Protein AF-0000000084558882 (afdb_homodimer)

Nearest PDB structures (foldseek):
  7nn4-assembly2_C  TM=9.736E-01  e=1.083E-47  Mycobacterium tuberculosis H37Rv
  1wkh-assembly1_B  TM=9.662E-01  e=3.043E-47  Thermus thermophilus
  7lom-assembly1_A  TM=9.447E-01  e=1.842E-41  Homo sapiens
  4jey-assembly1_A  TM=9.337E-01  e=1.164E-41  Salmonella enterica subsp. enterica serovar Typhimurium str. LT2
  2pb2-assembly1_A  TM=9.332E-01  e=2.733E-40  Salmonella enterica subsp. enterica serovar Typhimurium str. LT2

Structure (mmCIF, N/CA/C/O backbone):
data_AF-0000000084558882-model_v1
#
loop_
_entity.id
_entity.type
_entity.pdbx_description
1 polymer 'HemL1 protein'
#
loop_
_atom_site.group_PDB
_atom_site.id
_atom_site.type_symbol
_atom_site.label_atom_id
_atom_site.label_alt_id
_atom_site.label_comp_id
_atom_site.label_asym_id
_atom_site.label_entity_id
_atom_site.label_seq_id
_atom_site.pdbx_PDB_ins_code
_atom_site.Cartn_x
_atom_site.Cartn_y
_atom_site.Cartn_z
_atom_site.occupancy
_atom_site.B_iso_or_equiv
_atom_site.auth_seq_id
_atom_site.auth_comp_id
_atom_site.auth_asym_id
_atom_site.auth_atom_id
_atom_site.pdbx_PDB_model_num
ATOM 1 N N . MET A 1 1 ? -25.672 8.258 -7.938 1 93.38 1 MET A N 1
ATOM 2 C CA . MET A 1 1 ? -26.219 7.906 -6.629 1 93.38 1 MET A CA 1
ATOM 3 C C . MET A 1 1 ? -26.234 9.117 -5.703 1 93.38 1 MET A C 1
ATOM 5 O O . MET A 1 1 ? -25.328 9.953 -5.75 1 93.38 1 MET A O 1
ATOM 9 N N . ASP A 1 2 ? -27.188 9.195 -4.926 1 97.12 2 ASP A N 1
ATOM 10 C CA . ASP A 1 2 ? -27.203 10.25 -3.918 1 97.12 2 ASP A CA 1
ATOM 11 C C . ASP A 1 2 ? -26.547 9.781 -2.621 1 97.12 2 ASP A C 1
ATOM 13 O O . ASP A 1 2 ? -26.125 8.625 -2.518 1 97.12 2 ASP A O 1
ATOM 17 N N . LEU A 1 3 ? -26.391 10.672 -1.711 1 98.19 3 LEU A N 1
ATOM 18 C CA . LEU A 1 3 ? -25.688 10.391 -0.457 1 98.19 3 LEU A CA 1
ATOM 19 C C . LEU A 1 3 ? -26.328 9.219 0.269 1 98.19 3 LEU A C 1
ATOM 21 O O . LEU A 1 3 ? -25.625 8.328 0.76 1 98.19 3 LEU A O 1
ATOM 25 N N . ASN A 1 4 ? -27.625 9.141 0.336 1 98.31 4 ASN A N 1
ATOM 26 C CA . ASN A 1 4 ? -28.312 8.086 1.07 1 98.31 4 ASN A CA 1
ATOM 27 C C . ASN A 1 4 ? -28.078 6.719 0.444 1 98.31 4 ASN A C 1
ATOM 29 O O . ASN A 1 4 ? -27.891 5.73 1.156 1 98.31 4 ASN A O 1
ATOM 33 N N . GLU A 1 5 ? -28.141 6.668 -0.861 1 98.56 5 GLU A N 1
ATOM 34 C CA . GLU A 1 5 ? -27.859 5.422 -1.573 1 98.56 5 GLU A CA 1
ATOM 35 C C . GLU A 1 5 ? -26.438 4.934 -1.309 1 98.56 5 GLU A C 1
ATOM 37 O O . GLU A 1 5 ? -26.219 3.74 -1.086 1 98.56 5 GLU A O 1
ATOM 42 N N . ILE A 1 6 ? -25.531 5.84 -1.331 1 98.81 6 ILE A N 1
ATOM 43 C CA . ILE A 1 6 ? -24.125 5.504 -1.112 1 98.81 6 ILE A CA 1
ATOM 44 C C . ILE A 1 6 ? -23.922 4.992 0.313 1 98.81 6 ILE A C 1
ATOM 46 O O . ILE A 1 6 ? -23.219 4.008 0.535 1 98.81 6 ILE A O 1
ATOM 50 N N . LYS A 1 7 ? -24.562 5.645 1.277 1 98.38 7 LYS A N 1
ATOM 51 C CA . LYS A 1 7 ? -24.484 5.23 2.674 1 98.38 7 LYS A CA 1
ATOM 52 C C . LYS A 1 7 ? -25.078 3.84 2.871 1 98.38 7 LYS A C 1
ATOM 54 O O . LYS A 1 7 ? -24.562 3.047 3.666 1 98.38 7 LYS A O 1
ATOM 59 N N . GLU A 1 8 ? -26.141 3.57 2.158 1 98.44 8 GLU A N 1
ATOM 60 C CA . GLU A 1 8 ? -26.781 2.262 2.252 1 98.44 8 GLU A CA 1
ATOM 61 C C . GLU A 1 8 ? -25.859 1.157 1.745 1 98.44 8 GLU A C 1
ATOM 63 O O . GLU A 1 8 ? -25.688 0.126 2.4 1 98.44 8 GLU A O 1
ATOM 68 N N . LEU A 1 9 ? -25.281 1.385 0.592 1 98.62 9 LEU A N 1
ATOM 69 C CA . LEU A 1 9 ? -24.344 0.41 0.059 1 98.62 9 LEU A CA 1
ATOM 70 C C . LEU A 1 9 ? -23.141 0.258 0.983 1 98.62 9 LEU A C 1
ATOM 72 O O . LEU A 1 9 ? -22.656 -0.856 1.203 1 98.62 9 LEU A O 1
ATOM 76 N N . ASN A 1 10 ? -22.672 1.396 1.453 1 98.38 10 ASN A N 1
ATOM 77 C CA . ASN A 1 10 ? -21.547 1.382 2.381 1 98.38 10 ASN A CA 1
ATOM 78 C C . ASN A 1 10 ? -21.844 0.535 3.613 1 98.38 10 ASN A C 1
ATOM 80 O O . ASN A 1 10 ? -21.031 -0.301 4.012 1 98.38 10 ASN A O 1
ATOM 84 N N . SER A 1 11 ? -22.984 0.728 4.219 1 97.94 11 SER A N 1
ATOM 85 C CA . SER A 1 11 ? -23.375 0.017 5.43 1 97.94 11 SER A CA 1
ATOM 86 C C . SER A 1 11 ? -23.531 -1.478 5.172 1 97.94 11 SER A C 1
ATOM 88 O O . SER A 1 11 ? -23.281 -2.297 6.055 1 97.94 11 SER A O 1
ATOM 90 N N . LYS A 1 12 ? -23.875 -1.834 3.951 1 98.19 12 LYS A N 1
ATOM 91 C CA . LYS A 1 12 ? -24.172 -3.223 3.617 1 98.19 12 LYS A CA 1
ATOM 92 C C . LYS A 1 12 ? -22.906 -3.982 3.223 1 98.19 12 LYS A C 1
ATOM 94 O O . LYS A 1 12 ? -22.781 -5.176 3.51 1 98.19 12 LYS A O 1
ATOM 99 N N . TYR A 1 13 ? -21.922 -3.27 2.645 1 98.81 13 TYR A N 1
ATOM 100 C CA . TYR A 1 13 ? -20.891 -4.051 1.952 1 98.81 13 TYR A CA 1
ATOM 101 C C . TYR A 1 13 ? -19.5 -3.695 2.455 1 98.81 13 TYR A C 1
ATOM 103 O O . TYR A 1 13 ? -18.516 -4.344 2.086 1 98.81 13 TYR A O 1
ATOM 111 N N . LEU A 1 14 ? -19.391 -2.684 3.279 1 98.81 14 LEU A N 1
ATOM 112 C CA . LEU A 1 14 ? -18.062 -2.262 3.717 1 98.81 14 LEU A CA 1
ATOM 113 C C . LEU A 1 14 ? -17.938 -2.373 5.23 1 98.81 14 LEU A C 1
ATOM 115 O O . LEU A 1 14 ? -18.938 -2.322 5.953 1 98.81 14 LEU A O 1
ATOM 119 N N . PHE A 1 15 ? -16.656 -2.576 5.727 1 98.75 15 PHE A N 1
ATOM 120 C CA . PHE A 1 15 ? -16.359 -2.393 7.141 1 98.75 15 PHE A CA 1
ATOM 121 C C . PHE A 1 15 ? -16.734 -0.991 7.602 1 98.75 15 PHE A C 1
ATOM 123 O O . PHE A 1 15 ? -16.594 -0.027 6.844 1 98.75 15 PHE A O 1
ATOM 130 N N . GLN A 1 16 ? -17.156 -0.835 8.852 1 98.06 16 GLN A N 1
ATOM 131 C CA . GLN A 1 16 ? -17.484 0.469 9.422 1 98.06 16 GLN A CA 1
ATOM 132 C C . GLN A 1 16 ? -16.359 0.975 10.312 1 98.06 16 GLN A C 1
ATOM 134 O O . GLN A 1 16 ? -16.609 1.4 11.445 1 98.06 16 GLN A O 1
ATOM 139 N N . ASN A 1 17 ? -15.156 0.92 9.781 1 97.31 17 ASN A N 1
ATOM 140 C CA . ASN A 1 17 ? -13.953 1.25 10.531 1 97.31 17 ASN A CA 1
ATOM 141 C C . ASN A 1 17 ? -13.586 2.725 10.383 1 97.31 17 ASN A C 1
ATOM 143 O O . ASN A 1 17 ? -12.625 3.193 10.992 1 97.31 17 ASN A O 1
ATOM 147 N N . TYR A 1 18 ? -14.312 3.504 9.586 1 96.44 18 TYR A N 1
ATOM 148 C CA . TYR A 1 18 ? -14.062 4.93 9.406 1 96.44 18 TYR A CA 1
ATOM 149 C C . TYR A 1 18 ? -15.227 5.758 9.938 1 96.44 18 TYR A C 1
ATOM 151 O O . TYR A 1 18 ? -16.391 5.414 9.719 1 96.44 18 TYR A O 1
ATOM 159 N N . GLY A 1 19 ? -14.914 6.82 10.703 1 94.69 19 GLY A N 1
ATOM 160 C CA . GLY A 1 19 ? -15.898 7.836 11.031 1 94.69 19 GLY A CA 1
ATOM 161 C C . GLY A 1 19 ? -16.047 8.898 9.961 1 94.69 19 GLY A C 1
ATOM 162 O O . GLY A 1 19 ? -15.312 9.891 9.961 1 94.69 19 GLY A O 1
ATOM 163 N N . ARG A 1 20 ? -17.062 8.75 9.133 1 96.12 20 ARG A N 1
ATOM 164 C CA . ARG A 1 20 ? -17.172 9.609 7.957 1 96.12 20 ARG A CA 1
ATOM 165 C C . ARG A 1 20 ? -18.109 10.781 8.227 1 96.12 20 ARG A C 1
ATOM 167 O O . ARG A 1 20 ? -19.109 10.625 8.93 1 96.12 20 ARG A O 1
ATOM 174 N N . MET A 1 21 ? -17.734 11.898 7.645 1 95.19 21 MET A N 1
ATOM 175 C CA . MET A 1 21 ? -18.688 13 7.57 1 95.19 21 MET A CA 1
ATOM 176 C C . MET A 1 21 ? -19.859 12.648 6.648 1 95.19 21 MET A C 1
ATOM 178 O O . MET A 1 21 ? -19.719 11.828 5.742 1 95.19 21 MET A O 1
ATOM 182 N N . ASP A 1 22 ? -20.969 13.312 6.914 1 95.38 22 ASP A N 1
ATOM 183 C CA . ASP A 1 22 ? -22.172 13.008 6.141 1 95.38 22 ASP A CA 1
ATOM 184 C C . ASP A 1 22 ? -22.188 13.766 4.816 1 95.38 22 ASP A C 1
ATOM 186 O O . ASP A 1 22 ? -23.078 14.562 4.555 1 95.38 22 ASP A O 1
ATOM 190 N N . ILE A 1 23 ? -21.234 13.477 4.008 1 97.81 23 ILE A N 1
ATOM 191 C CA . ILE A 1 23 ? -21.109 14.086 2.689 1 97.81 23 ILE A CA 1
ATOM 192 C C . ILE A 1 23 ? -20.531 13.078 1.705 1 97.81 23 ILE A C 1
ATOM 194 O O . ILE A 1 23 ? -19.656 12.281 2.066 1 97.81 23 ILE A O 1
ATOM 198 N N . ALA A 1 24 ? -21 13.039 0.521 1 98.69 24 ALA A N 1
ATOM 199 C CA . ALA A 1 24 ? -20.453 12.242 -0.576 1 98.69 24 ALA A CA 1
ATOM 200 C C . ALA A 1 24 ? -19.906 13.125 -1.684 1 98.69 24 ALA A C 1
ATOM 202 O O . ALA A 1 24 ? -20.609 14 -2.203 1 98.69 24 ALA A O 1
ATOM 203 N N . LEU A 1 25 ? -18.656 12.938 -1.975 1 98.81 25 LEU A N 1
ATOM 204 C CA . LEU A 1 25 ? -17.984 13.766 -2.961 1 98.81 25 LEU A CA 1
ATOM 205 C C . LEU A 1 25 ? -17.953 13.086 -4.324 1 98.81 25 LEU A C 1
ATOM 207 O O . LEU A 1 25 ? -17.766 11.867 -4.41 1 98.81 25 LEU A O 1
ATOM 211 N N . THR A 1 26 ? -18.078 13.883 -5.43 1 98.5 26 THR A N 1
ATOM 212 C CA . THR A 1 26 ? -18.25 13.289 -6.75 1 98.5 26 THR A CA 1
ATOM 213 C C . THR A 1 26 ? -17.109 13.68 -7.672 1 98.5 26 THR A C 1
ATOM 215 O O . THR A 1 26 ? -16.688 12.883 -8.516 1 98.5 26 THR A O 1
ATOM 218 N N . HIS A 1 27 ? -16.672 14.891 -7.586 1 98.62 27 HIS A N 1
ATOM 219 C CA . HIS A 1 27 ? -15.57 15.367 -8.414 1 98.62 27 HIS A CA 1
ATOM 220 C C . HIS A 1 27 ? -14.898 16.578 -7.793 1 98.62 27 HIS A C 1
ATOM 222 O O . HIS A 1 27 ? -15.375 17.125 -6.789 1 98.62 27 HIS A O 1
ATOM 228 N N . GLY A 1 28 ? -13.695 16.906 -8.273 1 98.62 28 GLY A N 1
ATOM 229 C CA . GLY A 1 28 ? -12.953 18.078 -7.832 1 98.62 28 GLY A CA 1
ATOM 230 C C . GLY A 1 28 ? -12.297 18.828 -8.969 1 98.62 28 GLY A C 1
ATOM 231 O O . GLY A 1 28 ? -12.125 18.297 -10.07 1 98.62 28 GLY A O 1
ATOM 232 N N . LYS A 1 29 ? -11.969 20.062 -8.742 1 98.5 29 LYS A N 1
ATOM 233 C CA . LYS A 1 29 ? -11.25 20.953 -9.656 1 98.5 29 LYS A CA 1
ATOM 234 C C . LYS A 1 29 ? -10.414 21.969 -8.891 1 98.5 29 LYS A C 1
ATOM 236 O O . LYS A 1 29 ? -10.938 22.734 -8.078 1 98.5 29 LYS A O 1
ATOM 241 N N . GLY A 1 30 ? -9.148 21.984 -9.266 1 98.5 30 GLY A N 1
ATOM 242 C CA . GLY A 1 30 ? -8.297 22.859 -8.477 1 98.5 30 GLY A CA 1
ATOM 243 C C . GLY A 1 30 ? -8.312 22.531 -6.992 1 98.5 30 GLY A C 1
ATOM 244 O O . GLY A 1 30 ? -8.078 21.375 -6.605 1 98.5 30 GLY A O 1
ATOM 245 N N . ALA A 1 31 ? -8.656 23.516 -6.156 1 98.88 31 ALA A N 1
ATOM 246 C CA . ALA A 1 31 ? -8.688 23.312 -4.711 1 98.88 31 ALA A CA 1
ATOM 247 C C . ALA A 1 31 ? -10.117 23.062 -4.227 1 98.88 31 ALA A C 1
ATOM 249 O O . ALA A 1 31 ? -10.383 23.094 -3.023 1 98.88 31 ALA A O 1
ATOM 250 N N . TYR A 1 32 ? -11.023 22.75 -5.172 1 98.88 32 TYR A N 1
ATOM 251 C CA . TYR A 1 32 ? -12.438 22.625 -4.816 1 98.88 32 TYR A CA 1
ATOM 252 C C . TYR A 1 32 ? -12.93 21.203 -5.012 1 98.88 32 TYR A C 1
ATOM 254 O O . TYR A 1 32 ? -12.445 20.484 -5.891 1 98.88 32 TYR A O 1
ATOM 262 N N . LEU A 1 33 ? -13.883 20.812 -4.211 1 98.88 33 LEU A N 1
ATOM 263 C CA . LEU A 1 33 ? -14.617 19.562 -4.289 1 98.88 33 LEU A CA 1
ATOM 264 C C . LEU A 1 33 ? -16.109 19.812 -4.422 1 98.88 33 LEU A C 1
ATOM 266 O O . LEU A 1 33 ? -16.609 20.875 -4.012 1 98.88 33 LEU A O 1
ATOM 270 N N . TYR A 1 34 ? -16.797 18.844 -4.914 1 98.88 34 TYR A N 1
ATOM 271 C CA . TYR A 1 34 ? -18.234 18.938 -5.117 1 98.88 34 TYR A CA 1
ATOM 272 C C . TYR A 1 34 ? -18.938 17.688 -4.613 1 98.88 34 TYR A C 1
ATOM 274 O O . TYR A 1 34 ? -18.453 16.578 -4.797 1 98.88 34 TYR A O 1
ATOM 282 N N . ASP A 1 35 ? -20.125 17.891 -3.977 1 98.5 35 ASP A N 1
ATOM 283 C CA . ASP A 1 35 ? -20.859 16.734 -3.443 1 98.5 35 ASP A CA 1
ATOM 284 C C . ASP A 1 35 ? -21.969 16.312 -4.391 1 98.5 35 ASP A C 1
ATOM 286 O O . ASP A 1 35 ? -22.078 16.812 -5.512 1 98.5 35 ASP A O 1
ATOM 290 N N . THR A 1 36 ? -22.766 15.344 -4.012 1 98.25 36 THR A N 1
ATOM 291 C CA . THR A 1 36 ? -23.781 14.727 -4.852 1 98.25 36 THR A CA 1
ATOM 292 C C . THR A 1 36 ? -24.922 15.711 -5.129 1 98.25 36 THR A C 1
ATOM 294 O O . THR A 1 36 ? -25.719 15.492 -6.039 1 98.25 36 THR A O 1
ATOM 297 N N . GLU A 1 37 ? -24.984 16.812 -4.414 1 97.69 37 GLU A N 1
ATOM 298 C CA . GLU A 1 37 ? -26.031 17.812 -4.625 1 97.69 37 GLU A CA 1
ATOM 299 C C . GLU A 1 37 ? -25.484 19 -5.422 1 97.69 37 GLU A C 1
ATOM 301 O O . GLU A 1 37 ? -26.203 19.969 -5.664 1 97.69 37 GLU A O 1
ATOM 306 N N . GLY A 1 38 ? -24.234 18.984 -5.703 1 98.06 38 GLY A N 1
ATOM 307 C CA . GLY A 1 38 ? -23.625 20.031 -6.516 1 98.06 38 GLY A CA 1
ATOM 308 C C . GLY A 1 38 ? -23.031 21.156 -5.695 1 98.06 38 GLY A C 1
ATOM 309 O O . GLY A 1 38 ? -22.562 22.156 -6.246 1 98.06 38 GLY A O 1
ATOM 310 N N . LYS A 1 39 ? -23.047 21.062 -4.406 1 98.44 39 LYS A N 1
ATOM 311 C CA . LYS A 1 39 ? -22.438 22.094 -3.559 1 98.44 39 LYS A CA 1
ATOM 312 C C . LYS A 1 39 ? -20.922 22.047 -3.662 1 98.44 39 LYS A C 1
ATOM 314 O O . LYS A 1 39 ? -20.312 20.984 -3.697 1 98.44 39 LYS A O 1
ATOM 319 N N . GLU A 1 40 ? -20.391 23.25 -3.729 1 98.69 40 GLU A N 1
ATOM 320 C CA . GLU A 1 40 ? -18.938 23.422 -3.855 1 98.69 40 GLU A CA 1
ATOM 321 C C . GLU A 1 40 ? -18.297 23.656 -2.494 1 98.69 40 GLU A C 1
ATOM 323 O O . GLU A 1 40 ? -18.828 24.391 -1.665 1 98.69 40 GLU A O 1
ATOM 328 N N . TYR A 1 41 ? -17.109 23.047 -2.279 1 98.88 41 TYR A N 1
ATOM 329 C CA . TYR A 1 41 ? -16.344 23.219 -1.05 1 98.88 41 TYR A CA 1
ATOM 330 C C . TYR A 1 41 ? -14.898 23.562 -1.357 1 98.88 41 TYR A C 1
ATOM 332 O O . TYR A 1 41 ? -14.25 22.906 -2.168 1 98.88 41 TYR A O 1
ATOM 340 N N . LEU A 1 42 ? -14.398 24.625 -0.757 1 98.94 42 LEU A N 1
ATOM 341 C CA . LEU A 1 42 ? -12.945 24.781 -0.716 1 98.94 42 LEU A CA 1
ATOM 342 C C . LEU A 1 42 ? -12.32 23.734 0.202 1 98.94 42 LEU A C 1
ATOM 344 O O . LEU A 1 42 ? -12.648 23.672 1.389 1 98.94 42 LEU A O 1
ATOM 348 N N . ASP A 1 43 ? -11.484 22.922 -0.353 1 98.88 43 ASP A N 1
ATOM 349 C CA . ASP A 1 43 ? -10.898 21.812 0.388 1 98.88 43 ASP A CA 1
ATOM 350 C C . ASP A 1 43 ? -9.633 22.25 1.126 1 98.88 43 ASP A C 1
ATOM 352 O O . ASP A 1 43 ? -8.625 22.594 0.498 1 98.88 43 ASP A O 1
ATOM 356 N N . LEU A 1 44 ? -9.625 22.156 2.422 1 98.88 44 LEU A N 1
ATOM 357 C CA . LEU A 1 44 ? -8.461 22.516 3.221 1 98.88 44 LEU A CA 1
ATOM 358 C C . LEU A 1 44 ? -7.93 21.312 3.986 1 98.88 44 LEU A C 1
ATOM 360 O O . LEU A 1 44 ? -7.309 21.453 5.043 1 98.88 44 LEU A O 1
ATOM 364 N N . VAL A 1 45 ? -8.242 20.109 3.467 1 98.62 45 VAL A N 1
ATOM 365 C CA . VAL A 1 45 ? -7.793 18.844 4.047 1 98.62 45 VAL A CA 1
ATOM 366 C C . VAL A 1 45 ? -6.918 18.094 3.047 1 98.62 45 VAL A C 1
ATOM 368 O O . VAL A 1 45 ? -6.004 17.375 3.436 1 98.62 45 VAL A O 1
ATOM 371 N N . SER A 1 46 ? -7.246 18.219 1.722 1 98.5 46 SER A N 1
ATOM 372 C CA . SER A 1 46 ? -6.508 17.672 0.591 1 98.5 46 SER A CA 1
ATOM 373 C C . SER A 1 46 ? -6.34 16.156 0.723 1 98.5 46 SER A C 1
ATOM 375 O O . SER A 1 46 ? -5.246 15.625 0.527 1 98.5 46 SER A O 1
ATOM 377 N N . GLY A 1 47 ? -7.395 15.453 1.173 1 98.31 47 GLY A N 1
ATOM 378 C CA . GLY A 1 47 ? -7.305 14.016 1.348 1 98.31 47 GLY A CA 1
ATOM 379 C C . GLY A 1 47 ? -6.344 13.609 2.447 1 98.31 47 GLY A C 1
ATOM 380 O O . GLY A 1 47 ? -5.738 12.539 2.383 1 98.31 47 GLY A O 1
ATOM 381 N N . ILE A 1 48 ? -6.098 14.461 3.408 1 97.88 48 ILE A N 1
ATOM 382 C CA . ILE A 1 48 ? -5.109 14.375 4.477 1 97.88 48 ILE A CA 1
ATOM 383 C C . ILE A 1 48 ? -3.703 14.453 3.883 1 97.88 48 ILE A C 1
ATOM 385 O O . ILE A 1 48 ? -2.918 13.508 4.008 1 97.88 48 ILE A O 1
ATOM 389 N N . ALA A 1 49 ? -3.42 15.477 3.234 1 98.38 49 ALA A N 1
ATOM 390 C CA . ALA A 1 49 ? -2.117 15.898 2.721 1 98.38 49 ALA A CA 1
ATOM 391 C C . ALA A 1 49 ? -1.751 15.117 1.461 1 98.38 49 ALA A C 1
ATOM 393 O O . ALA A 1 49 ? -0.57 14.977 1.134 1 98.38 49 ALA A O 1
ATOM 394 N N . VAL A 1 50 ? -2.701 14.594 0.714 1 98.75 50 VAL A N 1
ATOM 395 C CA . VAL A 1 50 ? -2.422 13.711 -0.412 1 98.75 50 VAL A CA 1
ATOM 396 C C . VAL A 1 50 ? -2.447 14.508 -1.714 1 98.75 50 VAL A C 1
ATOM 398 O O . VAL A 1 50 ? -1.573 14.344 -2.568 1 98.75 50 VAL A O 1
ATOM 401 N N . ASN A 1 51 ? -3.418 15.398 -1.866 1 98.69 51 ASN A N 1
ATOM 402 C CA . ASN A 1 51 ? -3.666 16.062 -3.139 1 98.69 51 ASN A CA 1
ATOM 403 C C . ASN A 1 51 ? -2.873 17.359 -3.252 1 98.69 51 ASN A C 1
ATOM 405 O O . ASN A 1 51 ? -3.455 18.453 -3.354 1 98.69 51 ASN A O 1
ATOM 409 N N . SER A 1 52 ? -1.593 17.219 -3.379 1 98.69 52 SER A N 1
ATOM 410 C CA . SER A 1 52 ? -0.67 18.359 -3.373 1 98.69 52 SER A CA 1
ATOM 411 C C . SER A 1 52 ? -0.938 19.297 -4.547 1 98.69 52 SER A C 1
ATOM 413 O O . SER A 1 52 ? -0.815 20.516 -4.414 1 98.69 52 SER A O 1
ATOM 415 N N . ILE A 1 53 ? -1.39 18.766 -5.699 1 98.81 53 ILE A N 1
ATOM 416 C CA . ILE A 1 53 ? -1.54 19.609 -6.879 1 98.81 53 ILE A CA 1
ATOM 417 C C . ILE A 1 53 ? -3.02 19.875 -7.133 1 98.81 53 ILE A C 1
ATOM 419 O O . ILE A 1 53 ? -3.398 20.328 -8.219 1 98.81 53 ILE A O 1
ATOM 423 N N . GLY A 1 54 ? -3.855 19.562 -6.16 1 98.62 54 GLY A N 1
ATOM 424 C CA . GLY A 1 54 ? -5.293 19.75 -6.301 1 98.62 54 GLY A CA 1
ATOM 425 C C . GLY A 1 54 ? -5.961 18.641 -7.09 1 98.62 54 GLY A C 1
ATOM 426 O O . GLY A 1 54 ? -5.496 17.484 -7.082 1 98.62 54 GLY A O 1
ATOM 427 N N . TYR A 1 55 ? -7.105 18.984 -7.629 1 98.62 55 TYR A N 1
ATOM 428 C CA . TYR A 1 55 ? -7.953 17.984 -8.273 1 98.62 55 TYR A CA 1
ATOM 429 C C . TYR A 1 55 ? -8.031 18.234 -9.773 1 98.62 55 TYR A C 1
ATOM 431 O O . TYR A 1 55 ? -8.172 19.375 -10.219 1 98.62 55 TYR A O 1
ATOM 439 N N . ALA A 1 56 ? -7.871 17.125 -10.484 1 98.19 56 ALA A N 1
ATOM 440 C CA . ALA A 1 56 ? -8.047 17.125 -11.938 1 98.19 56 ALA A CA 1
ATOM 441 C C . ALA A 1 56 ? -7.129 18.141 -12.602 1 98.19 56 ALA A C 1
ATOM 443 O O . ALA A 1 56 ? -7.562 18.891 -13.484 1 98.19 56 ALA A O 1
ATOM 444 N N . HIS A 1 57 ? -5.934 18.281 -12.102 1 98.5 57 HIS A N 1
ATOM 445 C CA . HIS A 1 57 ? -4.977 19.172 -12.75 1 98.5 57 HIS A CA 1
ATOM 446 C C . HIS A 1 57 ? -4.758 18.781 -14.203 1 98.5 57 HIS A C 1
ATOM 448 O O . HIS A 1 57 ? -4.418 17.625 -14.5 1 98.5 57 HIS A O 1
ATOM 454 N N . PRO A 1 58 ? -4.875 19.672 -15.141 1 98.25 58 PRO A N 1
ATOM 455 C CA . PRO A 1 58 ? -4.895 19.297 -16.562 1 98.25 58 PRO A CA 1
ATOM 456 C C . PRO A 1 58 ? -3.609 18.609 -17.016 1 98.25 58 PRO A C 1
ATOM 458 O O . PRO A 1 58 ? -3.654 17.672 -17.797 1 98.25 58 PRO A O 1
ATOM 461 N N . GLU A 1 59 ? -2.484 19.078 -16.594 1 98.44 59 GLU A N 1
ATOM 462 C CA . GLU A 1 59 ? -1.216 18.484 -16.984 1 98.44 59 GLU A CA 1
ATOM 463 C C . GLU A 1 59 ? -1.077 17.062 -16.422 1 98.44 59 GLU A C 1
ATOM 465 O O . GLU A 1 59 ? -0.536 16.172 -17.094 1 98.44 59 GLU A O 1
ATOM 470 N N . TRP A 1 60 ? -1.49 16.859 -15.219 1 98.69 60 TRP A N 1
ATOM 471 C CA . TRP A 1 60 ? -1.465 15.523 -14.625 1 98.69 60 TRP A CA 1
ATOM 472 C C . TRP A 1 60 ? -2.416 14.578 -15.359 1 98.69 60 TRP A C 1
ATOM 474 O O . TRP A 1 60 ? -2.059 13.438 -15.664 1 98.69 60 TRP A O 1
ATOM 484 N N . VAL A 1 61 ? -3.658 15.039 -15.648 1 98.56 61 VAL A N 1
ATOM 485 C CA . VAL A 1 61 ? -4.652 14.234 -16.344 1 98.56 61 VAL A CA 1
ATOM 486 C C . VAL A 1 61 ? -4.09 13.773 -17.688 1 98.56 61 VAL A C 1
ATOM 488 O O . VAL A 1 61 ? -4.223 12.602 -18.062 1 98.56 61 VAL 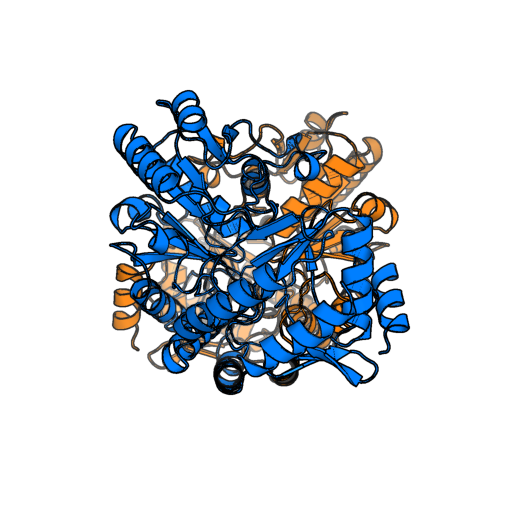A O 1
ATOM 491 N N . LYS A 1 62 ? -3.441 14.648 -18.359 1 98.56 62 LYS A N 1
ATOM 492 C CA . LYS A 1 62 ? -2.852 14.305 -19.656 1 98.56 62 LYS A CA 1
ATOM 493 C C . LYS A 1 62 ? -1.777 13.234 -19.5 1 98.56 62 LYS A C 1
ATOM 495 O O . LYS A 1 62 ? -1.715 12.289 -20.297 1 98.56 62 LYS A O 1
ATOM 500 N N . ALA A 1 63 ? -0.917 13.375 -18.516 1 98.5 63 ALA A N 1
ATOM 501 C CA . ALA A 1 63 ? 0.129 12.391 -18.25 1 98.5 63 ALA A CA 1
ATOM 502 C C . ALA A 1 63 ? -0.471 11.016 -17.953 1 98.5 63 ALA A C 1
ATOM 504 O O . ALA A 1 63 ? 0.045 9.992 -18.422 1 98.5 63 ALA A O 1
ATOM 505 N N . MET A 1 64 ? -1.54 11 -17.188 1 98.5 64 MET A N 1
ATOM 506 C CA . MET A 1 64 ? -2.172 9.742 -16.812 1 98.5 64 MET A CA 1
ATOM 507 C C . MET A 1 64 ? -2.898 9.117 -18 1 98.5 64 MET A C 1
ATOM 509 O O . MET A 1 64 ? -2.912 7.895 -18.156 1 98.5 64 MET A O 1
ATOM 513 N N . GLU A 1 65 ? -3.547 9.945 -18.812 1 98.06 65 GLU A N 1
ATOM 514 C CA . GLU A 1 65 ? -4.199 9.43 -20.016 1 98.06 65 GLU A CA 1
ATOM 515 C C . GLU A 1 65 ? -3.209 8.68 -20.906 1 98.06 65 GLU A C 1
ATOM 517 O O . GLU A 1 65 ? -3.52 7.602 -21.406 1 98.06 65 GLU A O 1
ATOM 522 N N . ASP A 1 66 ? -2.076 9.258 -21.016 1 97.75 66 ASP A N 1
ATOM 523 C CA . ASP A 1 66 ? -1.027 8.633 -21.812 1 97.75 66 ASP A CA 1
ATOM 524 C C . ASP A 1 66 ? -0.601 7.297 -21.203 1 97.75 66 ASP A C 1
ATOM 526 O O . ASP A 1 66 ? -0.494 6.293 -21.922 1 97.75 66 ASP A O 1
ATOM 530 N N . GLN A 1 67 ? -0.427 7.246 -19.969 1 98.5 67 GLN A N 1
ATOM 531 C CA . GLN A 1 67 ? 0.15 6.086 -19.297 1 98.5 67 GLN A CA 1
ATOM 532 C C . GLN A 1 67 ? -0.845 4.93 -19.25 1 98.5 67 GLN A C 1
ATOM 534 O O . GLN A 1 67 ? -0.467 3.768 -19.422 1 98.5 67 GLN A O 1
ATOM 539 N N . ILE A 1 68 ? -2.146 5.18 -18.984 1 98.12 68 ILE A N 1
ATOM 540 C CA . ILE A 1 68 ? -3.135 4.129 -18.766 1 98.12 68 ILE A CA 1
ATOM 541 C C . ILE A 1 68 ? -3.348 3.355 -20.062 1 98.12 68 ILE A C 1
ATOM 543 O O . ILE A 1 68 ? -3.779 2.201 -20.047 1 98.12 68 ILE A O 1
ATOM 547 N N . SER A 1 69 ? -3.051 3.955 -21.172 1 97.06 69 SER A N 1
ATOM 548 C CA . SER A 1 69 ? -3.238 3.314 -22.469 1 97.06 69 SER A CA 1
ATOM 549 C C . SER A 1 69 ? -1.993 2.541 -22.891 1 97.06 69 SER A C 1
ATOM 551 O O . SER A 1 69 ? -2.016 1.81 -23.891 1 97.06 69 SER A O 1
ATOM 553 N N . LYS A 1 70 ? -0.915 2.666 -22.125 1 97.31 70 LYS A N 1
ATOM 554 C CA . LYS A 1 70 ? 0.365 2.07 -22.5 1 97.31 70 LYS A CA 1
ATOM 555 C C . LYS A 1 70 ? 0.71 0.892 -21.594 1 97.31 70 LYS A C 1
ATOM 557 O O . LYS A 1 70 ? 0.847 -0.24 -22.062 1 97.31 70 LYS A O 1
ATOM 562 N N . LEU A 1 71 ? 0.877 1.155 -20.328 1 97.88 71 LEU A N 1
ATOM 563 C CA . LEU A 1 71 ? 1.388 0.159 -19.391 1 97.88 71 LEU A CA 1
ATOM 564 C C . LEU A 1 71 ? 1.139 0.589 -17.953 1 97.88 71 LEU A C 1
ATOM 566 O O . LEU A 1 71 ? 1.576 1.664 -17.531 1 97.88 71 LEU A O 1
ATOM 570 N N . ILE A 1 72 ? 0.515 -0.315 -17.234 1 98.25 72 ILE A N 1
ATOM 571 C CA . ILE A 1 72 ? 0.171 0.017 -15.859 1 98.25 72 ILE A CA 1
ATOM 572 C C . ILE A 1 72 ? 1.098 -0.729 -14.898 1 98.25 72 ILE A C 1
ATOM 574 O O . ILE A 1 72 ? 1.6 -0.149 -13.93 1 98.25 72 ILE A O 1
ATOM 578 N N . HIS A 1 73 ? 1.343 -2.01 -15.172 1 98.69 73 HIS A N 1
ATOM 579 C CA . HIS A 1 73 ? 2.111 -2.871 -14.281 1 98.69 73 HIS A CA 1
ATOM 580 C C . HIS A 1 73 ? 2.744 -4.027 -15.047 1 98.69 73 HIS A C 1
ATOM 582 O O . HIS A 1 73 ? 2.115 -4.613 -15.93 1 98.69 73 HIS A O 1
ATOM 588 N N . VAL A 1 74 ? 4.027 -4.359 -14.703 1 98.31 74 VAL A N 1
ATOM 589 C CA . VAL A 1 74 ? 4.684 -5.527 -15.273 1 98.31 74 VAL A CA 1
ATOM 590 C C . VAL A 1 74 ? 5.473 -6.258 -14.188 1 98.31 74 VAL A C 1
ATOM 592 O O . VAL A 1 74 ? 6.102 -7.285 -14.453 1 98.31 74 VAL A O 1
ATOM 595 N N . SER A 1 75 ? 5.551 -5.82 -12.969 1 96.44 75 SER A N 1
ATOM 596 C CA . SER A 1 75 ? 6.316 -6.289 -11.812 1 96.44 75 SER A CA 1
ATOM 597 C C . SER A 1 75 ? 7.734 -5.73 -11.828 1 96.44 75 SER A C 1
ATOM 599 O O . SER A 1 75 ? 8.141 -5.07 -12.789 1 96.44 75 SER A O 1
ATOM 601 N N . ASN A 1 76 ? 8.43 -5.938 -10.805 1 97.56 76 ASN A N 1
ATOM 602 C CA . ASN A 1 76 ? 9.812 -5.48 -10.664 1 97.56 76 ASN A CA 1
ATOM 603 C C . ASN A 1 76 ? 10.797 -6.527 -11.172 1 97.56 76 ASN A C 1
ATOM 605 O O . ASN A 1 76 ? 12.008 -6.418 -10.93 1 97.56 76 ASN A O 1
ATOM 609 N N . LEU A 1 77 ? 10.273 -7.535 -11.93 1 97.19 77 LEU A N 1
ATOM 610 C CA . LEU A 1 77 ? 11.133 -8.492 -12.617 1 97.19 77 LEU A CA 1
ATOM 611 C C . LEU A 1 77 ? 11.773 -7.859 -13.852 1 97.19 77 LEU A C 1
ATOM 613 O O . LEU A 1 77 ? 12.734 -8.398 -14.398 1 97.19 77 LEU A O 1
ATOM 617 N N . TYR A 1 78 ? 11.227 -6.703 -14.289 1 98.31 78 TYR A N 1
ATOM 618 C CA . TYR A 1 78 ? 11.664 -6.039 -15.508 1 98.31 78 TYR A CA 1
ATOM 619 C C . TYR A 1 78 ? 11.945 -4.562 -15.258 1 98.31 78 TYR A C 1
ATOM 621 O O . TYR A 1 78 ? 11.539 -4.016 -14.227 1 98.31 78 TYR A O 1
ATOM 629 N N . TYR A 1 79 ? 12.711 -3.975 -16.188 1 98.62 79 TYR A N 1
ATOM 630 C CA . TYR A 1 79 ? 12.961 -2.539 -16.125 1 98.62 79 TYR A CA 1
ATOM 631 C C . TYR A 1 79 ? 11.844 -1.759 -16.812 1 98.62 79 TYR A C 1
ATOM 633 O O . TYR A 1 79 ? 11.273 -2.219 -17.797 1 98.62 79 TYR A O 1
ATOM 641 N N . THR A 1 80 ? 11.516 -0.642 -16.344 1 98.75 80 THR A N 1
ATOM 642 C CA . THR A 1 80 ? 10.648 0.339 -16.984 1 98.75 80 THR A CA 1
ATOM 643 C C . THR A 1 80 ? 11.25 1.738 -16.891 1 98.75 80 THR A C 1
ATOM 645 O O . THR A 1 80 ? 11.867 2.084 -15.875 1 98.75 80 THR A O 1
ATOM 648 N N . ALA A 1 81 ? 11.078 2.531 -17.875 1 98.81 81 ALA A N 1
ATOM 649 C CA . ALA A 1 81 ? 11.633 3.885 -17.906 1 98.81 81 ALA A CA 1
ATOM 650 C C . ALA A 1 81 ? 10.984 4.758 -16.828 1 98.81 81 ALA A C 1
ATOM 652 O O . ALA A 1 81 ? 11.648 5.605 -16.234 1 98.81 81 ALA A O 1
ATOM 653 N N . GLU A 1 82 ? 9.695 4.562 -16.625 1 98.81 82 GLU A N 1
ATOM 654 C CA . GLU A 1 82 ? 8.93 5.395 -15.711 1 98.81 82 GLU A CA 1
ATOM 655 C C . GLU A 1 82 ? 9.5 5.34 -14.297 1 98.81 82 GLU A C 1
ATOM 657 O O . GLU A 1 82 ? 9.641 6.371 -13.641 1 98.81 82 GLU A O 1
ATOM 662 N N . GLN A 1 83 ? 9.859 4.148 -13.82 1 98.88 83 GLN A N 1
ATOM 663 C CA . GLN A 1 83 ? 10.391 3.986 -12.469 1 98.88 83 GLN A CA 1
ATOM 664 C C . GLN A 1 83 ? 11.758 4.645 -12.336 1 98.88 83 GLN A C 1
ATOM 666 O O . GLN A 1 83 ? 12.039 5.305 -11.336 1 98.88 83 GLN A O 1
ATOM 671 N N . ALA A 1 84 ? 12.602 4.422 -13.312 1 98.88 84 ALA A N 1
ATOM 672 C CA . ALA A 1 84 ? 13.938 5 -13.305 1 98.88 84 ALA A CA 1
ATOM 673 C C . ALA A 1 84 ? 13.875 6.527 -13.312 1 98.88 84 ALA A C 1
ATOM 675 O O . ALA A 1 84 ? 14.625 7.188 -12.586 1 98.88 84 ALA A O 1
ATOM 676 N N . GLU A 1 85 ? 12.992 7.055 -14.133 1 98.88 85 GLU A N 1
ATOM 677 C CA . GLU A 1 85 ? 12.812 8.5 -14.219 1 98.88 85 GLU A CA 1
ATOM 678 C C . GLU A 1 85 ? 12.352 9.078 -12.883 1 98.88 85 GLU A C 1
ATOM 680 O O . GLU A 1 85 ? 12.789 10.156 -12.477 1 98.88 85 GLU A O 1
ATOM 685 N N . LEU A 1 86 ? 11.477 8.391 -12.234 1 98.94 86 LEU A N 1
ATOM 686 C CA . LEU A 1 86 ? 11.016 8.852 -10.93 1 98.94 86 LEU A CA 1
ATOM 687 C C . LEU A 1 86 ? 12.164 8.891 -9.93 1 98.94 86 LEU A C 1
ATOM 689 O O . LEU A 1 86 ? 12.281 9.828 -9.141 1 98.94 86 LEU A O 1
ATOM 693 N N . GLY A 1 87 ? 12.992 7.805 -9.93 1 98.88 87 GLY A N 1
ATOM 694 C CA . GLY A 1 87 ? 14.172 7.824 -9.078 1 98.88 87 GLY A CA 1
ATOM 695 C C . GLY A 1 87 ? 15.031 9.055 -9.281 1 98.88 87 GLY A C 1
ATOM 696 O O . GLY A 1 87 ? 15.438 9.703 -8.312 1 98.88 87 GLY A O 1
ATOM 697 N N . GLU A 1 88 ? 15.281 9.391 -10.5 1 98.81 88 GLU A N 1
ATOM 698 C CA . GLU A 1 88 ? 16.109 10.539 -10.852 1 98.81 88 GLU A CA 1
ATOM 699 C C . GLU A 1 88 ? 15.461 11.844 -10.406 1 98.81 88 GLU A C 1
ATOM 701 O O . GLU A 1 88 ? 16.125 12.703 -9.812 1 98.81 88 GLU A O 1
ATOM 706 N N . LYS A 1 89 ? 14.234 12.023 -10.695 1 98.69 89 LYS A N 1
ATOM 707 C CA . LYS A 1 89 ? 13.531 13.25 -10.344 1 98.69 89 LYS A CA 1
ATOM 708 C C . LYS A 1 89 ? 13.477 13.438 -8.828 1 98.69 89 LYS A C 1
ATOM 710 O O . LYS A 1 89 ? 13.625 14.562 -8.336 1 98.69 89 LYS A O 1
ATOM 715 N N . LEU A 1 90 ? 13.211 12.367 -8.133 1 98.75 90 LEU A N 1
ATOM 716 C CA . LEU A 1 90 ? 13.156 12.461 -6.68 1 98.75 90 LEU A CA 1
ATOM 717 C C . LEU A 1 90 ? 14.516 12.844 -6.113 1 98.75 90 LEU A C 1
ATOM 719 O O . LEU A 1 90 ? 14.609 13.664 -5.195 1 98.75 90 LEU A O 1
ATOM 723 N N . ALA A 1 91 ? 15.539 12.273 -6.637 1 98.75 91 ALA A N 1
ATOM 724 C CA . ALA A 1 91 ? 16.891 12.586 -6.195 1 98.75 91 ALA A CA 1
ATOM 725 C C . ALA A 1 91 ? 17.188 14.078 -6.348 1 98.75 91 ALA A C 1
ATOM 727 O O . ALA A 1 91 ? 17.906 14.664 -5.527 1 98.75 91 ALA A O 1
ATOM 728 N N . SER A 1 92 ? 16.641 14.711 -7.297 1 98.31 92 SER A N 1
ATOM 729 C CA . SER A 1 92 ? 16.953 16.094 -7.621 1 98.31 92 SER A CA 1
ATOM 730 C C . SER A 1 92 ? 16.391 17.047 -6.57 1 98.31 92 SER A C 1
ATOM 732 O O . SER A 1 92 ? 16.812 18.203 -6.492 1 98.31 92 SER A O 1
ATOM 734 N N . VAL A 1 93 ? 15.508 16.578 -5.734 1 98.56 93 VAL A N 1
ATOM 735 C CA . VAL A 1 93 ? 14.906 17.469 -4.758 1 98.56 93 VAL A CA 1
ATOM 736 C C . VAL A 1 93 ? 15.297 17.047 -3.346 1 98.56 93 VAL A C 1
ATOM 738 O O . VAL A 1 93 ? 14.875 17.656 -2.361 1 98.56 93 VAL A O 1
ATOM 741 N N . MET A 1 94 ? 16.094 16.031 -3.227 1 98.69 94 MET A N 1
ATOM 742 C CA . MET A 1 94 ? 16.484 15.508 -1.925 1 98.69 94 MET A CA 1
ATOM 743 C C . MET A 1 94 ? 17.625 16.328 -1.329 1 98.69 94 MET A C 1
ATOM 745 O O . MET A 1 94 ? 18.469 16.859 -2.061 1 98.69 94 MET A O 1
ATOM 749 N N . PRO A 1 95 ? 17.641 16.453 -0.027 1 98.31 95 PRO A N 1
ATOM 750 C CA . PRO A 1 95 ? 18.781 17.125 0.607 1 98.31 95 PRO A CA 1
ATOM 751 C C . PRO A 1 95 ? 20.016 16.234 0.679 1 98.31 95 PRO A C 1
ATOM 753 O O . PRO A 1 95 ? 19.906 15.016 0.736 1 98.31 95 PRO A O 1
ATOM 756 N N . GLY A 1 96 ? 21.156 16.859 0.652 1 97.25 96 GLY A N 1
ATOM 757 C CA . GLY A 1 96 ? 22.406 16.141 0.828 1 97.25 96 GLY A CA 1
ATOM 758 C C . GLY A 1 96 ? 22.672 15.117 -0.259 1 97.25 96 GLY A C 1
ATOM 759 O O . GLY A 1 96 ? 22.484 15.406 -1.445 1 97.25 96 GLY A O 1
ATOM 760 N N . ASP A 1 97 ? 23.109 13.938 0.227 1 96.88 97 ASP A N 1
ATOM 761 C CA . ASP A 1 97 ? 23.5 12.906 -0.724 1 96.88 97 ASP A CA 1
ATOM 762 C C . ASP A 1 97 ? 22.453 11.805 -0.801 1 96.88 97 ASP A C 1
ATOM 764 O O . ASP A 1 97 ? 22.75 10.688 -1.247 1 96.88 97 ASP A O 1
ATOM 768 N N . LEU A 1 98 ? 21.266 12.094 -0.307 1 98.62 98 LEU A N 1
ATOM 769 C CA . LEU A 1 98 ? 20.172 11.148 -0.459 1 98.62 98 LEU A CA 1
ATOM 770 C C . LEU A 1 98 ? 19.75 11.031 -1.921 1 98.62 98 LEU A C 1
ATOM 772 O O . LEU A 1 98 ? 19.281 12 -2.521 1 98.62 98 LEU A O 1
ATOM 776 N N . GLN A 1 99 ? 19.891 9.781 -2.494 1 98 99 GLN A N 1
ATOM 777 C CA . GLN A 1 99 ? 19.641 9.711 -3.93 1 98 99 GLN A CA 1
ATOM 778 C C . GLN A 1 99 ? 19.062 8.352 -4.32 1 98 99 GLN A C 1
ATOM 780 O O . GLN A 1 99 ? 18.547 8.195 -5.43 1 98 99 GLN A O 1
ATOM 785 N N . ARG A 1 100 ? 19.203 7.316 -3.477 1 98.81 100 ARG A N 1
ATOM 786 C CA . ARG A 1 100 ? 18.703 5.984 -3.789 1 98.81 100 ARG A CA 1
ATOM 787 C C . ARG A 1 100 ? 17.312 5.77 -3.197 1 98.81 100 ARG A C 1
ATOM 789 O O . ARG A 1 100 ? 17.125 5.883 -1.984 1 98.81 100 ARG A O 1
ATOM 796 N N . SER A 1 101 ? 16.406 5.391 -4.07 1 98.94 101 SER A N 1
ATOM 797 C CA . SER A 1 101 ? 15.039 5.277 -3.576 1 98.94 101 SER A CA 1
ATOM 798 C C . SER A 1 101 ? 14.5 3.863 -3.768 1 98.94 101 SER A C 1
ATOM 800 O O . SER A 1 101 ? 14.875 3.172 -4.715 1 98.94 101 SER A O 1
ATOM 802 N N . LEU A 1 102 ? 13.688 3.408 -2.879 1 98.88 102 LEU A N 1
ATOM 803 C CA . LEU A 1 102 ? 12.805 2.248 -2.975 1 98.88 102 LEU A CA 1
ATOM 804 C C . LEU A 1 102 ? 11.344 2.666 -2.895 1 98.88 102 LEU A C 1
ATOM 806 O O . LEU A 1 102 ? 10.938 3.361 -1.96 1 98.88 102 LEU A O 1
ATOM 810 N N . PHE A 1 103 ? 10.562 2.229 -3.898 1 98.81 103 PHE A N 1
ATOM 811 C CA . PHE A 1 103 ? 9.164 2.633 -3.961 1 98.81 103 PHE A CA 1
ATOM 812 C C . PHE A 1 103 ? 8.258 1.538 -3.408 1 98.81 103 PHE A C 1
ATOM 814 O O . PHE A 1 103 ? 8.484 0.353 -3.662 1 98.81 103 PHE A O 1
ATOM 821 N N . VAL A 1 104 ? 7.285 1.964 -2.617 1 98.69 104 VAL A N 1
ATOM 822 C CA . VAL A 1 104 ? 6.305 1.083 -1.987 1 98.69 104 VAL A CA 1
ATOM 823 C C . VAL A 1 104 ? 4.906 1.677 -2.131 1 98.69 104 VAL A C 1
ATOM 825 O O . VAL A 1 104 ? 4.688 2.574 -2.949 1 98.69 104 VAL A O 1
ATOM 828 N N . ASN A 1 105 ? 3.908 1.195 -1.34 1 98.5 105 ASN A N 1
ATOM 829 C CA . ASN A 1 105 ? 2.527 1.513 -1.685 1 98.5 105 ASN A CA 1
ATOM 830 C C . ASN A 1 105 ? 1.939 2.557 -0.739 1 98.5 105 ASN A C 1
ATOM 832 O O . ASN A 1 105 ? 0.865 3.102 -0.999 1 98.5 105 ASN A O 1
ATOM 836 N N . SER A 1 106 ? 2.611 2.855 0.381 1 98.5 106 SER A N 1
ATOM 837 C CA . SER A 1 106 ? 2.051 3.744 1.395 1 98.5 106 SER A CA 1
ATOM 838 C C . SER A 1 106 ? 3.137 4.281 2.32 1 98.5 106 SER A C 1
ATOM 840 O O . SER A 1 106 ? 4.289 3.842 2.258 1 98.5 106 SER A O 1
ATOM 842 N N . GLY A 1 107 ? 2.742 5.246 3.123 1 98.75 107 GLY A N 1
ATOM 843 C CA . GLY A 1 107 ? 3.65 5.727 4.156 1 98.75 107 GLY A CA 1
ATOM 844 C C . GLY A 1 107 ? 4 4.664 5.18 1 98.75 107 GLY A C 1
ATOM 845 O O . GLY A 1 107 ? 5.133 4.609 5.66 1 98.75 107 GLY A O 1
ATOM 846 N N . ALA A 1 108 ? 3.01 3.846 5.543 1 98.75 108 ALA A N 1
ATOM 847 C CA . ALA A 1 108 ? 3.252 2.748 6.477 1 98.75 108 ALA A CA 1
ATOM 848 C C . ALA A 1 108 ? 4.324 1.801 5.945 1 98.75 108 ALA A C 1
ATOM 850 O O . ALA A 1 108 ? 5.25 1.43 6.668 1 98.75 108 ALA A O 1
ATOM 851 N N . GLU A 1 109 ? 4.23 1.451 4.715 1 98.62 109 GLU A N 1
ATOM 852 C CA . GLU A 1 109 ? 5.219 0.558 4.117 1 98.62 109 GLU A CA 1
ATOM 853 C C . GLU A 1 109 ? 6.574 1.243 3.984 1 98.62 109 GLU A C 1
ATOM 855 O O . GLU A 1 109 ? 7.617 0.597 4.109 1 98.62 109 GLU A O 1
ATOM 860 N N . ALA A 1 110 ? 6.551 2.527 3.707 1 98.88 110 ALA A N 1
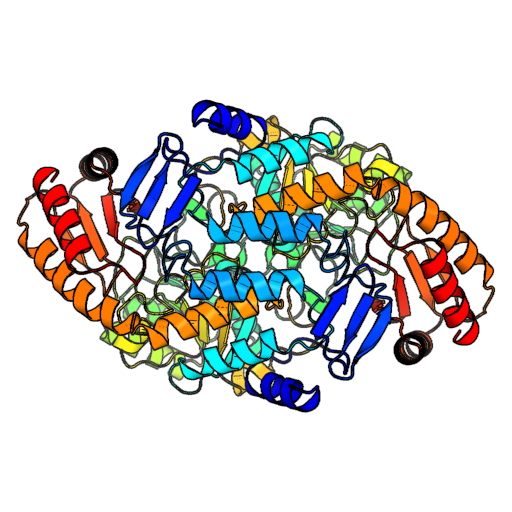ATOM 861 C CA . ALA A 1 110 ? 7.805 3.268 3.633 1 98.88 110 ALA A CA 1
ATOM 862 C C . ALA A 1 110 ? 8.523 3.268 4.98 1 98.88 110 ALA A C 1
ATOM 864 O O . ALA A 1 110 ? 9.727 2.992 5.051 1 98.88 110 ALA A O 1
ATOM 865 N N . ASN A 1 111 ? 7.777 3.557 6.027 1 98.94 111 ASN A N 1
ATOM 866 C CA . ASN A 1 111 ? 8.367 3.561 7.359 1 98.94 111 ASN A CA 1
ATOM 867 C C . ASN A 1 111 ? 8.828 2.164 7.773 1 98.94 111 ASN A C 1
ATOM 869 O O . ASN A 1 111 ? 9.891 2.008 8.375 1 98.94 111 ASN A O 1
ATOM 873 N N . GLU A 1 112 ? 8.086 1.173 7.461 1 98.31 112 GLU A N 1
ATOM 874 C CA . GLU A 1 112 ? 8.523 -0.193 7.738 1 98.31 112 GLU A CA 1
ATOM 875 C C . GLU A 1 112 ? 9.797 -0.531 6.973 1 98.31 112 GLU A C 1
ATOM 877 O O . GLU A 1 112 ? 10.703 -1.176 7.516 1 98.31 112 GLU A O 1
ATOM 882 N N . GLY A 1 113 ? 9.758 -0.173 5.695 1 98.31 113 GLY A N 1
ATOM 883 C CA . GLY A 1 113 ? 10.961 -0.404 4.902 1 98.31 113 GLY A CA 1
ATOM 884 C C . GLY A 1 113 ? 12.188 0.274 5.473 1 98.31 113 GLY A C 1
ATOM 885 O O . GLY A 1 113 ? 13.281 -0.297 5.461 1 98.31 113 GLY A O 1
ATOM 886 N N . ALA A 1 114 ? 12.023 1.479 5.969 1 98.88 114 ALA A N 1
ATOM 887 C CA . ALA A 1 114 ? 13.125 2.213 6.574 1 98.88 114 ALA A CA 1
ATOM 888 C C . ALA A 1 114 ? 13.625 1.515 7.836 1 98.88 114 ALA A C 1
ATOM 890 O O . ALA A 1 114 ? 14.828 1.459 8.094 1 98.88 114 ALA A O 1
ATOM 891 N N . MET A 1 115 ? 12.711 1.046 8.664 1 98.88 115 MET A N 1
ATOM 892 C CA . MET A 1 115 ? 13.102 0.328 9.875 1 98.88 115 MET A CA 1
ATOM 893 C C . MET A 1 115 ? 13.82 -0.972 9.531 1 98.88 115 MET A C 1
ATOM 895 O O . MET A 1 115 ? 14.812 -1.327 10.172 1 98.88 115 MET A O 1
ATOM 899 N N . LYS A 1 116 ? 13.32 -1.703 8.57 1 98.75 116 LYS A N 1
ATOM 900 C CA . LYS A 1 116 ? 13.977 -2.922 8.109 1 98.75 116 LYS A CA 1
ATOM 901 C C . LYS A 1 116 ? 15.383 -2.629 7.594 1 98.75 116 LYS A C 1
ATOM 903 O O . LYS A 1 116 ? 16.328 -3.375 7.879 1 98.75 116 LYS A O 1
ATOM 908 N N . LEU A 1 117 ? 15.469 -1.546 6.781 1 98.81 117 LEU A N 1
ATOM 909 C CA . LEU A 1 117 ? 16.766 -1.08 6.301 1 98.81 117 LEU A CA 1
ATOM 910 C C . LEU A 1 117 ? 17.719 -0.838 7.465 1 98.81 117 LEU A C 1
ATOM 912 O O . LEU A 1 117 ? 18.875 -1.265 7.422 1 98.81 117 LEU A O 1
ATOM 916 N N . ALA A 1 118 ? 17.234 -0.205 8.5 1 98.88 118 ALA A N 1
ATOM 917 C CA . ALA A 1 118 ? 18.062 0.167 9.648 1 98.88 118 ALA A CA 1
ATOM 918 C C . ALA A 1 118 ? 18.531 -1.068 10.406 1 98.88 118 ALA A C 1
ATOM 920 O O . ALA A 1 118 ? 19.703 -1.172 10.766 1 98.88 118 ALA A O 1
ATOM 921 N N . VAL A 1 119 ? 17.594 -1.984 10.68 1 98.75 119 VAL A N 1
ATOM 922 C CA . VAL A 1 119 ? 17.938 -3.199 11.414 1 98.75 119 VAL A CA 1
ATOM 923 C C . VAL A 1 119 ? 18.984 -3.998 10.633 1 98.75 119 VAL A C 1
ATOM 925 O O . VAL A 1 119 ? 19.938 -4.527 11.219 1 98.75 119 VAL A O 1
ATOM 928 N N . ARG A 1 120 ? 18.797 -4.102 9.383 1 98.12 120 ARG A N 1
ATOM 929 C CA . ARG A 1 120 ? 19.734 -4.855 8.547 1 98.12 120 ARG A CA 1
ATOM 930 C C . ARG A 1 120 ? 21.078 -4.156 8.469 1 98.12 120 ARG A C 1
ATOM 932 O O . ARG A 1 120 ? 22.125 -4.809 8.5 1 98.12 120 ARG A O 1
ATOM 939 N N . TYR A 1 121 ? 21.109 -2.809 8.312 1 98.62 121 TYR A N 1
ATOM 940 C CA . TYR A 1 121 ? 22.312 -2.018 8.148 1 98.62 121 TYR A CA 1
ATOM 941 C C . TYR A 1 121 ? 23.141 -2.016 9.438 1 98.62 121 TYR A C 1
ATOM 943 O O . TYR A 1 121 ? 24.359 -2.205 9.398 1 98.62 121 TYR A O 1
ATOM 951 N N . THR A 1 122 ? 22.469 -1.833 10.586 1 98.75 122 THR A N 1
ATOM 952 C CA . THR A 1 122 ? 23.156 -1.651 11.859 1 98.75 122 THR A CA 1
ATOM 953 C C . THR A 1 122 ? 23.344 -2.99 12.57 1 98.75 122 THR A C 1
ATOM 955 O O . THR A 1 122 ? 24.172 -3.105 13.477 1 98.75 122 THR A O 1
ATOM 958 N N . LYS A 1 123 ? 22.547 -4.008 12.172 1 98.44 123 LYS A N 1
ATOM 959 C CA . LYS A 1 123 ? 22.5 -5.305 12.844 1 98.44 123 LYS A CA 1
ATOM 960 C C . LYS A 1 123 ? 22.031 -5.16 14.289 1 98.44 123 LYS A C 1
ATOM 962 O O . LYS A 1 123 ? 22.438 -5.934 15.156 1 98.44 123 LYS A O 1
ATOM 967 N N . ARG A 1 124 ? 21.25 -4.102 14.562 1 98.69 124 ARG A N 1
ATOM 968 C CA . ARG A 1 124 ? 20.703 -3.818 15.883 1 98.69 124 ARG A CA 1
ATOM 969 C C . ARG A 1 124 ? 19.188 -3.998 15.883 1 98.69 124 ARG A C 1
ATOM 971 O O . ARG A 1 124 ? 18.578 -4.203 14.836 1 98.69 124 ARG A O 1
ATOM 978 N N . SER A 1 125 ? 18.516 -3.938 17.094 1 98.38 125 SER A N 1
ATOM 979 C CA . SER A 1 125 ? 17.156 -4.48 17.156 1 98.38 125 SER A CA 1
ATOM 980 C C . SER A 1 125 ? 16.172 -3.445 17.688 1 98.38 125 SER A C 1
ATOM 982 O O . SER A 1 125 ? 14.961 -3.631 17.594 1 98.38 125 SER A O 1
ATOM 984 N N . LYS A 1 126 ? 16.641 -2.381 18.234 1 98.69 126 LYS A N 1
ATOM 985 C CA . LYS A 1 126 ? 15.781 -1.425 18.922 1 98.69 126 LYS A CA 1
ATOM 986 C C . LYS A 1 126 ? 15.438 -0.247 18.031 1 98.69 126 LYS A C 1
ATOM 988 O O . LYS A 1 126 ? 16.297 0.28 17.328 1 98.69 126 LYS A O 1
ATOM 993 N N . ILE A 1 127 ? 14.188 0.126 18 1 98.94 127 ILE A N 1
ATOM 994 C CA . ILE A 1 127 ? 13.688 1.295 17.281 1 98.94 127 ILE A CA 1
ATOM 995 C C . ILE A 1 127 ? 13.125 2.307 18.281 1 98.94 127 ILE A C 1
ATOM 997 O O . ILE A 1 127 ? 12.297 1.961 19.125 1 98.94 127 ILE A O 1
ATOM 1001 N N . ILE A 1 128 ? 13.5 3.531 18.234 1 98.88 128 ILE A N 1
ATOM 1002 C CA . ILE A 1 128 ? 12.93 4.555 19.094 1 98.88 128 ILE A CA 1
ATOM 1003 C C . ILE A 1 128 ? 12.133 5.555 18.266 1 98.88 128 ILE A C 1
ATOM 1005 O O . ILE A 1 128 ? 12.57 5.941 17.172 1 98.88 128 ILE A O 1
ATOM 1009 N N . SER A 1 129 ? 10.969 5.926 18.672 1 98.88 129 SER A N 1
ATOM 1010 C CA . SER A 1 129 ? 10.117 6.934 18.047 1 98.88 129 SER A CA 1
ATOM 1011 C C . SER A 1 129 ? 9.461 7.824 19.094 1 98.88 129 SER A C 1
ATOM 1013 O O . SER A 1 129 ? 9.625 7.609 20.297 1 98.88 129 SER A O 1
ATOM 1015 N N . ALA A 1 130 ? 8.789 8.836 18.688 1 98.88 130 ALA A N 1
ATOM 1016 C CA . ALA A 1 130 ? 8.305 9.867 19.594 1 98.88 130 ALA A CA 1
ATOM 1017 C C . ALA A 1 130 ? 6.906 9.531 20.109 1 98.88 130 ALA A C 1
ATOM 1019 O O . ALA A 1 130 ? 6.066 9.031 19.359 1 98.88 130 ALA A O 1
ATOM 1020 N N . LEU A 1 131 ? 6.699 9.859 21.391 1 98.5 131 LEU A N 1
ATOM 1021 C CA . LEU A 1 131 ? 5.336 9.891 21.906 1 98.5 131 LEU A CA 1
ATOM 1022 C C . LEU A 1 131 ? 4.457 10.82 21.078 1 98.5 131 LEU A C 1
ATOM 1024 O O . LEU A 1 131 ? 4.906 11.883 20.656 1 98.5 131 LEU A O 1
ATOM 1028 N N . ASN A 1 132 ? 3.23 10.391 20.734 1 97.62 132 ASN A N 1
ATOM 1029 C CA . ASN A 1 132 ? 2.229 11.102 19.953 1 97.62 132 ASN A CA 1
ATOM 1030 C C . ASN A 1 132 ? 2.578 11.109 18.469 1 97.62 132 ASN A C 1
ATOM 1032 O O . ASN A 1 132 ? 1.912 11.773 17.672 1 97.62 132 ASN A O 1
ATOM 1036 N N . GLY A 1 133 ? 3.584 10.414 18.109 1 98.19 133 GLY A N 1
ATOM 1037 C CA . GLY A 1 133 ? 3.916 10.266 16.703 1 98.19 133 GLY A CA 1
ATOM 1038 C C . GLY A 1 133 ? 2.973 9.336 15.969 1 98.19 133 GLY A C 1
ATOM 1039 O O . GLY A 1 133 ? 2.242 8.562 16.578 1 98.19 133 GLY A O 1
ATOM 1040 N N . PHE A 1 134 ? 2.928 9.414 14.695 1 98.25 134 PHE A N 1
ATOM 1041 C CA . PHE A 1 134 ? 2.164 8.547 13.812 1 98.25 134 PHE A CA 1
ATOM 1042 C C . PHE A 1 134 ? 3.01 8.117 12.617 1 98.25 134 PHE A C 1
ATOM 1044 O O . PHE A 1 134 ? 3.445 8.953 11.82 1 98.25 134 PHE A O 1
ATOM 1051 N N . HIS A 1 135 ? 3.174 6.812 12.445 1 98.81 135 HIS A N 1
ATOM 1052 C CA . HIS A 1 135 ? 4.078 6.309 11.414 1 98.81 135 HIS A CA 1
ATOM 1053 C C . HIS A 1 135 ? 3.4 5.238 10.562 1 98.81 135 HIS A C 1
ATOM 1055 O O . HIS A 1 135 ? 4.047 4.609 9.719 1 98.81 135 HIS A O 1
ATOM 1061 N N . GLY A 1 136 ? 2.135 5.004 10.781 1 98.06 136 GLY A N 1
ATOM 1062 C CA . GLY A 1 136 ? 1.387 4.047 9.977 1 98.06 136 GLY A CA 1
ATOM 1063 C C . GLY A 1 136 ? 0.66 3.008 10.812 1 98.06 136 GLY A C 1
ATOM 1064 O O . GLY A 1 136 ? 0.7 3.057 12.047 1 98.06 136 GLY A O 1
ATOM 1065 N N . ARG A 1 137 ? 0.014 2.074 10.133 1 97.31 137 ARG A N 1
ATOM 1066 C CA . ARG A 1 137 ? -0.856 1.138 10.836 1 97.31 137 ARG A CA 1
ATOM 1067 C C . ARG A 1 137 ? -0.502 -0.305 10.492 1 97.31 137 ARG A C 1
ATOM 1069 O O . ARG A 1 137 ? -1.199 -1.236 10.898 1 97.31 137 ARG A O 1
ATOM 1076 N N . THR A 1 138 ? 0.513 -0.601 9.656 1 98.06 138 THR A N 1
ATOM 1077 C CA . THR A 1 138 ? 1.063 -1.951 9.617 1 98.06 138 THR A CA 1
ATOM 1078 C C . THR A 1 138 ? 1.79 -2.279 10.914 1 98.06 138 THR A C 1
ATOM 1080 O O . THR A 1 138 ? 2.154 -1.379 11.672 1 98.06 138 THR A O 1
ATOM 1083 N N . SER A 1 139 ? 2.041 -3.461 11.18 1 98.38 139 SER A N 1
ATOM 1084 C CA . SER A 1 139 ? 2.414 -3.887 12.523 1 98.38 139 SER A CA 1
ATOM 1085 C C . SER A 1 139 ? 3.684 -3.182 12.992 1 98.38 139 SER A C 1
ATOM 1087 O O . SER A 1 139 ? 3.734 -2.66 14.109 1 98.38 139 SER A O 1
ATOM 1089 N N . ALA A 1 140 ? 4.703 -3.188 12.188 1 98.62 140 ALA A N 1
ATOM 1090 C CA . ALA A 1 140 ? 5.926 -2.508 12.609 1 98.62 140 ALA A CA 1
ATOM 1091 C C . ALA A 1 140 ? 5.715 -0.998 12.68 1 98.62 140 ALA A C 1
ATOM 1093 O O . ALA A 1 140 ? 6.176 -0.344 13.617 1 98.62 140 ALA A O 1
ATOM 1094 N N . SER A 1 141 ? 5.062 -0.419 11.656 1 98.75 141 SER A N 1
ATOM 1095 C CA . SER A 1 141 ? 4.793 1.015 11.688 1 98.75 141 SER A CA 1
ATOM 1096 C C . SER A 1 141 ? 3.898 1.381 12.867 1 98.75 141 SER A C 1
ATOM 1098 O O . SER A 1 141 ? 4.043 2.455 13.453 1 98.75 141 SER A O 1
ATOM 1100 N N . LEU A 1 142 ? 2.965 0.508 13.141 1 98.62 142 LEU A N 1
ATOM 1101 C CA . LEU A 1 142 ? 2.096 0.704 14.297 1 98.62 142 LEU A CA 1
ATOM 1102 C C . LEU A 1 142 ? 2.9 0.695 15.594 1 98.62 142 LEU A C 1
ATOM 1104 O O . LEU A 1 142 ? 2.611 1.461 16.516 1 98.62 142 LEU A O 1
ATOM 1108 N N . GLY A 1 143 ? 3.85 -0.191 15.688 1 98.69 143 GLY A N 1
ATOM 1109 C CA . GLY A 1 143 ? 4.766 -0.181 16.812 1 98.69 143 GLY A CA 1
ATOM 1110 C C . GLY A 1 143 ? 5.484 1.145 17 1 98.69 143 GLY A C 1
ATOM 1111 O O . GLY A 1 143 ? 5.703 1.593 18.125 1 98.69 143 GLY A O 1
ATOM 1112 N N . ALA A 1 144 ? 5.789 1.784 15.906 1 98.81 144 ALA A N 1
ATOM 1113 C CA . ALA A 1 144 ? 6.496 3.061 15.938 1 98.81 144 ALA A CA 1
ATOM 1114 C C . ALA A 1 144 ? 5.535 4.219 16.188 1 98.81 144 ALA A C 1
ATOM 1116 O O . ALA A 1 144 ? 5.957 5.324 16.516 1 98.81 144 ALA A O 1
ATOM 1117 N N . THR A 1 145 ? 4.242 3.992 15.906 1 98.56 145 THR A N 1
ATOM 1118 C CA . THR A 1 145 ? 3.217 4.992 16.188 1 98.56 145 THR A CA 1
ATOM 1119 C C . THR A 1 145 ? 2.99 5.121 17.703 1 98.56 145 THR A C 1
ATOM 1121 O O . THR A 1 145 ? 2.229 4.352 18.281 1 98.56 145 THR A O 1
ATOM 1124 N N . GLY A 1 146 ? 3.633 6.102 18.297 1 97.38 146 GLY A N 1
ATOM 1125 C CA . GLY A 1 146 ? 3.67 6.242 19.75 1 97.38 146 GLY A CA 1
ATOM 1126 C C . GLY A 1 146 ? 2.357 6.727 20.328 1 97.38 146 GLY A C 1
ATOM 1127 O O . GLY A 1 146 ? 2.328 7.699 21.094 1 97.38 146 GLY A O 1
ATOM 1128 N N . GLN A 1 147 ? 1.247 6.125 19.969 1 96.12 147 GLN A N 1
ATOM 1129 C CA . GLN A 1 147 ? -0.104 6.387 20.453 1 96.12 147 GLN A CA 1
ATOM 1130 C C . GLN A 1 147 ? -0.804 5.094 20.859 1 96.12 147 GLN A C 1
ATOM 1132 O O . GLN A 1 147 ? -1.308 4.359 20 1 96.12 147 GLN A O 1
ATOM 1137 N N . THR A 1 148 ? -1.002 4.836 22.094 1 95.69 148 THR A N 1
ATOM 1138 C CA . THR A 1 148 ? -1.507 3.586 22.641 1 95.69 148 THR A CA 1
ATOM 1139 C C . THR A 1 148 ? -2.891 3.266 22.078 1 95.69 148 THR A C 1
ATOM 1141 O O . THR A 1 148 ? -3.232 2.098 21.891 1 95.69 148 THR A O 1
ATOM 1144 N N . LYS A 1 149 ? -3.684 4.262 21.766 1 94.12 149 LYS A N 1
ATOM 1145 C CA . LYS A 1 149 ? -5.055 4.055 21.312 1 94.12 149 LYS A CA 1
ATOM 1146 C C . LYS A 1 149 ? -5.082 3.291 19.984 1 94.12 149 LYS A C 1
ATOM 1148 O O . LYS A 1 149 ? -6.035 2.568 19.703 1 94.12 149 LYS A O 1
ATOM 1153 N N . TYR A 1 150 ? -4.074 3.383 19.203 1 95.75 150 TYR A N 1
ATOM 1154 C CA . TYR A 1 150 ? -4.016 2.68 17.922 1 95.75 150 TYR A CA 1
ATOM 1155 C C . TYR A 1 150 ? -3.422 1.287 18.094 1 95.75 150 TYR A C 1
ATOM 1157 O O . TYR A 1 150 ? -3.645 0.404 17.266 1 95.75 150 TYR A O 1
ATOM 1165 N N . GLN A 1 151 ? -2.631 1.109 19.109 1 97.25 151 GLN A N 1
ATOM 1166 C CA . GLN A 1 151 ? -1.902 -0.137 19.328 1 97.25 151 GLN A CA 1
ATOM 1167 C C . GLN A 1 151 ? -2.764 -1.156 20.062 1 97.25 151 GLN A C 1
ATOM 1169 O O . GLN A 1 151 ? -2.543 -2.363 19.953 1 97.25 151 GLN A O 1
ATOM 1174 N N . GLU A 1 152 ? -3.74 -0.583 20.766 1 93.62 152 GLU A N 1
ATOM 1175 C CA . GLU A 1 152 ? -4.562 -1.425 21.625 1 93.62 152 GLU A CA 1
ATOM 1176 C C . GLU A 1 152 ? -5.246 -2.535 20.828 1 93.62 152 GLU A C 1
ATOM 1178 O O . GLU A 1 152 ? -5.789 -2.287 19.75 1 93.62 152 GLU A O 1
ATOM 1183 N N . SER A 1 153 ? -5.223 -3.752 21.266 1 93.94 153 SER A N 1
ATOM 1184 C CA . SER A 1 153 ? -5.832 -4.969 20.734 1 93.94 153 SER A CA 1
ATOM 1185 C C . SER A 1 153 ? -4.93 -5.625 19.703 1 93.94 153 SER A C 1
ATOM 1187 O O . SER A 1 153 ? -5.152 -6.777 19.312 1 93.94 153 SER A O 1
ATOM 1189 N N . PHE A 1 154 ? -3.959 -4.902 19.203 1 98.06 154 PHE A N 1
ATOM 1190 C CA . PHE A 1 154 ? -3.121 -5.465 18.156 1 98.06 154 PHE A CA 1
ATOM 1191 C C . PHE A 1 154 ? -1.731 -5.793 18.688 1 98.06 154 PHE A C 1
ATOM 1193 O O . PHE A 1 154 ? -0.836 -6.148 17.922 1 98.06 154 PHE A O 1
ATOM 1200 N N . GLU A 1 155 ? -1.553 -5.707 20 1 97.75 155 GLU A N 1
ATOM 1201 C CA . GLU A 1 155 ? -0.272 -5.895 20.672 1 97.75 155 GLU A CA 1
ATOM 1202 C C . GLU A 1 155 ? 0.366 -7.227 20.281 1 97.75 155 GLU A C 1
ATOM 1204 O O . GLU A 1 155 ? 1.586 -7.312 20.125 1 97.75 155 GLU A O 1
ATOM 1209 N N . PRO A 1 156 ? -0.427 -8.305 20.094 1 98.19 156 PRO A N 1
ATOM 1210 C CA . PRO A 1 156 ? 0.167 -9.602 19.766 1 98.19 156 PRO A CA 1
ATOM 1211 C C . PRO A 1 156 ? 0.943 -9.57 18.453 1 98.19 156 PRO A C 1
ATOM 1213 O O . PRO A 1 156 ? 1.838 -10.391 18.234 1 98.19 156 PRO A O 1
ATOM 1216 N N . LEU A 1 157 ? 0.616 -8.617 17.594 1 98.75 157 LEU A N 1
ATOM 1217 C CA . LEU A 1 157 ? 1.224 -8.57 16.266 1 98.75 157 LEU A CA 1
ATOM 1218 C C . LEU A 1 157 ? 2.334 -7.523 16.219 1 98.75 157 LEU A C 1
ATOM 1220 O O . LEU A 1 157 ? 2.969 -7.336 15.18 1 98.75 157 LEU A O 1
ATOM 1224 N N . ILE A 1 158 ? 2.59 -6.812 17.266 1 98.69 158 ILE A N 1
ATOM 1225 C CA . ILE A 1 158 ? 3.623 -5.785 17.359 1 98.69 158 ILE A CA 1
ATOM 1226 C C . ILE A 1 158 ? 4.828 -6.336 18.109 1 98.69 158 ILE A C 1
ATOM 1228 O O . ILE A 1 158 ? 4.688 -6.859 19.219 1 98.69 158 ILE A O 1
ATOM 1232 N N . SER A 1 159 ? 6.012 -6.242 17.562 1 98.5 159 SER A N 1
ATOM 1233 C CA . SER A 1 159 ? 7.219 -6.746 18.203 1 98.5 159 SER A CA 1
ATOM 1234 C C . SER A 1 159 ? 7.586 -5.91 19.422 1 98.5 159 SER A C 1
ATOM 1236 O O . SER A 1 159 ? 7.02 -4.836 19.641 1 98.5 159 SER A O 1
ATOM 1238 N N . ASN A 1 160 ? 8.539 -6.379 20.203 1 97.81 160 ASN A N 1
ATOM 1239 C CA . ASN A 1 160 ? 9 -5.668 21.391 1 97.81 160 ASN A CA 1
ATOM 1240 C C . ASN A 1 160 ? 10.18 -4.75 21.062 1 97.81 160 ASN A C 1
ATOM 1242 O O . ASN A 1 160 ? 10.906 -4.328 21.969 1 97.81 160 ASN A O 1
ATOM 1246 N N . ALA A 1 161 ? 10.352 -4.379 19.844 1 98.62 161 ALA A N 1
ATOM 1247 C CA . ALA A 1 161 ? 11.516 -3.623 19.391 1 98.62 161 ALA A CA 1
ATOM 1248 C C . ALA A 1 161 ? 11.367 -2.139 19.703 1 98.62 161 ALA A C 1
ATOM 1250 O O . ALA A 1 161 ? 12.344 -1.386 19.656 1 98.62 161 ALA A O 1
ATOM 1251 N N . PHE A 1 162 ? 10.266 -1.645 20.188 1 98.75 162 PHE A N 1
ATOM 1252 C CA . PHE A 1 162 ? 9.938 -0.225 20.109 1 98.75 162 PHE A CA 1
ATOM 1253 C C . PHE A 1 162 ? 10.023 0.421 21.5 1 98.75 162 PHE A C 1
ATOM 1255 O O . PHE A 1 162 ? 9.625 -0.18 22.5 1 98.75 162 PHE A O 1
ATOM 1262 N N . ARG A 1 163 ? 10.625 1.577 21.562 1 98.69 163 ARG A N 1
ATOM 1263 C CA . ARG A 1 163 ? 10.68 2.469 22.719 1 98.69 163 ARG A CA 1
ATOM 1264 C C . ARG A 1 163 ? 10.273 3.887 22.328 1 98.69 163 ARG A C 1
ATOM 1266 O O . ARG A 1 163 ? 10.414 4.285 21.172 1 98.69 163 ARG A O 1
ATOM 1273 N N . TYR A 1 164 ? 9.812 4.68 23.328 1 98.75 164 TYR A N 1
ATOM 1274 C CA . TYR A 1 164 ? 9.234 5.973 22.984 1 98.75 164 TYR A CA 1
ATOM 1275 C C . TYR A 1 164 ? 9.883 7.09 23.797 1 98.75 164 TYR A C 1
ATOM 1277 O O . TYR A 1 164 ? 9.914 7.047 25.031 1 98.75 164 TYR A O 1
ATOM 1285 N N . TYR A 1 165 ? 10.359 8.062 23.078 1 98.81 165 TYR A N 1
ATOM 1286 C CA . TYR A 1 165 ? 10.898 9.25 23.734 1 98.81 165 TYR A CA 1
ATOM 1287 C C . TYR A 1 165 ? 9.891 10.391 23.703 1 98.81 165 TYR A C 1
ATOM 1289 O O . TYR A 1 165 ? 8.914 10.344 22.938 1 98.81 165 TYR A O 1
ATOM 1297 N N . GLU A 1 166 ? 10.117 11.453 24.5 1 98.75 166 GLU A N 1
AT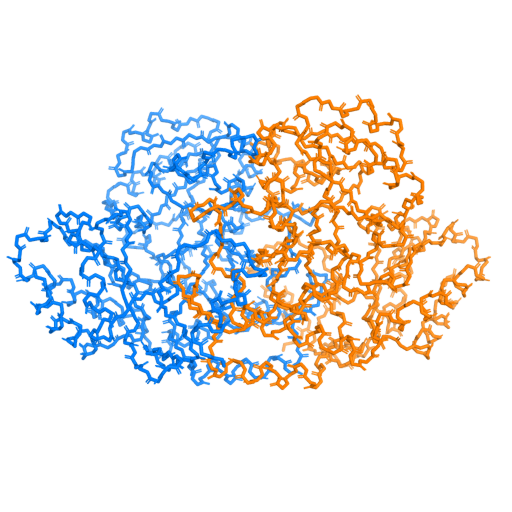OM 1298 C CA . GLU A 1 166 ? 9.281 12.656 24.484 1 98.75 166 GLU A CA 1
ATOM 1299 C C . GLU A 1 166 ? 9.68 13.594 23.344 1 98.75 166 GLU A C 1
ATOM 1301 O O . GLU A 1 166 ? 10.844 14 23.25 1 98.75 166 GLU A O 1
ATOM 1306 N N . TYR A 1 167 ? 8.75 13.922 22.578 1 98.62 167 TYR A N 1
ATOM 1307 C CA . TYR A 1 167 ? 8.977 14.789 21.422 1 98.62 167 TYR A CA 1
ATOM 1308 C C . TYR A 1 167 ? 9.539 16.141 21.859 1 98.62 167 TYR A C 1
ATOM 1310 O O . TYR A 1 167 ? 9.086 16.703 22.859 1 98.62 167 TYR A O 1
ATOM 1318 N N . ASP A 1 168 ? 10.562 16.594 21.109 1 98.56 168 ASP A N 1
ATOM 1319 C CA . ASP A 1 168 ? 11.195 17.891 21.312 1 98.56 168 ASP A CA 1
ATOM 1320 C C . ASP A 1 168 ? 11.906 17.938 22.672 1 98.56 168 ASP A C 1
ATOM 1322 O O . ASP A 1 168 ? 12.023 19 23.281 1 98.56 168 ASP A O 1
ATOM 1326 N N . ASN A 1 169 ? 12.289 16.844 23.25 1 98.81 169 ASN A N 1
ATOM 1327 C CA . ASN A 1 169 ? 13.047 16.703 24.484 1 98.81 169 ASN A CA 1
ATOM 1328 C C . ASN A 1 169 ? 14.312 15.875 24.281 1 98.81 169 ASN A C 1
ATOM 1330 O O . ASN A 1 169 ? 14.297 14.656 24.406 1 98.81 169 ASN A O 1
ATOM 1334 N N . ILE A 1 170 ? 15.391 16.578 24.109 1 98.69 170 ILE A N 1
ATOM 1335 C CA . ILE A 1 170 ? 16.641 15.93 23.734 1 98.69 170 ILE A CA 1
ATOM 1336 C C . ILE A 1 170 ? 17.125 15.031 24.875 1 98.69 170 ILE A C 1
ATOM 1338 O O . ILE A 1 170 ? 17.719 13.984 24.625 1 98.69 170 ILE A O 1
ATOM 1342 N N . GLU A 1 171 ? 16.859 15.375 26.109 1 98.69 171 GLU A N 1
ATOM 1343 C CA . GLU A 1 171 ? 17.281 14.562 27.25 1 98.69 171 GLU A CA 1
ATOM 1344 C C . GLU A 1 171 ? 16.562 13.219 27.266 1 98.69 171 GLU A C 1
ATOM 1346 O O . GLU A 1 171 ? 17.125 12.203 27.672 1 98.69 171 GLU A O 1
ATOM 1351 N N . SER A 1 172 ? 15.352 13.234 26.875 1 98.75 172 SER A N 1
ATOM 1352 C CA . SER A 1 172 ? 14.586 12 26.766 1 98.75 172 SER A CA 1
ATOM 1353 C C . SER A 1 172 ? 15.211 11.055 25.734 1 98.75 172 SER A C 1
ATOM 1355 O O . SER A 1 172 ? 15.281 9.844 25.953 1 98.75 172 SER A O 1
ATOM 1357 N N . VAL A 1 173 ? 15.68 11.586 24.641 1 98.75 173 VAL A N 1
ATOM 1358 C CA . VAL A 1 173 ? 16.359 10.797 23.609 1 98.75 173 VAL A CA 1
ATOM 1359 C C . VAL A 1 173 ? 17.656 10.234 24.172 1 98.75 173 VAL A C 1
ATOM 1361 O O . VAL A 1 173 ? 17.953 9.047 24.016 1 98.75 173 VAL A O 1
ATOM 1364 N N . LYS A 1 174 ? 18.406 11.078 24.828 1 98.5 174 LYS A N 1
ATOM 1365 C CA . LYS A 1 174 ? 19.688 10.68 25.422 1 98.5 174 LYS A CA 1
ATOM 1366 C C . LYS A 1 174 ? 19.516 9.5 26.359 1 98.5 174 LYS A C 1
ATOM 1368 O O . LYS A 1 174 ? 20.375 8.609 26.406 1 98.5 174 LYS A O 1
ATOM 1373 N N . SER A 1 175 ? 18.484 9.492 27.031 1 98.25 175 SER A N 1
ATOM 1374 C CA . SER A 1 175 ? 18.25 8.469 28.047 1 98.25 175 SER A CA 1
ATOM 1375 C C . SER A 1 175 ? 17.859 7.137 27.406 1 98.25 175 SER A C 1
ATOM 1377 O O . SER A 1 175 ? 17.953 6.086 28.031 1 98.25 175 SER A O 1
ATOM 1379 N N . MET A 1 176 ? 17.453 7.141 26.172 1 97.69 176 MET A N 1
ATOM 1380 C CA . MET A 1 176 ? 16.891 5.949 25.547 1 97.69 176 MET A CA 1
ATOM 1381 C C . MET A 1 176 ? 17.875 5.344 24.547 1 97.69 176 MET A C 1
ATOM 1383 O O . MET A 1 176 ? 17.922 4.125 24.391 1 97.69 176 MET A O 1
ATOM 1387 N N . ILE A 1 177 ? 18.625 6.18 23.891 1 98.31 177 ILE A N 1
ATOM 1388 C CA . ILE A 1 177 ? 19.516 5.746 22.812 1 98.31 177 ILE A CA 1
ATOM 1389 C C . ILE A 1 177 ? 20.672 4.949 23.391 1 98.31 177 ILE A C 1
ATOM 1391 O O . ILE A 1 177 ? 21.25 5.328 24.422 1 98.31 177 ILE A O 1
ATOM 1395 N N . ASP A 1 178 ? 20.969 3.783 22.859 1 97.81 178 ASP A N 1
ATOM 1396 C CA . ASP A 1 178 ? 22.047 2.93 23.359 1 97.81 178 ASP A CA 1
ATOM 1397 C C . ASP A 1 178 ? 22.641 2.082 22.234 1 97.81 178 ASP A C 1
ATOM 1399 O O . ASP A 1 178 ? 22.422 2.367 21.062 1 97.81 178 ASP A O 1
ATOM 1403 N N . LYS A 1 179 ? 23.422 1.058 22.562 1 97.81 179 LYS A N 1
ATOM 1404 C CA . LYS A 1 179 ? 24.203 0.281 21.609 1 97.81 179 LYS A CA 1
ATOM 1405 C C . LYS A 1 179 ? 23.312 -0.648 20.797 1 97.81 179 LYS A C 1
ATOM 1407 O O . LYS A 1 179 ? 23.719 -1.177 19.766 1 97.81 179 LYS A O 1
ATOM 1412 N N . ASP A 1 180 ? 22.047 -0.832 21.25 1 98.5 180 ASP A N 1
ATOM 1413 C CA . ASP A 1 180 ? 21.141 -1.738 20.562 1 98.5 180 ASP A CA 1
ATOM 1414 C C . ASP A 1 180 ? 20.188 -0.97 19.656 1 98.5 180 ASP A C 1
ATOM 1416 O O . ASP A 1 180 ? 19.391 -1.572 18.922 1 98.5 180 ASP A O 1
ATOM 1420 N N . THR A 1 181 ? 20.281 0.347 19.656 1 98.94 181 THR A N 1
ATOM 1421 C CA . THR A 1 181 ? 19.359 1.174 18.875 1 98.94 181 THR A CA 1
ATOM 1422 C C . THR A 1 181 ? 19.75 1.172 17.406 1 98.94 181 THR A C 1
ATOM 1424 O O . THR A 1 181 ? 20.859 1.562 17.047 1 98.94 181 THR A O 1
ATOM 1427 N N . ALA A 1 182 ? 18.797 0.718 16.594 1 98.94 182 ALA A N 1
ATOM 1428 C CA . ALA A 1 182 ? 19.031 0.671 15.148 1 98.94 182 ALA A CA 1
ATOM 1429 C C . ALA A 1 182 ? 18.656 1.996 14.484 1 98.94 182 ALA A C 1
ATOM 1431 O O . ALA A 1 182 ? 19.375 2.486 13.609 1 98.94 182 ALA A O 1
ATOM 1432 N N . ALA A 1 183 ? 17.547 2.541 14.93 1 98.94 183 ALA A N 1
ATOM 1433 C CA . ALA A 1 183 ? 17.016 3.73 14.258 1 98.94 183 ALA A CA 1
ATOM 1434 C C . ALA A 1 183 ? 16.234 4.605 15.234 1 98.94 183 ALA A C 1
ATOM 1436 O O . ALA A 1 183 ? 15.672 4.105 16.203 1 98.94 183 ALA A O 1
ATOM 1437 N N . LEU A 1 184 ? 16.281 5.852 15.016 1 98.94 184 LEU A N 1
ATOM 1438 C CA . LEU A 1 184 ? 15.398 6.844 15.625 1 98.94 184 LEU A CA 1
ATOM 1439 C C . LEU A 1 184 ? 14.5 7.484 14.57 1 98.94 184 LEU A C 1
ATOM 1441 O O . LEU A 1 184 ? 14.984 8.055 13.594 1 98.94 184 LEU A O 1
ATOM 1445 N N . LEU A 1 185 ? 13.188 7.359 14.734 1 98.94 185 LEU A N 1
ATOM 1446 C CA . LEU A 1 185 ? 12.211 7.988 13.844 1 98.94 185 LEU A CA 1
ATOM 1447 C C . LEU A 1 185 ? 11.727 9.312 14.422 1 98.94 185 LEU A C 1
ATOM 1449 O O . LEU A 1 185 ? 11.445 9.406 15.625 1 98.94 185 LEU A O 1
ATOM 1453 N N . VAL A 1 186 ? 11.602 10.289 13.523 1 98.81 186 VAL A N 1
ATOM 1454 C CA . VAL A 1 186 ? 11.109 11.586 13.984 1 98.81 186 VAL A CA 1
ATOM 1455 C C . VAL A 1 186 ? 10.367 12.289 12.844 1 98.81 186 VAL A C 1
ATOM 1457 O O . VAL A 1 186 ? 10.727 12.141 11.672 1 98.81 186 VAL A O 1
ATOM 1460 N N . GLU A 1 187 ? 9.289 12.93 13.156 1 98.88 187 GLU A N 1
ATOM 1461 C CA . GLU A 1 187 ? 8.57 13.82 12.25 1 98.88 187 GLU A CA 1
ATOM 1462 C C . GLU A 1 187 ? 9.031 15.266 12.422 1 98.88 187 GLU A C 1
ATOM 1464 O O . GLU A 1 187 ? 9.18 15.75 13.547 1 98.88 187 GLU A O 1
ATOM 1469 N N . PRO A 1 188 ? 9.195 15.969 11.281 1 98.75 188 PRO A N 1
ATOM 1470 C CA . PRO A 1 188 ? 9.461 17.391 11.461 1 98.75 188 PRO A CA 1
ATOM 1471 C C . PRO A 1 188 ? 8.336 18.125 12.195 1 98.75 188 PRO A C 1
ATOM 1473 O O . PRO A 1 188 ? 8.602 19.016 13.008 1 98.75 188 PRO A O 1
ATOM 1476 N N . ILE A 1 189 ? 7.141 17.828 11.828 1 98.75 189 ILE A N 1
ATOM 1477 C CA . ILE A 1 189 ? 5.906 18.25 12.477 1 98.75 189 ILE A CA 1
ATOM 1478 C C . ILE A 1 189 ? 5.016 17.031 12.742 1 98.75 189 ILE A C 1
ATOM 1480 O O . ILE A 1 189 ? 4.762 16.234 11.836 1 98.75 189 ILE A O 1
ATOM 1484 N N . GLN A 1 190 ? 4.664 16.844 14 1 98.44 190 GLN A N 1
ATOM 1485 C CA . GLN A 1 190 ? 3.707 15.773 14.273 1 98.44 190 GLN A CA 1
ATOM 1486 C C . GLN A 1 190 ? 2.305 16.156 13.812 1 98.44 190 GLN A C 1
ATOM 1488 O O . GLN A 1 190 ? 1.535 16.75 14.57 1 98.44 190 GLN A O 1
ATOM 1493 N N . GLY A 1 191 ? 1.979 15.766 12.594 1 96.81 191 GLY A N 1
ATOM 1494 C CA . GLY A 1 191 ? 0.694 16.125 12.023 1 96.81 191 GLY A CA 1
ATOM 1495 C C . GLY A 1 191 ? -0.485 15.57 12.805 1 96.81 191 GLY A C 1
ATOM 1496 O O . GLY A 1 191 ? -1.347 16.328 13.25 1 96.81 191 GLY A O 1
ATOM 1497 N N . GLU A 1 192 ? -0.474 14.25 12.992 1 94 192 GLU A N 1
ATOM 1498 C CA . GLU A 1 192 ? -1.555 13.578 13.703 1 94 192 GLU A CA 1
ATOM 1499 C C . GLU A 1 192 ? -1.513 13.891 15.195 1 94 192 GLU A C 1
ATOM 1501 O O . GLU A 1 192 ? -2.527 13.781 15.891 1 94 192 GLU A O 1
ATOM 1506 N N . GLY A 1 193 ? -0.307 14.289 15.641 1 95.31 193 GLY A N 1
ATOM 1507 C CA . GLY A 1 193 ? -0.123 14.586 17.047 1 95.31 193 GLY A CA 1
ATOM 1508 C C . GLY A 1 193 ? -0.565 15.992 17.422 1 95.31 193 GLY A C 1
ATOM 1509 O O . GLY A 1 193 ? -0.322 16.438 18.547 1 95.31 193 GLY A O 1
ATOM 1510 N N . GLY A 1 194 ? -1.225 16.719 16.484 1 97 194 GLY A N 1
ATOM 1511 C CA . GLY A 1 194 ? -1.733 18.047 16.797 1 97 194 GLY A CA 1
ATOM 1512 C C . GLY A 1 194 ? -0.933 19.156 16.141 1 97 194 GLY A C 1
ATOM 1513 O O . GLY A 1 194 ? -0.904 20.281 16.656 1 97 194 GLY A O 1
ATOM 1514 N N . VAL A 1 195 ? -0.251 18.797 15.141 1 98.44 195 VAL A N 1
ATOM 1515 C CA . VAL A 1 195 ? 0.545 19.75 14.383 1 98.44 195 VAL A CA 1
ATOM 1516 C C . VAL A 1 195 ? 1.565 20.422 15.305 1 98.44 195 VAL A C 1
ATOM 1518 O O . VAL A 1 195 ? 1.654 21.656 15.359 1 98.44 195 VAL A O 1
ATOM 1521 N N . VAL A 1 196 ? 2.314 19.625 16.016 1 98.31 196 VAL A N 1
ATOM 1522 C CA . VAL A 1 196 ? 3.34 20.125 16.922 1 98.31 196 VAL A CA 1
ATOM 1523 C C . VAL A 1 196 ? 4.699 20.109 16.234 1 98.31 196 VAL A C 1
ATOM 1525 O O . VAL A 1 196 ? 5.172 19.062 15.781 1 98.31 196 VAL A O 1
ATOM 1528 N N . LYS A 1 197 ? 5.293 21.234 16.141 1 97 197 LYS A N 1
ATOM 1529 C CA . LYS A 1 197 ? 6.598 21.406 15.508 1 97 197 LYS A CA 1
ATOM 1530 C C . LYS A 1 197 ? 7.715 21.453 16.547 1 97 197 LYS A C 1
ATOM 1532 O O . LYS A 1 197 ? 7.609 22.172 17.547 1 97 197 LYS A O 1
ATOM 1537 N N . ALA A 1 198 ? 8.734 20.688 16.297 1 97.38 198 ALA A N 1
ATOM 1538 C CA . ALA A 1 198 ? 9.867 20.703 17.219 1 97.38 198 ALA A CA 1
ATOM 1539 C C . ALA A 1 198 ? 10.812 21.859 16.875 1 97.38 198 ALA A C 1
ATOM 1541 O O . ALA A 1 198 ? 10.773 22.406 15.766 1 97.38 198 ALA A O 1
ATOM 1542 N N . LYS A 1 199 ? 11.625 22.266 17.891 1 97.25 199 LYS A N 1
ATOM 1543 C CA . LYS A 1 199 ? 12.633 23.297 17.703 1 97.25 199 LYS A CA 1
ATOM 1544 C C . LYS A 1 199 ? 13.797 22.797 16.859 1 97.25 199 LYS A C 1
ATOM 1546 O O . LYS A 1 199 ? 14.102 21.609 16.859 1 97.25 199 LYS A O 1
ATOM 1551 N N . LYS A 1 200 ? 14.367 23.75 16.156 1 97.5 200 LYS A N 1
ATOM 1552 C CA . LYS A 1 200 ? 15.516 23.422 15.32 1 97.5 200 LYS A CA 1
ATOM 1553 C C . LYS A 1 200 ? 16.625 22.766 16.141 1 97.5 200 LYS A C 1
ATOM 1555 O O . LYS A 1 200 ? 17.297 21.844 15.664 1 97.5 200 LYS A O 1
ATOM 1560 N N . GLU A 1 201 ? 16.812 23.219 17.375 1 98 201 GLU A N 1
ATOM 1561 C CA . GLU A 1 201 ? 17.859 22.703 18.25 1 98 201 GLU A CA 1
ATOM 1562 C C . GLU A 1 201 ? 17.625 21.234 18.594 1 98 201 GLU A C 1
ATOM 1564 O O . GLU A 1 201 ? 18.578 20.469 18.766 1 98 201 GLU A O 1
ATOM 1569 N N . PHE A 1 202 ? 16.438 20.875 18.75 1 98.69 202 PHE A N 1
ATOM 1570 C CA . PHE A 1 202 ? 16.094 19.484 19 1 98.69 202 PHE A CA 1
ATOM 1571 C C . PHE A 1 202 ? 16.594 18.578 17.875 1 98.69 202 PHE A C 1
ATOM 1573 O O . PHE A 1 202 ? 17.25 17.562 18.125 1 98.69 202 PHE A O 1
ATOM 1580 N N . PHE A 1 203 ? 16.344 18.953 16.578 1 98.81 203 PHE A N 1
ATOM 1581 C CA . PHE A 1 203 ? 16.734 18.156 15.422 1 98.81 203 PHE A CA 1
ATOM 1582 C C . PHE A 1 203 ? 18.25 18.078 15.305 1 98.81 203 PHE A C 1
ATOM 1584 O O . PHE A 1 203 ? 18.797 17.031 14.93 1 98.81 203 PHE A O 1
ATOM 1591 N N . LYS A 1 204 ? 18.906 19.203 15.562 1 98.56 204 LYS A N 1
ATOM 1592 C CA . LYS A 1 204 ? 20.359 19.188 15.562 1 98.56 204 LYS A CA 1
ATOM 1593 C C . LYS A 1 204 ? 20.906 18.234 16.625 1 98.56 204 LYS A C 1
ATOM 1595 O O . LYS A 1 204 ? 21.859 17.5 16.375 1 98.56 204 LYS A O 1
ATOM 1600 N N . GLY A 1 205 ? 20.281 18.312 17.812 1 98.75 205 GLY A N 1
ATOM 1601 C CA . GLY A 1 205 ? 20.656 17.391 18.875 1 98.75 205 GLY A CA 1
ATOM 1602 C C . GLY A 1 205 ? 20.453 15.938 18.5 1 98.75 205 GLY A C 1
ATOM 1603 O O . GLY A 1 205 ? 21.297 15.086 18.781 1 98.75 205 GLY A O 1
ATOM 1604 N N . VAL A 1 206 ? 19.312 15.609 17.922 1 98.81 206 VAL A N 1
ATOM 1605 C CA . VAL A 1 206 ? 19.016 14.258 17.484 1 98.81 206 VAL A CA 1
ATOM 1606 C C . VAL A 1 206 ? 20.062 13.797 16.469 1 98.81 206 VAL A C 1
ATOM 1608 O O . VAL A 1 206 ? 20.562 12.672 16.547 1 98.81 206 VAL A O 1
ATOM 1611 N N . ARG A 1 207 ? 20.359 14.656 15.461 1 98.69 207 ARG A N 1
ATOM 1612 C CA . ARG A 1 207 ? 21.359 14.336 14.453 1 98.69 207 ARG A CA 1
ATOM 1613 C C . ARG A 1 207 ? 22.688 13.984 15.094 1 98.69 207 ARG A C 1
ATOM 1615 O O . ARG A 1 207 ? 23.312 12.984 14.727 1 98.69 207 ARG A O 1
ATOM 1622 N N . ASP A 1 208 ? 23.094 14.828 16.047 1 98.62 208 ASP A N 1
ATOM 1623 C CA . ASP A 1 208 ? 24.375 14.609 16.719 1 98.62 208 ASP A CA 1
ATOM 1624 C C . ASP A 1 208 ? 24.359 13.289 17.484 1 98.62 208 ASP A C 1
ATOM 1626 O O . ASP A 1 208 ? 25.328 12.516 17.406 1 98.62 208 ASP A O 1
ATOM 1630 N N . LEU A 1 209 ? 23.328 13.008 18.234 1 98.75 209 LEU A N 1
ATOM 1631 C CA . LEU A 1 209 ? 23.234 11.789 19.016 1 98.75 209 LEU A CA 1
ATOM 1632 C C . LEU A 1 209 ? 23.25 10.555 18.125 1 98.75 209 LEU A C 1
ATOM 1634 O O . LEU A 1 209 ? 23.906 9.562 18.438 1 98.75 209 LEU A O 1
ATOM 1638 N N . CYS A 1 210 ? 22.5 10.625 17.031 1 98.81 210 CYS A N 1
ATOM 1639 C CA . CYS A 1 210 ? 22.469 9.508 16.094 1 98.81 210 CYS A CA 1
ATOM 1640 C C . CYS A 1 210 ? 23.844 9.242 15.508 1 98.81 210 CYS A C 1
ATOM 1642 O O . CYS A 1 210 ? 24.266 8.086 15.391 1 98.81 210 CYS A O 1
ATOM 1644 N N . THR A 1 211 ? 24.547 10.312 15.109 1 98.44 211 THR A N 1
ATOM 1645 C CA . THR A 1 211 ? 25.891 10.18 14.57 1 98.44 211 THR A CA 1
ATOM 1646 C C . THR A 1 211 ? 26.828 9.555 15.609 1 98.44 211 THR A C 1
ATOM 1648 O O . THR A 1 211 ? 27.562 8.609 15.297 1 98.44 211 THR A O 1
ATOM 1651 N N . ASP A 1 212 ? 26.75 10.039 16.781 1 98.38 212 ASP A N 1
ATOM 1652 C CA . ASP A 1 212 ? 27.656 9.602 17.844 1 98.38 212 ASP A CA 1
ATOM 1653 C C . ASP A 1 212 ? 27.438 8.125 18.188 1 98.38 212 ASP A C 1
ATOM 1655 O O . ASP A 1 212 ? 28.375 7.418 18.547 1 98.38 212 ASP A O 1
ATOM 1659 N N . HIS A 1 213 ? 26.234 7.641 18.094 1 98.56 213 HIS A N 1
ATOM 1660 C CA . HIS A 1 213 ? 25.906 6.297 18.562 1 98.56 213 HIS A CA 1
ATOM 1661 C C . HIS A 1 213 ? 25.781 5.332 17.391 1 98.56 213 HIS A C 1
ATOM 1663 O O . HIS A 1 213 ? 25.484 4.148 17.578 1 98.56 213 HIS A O 1
ATOM 1669 N N . GLY A 1 214 ? 25.938 5.789 16.141 1 98.56 214 GLY A N 1
ATOM 1670 C CA . GLY A 1 214 ? 25.797 4.934 14.977 1 98.56 214 GLY A CA 1
ATOM 1671 C C . GLY A 1 214 ? 24.359 4.508 14.727 1 98.56 214 GLY A C 1
ATOM 1672 O O . GLY A 1 214 ? 24.109 3.373 14.312 1 98.56 214 GLY A O 1
ATOM 1673 N N . VAL A 1 215 ? 23.406 5.309 15.109 1 98.88 215 VAL A N 1
ATOM 1674 C CA . VAL A 1 215 ? 21.984 5.09 14.93 1 98.88 215 VAL A CA 1
ATOM 1675 C C . VAL A 1 215 ? 21.516 5.801 13.656 1 98.88 215 VAL A C 1
ATOM 1677 O O . VAL A 1 215 ? 21.938 6.926 13.375 1 98.88 215 VAL A O 1
ATOM 1680 N N . LEU A 1 216 ? 20.688 5.152 12.805 1 98.94 216 LEU A N 1
ATOM 1681 C CA . LEU A 1 216 ? 20.156 5.836 11.633 1 98.94 216 LEU A CA 1
ATOM 1682 C C . LEU A 1 216 ? 19.047 6.809 12.016 1 98.94 216 LEU A C 1
ATOM 1684 O O . LEU A 1 216 ? 18.078 6.422 12.656 1 98.94 216 LEU A O 1
ATOM 1688 N N . MET A 1 217 ? 19.234 8.047 11.68 1 98.94 217 MET A N 1
ATOM 1689 C CA . MET A 1 217 ? 18.156 9.039 11.797 1 98.94 217 MET A CA 1
ATOM 1690 C C . MET A 1 217 ? 17.188 8.938 10.625 1 98.94 217 MET A C 1
ATOM 1692 O O . MET A 1 217 ? 17.547 9.266 9.492 1 98.94 217 MET A O 1
ATOM 1696 N N . VAL A 1 218 ? 16 8.492 10.891 1 99 218 VAL A N 1
ATOM 1697 C CA . VAL A 1 218 ? 14.938 8.383 9.898 1 99 218 VAL A CA 1
ATOM 1698 C C . VAL A 1 218 ? 13.93 9.508 10.086 1 99 218 VAL A C 1
ATOM 1700 O O . VAL A 1 218 ? 13.281 9.602 11.133 1 99 218 VAL A O 1
ATOM 1703 N N . VAL A 1 219 ? 13.789 10.312 9.102 1 98.94 219 VAL A N 1
ATOM 1704 C CA . VAL A 1 219 ? 12.812 11.398 9.18 1 98.94 219 VAL A CA 1
ATOM 1705 C C . VAL A 1 219 ? 11.57 11.031 8.367 1 98.94 219 VAL A C 1
ATOM 1707 O O . VAL A 1 219 ? 11.664 10.781 7.16 1 98.94 219 VAL A O 1
ATOM 1710 N N . ASP A 1 220 ? 10.477 10.961 9.07 1 98.94 220 ASP A N 1
ATOM 1711 C CA . ASP A 1 220 ? 9.18 10.672 8.461 1 98.94 220 ASP A CA 1
ATOM 1712 C C . ASP A 1 220 ? 8.57 11.93 7.848 1 98.94 220 ASP A C 1
ATOM 1714 O O . ASP A 1 220 ? 8.023 12.773 8.562 1 98.94 220 ASP A O 1
ATOM 1718 N N . GLU A 1 221 ? 8.672 12.031 6.547 1 98.88 221 GLU A N 1
ATOM 1719 C CA . GLU A 1 221 ? 8.18 13.172 5.785 1 98.88 221 GLU A CA 1
ATOM 1720 C C . GLU A 1 221 ? 6.883 12.828 5.051 1 98.88 221 GLU A C 1
ATOM 1722 O O . GLU A 1 221 ? 6.523 13.5 4.078 1 98.88 221 GLU A O 1
ATOM 1727 N N . VAL A 1 222 ? 6.172 11.805 5.5 1 98.88 222 VAL A N 1
ATOM 1728 C CA . VAL A 1 222 ? 4.965 11.328 4.828 1 98.88 222 VAL A CA 1
ATOM 1729 C C . VAL A 1 222 ? 3.951 12.469 4.727 1 98.88 222 VAL A C 1
ATOM 1731 O O . VAL A 1 222 ? 3.363 12.688 3.664 1 98.88 222 VAL A O 1
ATOM 1734 N N . GLN A 1 223 ? 3.76 13.211 5.781 1 98.56 223 GLN A N 1
ATOM 1735 C CA . GLN A 1 223 ? 2.771 14.281 5.75 1 98.56 223 GLN A CA 1
ATOM 1736 C C . GLN A 1 223 ? 3.428 15.625 5.426 1 98.56 223 GLN A C 1
ATOM 1738 O O . GLN A 1 223 ? 2.842 16.453 4.727 1 98.56 223 GLN A O 1
ATOM 1743 N N . THR A 1 224 ? 4.688 15.844 5.832 1 98.69 224 THR A N 1
ATOM 1744 C CA . THR A 1 224 ? 5.312 17.156 5.77 1 98.69 224 THR A CA 1
ATOM 1745 C C . THR A 1 224 ? 6.105 17.328 4.477 1 98.69 224 THR A C 1
ATOM 1747 O O . THR A 1 224 ? 6.449 18.453 4.09 1 98.69 224 THR A O 1
ATOM 1750 N N . GLY A 1 225 ? 6.445 16.25 3.799 1 98.69 225 GLY A N 1
ATOM 1751 C CA . GLY A 1 225 ? 7.297 16.312 2.621 1 98.69 225 GLY A CA 1
ATOM 1752 C C . GLY A 1 225 ? 6.57 16.812 1.386 1 98.69 225 GLY A C 1
ATOM 1753 O O . GLY A 1 225 ? 5.422 17.25 1.471 1 98.69 225 GLY A O 1
ATOM 1754 N N . ILE A 1 226 ? 7.293 16.875 0.336 1 98.81 226 ILE A N 1
ATOM 1755 C CA . ILE A 1 226 ? 6.816 17.203 -1.003 1 98.81 226 ILE A CA 1
ATOM 1756 C C . ILE A 1 226 ? 6.215 18.609 -1.008 1 98.81 226 ILE A C 1
ATOM 1758 O O . ILE A 1 226 ? 5.102 18.812 -1.498 1 98.81 226 ILE A O 1
ATOM 1762 N N . GLY A 1 227 ? 6.797 19.516 -0.32 1 98.81 227 GLY A N 1
ATOM 1763 C CA . GLY A 1 227 ? 6.504 20.938 -0.481 1 98.81 227 GLY A CA 1
ATOM 1764 C C . GLY A 1 227 ? 5.59 21.484 0.599 1 98.81 227 GLY A C 1
ATOM 1765 O O . GLY A 1 227 ? 5.305 22.688 0.629 1 98.81 227 GLY A O 1
ATOM 1766 N N . ARG A 1 228 ? 5.125 20.688 1.521 1 98.69 228 ARG A N 1
ATOM 1767 C CA . ARG A 1 228 ? 4.055 21 2.469 1 98.69 228 ARG A CA 1
ATOM 1768 C C . ARG A 1 228 ? 4.441 22.156 3.373 1 98.69 228 ARG A C 1
ATOM 1770 O O . ARG A 1 228 ? 3.617 23.031 3.66 1 98.69 228 ARG A O 1
ATOM 1777 N N . THR A 1 229 ? 5.738 22.297 3.777 1 98.5 229 THR A N 1
ATOM 1778 C CA . THR A 1 229 ? 6.168 23.234 4.801 1 98.5 229 THR A CA 1
ATOM 1779 C C . THR A 1 229 ? 6.77 24.484 4.168 1 98.5 229 THR A C 1
ATOM 1781 O O . THR A 1 229 ? 7.27 25.359 4.871 1 98.5 229 THR A O 1
ATOM 1784 N N . GLY A 1 230 ? 6.766 24.5 2.875 1 98.44 230 GLY A N 1
ATOM 1785 C CA . GLY A 1 230 ? 7.465 25.562 2.176 1 98.44 230 GLY A CA 1
ATOM 1786 C C . GLY A 1 230 ? 8.875 25.188 1.764 1 98.44 230 GLY A C 1
ATOM 1787 O O . GLY A 1 230 ? 9.594 26 1.181 1 98.44 230 GLY A O 1
ATOM 1788 N N . LYS A 1 231 ? 9.281 24.047 2.127 1 98.56 231 LYS A N 1
ATOM 1789 C CA . LYS A 1 231 ? 10.453 23.328 1.645 1 98.56 231 LYS A CA 1
ATOM 1790 C C . LYS A 1 231 ? 10.062 21.984 1.046 1 98.56 231 LYS A C 1
ATOM 1792 O O . LYS A 1 231 ? 8.977 21.469 1.328 1 98.56 231 LYS A O 1
ATOM 1797 N N . TRP A 1 232 ? 10.883 21.438 0.163 1 98.81 232 TRP A N 1
ATOM 1798 C CA . TRP A 1 232 ? 10.555 20.109 -0.354 1 98.81 232 TRP A CA 1
ATOM 1799 C C . TRP A 1 232 ? 10.352 19.109 0.785 1 98.81 232 TRP A C 1
ATOM 1801 O O . TRP A 1 232 ? 9.438 18.281 0.736 1 98.81 232 TRP A O 1
ATOM 1811 N N . PHE A 1 233 ? 11.227 19.266 1.781 1 98.88 233 PHE A N 1
ATOM 1812 C CA . PHE A 1 233 ? 11.125 18.438 2.98 1 98.88 233 PHE A CA 1
ATOM 1813 C C . PHE A 1 233 ? 11.258 19.297 4.234 1 98.88 233 PHE A C 1
ATOM 1815 O O . PHE A 1 233 ? 12.102 20.188 4.293 1 98.88 233 PHE A O 1
ATOM 1822 N N . GLY A 1 234 ? 10.375 18.953 5.254 1 98.69 234 GLY A N 1
ATOM 1823 C CA . GLY A 1 234 ? 10.281 19.781 6.453 1 98.69 234 GLY A CA 1
ATOM 1824 C C . GLY A 1 234 ? 11.586 19.844 7.227 1 98.69 234 GLY A C 1
ATOM 1825 O O . GLY A 1 234 ? 11.914 20.875 7.82 1 98.69 234 GLY A O 1
ATOM 1826 N N . ILE A 1 235 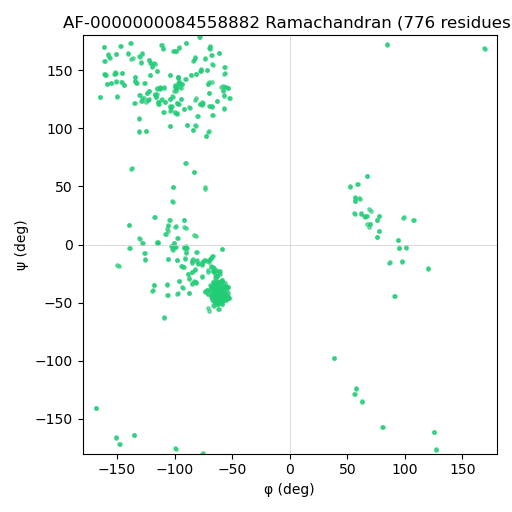? 12.383 18.812 7.23 1 98.75 235 ILE A N 1
ATOM 1827 C CA . ILE A 1 235 ? 13.609 18.703 8.016 1 98.75 235 ILE A CA 1
ATOM 1828 C C . ILE A 1 235 ? 14.617 19.766 7.551 1 98.75 235 ILE A C 1
ATOM 1830 O O . ILE A 1 235 ? 15.5 20.156 8.312 1 98.75 235 ILE A O 1
ATOM 1834 N N . GLU A 1 236 ? 14.445 20.25 6.332 1 98.25 236 GLU A N 1
ATOM 1835 C CA . GLU A 1 236 ? 15.391 21.203 5.762 1 98.25 236 GLU A CA 1
ATOM 1836 C C . GLU A 1 236 ? 15.375 22.516 6.535 1 98.25 236 GLU A C 1
ATOM 1838 O O . GLU A 1 236 ? 16.359 23.266 6.527 1 98.25 236 GLU A O 1
ATOM 1843 N N . GLU A 1 237 ? 14.281 22.797 7.141 1 96.31 237 GLU A N 1
ATOM 1844 C CA . GLU A 1 237 ? 14.172 24.016 7.934 1 96.31 237 GLU A CA 1
ATOM 1845 C C . GLU A 1 237 ? 15.188 24.031 9.07 1 96.31 237 GLU A C 1
ATOM 1847 O O . GLU A 1 237 ? 15.586 25.094 9.539 1 96.31 237 GLU A O 1
ATOM 1852 N N . SER A 1 238 ? 15.625 22.859 9.523 1 97.06 238 SER A N 1
ATOM 1853 C CA . SER A 1 238 ? 16.531 22.75 10.656 1 97.06 238 SER A CA 1
ATOM 1854 C C . SER A 1 238 ? 18 22.75 10.203 1 97.06 238 SER A C 1
ATOM 1856 O O . SER A 1 238 ? 18.906 22.828 11.031 1 97.06 238 SER A O 1
ATOM 1858 N N . GLY A 1 239 ? 18.219 22.609 8.875 1 96.81 239 GLY A N 1
ATOM 1859 C CA . GLY A 1 239 ? 19.562 22.516 8.352 1 96.81 239 GLY A CA 1
ATOM 1860 C C . GLY A 1 239 ? 20.188 21.156 8.555 1 96.81 239 GLY A C 1
ATOM 1861 O O . GLY A 1 239 ? 21.406 20.984 8.359 1 96.81 239 GLY A O 1
ATOM 1862 N N . VAL A 1 240 ? 19.422 20.203 8.93 1 97.75 240 VAL A N 1
ATOM 1863 C CA . VAL A 1 240 ? 19.875 18.844 9.211 1 97.75 240 VAL A CA 1
ATOM 1864 C C . VAL A 1 240 ? 19.594 17.953 8.016 1 97.75 240 VAL A C 1
ATOM 1866 O O . VAL A 1 240 ? 18.547 18.062 7.375 1 97.75 240 VAL A O 1
ATOM 1869 N N . VAL A 1 241 ? 20.547 17.094 7.594 1 98.69 241 VAL A N 1
ATOM 1870 C CA . VAL A 1 241 ? 20.344 16.031 6.621 1 98.69 241 VAL A CA 1
ATOM 1871 C C . VAL A 1 241 ? 20.266 14.688 7.336 1 98.69 241 VAL A C 1
ATOM 1873 O O . VAL A 1 241 ? 21.234 14.266 7.977 1 98.69 241 VAL A O 1
ATOM 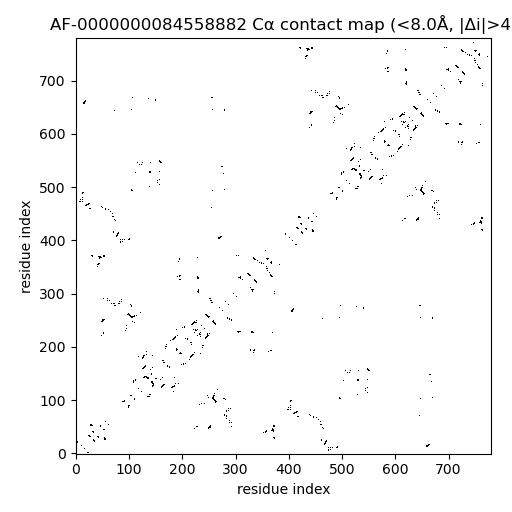1876 N N . PRO A 1 242 ? 19.156 14.023 7.312 1 98.88 242 PRO A N 1
ATOM 1877 C CA . PRO A 1 242 ? 19.047 12.719 7.961 1 98.88 242 PRO A CA 1
ATOM 1878 C C . PRO A 1 242 ? 19.688 11.594 7.141 1 98.88 242 PRO A C 1
ATOM 1880 O O . PRO A 1 242 ? 20.219 11.844 6.059 1 98.88 242 PRO A O 1
ATOM 1883 N N . ASP A 1 243 ? 19.656 10.344 7.68 1 98.94 243 ASP A N 1
ATOM 1884 C CA . ASP A 1 243 ? 20.172 9.188 6.957 1 98.94 243 ASP A CA 1
ATOM 1885 C C . ASP A 1 243 ? 19.125 8.648 5.98 1 98.94 243 ASP A C 1
ATOM 1887 O O . ASP A 1 243 ? 19.484 8.078 4.945 1 98.94 243 ASP A O 1
ATOM 1891 N N . VAL A 1 244 ? 17.891 8.781 6.328 1 98.94 244 VAL A N 1
ATOM 1892 C CA . VAL A 1 244 ? 16.797 8.234 5.547 1 98.94 244 VAL A CA 1
ATOM 1893 C C . VAL A 1 244 ? 15.602 9.188 5.602 1 98.94 244 VAL A C 1
ATOM 1895 O O . VAL A 1 244 ? 15.289 9.742 6.66 1 98.94 244 VAL A O 1
ATOM 1898 N N . ILE A 1 245 ? 14.961 9.398 4.508 1 98.94 245 ILE A N 1
ATOM 1899 C CA . ILE A 1 245 ? 13.688 10.094 4.445 1 98.94 245 ILE A CA 1
ATOM 1900 C C . ILE A 1 245 ? 12.609 9.148 3.918 1 98.94 245 ILE A C 1
ATOM 1902 O O . ILE A 1 245 ? 12.82 8.445 2.926 1 98.94 245 ILE A O 1
ATOM 1906 N N . THR A 1 246 ? 11.516 9.062 4.613 1 98.94 246 THR A N 1
ATOM 1907 C CA . THR A 1 246 ? 10.328 8.383 4.105 1 98.94 246 THR A CA 1
ATOM 1908 C C . THR A 1 246 ? 9.281 9.391 3.652 1 98.94 246 THR A C 1
ATOM 1910 O O . THR A 1 246 ? 9.172 10.477 4.219 1 98.94 246 THR A O 1
ATOM 1913 N N . MET A 1 247 ? 8.539 9.07 2.629 1 98.94 247 MET A N 1
ATOM 1914 C CA . MET A 1 247 ? 7.523 9.953 2.072 1 98.94 247 MET A CA 1
ATOM 1915 C C . MET A 1 247 ? 6.391 9.156 1.435 1 98.94 247 MET A C 1
ATOM 1917 O O . MET A 1 247 ? 6.527 7.957 1.205 1 98.94 247 MET A O 1
ATOM 1921 N N . ALA A 1 248 ? 5.336 9.75 1.205 1 98.88 248 ALA A N 1
ATOM 1922 C CA . ALA A 1 248 ? 4.129 9.219 0.574 1 98.88 248 ALA A CA 1
ATOM 1923 C C . ALA A 1 248 ? 3.158 10.344 0.213 1 98.88 248 ALA A C 1
ATOM 1925 O O . ALA A 1 248 ? 3.561 11.352 -0.364 1 98.88 248 ALA A O 1
ATOM 1926 N N . LYS A 1 249 ? 1.931 10.125 0.388 1 98.56 249 LYS A N 1
ATOM 1927 C CA . LYS A 1 249 ? 0.833 11.086 0.284 1 98.56 249 LYS A CA 1
ATOM 1928 C C . LYS A 1 249 ? 1.059 12.055 -0.871 1 98.56 249 LYS A C 1
ATOM 1930 O O . LYS A 1 249 ? 0.878 11.695 -2.035 1 98.56 249 LYS A O 1
ATOM 1935 N N . GLY A 1 250 ? 1.56 13.203 -0.613 1 98.69 250 GLY A N 1
ATOM 1936 C CA . GLY A 1 250 ? 1.678 14.297 -1.571 1 98.69 250 GLY A CA 1
ATOM 1937 C C . GLY A 1 250 ? 2.51 13.93 -2.787 1 98.69 250 GLY A C 1
ATOM 1938 O O . GLY A 1 250 ? 2.514 14.656 -3.783 1 98.69 250 GLY A O 1
ATOM 1939 N N . LEU A 1 251 ? 3.064 12.789 -2.834 1 98.69 251 LEU A N 1
ATOM 1940 C CA . LEU A 1 251 ? 4.039 12.391 -3.846 1 98.69 251 LEU A CA 1
ATOM 1941 C C . LEU A 1 251 ? 3.342 11.961 -5.133 1 98.69 251 LEU A C 1
ATOM 1943 O O . LEU A 1 251 ? 3.863 12.188 -6.227 1 98.69 251 LEU A O 1
ATOM 1947 N N . GLY A 1 252 ? 2.143 11.375 -5.027 1 97.75 252 GLY A N 1
ATOM 1948 C CA . GLY A 1 252 ? 1.663 10.594 -6.156 1 97.75 252 GLY A CA 1
ATOM 1949 C C . GLY A 1 252 ? 0.425 11.188 -6.805 1 97.75 252 GLY A C 1
ATOM 1950 O O . GLY A 1 252 ? -0.167 10.57 -7.695 1 97.75 252 GLY A O 1
ATOM 1951 N N . GLY A 1 253 ? -0.061 12.359 -6.312 1 95.88 253 GLY A N 1
ATOM 1952 C CA . GLY A 1 253 ? -1.245 12.969 -6.898 1 95.88 253 GLY A CA 1
ATOM 1953 C C . GLY A 1 253 ? -2.516 12.188 -6.621 1 95.88 253 GLY A C 1
ATOM 1954 O O . GLY A 1 253 ? -3.498 12.305 -7.355 1 95.88 253 GLY A O 1
ATOM 1955 N N . GLY A 1 254 ? -2.484 11.367 -5.707 1 97.5 254 GLY A N 1
ATOM 1956 C CA . GLY A 1 254 ? -3.672 10.625 -5.312 1 97.5 254 GLY A CA 1
ATOM 1957 C C . GLY A 1 254 ? -3.51 9.125 -5.457 1 97.5 254 GLY A C 1
ATOM 1958 O O . GLY A 1 254 ? -4.258 8.352 -4.852 1 97.5 254 GLY A O 1
ATOM 1959 N N . VAL A 1 255 ? -2.578 8.656 -6.246 1 98.19 255 VAL A N 1
ATOM 1960 C CA . VAL A 1 255 ? -2.35 7.227 -6.41 1 98.19 255 VAL A CA 1
ATOM 1961 C C . VAL A 1 255 ? -1.583 6.684 -5.207 1 98.19 255 VAL A C 1
ATOM 1963 O O . VAL A 1 255 ? -0.812 7.41 -4.574 1 98.19 255 VAL A O 1
ATOM 1966 N N . PRO A 1 256 ? -1.801 5.414 -4.836 1 98.5 256 PRO A N 1
ATOM 1967 C CA . PRO A 1 256 ? -1.057 4.84 -3.713 1 98.5 256 PRO A CA 1
ATOM 1968 C C . PRO A 1 256 ? 0.447 4.777 -3.973 1 98.5 256 PRO A C 1
ATOM 1970 O O . PRO A 1 256 ? 0.88 4.199 -4.977 1 98.5 256 PRO A O 1
ATOM 1973 N N . ILE A 1 257 ? 1.229 5.41 -3.051 1 98.69 257 ILE A N 1
ATOM 1974 C CA . ILE A 1 257 ? 2.678 5.398 -3.221 1 98.69 257 ILE A CA 1
ATOM 1975 C C . ILE A 1 257 ? 3.355 5.703 -1.887 1 98.69 257 ILE A C 1
ATOM 1977 O O . ILE A 1 257 ? 2.805 6.43 -1.055 1 98.69 257 ILE A O 1
ATOM 1981 N N . GLY A 1 258 ? 4.449 5.145 -1.646 1 98.75 258 GLY A N 1
ATOM 1982 C CA . GLY A 1 258 ? 5.449 5.504 -0.654 1 98.75 258 GLY A CA 1
ATOM 1983 C C . GLY A 1 258 ? 6.871 5.355 -1.158 1 98.75 258 GLY A C 1
ATOM 1984 O O . GLY A 1 258 ? 7.105 4.746 -2.205 1 98.75 258 GLY A O 1
ATOM 1985 N N . ALA A 1 259 ? 7.777 5.941 -0.461 1 98.94 259 ALA A N 1
ATOM 1986 C CA . ALA A 1 259 ? 9.18 5.82 -0.859 1 98.94 259 ALA A CA 1
ATOM 1987 C C . ALA A 1 259 ? 10.102 5.945 0.348 1 98.94 259 ALA A C 1
ATOM 1989 O O . ALA A 1 259 ? 9.773 6.625 1.323 1 98.94 259 ALA A O 1
ATOM 1990 N N . ILE A 1 260 ? 11.148 5.258 0.287 1 98.88 260 ILE A N 1
ATOM 1991 C CA . ILE A 1 260 ? 12.312 5.395 1.149 1 98.88 260 ILE A CA 1
ATOM 1992 C C . ILE A 1 260 ? 13.492 5.93 0.34 1 98.88 260 ILE A C 1
ATOM 1994 O O . ILE A 1 260 ? 13.836 5.379 -0.71 1 98.88 260 ILE A O 1
ATOM 1998 N N . THR A 1 261 ? 14.086 6.98 0.717 1 98.94 261 THR A N 1
ATOM 1999 C CA . THR A 1 261 ? 15.281 7.473 0.039 1 98.94 261 THR A CA 1
ATOM 2000 C C . THR A 1 261 ? 16.453 7.582 1.013 1 98.94 261 THR A C 1
ATOM 2002 O O . THR A 1 261 ? 16.297 8.078 2.129 1 98.94 261 THR A O 1
ATOM 2005 N N . THR A 1 262 ? 17.547 7.102 0.646 1 98.94 262 THR A N 1
ATOM 2006 C CA . THR A 1 262 ? 18.75 7.098 1.466 1 98.94 262 THR A CA 1
ATOM 2007 C C . THR A 1 262 ? 20 7.211 0.594 1 98.94 262 THR A C 1
ATOM 2009 O O . THR A 1 262 ? 19.906 7.625 -0.564 1 98.94 262 THR A O 1
ATOM 2012 N N . THR A 1 263 ? 21.188 7.047 1.192 1 98.81 263 THR A N 1
ATOM 2013 C CA . THR A 1 263 ? 22.469 7.133 0.483 1 98.81 263 THR A CA 1
ATOM 2014 C C . THR A 1 263 ? 22.797 5.809 -0.203 1 98.81 263 THR A C 1
ATOM 2016 O O . THR A 1 263 ? 22.203 4.777 0.115 1 98.81 263 THR A O 1
ATOM 2019 N N . LEU A 1 264 ? 23.688 5.902 -1.164 1 98.25 264 LEU A N 1
ATOM 2020 C CA . LEU A 1 264 ? 24.188 4.707 -1.829 1 98.25 264 LEU A CA 1
ATOM 2021 C C . LEU A 1 264 ? 24.719 3.695 -0.812 1 98.25 264 LEU A C 1
ATOM 2023 O O . LEU A 1 264 ? 24.391 2.51 -0.883 1 98.25 264 LEU A O 1
ATOM 2027 N N . GLU A 1 265 ? 25.453 4.125 0.139 1 98.44 265 GLU A N 1
ATOM 2028 C CA . GLU A 1 265 ? 26.094 3.238 1.107 1 98.44 265 GLU A CA 1
ATOM 2029 C C . GLU A 1 265 ? 25.047 2.471 1.922 1 98.44 265 GLU A C 1
ATOM 2031 O O . GLU A 1 265 ? 25.141 1.25 2.061 1 98.44 265 GLU A O 1
ATOM 2036 N N . ILE A 1 266 ? 24.094 3.166 2.479 1 98.81 266 ILE A N 1
ATOM 2037 C CA . ILE A 1 266 ? 23.094 2.543 3.33 1 98.81 266 ILE A CA 1
ATOM 2038 C C . ILE A 1 266 ? 22.219 1.604 2.5 1 98.81 266 ILE A C 1
ATOM 2040 O O . ILE A 1 266 ? 21.828 0.531 2.967 1 98.81 266 ILE A O 1
ATOM 2044 N N . SER A 1 267 ? 21.922 1.973 1.235 1 98.75 267 SER A N 1
ATOM 2045 C CA . SER A 1 267 ? 21.016 1.208 0.382 1 98.75 267 SER A CA 1
ATOM 2046 C C . SER A 1 267 ? 21.625 -0.137 -0.001 1 98.75 267 SER A C 1
ATOM 2048 O O . SER A 1 267 ? 20.906 -1.065 -0.375 1 98.75 267 SER A O 1
ATOM 2050 N N . LYS A 1 268 ? 22.922 -0.365 0.09 1 98.31 268 LYS A N 1
ATOM 2051 C CA . LYS A 1 268 ? 23.656 -1.533 -0.396 1 98.31 268 LYS A CA 1
ATOM 2052 C C . LYS A 1 268 ? 23.25 -2.789 0.372 1 98.31 268 LYS A C 1
ATOM 2054 O O . LYS A 1 268 ? 23.422 -3.906 -0.12 1 98.31 268 LYS A O 1
ATOM 2059 N N . VAL A 1 269 ? 22.688 -2.594 1.533 1 98.25 269 VAL A N 1
ATOM 2060 C CA . VAL A 1 269 ? 22.391 -3.764 2.352 1 98.25 269 VAL A CA 1
ATOM 2061 C C . VAL A 1 269 ? 21.109 -4.426 1.854 1 98.25 269 VAL A C 1
ATOM 2063 O O . VAL A 1 269 ? 20.812 -5.566 2.213 1 98.25 269 VAL A O 1
ATOM 2066 N N . MET A 1 270 ? 20.359 -3.713 1.064 1 98.06 270 MET A N 1
ATOM 2067 C CA . MET A 1 270 ? 19.172 -4.297 0.448 1 98.06 270 MET A CA 1
ATOM 2068 C C . MET A 1 270 ? 19.516 -4.938 -0.893 1 98.06 270 MET A C 1
ATOM 2070 O O . MET A 1 270 ? 19.578 -4.25 -1.914 1 98.06 270 MET A O 1
ATOM 2074 N N . THR A 1 271 ? 19.609 -6.227 -0.937 1 97.38 271 THR A N 1
ATOM 2075 C CA . THR A 1 271 ? 20 -7 -2.107 1 97.38 271 THR A CA 1
ATOM 2076 C C . THR A 1 271 ? 18.828 -7.777 -2.672 1 97.38 271 THR A C 1
ATOM 2078 O O . THR A 1 271 ? 17.75 -7.805 -2.068 1 97.38 271 THR A O 1
ATOM 2081 N N . PRO A 1 272 ? 18.953 -8.336 -3.846 1 95.62 272 PRO A N 1
ATOM 2082 C CA . PRO A 1 272 ? 17.828 -9.07 -4.422 1 95.62 272 PRO A CA 1
ATOM 2083 C C . PRO A 1 272 ? 17.25 -10.125 -3.471 1 95.62 272 PRO A C 1
ATOM 2085 O O . PRO A 1 272 ? 18 -10.922 -2.906 1 95.62 272 PRO A O 1
ATOM 2088 N N . GLY A 1 273 ? 15.969 -10.016 -3.273 1 92.56 273 GLY A N 1
ATOM 2089 C CA . GLY A 1 273 ? 15.281 -10.977 -2.416 1 92.56 273 GLY A CA 1
ATOM 2090 C C . GLY A 1 273 ? 15.086 -10.469 -1 1 92.56 273 GLY A C 1
ATOM 2091 O O . GLY A 1 273 ? 14.266 -11.008 -0.253 1 92.56 273 GLY A O 1
ATOM 2092 N N . THR A 1 274 ? 15.719 -9.453 -0.549 1 94.81 274 THR A N 1
ATOM 2093 C CA . THR A 1 274 ? 15.664 -8.961 0.823 1 94.81 274 THR A CA 1
ATOM 2094 C C . THR A 1 274 ? 14.312 -8.32 1.117 1 94.81 274 THR A C 1
ATOM 2096 O O . THR A 1 274 ? 13.766 -8.484 2.213 1 94.81 274 THR A O 1
ATOM 2099 N N . HIS A 1 275 ? 13.875 -7.586 0.186 1 95.75 275 HIS A N 1
ATOM 2100 C CA . HIS A 1 275 ? 12.617 -6.867 0.34 1 95.75 275 HIS A CA 1
ATOM 2101 C C . HIS A 1 275 ? 12 -6.535 -1.016 1 95.75 275 HIS A C 1
ATOM 2103 O O . HIS A 1 275 ? 12.656 -6.664 -2.049 1 95.75 275 HIS A O 1
ATOM 2109 N N . GLY A 1 276 ? 10.734 -6.262 -0.984 1 94.44 276 GLY A N 1
ATOM 2110 C CA . GLY A 1 276 ? 10.023 -5.867 -2.191 1 94.44 276 GLY A CA 1
ATOM 2111 C C . GLY A 1 276 ? 8.516 -5.836 -2.014 1 94.44 276 GLY A C 1
ATOM 2112 O O . GLY A 1 276 ? 8 -6.238 -0.969 1 94.44 276 GLY A O 1
ATOM 2113 N N . THR A 1 277 ? 7.895 -5.305 -2.914 1 96.94 277 THR A N 1
ATOM 2114 C CA . THR A 1 277 ? 6.438 -5.273 -2.996 1 96.94 277 THR A CA 1
ATOM 2115 C C . THR A 1 277 ? 5.977 -5.344 -4.449 1 96.94 277 THR A C 1
ATOM 2117 O O . THR A 1 277 ? 6.652 -4.836 -5.344 1 96.94 277 THR A O 1
ATOM 2120 N N . THR A 1 278 ? 4.855 -5.945 -4.672 1 97.12 278 THR A N 1
ATOM 2121 C CA . THR A 1 278 ? 4.352 -6.238 -6.012 1 97.12 278 THR A CA 1
ATOM 2122 C C . THR A 1 278 ? 4.141 -4.953 -6.805 1 97.12 278 THR A C 1
ATOM 2124 O O . THR A 1 278 ? 4.617 -4.828 -7.934 1 97.12 278 THR A O 1
ATOM 2127 N N . PHE A 1 279 ? 3.586 -3.953 -6.238 1 98.06 279 PHE A N 1
ATOM 2128 C CA . PHE A 1 279 ? 3.105 -2.787 -6.969 1 98.06 279 PHE A CA 1
ATOM 2129 C C . PHE A 1 279 ? 4.129 -1.66 -6.926 1 98.06 279 PHE A C 1
ATOM 2131 O O . PHE A 1 279 ? 3.984 -0.654 -7.625 1 98.06 279 PHE A O 1
ATOM 2138 N N . GLY A 1 280 ? 5.133 -1.771 -6.051 1 98 280 GLY A N 1
ATOM 2139 C CA . GLY A 1 280 ? 6.027 -0.658 -5.777 1 98 280 GLY A CA 1
ATOM 2140 C C . GLY A 1 280 ? 6.723 -0.132 -7.02 1 98 280 GLY A C 1
ATOM 2141 O O . GLY A 1 280 ? 7.457 -0.865 -7.684 1 98 280 GLY A O 1
ATOM 2142 N N . GLY A 1 281 ? 6.469 1.11 -7.363 1 98.38 281 GLY A N 1
ATOM 2143 C CA . GLY A 1 281 ? 7.148 1.757 -8.469 1 98.38 281 GLY A CA 1
ATOM 2144 C C . GLY A 1 281 ? 6.648 1.301 -9.828 1 98.38 281 GLY A C 1
ATOM 2145 O O . GLY A 1 281 ? 7.383 1.349 -10.82 1 98.38 281 GLY A O 1
ATOM 2146 N N . ASN A 1 282 ? 5.469 0.764 -9.914 1 98.62 282 ASN A N 1
ATOM 2147 C CA . ASN A 1 282 ? 4.957 0.372 -11.219 1 98.62 282 ASN A CA 1
ATOM 2148 C C . ASN A 1 282 ? 4.832 1.57 -12.156 1 98.62 282 ASN A C 1
ATOM 2150 O O . ASN A 1 282 ? 4.914 2.719 -11.719 1 98.62 282 ASN A O 1
ATOM 2154 N N . PRO A 1 283 ? 4.676 1.376 -13.438 1 98.75 283 PRO A N 1
ATOM 2155 C CA . PRO A 1 283 ? 4.723 2.461 -14.422 1 98.75 283 PRO A CA 1
ATOM 2156 C C . PRO A 1 283 ? 3.668 3.535 -14.172 1 98.75 283 PRO A C 1
ATOM 2158 O O . PRO A 1 283 ? 3.953 4.727 -14.297 1 98.75 283 PRO A O 1
ATOM 2161 N N . LEU A 1 284 ? 2.506 3.174 -13.773 1 98.62 284 LEU A N 1
ATOM 2162 C CA . LEU A 1 284 ? 1.443 4.148 -13.555 1 98.62 284 LEU A CA 1
ATOM 2163 C C . LEU A 1 284 ? 1.784 5.078 -12.398 1 98.62 284 LEU A C 1
ATOM 2165 O O . LEU A 1 284 ? 1.683 6.301 -12.523 1 98.62 284 LEU A O 1
ATOM 2169 N N . VAL A 1 285 ? 2.107 4.508 -11.281 1 98.62 285 VAL A N 1
ATOM 2170 C CA . VAL A 1 285 ? 2.391 5.27 -10.07 1 98.62 285 VAL A CA 1
ATOM 2171 C C . VAL A 1 285 ? 3.625 6.145 -10.281 1 98.62 285 VAL A C 1
ATOM 2173 O O . VAL A 1 285 ? 3.66 7.297 -9.852 1 98.62 285 VAL A O 1
ATOM 2176 N N . SER A 1 286 ? 4.617 5.582 -10.945 1 98.88 286 SER A N 1
ATOM 2177 C CA . SER A 1 286 ? 5.84 6.324 -11.227 1 98.88 286 SER A CA 1
ATOM 2178 C C . SER A 1 286 ? 5.562 7.523 -12.125 1 98.88 286 SER A C 1
ATOM 2180 O O . SER A 1 286 ? 6.07 8.617 -11.883 1 98.88 286 SER A O 1
ATOM 2182 N N . ARG A 1 287 ? 4.781 7.305 -13.164 1 98.88 287 ARG A N 1
ATOM 2183 C CA . ARG A 1 287 ? 4.418 8.391 -14.07 1 98.88 287 ARG A CA 1
ATOM 2184 C C . ARG A 1 287 ? 3.645 9.477 -13.328 1 98.88 287 ARG A C 1
ATOM 2186 O O . ARG A 1 287 ? 3.857 10.672 -13.562 1 98.88 287 ARG A O 1
ATOM 2193 N N . SER A 1 288 ? 2.764 9.062 -12.5 1 98.88 288 SER A N 1
ATOM 2194 C CA . SER A 1 288 ? 1.979 10 -11.703 1 98.88 288 SER A CA 1
ATOM 2195 C C . SER A 1 288 ? 2.879 10.875 -10.836 1 98.88 288 SER A C 1
ATOM 2197 O O . SER A 1 288 ? 2.756 12.102 -10.844 1 98.88 288 SER A O 1
ATOM 2199 N N . ALA A 1 289 ? 3.754 10.242 -10.109 1 98.94 289 ALA A N 1
ATOM 2200 C CA . ALA A 1 289 ? 4.645 10.961 -9.203 1 98.94 289 ALA A CA 1
ATOM 2201 C C . ALA A 1 289 ? 5.582 11.883 -9.977 1 98.94 289 ALA A C 1
ATOM 2203 O O . ALA A 1 289 ? 5.871 13 -9.531 1 98.94 289 ALA A O 1
ATOM 2204 N N . CYS A 1 290 ? 6.078 11.414 -11.125 1 98.94 290 CYS A N 1
ATOM 2205 C CA . CYS A 1 290 ? 6.898 12.273 -11.969 1 98.94 290 CYS A CA 1
ATOM 2206 C C . CYS A 1 290 ? 6.145 13.539 -12.352 1 98.94 290 CYS A C 1
ATOM 2208 O O . CYS A 1 290 ? 6.691 14.641 -12.273 1 98.94 290 CYS A O 1
ATOM 2210 N N . ALA A 1 291 ? 4.914 13.359 -12.766 1 98.88 291 ALA A N 1
ATOM 2211 C CA . ALA A 1 291 ? 4.098 14.5 -13.18 1 98.88 291 ALA A CA 1
ATOM 2212 C C . ALA A 1 291 ? 3.881 15.469 -12.016 1 98.88 291 ALA A C 1
ATOM 2214 O O . ALA A 1 291 ? 3.908 16.688 -12.203 1 98.88 291 ALA A O 1
ATOM 2215 N N . VAL A 1 292 ? 3.691 14.953 -10.852 1 98.94 292 VAL A N 1
ATOM 2216 C CA . VAL A 1 292 ? 3.488 15.789 -9.664 1 98.94 292 VAL A CA 1
ATOM 2217 C C . VAL A 1 292 ? 4.73 16.641 -9.406 1 98.94 292 VAL A C 1
ATOM 2219 O O . VAL A 1 292 ? 4.633 17.844 -9.219 1 98.94 292 VAL A O 1
ATOM 2222 N N . ILE A 1 293 ? 5.879 16 -9.375 1 98.94 293 ILE A N 1
ATOM 2223 C CA . ILE A 1 293 ? 7.129 16.703 -9.109 1 98.94 293 ILE A CA 1
ATOM 2224 C C . ILE A 1 293 ? 7.332 17.797 -10.164 1 98.94 293 ILE A C 1
ATOM 2226 O O . ILE A 1 293 ? 7.691 18.938 -9.828 1 98.94 293 ILE A O 1
ATOM 2230 N N . ASP A 1 294 ? 7.066 17.469 -11.414 1 98.88 294 ASP A N 1
ATOM 2231 C CA . ASP A 1 294 ? 7.223 18.438 -12.5 1 98.88 294 ASP A CA 1
ATOM 2232 C C . ASP A 1 294 ? 6.285 19.641 -12.312 1 98.88 294 ASP A C 1
ATOM 2234 O O . ASP A 1 294 ? 6.691 20.781 -12.492 1 98.88 294 ASP A O 1
ATOM 2238 N N . ILE A 1 295 ? 5.074 19.391 -11.969 1 98.94 295 ILE A N 1
ATOM 2239 C CA . ILE A 1 295 ? 4.07 20.438 -11.789 1 98.94 295 ILE A CA 1
ATOM 2240 C C . ILE A 1 295 ? 4.461 21.328 -10.609 1 98.94 295 ILE A C 1
ATOM 2242 O O . ILE A 1 295 ? 4.379 22.547 -10.703 1 98.94 295 ILE A O 1
ATOM 2246 N N . ILE A 1 296 ? 4.887 20.734 -9.5 1 98.94 296 ILE A N 1
ATOM 2247 C CA . ILE A 1 296 ? 5.285 21.484 -8.32 1 98.94 296 ILE A CA 1
ATOM 2248 C C . ILE A 1 296 ? 6.43 22.438 -8.672 1 98.94 296 ILE A C 1
ATOM 2250 O O . ILE A 1 296 ? 6.418 23.609 -8.281 1 98.94 296 ILE A O 1
ATOM 2254 N N . LYS A 1 297 ? 7.41 21.922 -9.414 1 98.81 297 LYS A N 1
ATOM 2255 C CA . LYS A 1 297 ? 8.547 22.734 -9.836 1 98.81 297 LYS A CA 1
ATOM 2256 C C . LYS A 1 297 ? 8.094 23.844 -10.781 1 98.81 297 LYS A C 1
ATOM 2258 O O . LYS A 1 297 ? 8.43 25.016 -10.57 1 98.81 297 LYS A O 1
ATOM 2263 N N . LYS A 1 298 ? 7.348 23.484 -11.773 1 98.75 298 LYS A N 1
ATOM 2264 C CA . LYS A 1 298 ? 6.938 24.406 -12.836 1 98.75 298 LYS A CA 1
ATOM 2265 C C . LYS A 1 298 ? 6.098 25.547 -12.273 1 98.75 298 LYS A C 1
ATOM 2267 O O . LYS A 1 298 ? 6.273 26.703 -12.656 1 98.75 298 LYS A O 1
ATOM 2272 N N . GLU A 1 299 ? 5.207 25.188 -11.328 1 98.81 299 GLU A N 1
ATOM 2273 C CA . GLU A 1 299 ? 4.254 26.172 -10.812 1 98.81 299 GLU A CA 1
ATOM 2274 C C . GLU A 1 299 ? 4.742 26.781 -9.5 1 98.81 299 GLU A C 1
ATOM 2276 O O . GLU A 1 299 ? 4.02 27.547 -8.867 1 98.81 299 GLU A O 1
ATOM 2281 N N . LYS A 1 300 ? 5.922 26.469 -9.07 1 98.81 300 LYS A N 1
ATOM 2282 C CA . LYS A 1 300 ? 6.562 27 -7.875 1 98.81 300 LYS A CA 1
ATOM 2283 C C . LYS A 1 300 ? 5.66 26.859 -6.656 1 98.81 300 LYS A C 1
ATOM 2285 O O . LYS A 1 300 ? 5.43 27.828 -5.926 1 98.81 300 LYS A O 1
ATOM 2290 N N . LEU A 1 301 ? 5.172 25.656 -6.516 1 98.94 301 LEU A N 1
ATOM 2291 C CA . LEU A 1 301 ? 4.16 25.422 -5.496 1 98.94 301 LEU A CA 1
ATOM 2292 C C . LEU A 1 301 ? 4.793 25.359 -4.109 1 98.94 301 LEU A C 1
ATOM 2294 O O . LEU A 1 301 ? 4.141 25.656 -3.107 1 98.94 301 LEU A O 1
ATOM 2298 N N . VAL A 1 302 ? 6.066 24.953 -4.004 1 98.88 302 VAL A N 1
ATOM 2299 C CA . VAL A 1 302 ? 6.773 24.984 -2.727 1 98.88 302 VAL A CA 1
ATOM 2300 C C . VAL A 1 302 ? 6.863 26.406 -2.207 1 98.88 302 VAL A C 1
ATOM 2302 O O . VAL A 1 302 ? 6.562 26.672 -1.04 1 98.88 302 VAL A O 1
ATOM 2305 N N . GLU A 1 303 ? 7.246 27.297 -3.064 1 98.81 303 GLU A N 1
ATOM 2306 C CA . GLU A 1 303 ? 7.316 28.719 -2.719 1 98.81 303 GLU A CA 1
ATOM 2307 C C . GLU A 1 303 ? 5.941 29.266 -2.34 1 98.81 303 GLU A C 1
ATOM 2309 O O . GLU A 1 303 ? 5.816 30.047 -1.398 1 98.81 303 GLU A O 1
ATOM 2314 N N . ASN A 1 304 ? 4.965 28.844 -3.088 1 98.88 304 ASN A N 1
ATOM 2315 C CA . ASN A 1 304 ? 3.602 29.266 -2.781 1 98.88 304 ASN A CA 1
ATOM 2316 C C . ASN A 1 304 ? 3.191 28.859 -1.37 1 98.88 304 ASN A C 1
ATOM 2318 O O . ASN A 1 304 ? 2.643 29.672 -0.62 1 98.88 304 ASN A O 1
ATOM 2322 N N . ALA A 1 305 ? 3.432 27.625 -1.005 1 98.88 305 ALA A N 1
ATOM 2323 C CA . ALA A 1 305 ? 3.098 27.125 0.33 1 98.88 305 ALA A CA 1
ATOM 2324 C C . ALA A 1 305 ? 3.793 27.953 1.407 1 98.88 305 ALA A C 1
ATOM 2326 O O . ALA A 1 305 ? 3.197 28.266 2.441 1 98.88 305 ALA A O 1
ATOM 2327 N N . GLY A 1 306 ? 5.059 28.266 1.156 1 98.75 306 GLY A N 1
ATOM 2328 C CA . GLY A 1 306 ? 5.797 29.094 2.104 1 98.75 306 GLY A CA 1
ATOM 2329 C C . GLY A 1 306 ? 5.223 30.484 2.254 1 98.75 306 GLY A C 1
ATOM 2330 O O . GLY A 1 306 ? 5.027 30.969 3.373 1 98.75 306 GLY A O 1
ATOM 2331 N N . LYS A 1 307 ? 4.961 31.141 1.167 1 98.69 307 LYS A N 1
ATOM 2332 C CA . LYS A 1 307 ? 4.52 32.531 1.15 1 98.69 307 LYS A CA 1
ATOM 2333 C C . LYS A 1 307 ? 3.098 32.656 1.687 1 98.69 307 LYS A C 1
ATOM 2335 O O . LYS A 1 307 ? 2.854 33.406 2.633 1 98.69 307 LYS A O 1
ATOM 2340 N N . VAL A 1 308 ? 2.172 31.953 1.089 1 98.88 308 VAL A N 1
ATOM 2341 C CA . VAL A 1 308 ? 0.77 32.031 1.479 1 98.88 308 VAL A CA 1
ATOM 2342 C C . VAL A 1 308 ? 0.59 31.484 2.891 1 98.88 308 VAL A C 1
ATOM 2344 O O . VAL A 1 308 ? -0.205 32 3.674 1 98.88 308 VAL A O 1
ATOM 2347 N N . GLY A 1 309 ? 1.343 30.391 3.201 1 98.81 309 GLY A N 1
ATOM 2348 C CA . GLY A 1 309 ? 1.283 29.828 4.535 1 98.81 309 GLY A CA 1
ATOM 2349 C C . GLY A 1 309 ? 1.721 30.797 5.621 1 98.81 309 GLY A C 1
ATOM 2350 O O . GLY A 1 309 ? 1.104 30.859 6.684 1 98.81 309 GLY A O 1
ATOM 2351 N N . LYS A 1 310 ? 2.789 31.516 5.352 1 98.5 310 LYS A N 1
ATOM 2352 C CA . LYS A 1 310 ? 3.271 32.5 6.309 1 98.5 310 LYS A CA 1
ATOM 2353 C C . LYS A 1 310 ? 2.229 33.594 6.543 1 98.5 310 LYS A C 1
ATOM 2355 O O . LYS A 1 310 ? 1.984 34 7.684 1 98.5 310 LYS A O 1
ATOM 2360 N N . ALA A 1 311 ? 1.675 34.094 5.484 1 98.81 311 ALA A N 1
ATOM 2361 C CA . ALA A 1 311 ? 0.622 35.094 5.602 1 98.81 311 ALA A CA 1
ATOM 2362 C C . ALA A 1 311 ? -0.582 34.531 6.359 1 98.81 311 ALA A C 1
ATOM 2364 O O . ALA A 1 311 ? -1.199 35.25 7.156 1 98.81 311 ALA A O 1
ATOM 2365 N N . TRP A 1 312 ? -0.959 33.281 6.07 1 98.81 312 TRP A N 1
ATOM 2366 C CA . TRP A 1 312 ? -2.098 32.656 6.719 1 98.81 312 TRP A CA 1
ATOM 2367 C C . TRP A 1 312 ? -1.877 32.531 8.227 1 98.81 312 TRP A C 1
ATOM 2369 O O . TRP A 1 312 ? -2.775 32.844 9.016 1 98.81 312 TRP A O 1
ATOM 2379 N N . MET A 1 313 ? -0.677 32.125 8.578 1 98.25 313 MET A N 1
ATOM 2380 C CA . MET A 1 313 ? -0.306 32 9.984 1 98.25 313 MET A CA 1
ATOM 2381 C C . MET A 1 313 ? -0.45 33.344 10.695 1 98.25 313 MET A C 1
ATOM 2383 O O . MET A 1 313 ? -0.978 33.406 11.805 1 98.25 313 MET A O 1
ATOM 2387 N N . LYS A 1 314 ? 0.035 34.375 10.07 1 98.31 314 LYS A N 1
ATOM 2388 C CA . LYS A 1 314 ? -0.07 35.719 10.625 1 98.31 314 LYS A CA 1
ATOM 2389 C C . LYS A 1 314 ? -1.529 36.094 10.828 1 98.31 314 LYS A C 1
ATOM 2391 O O . LYS A 1 314 ? -1.894 36.625 11.891 1 98.31 314 LYS A O 1
ATOM 2396 N N . ASP A 1 315 ? -2.334 35.875 9.844 1 98.75 315 ASP A N 1
ATOM 2397 C CA . ASP A 1 315 ? -3.748 36.219 9.922 1 98.75 315 ASP A CA 1
ATOM 2398 C C . ASP A 1 315 ? -4.445 35.469 11.039 1 98.75 315 ASP A C 1
ATOM 2400 O O . ASP A 1 315 ? -5.25 36.031 11.781 1 98.75 315 ASP A O 1
ATOM 2404 N N . LEU A 1 316 ? -4.16 34.156 11.125 1 98.75 316 LEU A N 1
ATOM 2405 C CA . LEU A 1 316 ? -4.781 33.312 12.141 1 98.75 316 LEU A CA 1
ATOM 2406 C C . LEU A 1 316 ? -4.375 33.75 13.547 1 98.75 316 LEU A C 1
ATOM 2408 O O . LEU A 1 316 ? -5.199 33.75 14.461 1 98.75 316 LEU A O 1
ATOM 2412 N N . LYS A 1 317 ? -3.115 34.094 13.75 1 98 317 LYS A N 1
ATOM 2413 C CA . LYS A 1 317 ? -2.629 34.562 15.039 1 98 317 LYS A CA 1
ATOM 2414 C C . LYS A 1 317 ? -3.27 35.906 15.398 1 98 317 LYS A C 1
ATOM 2416 O O . LYS A 1 317 ? -3.43 36.219 16.578 1 98 317 LYS A O 1
ATOM 2421 N N . GLY A 1 318 ? -3.729 36.625 14.422 1 98 318 GLY A N 1
ATOM 2422 C CA . GLY A 1 318 ? -4.301 37.938 14.609 1 98 318 GLY A CA 1
ATOM 2423 C C . GLY A 1 318 ? -5.777 37.906 14.969 1 98 318 GLY A C 1
ATOM 2424 O O . GLY A 1 318 ? -6.344 38.906 15.383 1 98 318 GLY A O 1
ATOM 2425 N N . VAL A 1 319 ? -6.496 36.844 14.812 1 97 319 VAL A N 1
ATOM 2426 C CA . VAL A 1 319 ? -7.93 36.75 15.062 1 97 319 VAL A CA 1
ATOM 2427 C C . VAL A 1 319 ? -8.227 37.125 16.516 1 97 319 VAL A C 1
ATOM 2429 O O . VAL A 1 319 ? -9.258 37.719 16.812 1 97 319 VAL A O 1
ATOM 2432 N N . GLY A 1 320 ? -7.438 36.812 17.562 1 91.62 320 GLY A N 1
ATOM 2433 C CA . GLY A 1 320 ? -7.527 37.219 18.953 1 91.62 320 GLY A CA 1
ATOM 2434 C C . GLY A 1 320 ? -8.742 36.656 19.672 1 91.62 320 GLY A C 1
ATOM 2435 O O . GLY A 1 320 ? -9.211 37.219 20.656 1 91.62 320 GLY A O 1
ATOM 2436 N N . SER A 1 321 ? -9.398 35.656 19.219 1 96.62 321 SER A N 1
ATOM 2437 C CA . SER A 1 321 ? -10.508 35 19.891 1 96.62 321 SER A CA 1
ATOM 2438 C C . SER A 1 321 ? -10.023 34.219 21.109 1 96.62 321 SER A C 1
ATOM 2440 O O . SER A 1 321 ? -9.008 33.531 21.047 1 96.62 321 SER A O 1
ATOM 2442 N N . PRO A 1 322 ? -10.781 34.25 22.234 1 97.25 322 PRO A N 1
ATOM 2443 C CA . PRO A 1 322 ? -10.422 33.469 23.406 1 97.25 322 PRO A CA 1
ATOM 2444 C C . PRO A 1 322 ? -10.578 31.969 23.172 1 97.25 322 PRO A C 1
ATOM 2446 O O . PRO A 1 322 ? -10.117 31.156 23.984 1 97.25 322 PRO A O 1
ATOM 2449 N N . LYS A 1 323 ? -11.211 31.578 22.078 1 98.31 323 LYS A N 1
ATOM 2450 C CA . LYS A 1 323 ? -11.414 30.172 21.781 1 98.31 323 LYS A CA 1
ATOM 2451 C C . LYS A 1 323 ? -10.164 29.562 21.156 1 98.31 323 LYS A C 1
ATOM 2453 O O . LYS A 1 323 ? -10.047 28.328 21.047 1 98.31 323 LYS A O 1
ATOM 2458 N N . ILE A 1 324 ? -9.273 30.391 20.734 1 98.56 324 ILE A N 1
ATOM 2459 C CA . ILE A 1 324 ? -8.031 29.922 20.125 1 98.56 324 ILE A CA 1
ATOM 2460 C C . ILE A 1 324 ? -6.914 29.922 21.172 1 98.56 324 ILE A C 1
ATOM 2462 O O . ILE A 1 324 ? -6.582 30.969 21.734 1 98.56 324 ILE A O 1
ATOM 2466 N N . LYS A 1 325 ? -6.328 28.812 21.391 1 98.31 325 LYS A N 1
ATOM 2467 C CA . LYS A 1 325 ? -5.273 28.672 22.391 1 98.31 325 LYS A CA 1
ATOM 2468 C C . LYS A 1 325 ? -3.895 28.859 21.766 1 98.31 325 LYS A C 1
ATOM 2470 O O . LYS A 1 325 ? -2.977 29.359 22.422 1 98.31 325 LYS A O 1
ATOM 2475 N N . ASP A 1 326 ? -3.771 28.391 20.578 1 98 326 ASP A N 1
ATOM 2476 C CA . ASP A 1 326 ? -2.463 28.422 19.938 1 98 326 ASP A CA 1
ATOM 2477 C C . ASP A 1 326 ? -2.594 28.266 18.422 1 98 326 ASP A C 1
ATOM 2479 O O . ASP A 1 326 ? -3.586 27.719 17.938 1 98 326 ASP A O 1
ATOM 2483 N N . VAL A 1 327 ? -1.768 28.859 17.703 1 98.44 327 VAL A N 1
ATOM 2484 C CA . VAL A 1 327 ? -1.603 28.688 16.266 1 98.44 327 VAL A CA 1
ATOM 2485 C C . VAL A 1 327 ? -0.155 28.312 15.953 1 98.44 327 VAL A C 1
ATOM 2487 O O . VAL A 1 327 ? 0.774 29.016 16.344 1 98.44 327 VAL A O 1
ATOM 2490 N N . ARG A 1 328 ? 0.059 27.141 15.266 1 98.25 328 ARG A N 1
ATOM 2491 C CA . ARG A 1 328 ? 1.405 26.625 15.023 1 98.25 328 ARG A CA 1
ATOM 2492 C C . ARG A 1 328 ? 1.482 25.906 13.688 1 98.25 328 ARG A C 1
ATOM 2494 O O . ARG A 1 328 ? 0.455 25.625 13.062 1 98.25 328 ARG A O 1
ATOM 2501 N N . GLY A 1 329 ? 2.723 25.547 13.266 1 97.81 329 GLY A N 1
ATOM 2502 C CA . GLY A 1 329 ? 2.945 24.844 12.023 1 97.81 329 GLY A CA 1
ATOM 2503 C C . GLY A 1 329 ? 3.926 25.531 11.102 1 97.81 329 GLY A C 1
ATOM 2504 O O . GLY A 1 329 ? 4.781 26.297 11.555 1 97.81 329 GLY A O 1
ATOM 2505 N N . SER A 1 330 ? 3.883 25.172 9.859 1 98.12 330 SER A N 1
ATOM 2506 C CA . SER A 1 330 ? 4.734 25.719 8.805 1 98.12 330 SER A CA 1
ATOM 2507 C C . SER A 1 330 ? 4.121 25.5 7.426 1 98.12 330 SER A C 1
ATOM 2509 O O . SER A 1 330 ? 3.555 24.438 7.156 1 98.12 330 SER A O 1
ATOM 2511 N N . GLY A 1 331 ? 4.207 26.547 6.551 1 98.56 331 GLY A N 1
ATOM 2512 C CA . GLY A 1 331 ? 3.623 26.422 5.227 1 98.56 331 GLY A CA 1
ATOM 2513 C C . GLY A 1 331 ? 2.148 26.062 5.254 1 98.56 331 GLY A C 1
ATOM 2514 O O . GLY A 1 331 ? 1.355 26.734 5.918 1 98.56 331 GLY A O 1
ATOM 2515 N N . PHE A 1 332 ? 1.793 25.016 4.5 1 98.88 332 PHE A N 1
ATOM 2516 C CA . PHE A 1 332 ? 0.398 24.609 4.383 1 98.88 332 PHE A CA 1
ATOM 2517 C C . PHE A 1 332 ? 0.108 23.406 5.27 1 98.88 332 PHE A C 1
ATOM 2519 O O . PHE A 1 332 ? -0.586 22.469 4.859 1 98.88 332 PHE A O 1
ATOM 2526 N N . ILE A 1 333 ? 0.712 23.359 6.438 1 98.81 333 ILE A N 1
ATOM 2527 C CA . ILE A 1 333 ? 0.322 22.531 7.562 1 98.81 333 ILE A CA 1
ATOM 2528 C C . ILE A 1 333 ? 0.247 23.375 8.836 1 98.81 333 ILE A C 1
ATOM 2530 O O . ILE A 1 333 ? 1.273 23.672 9.445 1 98.81 333 ILE A O 1
ATOM 2534 N N . ILE A 1 334 ? -0.949 23.781 9.141 1 98.81 334 ILE A N 1
ATOM 2535 C CA . ILE A 1 334 ? -1.195 24.734 10.211 1 98.81 334 ILE A CA 1
ATOM 2536 C C . ILE A 1 334 ? -2.184 24.141 11.211 1 98.81 334 ILE A C 1
ATOM 2538 O O . ILE A 1 334 ? -3.186 23.547 10.82 1 98.81 334 ILE A O 1
ATOM 2542 N N . GLY A 1 335 ? -1.839 24.203 12.461 1 98.75 335 GLY A N 1
ATOM 2543 C CA . GLY A 1 335 ? -2.727 23.797 13.539 1 98.75 335 GLY A CA 1
ATOM 2544 C C . GLY A 1 335 ? -3.262 24.969 14.344 1 98.75 335 GLY A C 1
ATOM 2545 O O . GLY A 1 335 ? -2.492 25.812 14.797 1 98.75 335 GLY A O 1
ATOM 2546 N N . VAL A 1 336 ? -4.559 25.125 14.43 1 98.81 336 VAL A N 1
ATOM 2547 C CA . VAL A 1 336 ? -5.219 26.062 15.328 1 98.81 336 VAL A CA 1
ATOM 2548 C C . VAL A 1 336 ? -5.82 25.297 16.516 1 98.81 336 VAL A C 1
ATOM 2550 O O . VAL A 1 336 ? -6.848 24.641 16.375 1 98.81 336 VAL A O 1
ATOM 2553 N N . GLU A 1 337 ? -5.168 25.359 17.594 1 98.69 337 GLU A N 1
ATOM 2554 C CA . GLU A 1 337 ? -5.652 24.672 18.797 1 98.69 337 GLU A CA 1
ATOM 2555 C C . GLU A 1 337 ? -6.809 25.438 19.422 1 98.69 337 GLU A C 1
ATOM 2557 O O . GLU A 1 337 ? -6.66 26.609 19.812 1 98.69 337 GLU A O 1
ATOM 2562 N N . LEU A 1 338 ? -7.891 24.797 19.516 1 98.75 338 LEU A N 1
ATOM 2563 C CA . LEU 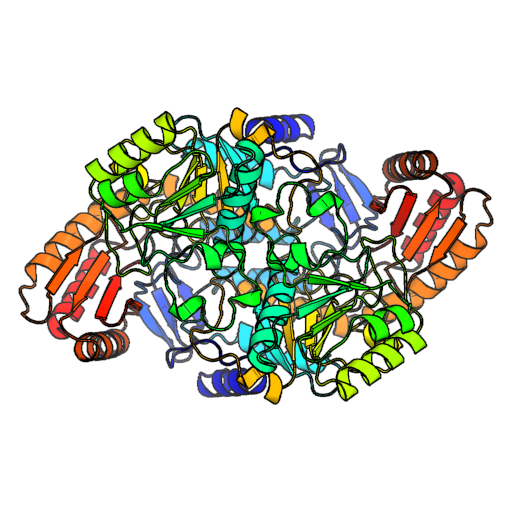A 1 338 ? -9.094 25.391 20.094 1 98.75 338 LEU A CA 1
ATOM 2564 C C . LEU A 1 338 ? -9.242 25.016 21.562 1 98.75 338 LEU A C 1
ATOM 2566 O O . LEU A 1 338 ? -8.539 24.125 22.047 1 98.75 338 LEU A O 1
ATOM 2570 N N . ASN A 1 339 ? -10.148 25.656 22.266 1 98.25 339 ASN A N 1
ATOM 2571 C CA . ASN A 1 339 ? -10.195 25.562 23.719 1 98.25 339 ASN A CA 1
ATOM 2572 C C . ASN A 1 339 ? -10.961 24.328 24.188 1 98.25 339 ASN A C 1
ATOM 2574 O O . ASN A 1 339 ? -10.906 23.969 25.359 1 98.25 339 ASN A O 1
ATOM 2578 N N . SER A 1 340 ? -11.672 23.688 23.25 1 98.19 340 SER A N 1
ATOM 2579 C CA . SER A 1 340 ? -12.406 22.484 23.641 1 98.19 340 SER A CA 1
ATOM 2580 C C . SER A 1 340 ? -12.766 21.641 22.422 1 98.19 340 SER A C 1
ATOM 2582 O O . SER A 1 340 ? -12.773 22.141 21.297 1 98.19 340 SER A O 1
ATOM 2584 N N . ASN A 1 341 ? -12.992 20.391 22.688 1 97.94 341 ASN A N 1
ATOM 2585 C CA . ASN A 1 341 ? -13.484 19.516 21.641 1 97.94 341 ASN A CA 1
ATOM 2586 C C . ASN A 1 341 ? -14.812 19.984 21.062 1 97.94 341 ASN A C 1
ATOM 2588 O O . ASN A 1 341 ? -15.07 19.844 19.875 1 97.94 341 ASN A O 1
ATOM 2592 N N . GLU A 1 342 ? -15.609 20.531 21.891 1 98 342 GLU A N 1
ATOM 2593 C CA . GLU A 1 342 ? -16.906 21.047 21.469 1 98 342 GLU A CA 1
ATOM 2594 C C . GLU A 1 342 ? -16.766 22.203 20.5 1 98 342 GLU A C 1
ATOM 2596 O O . GLU A 1 342 ? -17.438 22.25 19.469 1 98 342 GLU A O 1
ATOM 2601 N N . THR A 1 343 ? -15.852 23.094 20.875 1 98.31 343 THR A N 1
ATOM 2602 C CA . THR A 1 343 ? -15.578 24.234 19.984 1 98.31 343 THR A CA 1
ATOM 2603 C C . THR A 1 343 ? -15.094 23.75 18.625 1 98.31 343 THR A C 1
ATOM 2605 O O . THR A 1 343 ? -15.531 24.266 17.594 1 98.31 343 THR A O 1
ATOM 2608 N N . ALA A 1 344 ? -14.266 22.797 18.656 1 98.44 344 ALA A N 1
ATOM 2609 C CA . ALA A 1 344 ? -13.68 22.281 17.422 1 98.44 344 ALA A CA 1
ATOM 2610 C C . ALA A 1 344 ? -14.75 21.625 16.547 1 98.44 344 ALA A C 1
ATOM 2612 O O . ALA A 1 344 ? -14.797 21.859 15.344 1 98.44 344 ALA A O 1
ATOM 2613 N N . SER A 1 345 ? -15.57 20.781 17.156 1 97.56 345 SER A N 1
ATOM 2614 C CA . SER A 1 345 ? -16.625 20.094 16.422 1 97.56 345 SER A CA 1
ATOM 2615 C C . SER A 1 345 ? -17.625 21.094 15.82 1 97.56 345 SER A C 1
ATOM 2617 O O . SER A 1 345 ? -18.062 20.922 14.688 1 97.56 345 SER A O 1
ATOM 2619 N N . GLN A 1 346 ? -17.984 22.078 16.578 1 98 346 GLN A N 1
ATOM 2620 C CA . GLN A 1 346 ? -18.922 23.094 16.094 1 98 346 GLN A CA 1
ATOM 2621 C C . GLN A 1 346 ? -18.312 23.891 14.945 1 98 346 GLN A C 1
ATOM 2623 O O . GLN A 1 346 ? -19 24.203 13.969 1 98 346 GLN A O 1
ATOM 2628 N N . LEU A 1 347 ? -17.062 24.203 15.133 1 98.56 347 LEU A N 1
ATOM 2629 C CA . LEU A 1 347 ? -16.375 24.953 14.078 1 98.56 347 LEU A CA 1
ATOM 2630 C C . LEU A 1 347 ? -16.359 24.156 12.773 1 98.56 347 LEU A C 1
ATOM 2632 O O . LEU A 1 347 ? -16.656 24.719 11.711 1 98.56 347 LEU A O 1
ATOM 2636 N N . GLN A 1 348 ? -16 22.906 12.828 1 98.19 348 GLN A N 1
ATOM 2637 C CA . GLN A 1 348 ? -15.938 22.062 11.648 1 98.19 348 GLN A CA 1
ATOM 2638 C C . GLN A 1 348 ? -17.297 22.016 10.93 1 98.19 348 GLN A C 1
ATOM 2640 O O . GLN A 1 348 ? -17.359 22.141 9.711 1 98.19 348 GLN A O 1
ATOM 2645 N N . ARG A 1 349 ? -18.359 21.844 11.688 1 97.69 349 ARG A N 1
ATOM 2646 C CA . ARG A 1 349 ? -19.703 21.781 11.125 1 97.69 349 ARG A CA 1
ATOM 2647 C C . ARG A 1 349 ? -20.094 23.094 10.469 1 97.69 349 ARG A C 1
ATOM 2649 O O . ARG A 1 349 ? -20.672 23.109 9.375 1 97.69 349 ARG A O 1
ATOM 2656 N N . SER A 1 350 ? -19.797 24.156 11.195 1 98.56 350 SER A N 1
ATOM 2657 C CA . SER A 1 350 ? -20.156 25.484 10.688 1 98.56 350 SER A CA 1
ATOM 2658 C C . SER A 1 350 ? -19.391 25.812 9.406 1 98.56 350 SER A C 1
ATOM 2660 O O . SER A 1 350 ? -19.969 26.375 8.469 1 98.56 350 SER A O 1
ATOM 2662 N N . MET A 1 351 ? -18.125 25.469 9.398 1 98.69 351 MET A N 1
ATOM 2663 C CA . MET A 1 351 ? -17.312 25.719 8.219 1 98.69 351 MET A CA 1
ATOM 2664 C C . MET A 1 351 ? -17.812 24.906 7.027 1 98.69 351 MET A C 1
ATOM 2666 O O . MET A 1 351 ? -17.844 25.406 5.898 1 98.69 351 MET A O 1
ATOM 2670 N N . LEU A 1 352 ? -18.188 23.656 7.301 1 98.38 352 LEU A N 1
ATOM 2671 C CA . LEU A 1 352 ? -18.719 22.812 6.242 1 98.38 352 LEU A CA 1
ATOM 2672 C C . LEU A 1 352 ? -19.984 23.422 5.645 1 98.38 352 LEU A C 1
ATOM 2674 O O . LEU A 1 352 ? -20.172 23.422 4.426 1 98.38 352 LEU A O 1
ATOM 2678 N N . LYS A 1 353 ? -20.859 23.906 6.496 1 97.88 353 LYS A N 1
ATOM 2679 C CA . LYS A 1 353 ? -22.094 24.547 6.043 1 97.88 353 LYS A CA 1
ATOM 2680 C C . LYS A 1 353 ? -21.781 25.734 5.148 1 97.88 353 LYS A C 1
ATOM 2682 O O . LYS A 1 353 ? -22.547 26.031 4.219 1 97.88 353 LYS A O 1
ATOM 2687 N N . LYS A 1 354 ? -20.672 26.344 5.41 1 98.56 354 LYS A N 1
ATOM 2688 C CA . LYS A 1 354 ? -20.297 27.547 4.672 1 98.56 354 LYS A CA 1
ATOM 2689 C C . LYS A 1 354 ? -19.5 27.203 3.422 1 98.56 354 LYS A C 1
ATOM 2691 O O . LYS A 1 354 ? -19.109 28.094 2.66 1 98.56 354 LYS A O 1
ATOM 2696 N N . GLY A 1 355 ? -19.203 25.953 3.203 1 98.62 355 GLY A N 1
ATOM 2697 C CA . GLY A 1 355 ? -18.547 25.531 1.972 1 98.62 355 GLY A CA 1
ATOM 2698 C C . GLY A 1 355 ? -17.047 25.344 2.129 1 98.62 355 GLY A C 1
ATOM 2699 O O . GLY A 1 355 ? -16.297 25.453 1.158 1 98.62 355 GLY A O 1
ATOM 2700 N N . PHE A 1 356 ? -16.594 25.094 3.332 1 98.88 356 PHE A N 1
ATOM 2701 C CA . PHE A 1 356 ? -15.18 24.828 3.594 1 98.88 356 PHE A CA 1
ATOM 2702 C C . PHE A 1 356 ? -15 23.484 4.27 1 98.88 356 PHE A C 1
ATOM 2704 O O . PHE A 1 356 ? -15.617 23.203 5.305 1 98.88 356 PHE A O 1
ATOM 2711 N N . ILE A 1 357 ? -14.188 22.609 3.689 1 98.75 357 ILE A N 1
ATOM 2712 C CA . ILE A 1 357 ? -13.867 21.328 4.301 1 98.75 357 ILE A CA 1
ATOM 2713 C C . ILE A 1 357 ? -12.609 21.469 5.152 1 98.75 357 ILE A C 1
ATOM 2715 O O . ILE A 1 357 ? -11.539 21.797 4.641 1 98.75 357 ILE A O 1
ATOM 2719 N N . VAL A 1 358 ? -12.742 21.266 6.426 1 98.44 358 VAL A N 1
ATOM 2720 C CA . VAL A 1 358 ? -11.617 21.312 7.348 1 98.44 358 VAL A CA 1
ATOM 2721 C C . VAL A 1 358 ? -11.586 20.047 8.203 1 98.44 358 VAL A C 1
ATOM 2723 O O . VAL A 1 358 ? -12.547 19.281 8.211 1 98.44 358 VAL A O 1
ATOM 2726 N N . ASN A 1 359 ? -10.5 19.797 8.82 1 96.56 359 ASN A N 1
ATOM 2727 C CA . ASN A 1 359 ? -10.305 18.594 9.625 1 96.56 359 ASN A CA 1
ATOM 2728 C C . ASN A 1 359 ? -9.867 18.922 11.047 1 96.56 359 ASN A C 1
ATOM 2730 O O . ASN A 1 359 ? -9.117 19.875 11.258 1 96.56 359 ASN A O 1
ATOM 2734 N N . ILE A 1 360 ? -10.414 18.203 12.016 1 97 360 ILE A N 1
ATOM 2735 C CA . ILE A 1 360 ? -9.984 18.297 13.406 1 97 360 ILE A CA 1
ATOM 2736 C C . ILE A 1 360 ? -9.133 17.094 13.773 1 97 360 ILE A C 1
ATOM 2738 O O . ILE A 1 360 ? -9.539 15.953 13.562 1 97 360 ILE A O 1
ATOM 2742 N N . CYS A 1 361 ? -7.996 17.344 14.242 1 93.56 361 CYS A N 1
ATOM 2743 C CA . CYS A 1 361 ? -7.141 16.266 14.734 1 93.56 361 CYS A CA 1
ATOM 2744 C C . CYS A 1 361 ? -6.867 16.438 16.219 1 93.56 361 CYS A C 1
ATOM 2746 O O . CYS A 1 361 ? -7.055 17.516 16.781 1 93.56 361 CYS A O 1
ATOM 2748 N N . HIS A 1 362 ? -6.555 15.375 16.859 1 91.5 362 HIS A N 1
ATOM 2749 C CA . HIS A 1 362 ? -6.219 15.367 18.281 1 91.5 362 HIS A CA 1
ATOM 2750 C C . HIS A 1 362 ? -7.336 15.984 19.109 1 91.5 362 HIS A C 1
ATOM 2752 O O . HIS A 1 362 ? -7.074 16.703 20.078 1 91.5 362 HIS A O 1
ATOM 2758 N N . GLY A 1 363 ? -8.539 15.938 18.672 1 92.62 363 GLY A N 1
ATOM 2759 C CA . GLY A 1 363 ? -9.734 16.297 19.422 1 92.62 363 GLY A CA 1
ATOM 2760 C C . GLY A 1 363 ? -10.117 17.75 19.25 1 92.62 363 GLY A C 1
ATOM 2761 O O . GLY A 1 363 ? -11.289 18.078 19.062 1 92.62 363 GLY A O 1
ATOM 2762 N N . HIS A 1 364 ? -9.086 18.672 19.328 1 97.56 364 HIS A N 1
ATOM 2763 C CA . HIS A 1 364 ? -9.461 20.078 19.391 1 97.56 364 HIS A CA 1
ATOM 2764 C C . HIS A 1 364 ? -8.523 20.938 18.547 1 97.56 364 HIS A C 1
ATOM 2766 O O . HIS A 1 364 ? -8.445 22.141 18.734 1 97.56 364 HIS A O 1
ATOM 2772 N N . VAL A 1 365 ? -7.789 20.297 17.656 1 98.56 365 VAL A N 1
ATOM 2773 C CA . VAL A 1 365 ? -6.883 21.078 16.812 1 98.56 365 VAL A CA 1
ATOM 2774 C C . VAL A 1 365 ? -7.402 21.094 15.383 1 98.56 365 VAL A C 1
ATOM 2776 O O . VAL A 1 365 ? -7.492 20.047 14.734 1 98.56 365 VAL A O 1
ATOM 2779 N N . LEU A 1 366 ? -7.797 22.312 14.945 1 98.69 366 LEU A N 1
ATOM 2780 C CA . LEU A 1 366 ? -8.062 22.5 13.523 1 98.69 366 LEU A CA 1
ATOM 2781 C C . LEU A 1 366 ? -6.777 22.359 12.703 1 98.69 366 LEU A C 1
ATOM 2783 O O . LEU A 1 366 ? -5.848 23.156 12.883 1 98.69 366 LEU A O 1
ATOM 2787 N N . ARG A 1 367 ? -6.664 21.344 11.938 1 98.56 367 ARG A N 1
ATOM 2788 C CA . ARG A 1 367 ? -5.504 21.141 11.078 1 98.56 367 ARG A CA 1
ATOM 2789 C C . ARG A 1 367 ? -5.797 21.562 9.648 1 98.56 367 ARG A C 1
ATOM 2791 O O . ARG A 1 367 ? -6.668 21 8.984 1 98.56 367 ARG A O 1
ATOM 2798 N N . LEU A 1 368 ? -5.152 22.594 9.188 1 98.81 368 LEU A N 1
ATOM 2799 C CA . LEU A 1 368 ? -5.277 23.109 7.832 1 98.81 368 LEU A CA 1
ATOM 2800 C C . LEU A 1 368 ? -4.145 22.594 6.945 1 98.81 368 LEU A C 1
ATOM 2802 O O . LEU A 1 368 ? -2.98 22.938 7.16 1 98.81 368 LEU A O 1
ATOM 2806 N N . ILE A 1 369 ? -4.473 21.75 5.977 1 98.75 369 ILE A N 1
ATOM 2807 C CA . ILE A 1 369 ? -3.504 21.141 5.074 1 98.75 369 ILE A CA 1
ATOM 2808 C C . ILE A 1 369 ? -4.039 21.156 3.646 1 98.75 369 ILE A C 1
ATOM 2810 O O . ILE A 1 369 ? -4.23 20.109 3.029 1 98.75 369 ILE A O 1
ATOM 2814 N N . PRO A 1 370 ? -4.219 22.328 3.041 1 98.88 370 PRO A N 1
ATOM 2815 C CA . PRO A 1 370 ? -4.797 22.469 1.701 1 98.88 370 PRO A CA 1
ATOM 2816 C C . PRO A 1 370 ? -3.867 21.953 0.603 1 98.88 370 PRO A C 1
ATOM 2818 O O . PRO A 1 370 ? -2.699 21.656 0.865 1 98.88 370 PRO A O 1
ATOM 2821 N N . PRO A 1 371 ? -4.402 21.828 -0.633 1 98.88 371 PRO A N 1
ATOM 2822 C CA . PRO A 1 371 ? -3.477 21.641 -1.753 1 98.88 371 PRO A CA 1
ATOM 2823 C C . PRO A 1 371 ? -2.451 22.766 -1.858 1 98.88 371 PRO A C 1
ATOM 2825 O O . PRO A 1 371 ? -2.742 23.906 -1.495 1 98.88 371 PRO A O 1
ATOM 2828 N N . LEU A 1 372 ? -1.313 22.438 -2.406 1 98.94 372 LEU A N 1
ATOM 2829 C CA . LEU A 1 372 ? -0.241 23.422 -2.502 1 98.94 372 LEU A CA 1
ATOM 2830 C C . LEU A 1 372 ? -0.62 24.547 -3.457 1 98.94 372 LEU A C 1
ATOM 2832 O O . LEU A 1 372 ? 0.013 25.609 -3.457 1 98.94 372 LEU A O 1
ATOM 2836 N N . ILE A 1 373 ? -1.686 24.422 -4.188 1 98.88 373 ILE A N 1
ATOM 2837 C CA . ILE A 1 373 ? -2.076 25.391 -5.203 1 98.88 373 ILE A CA 1
ATOM 2838 C C . ILE A 1 373 ? -2.988 26.453 -4.578 1 98.88 373 ILE A C 1
ATOM 2840 O O . ILE A 1 373 ? -3.445 27.375 -5.262 1 98.88 373 ILE A O 1
ATOM 2844 N N . LEU A 1 374 ? -3.332 26.312 -3.279 1 98.88 374 LEU A N 1
ATOM 2845 C CA . LEU A 1 374 ? -4.211 27.281 -2.631 1 98.88 374 LEU A CA 1
ATOM 2846 C C . LEU A 1 374 ? -3.682 28.703 -2.811 1 98.88 374 LEU A C 1
ATOM 2848 O O . LEU A 1 374 ? -2.504 28.969 -2.555 1 98.88 374 LEU A O 1
ATOM 2852 N N . THR A 1 375 ? -4.555 29.609 -3.15 1 98.81 375 THR A N 1
ATOM 2853 C CA . THR A 1 375 ? -4.148 30.984 -3.43 1 98.81 375 THR A CA 1
ATOM 2854 C C . THR A 1 375 ? -4.395 31.875 -2.219 1 98.81 375 THR A C 1
ATOM 2856 O O . THR A 1 375 ? -5.121 31.5 -1.298 1 98.81 375 THR A O 1
ATOM 2859 N N . SER A 1 376 ? -3.793 33.062 -2.303 1 98.81 376 SER A N 1
ATOM 2860 C CA . SER A 1 376 ? -4.016 34.094 -1.269 1 98.81 376 SER A CA 1
ATOM 2861 C C . SER A 1 376 ? -5.488 34.469 -1.182 1 98.81 376 SER A C 1
ATOM 2863 O O . SER A 1 376 ? -6.012 34.688 -0.09 1 98.81 376 SER A O 1
ATOM 2865 N N . ARG A 1 377 ? -6.117 34.562 -2.316 1 98.81 377 ARG A N 1
ATOM 2866 C CA . ARG A 1 377 ? -7.531 34.906 -2.338 1 98.81 377 ARG A CA 1
ATOM 2867 C C . ARG A 1 377 ? -8.375 33.844 -1.647 1 98.81 377 ARG A C 1
ATOM 2869 O O . ARG A 1 377 ? -9.266 34.156 -0.862 1 98.81 377 ARG A O 1
ATOM 2876 N N . GLN A 1 378 ? -8.125 32.594 -1.944 1 98.88 378 GLN A N 1
ATOM 2877 C CA . GLN A 1 378 ? -8.836 31.484 -1.309 1 98.88 378 GLN A CA 1
ATOM 2878 C C . GLN A 1 378 ? -8.586 31.453 0.195 1 98.88 378 GLN A C 1
ATOM 2880 O O . GLN A 1 378 ? -9.492 31.188 0.98 1 98.88 378 GLN A O 1
ATOM 2885 N N . LYS A 1 379 ? -7.32 31.688 0.529 1 98.88 379 LYS A N 1
ATOM 2886 C CA . LYS A 1 379 ? -6.98 31.844 1.939 1 98.88 379 LYS A CA 1
ATOM 2887 C C . LYS A 1 379 ? -7.82 32.938 2.59 1 98.88 379 LYS A C 1
ATOM 2889 O O . LYS A 1 379 ? -8.336 32.75 3.693 1 98.88 379 LYS A O 1
ATOM 2894 N N . ASP A 1 380 ? -7.984 34.094 1.938 1 98.81 380 ASP A N 1
ATOM 2895 C CA . ASP A 1 380 ? -8.766 35.188 2.467 1 98.81 380 ASP A CA 1
ATOM 2896 C C . ASP A 1 380 ? -10.242 34.812 2.592 1 98.81 380 ASP A C 1
ATOM 2898 O O . ASP A 1 380 ? -10.922 35.25 3.535 1 98.81 380 ASP A O 1
ATOM 2902 N N . ASP A 1 381 ? -10.758 34.094 1.619 1 98.81 381 ASP A N 1
ATOM 2903 C CA . ASP A 1 381 ? -12.125 33.594 1.705 1 98.81 381 ASP A CA 1
ATOM 2904 C C . ASP A 1 381 ? -12.32 32.719 2.959 1 98.81 381 ASP A C 1
ATOM 2906 O O . ASP A 1 381 ? -13.328 32.875 3.658 1 98.81 381 ASP A O 1
ATOM 2910 N N . PHE A 1 382 ? -11.422 31.875 3.227 1 98.88 382 PHE A N 1
ATOM 2911 C CA . PHE A 1 382 ? -11.469 31.062 4.441 1 98.88 382 PHE A CA 1
ATOM 2912 C C . PHE A 1 382 ? -11.477 31.953 5.68 1 98.88 382 PHE A C 1
ATOM 2914 O O . PHE A 1 382 ? -12.266 31.734 6.598 1 98.88 382 PHE A O 1
ATOM 2921 N N . MET A 1 383 ? -10.523 32.938 5.707 1 98.81 383 MET A N 1
ATOM 2922 C CA . MET A 1 383 ? -10.391 33.781 6.883 1 98.81 383 MET A CA 1
ATOM 2923 C C . MET A 1 383 ? -11.695 34.531 7.168 1 98.81 383 MET A C 1
ATOM 2925 O O . MET A 1 383 ? -12.07 34.688 8.328 1 98.81 383 MET A O 1
ATOM 2929 N N . SER A 1 384 ? -12.328 34.969 6.137 1 98.69 384 SER A N 1
ATOM 2930 C CA . SER A 1 384 ? -13.609 35.656 6.309 1 98.69 384 SER A CA 1
ATOM 2931 C C . SER A 1 384 ? -14.633 34.719 6.977 1 98.69 384 SER A C 1
ATOM 2933 O O . SER A 1 384 ? -15.273 35.125 7.949 1 98.69 384 SER A O 1
ATOM 2935 N N . ALA A 1 385 ? -14.758 33.531 6.469 1 98.75 385 ALA A N 1
ATOM 2936 C CA . ALA A 1 385 ? -15.695 32.562 7.039 1 98.75 385 ALA A CA 1
ATOM 2937 C C . ALA A 1 385 ? -15.281 32.188 8.453 1 98.75 385 ALA A C 1
ATOM 2939 O O . ALA A 1 385 ? -16.125 32.031 9.344 1 98.75 385 ALA A O 1
ATOM 2940 N N . PHE A 1 386 ? -14.031 31.953 8.648 1 98.75 386 PHE A N 1
ATOM 2941 C CA . PHE A 1 386 ? -13.484 31.547 9.938 1 98.75 386 PHE A CA 1
ATOM 2942 C C . PHE A 1 386 ? -13.781 32.594 11 1 98.75 386 PHE A C 1
ATOM 2944 O O . PHE A 1 386 ? -14.203 32.25 12.109 1 98.75 386 PHE A O 1
ATOM 2951 N N . ASN A 1 387 ? -13.617 33.875 10.656 1 98.31 387 ASN A N 1
ATOM 2952 C CA . ASN A 1 387 ? -13.867 34.969 11.586 1 98.31 387 ASN A CA 1
ATOM 2953 C C . ASN A 1 387 ? -15.344 35.031 11.969 1 98.31 387 ASN A C 1
ATOM 2955 O O . ASN A 1 387 ? -15.68 35.375 13.109 1 98.31 387 ASN A O 1
ATOM 2959 N N . GLU A 1 388 ? -16.125 34.719 11.078 1 97.69 388 GLU A N 1
ATOM 2960 C CA . GLU A 1 388 ? -17.562 34.719 11.352 1 97.69 388 GLU A CA 1
ATOM 2961 C C . GLU A 1 388 ? -17.938 33.594 12.312 1 97.69 388 GLU A C 1
ATOM 2963 O O . GLU A 1 388 ? -18.828 33.75 13.156 1 97.69 388 GLU A O 1
ATOM 2968 N N . VAL A 1 389 ? -17.312 32.469 12.133 1 97.56 389 VAL A N 1
ATOM 2969 C CA . VAL A 1 389 ? -17.734 31.234 12.805 1 97.56 389 VAL A CA 1
ATOM 2970 C C . VAL A 1 389 ? -17.109 31.172 14.195 1 97.56 389 VAL A C 1
ATOM 2972 O O . VAL A 1 389 ? -17.719 30.688 15.148 1 97.56 389 VAL A O 1
ATOM 2975 N N . ILE A 1 390 ? -15.93 31.656 14.414 1 96.88 390 ILE A N 1
ATOM 2976 C CA . ILE A 1 390 ? -15.156 31.422 15.625 1 96.88 390 ILE A CA 1
ATOM 2977 C C . ILE A 1 390 ? -15.648 32.344 16.734 1 96.88 390 ILE A C 1
ATOM 2979 O O . ILE A 1 390 ? -15.469 32.031 17.922 1 96.88 390 ILE A O 1
ATOM 2983 N N . MET B 1 1 ? 13.977 6.055 -23.984 1 93.5 1 MET B N 1
ATOM 2984 C CA . MET B 1 1 ? 15.227 5.527 -23.422 1 93.5 1 MET B CA 1
ATOM 2985 C C . MET B 1 1 ? 15.43 4.078 -23.844 1 93.5 1 MET B C 1
ATOM 2987 O O . MET B 1 1 ? 14.469 3.311 -23.953 1 93.5 1 MET B O 1
ATOM 2991 N N . ASP B 1 2 ? 16.594 3.734 -24.078 1 97.19 2 ASP B N 1
ATOM 2992 C CA . ASP B 1 2 ? 16.875 2.328 -24.359 1 97.19 2 ASP B CA 1
ATOM 2993 C C . ASP B 1 2 ? 17.203 1.577 -23.062 1 97.19 2 ASP B C 1
ATOM 2995 O O . ASP B 1 2 ? 17.234 2.168 -21.984 1 97.19 2 ASP B O 1
ATOM 2999 N N . LEU B 1 3 ? 17.344 0.307 -23.172 1 98.19 3 LEU B N 1
ATOM 3000 C CA . LEU B 1 3 ? 17.562 -0.559 -22.016 1 98.19 3 LEU B CA 1
ATOM 3001 C C . LEU B 1 3 ? 18.781 -0.103 -21.219 1 98.19 3 LEU B C 1
ATOM 3003 O O . LEU B 1 3 ? 18.734 -0.031 -19.984 1 98.19 3 LEU B O 1
ATOM 3007 N N . ASN B 1 4 ? 19.859 0.242 -21.859 1 98.31 4 ASN B N 1
ATOM 3008 C CA . ASN B 1 4 ? 21.094 0.622 -21.172 1 98.31 4 ASN B CA 1
ATOM 3009 C C . ASN B 1 4 ? 20.922 1.915 -20.375 1 98.31 4 ASN B C 1
ATOM 3011 O O . ASN B 1 4 ? 21.422 2.039 -19.266 1 98.31 4 ASN B O 1
ATOM 3015 N N . GLU B 1 5 ? 20.25 2.861 -20.984 1 98.56 5 GLU B N 1
ATOM 3016 C CA . GLU B 1 5 ? 19.969 4.121 -20.297 1 98.56 5 GLU B CA 1
ATOM 3017 C C . GLU B 1 5 ? 19.125 3.895 -19.047 1 98.56 5 GLU B C 1
ATOM 3019 O O . GLU B 1 5 ? 19.391 4.484 -18 1 98.56 5 GLU B O 1
ATOM 3024 N N . ILE B 1 6 ? 18.141 3.059 -19.172 1 98.81 6 ILE B N 1
ATOM 3025 C CA . ILE B 1 6 ? 17.25 2.768 -18.062 1 98.81 6 ILE B CA 1
ATOM 3026 C C . ILE B 1 6 ? 18.016 2.074 -16.938 1 98.81 6 ILE B C 1
ATOM 3028 O O . ILE B 1 6 ? 17.844 2.396 -15.766 1 98.81 6 ILE B O 1
ATOM 3032 N N . LYS B 1 7 ? 18.875 1.136 -17.297 1 98.38 7 LYS B N 1
ATOM 3033 C CA . LYS B 1 7 ? 19.688 0.425 -16.328 1 98.38 7 LYS B CA 1
ATOM 3034 C C . LYS B 1 7 ? 20.641 1.378 -15.602 1 98.38 7 LYS B C 1
ATOM 3036 O O . LYS B 1 7 ? 20.891 1.228 -14.406 1 98.38 7 LYS B O 1
ATOM 3041 N N . GLU B 1 8 ? 21.156 2.33 -16.328 1 98.44 8 GLU B N 1
ATOM 3042 C CA . GLU B 1 8 ? 22.062 3.312 -15.734 1 98.44 8 GLU B CA 1
ATOM 3043 C C . GLU B 1 8 ? 21.344 4.164 -14.695 1 98.44 8 GLU B C 1
ATOM 3045 O O . GLU B 1 8 ? 21.844 4.359 -13.586 1 98.44 8 GLU B O 1
ATOM 3050 N N . LEU B 1 9 ? 20.188 4.66 -15.062 1 98.62 9 LEU B N 1
ATOM 3051 C CA . LEU B 1 9 ? 19.406 5.438 -14.109 1 98.62 9 LEU B CA 1
ATOM 3052 C C . LEU B 1 9 ? 19 4.586 -12.914 1 98.62 9 LEU B C 1
ATOM 3054 O O . LEU B 1 9 ? 19.047 5.055 -11.773 1 98.62 9 LEU B O 1
ATOM 3058 N N . ASN B 1 10 ? 18.594 3.375 -13.234 1 98.44 10 ASN B N 1
ATOM 3059 C CA . ASN B 1 10 ? 18.219 2.447 -12.172 1 98.44 10 ASN B CA 1
ATOM 3060 C C . ASN B 1 10 ? 19.359 2.238 -11.18 1 98.44 10 ASN B C 1
ATOM 3062 O O . ASN B 1 10 ? 19.156 2.312 -9.969 1 98.44 10 ASN B O 1
ATOM 3066 N N . SER B 1 11 ? 20.547 1.985 -11.656 1 97.94 11 SER B N 1
ATOM 3067 C CA . SER B 1 11 ? 21.719 1.725 -10.82 1 97.94 11 SER B CA 1
ATOM 3068 C C . SER B 1 11 ? 22.078 2.951 -9.992 1 97.94 11 SER B C 1
ATOM 3070 O O . SER B 1 11 ? 22.578 2.824 -8.875 1 97.94 11 SER B O 1
ATOM 3072 N N . LYS B 1 12 ? 21.781 4.121 -10.508 1 98.25 12 LYS B N 1
ATOM 3073 C CA . LYS B 1 12 ? 22.203 5.363 -9.867 1 98.25 12 LYS B CA 1
ATOM 3074 C C . LYS B 1 12 ? 21.172 5.82 -8.82 1 98.25 12 LYS B C 1
ATOM 3076 O O . LYS B 1 12 ? 21.547 6.398 -7.801 1 98.25 12 LYS B O 1
ATOM 3081 N N . TYR B 1 13 ? 19.891 5.477 -9.031 1 98.81 13 TYR B N 1
ATOM 3082 C CA . TYR B 1 13 ? 18.906 6.219 -8.242 1 98.81 13 TYR B CA 1
ATOM 3083 C C . TYR B 1 13 ? 17.984 5.27 -7.484 1 98.81 13 TYR B C 1
ATOM 3085 O O . TYR B 1 13 ? 17.172 5.703 -6.66 1 98.81 13 TYR B O 1
ATOM 3093 N N . LEU B 1 14 ? 18.078 3.99 -7.738 1 98.81 14 LEU B N 1
ATOM 3094 C CA . LEU B 1 14 ? 17.172 3.057 -7.094 1 98.81 14 LEU B CA 1
ATOM 3095 C C . LEU B 1 14 ? 17.938 2.047 -6.242 1 98.81 14 LEU B C 1
ATOM 3097 O O . LEU B 1 14 ? 19.109 1.778 -6.496 1 98.81 14 LEU B O 1
ATOM 3101 N N . PHE B 1 15 ? 17.25 1.508 -5.176 1 98.75 15 PHE B N 1
ATOM 3102 C CA . PHE B 1 15 ? 17.75 0.327 -4.477 1 98.75 15 PHE B CA 1
ATOM 3103 C C . PHE B 1 15 ? 17.922 -0.837 -5.445 1 98.75 15 PHE B C 1
ATOM 3105 O O . PHE B 1 15 ? 17.156 -0.996 -6.387 1 98.75 15 PHE B O 1
ATOM 3112 N N . GLN B 1 16 ? 18.922 -1.697 -5.215 1 98.06 16 GLN B N 1
ATOM 3113 C CA . GLN B 1 16 ? 19.156 -2.883 -6.035 1 98.06 16 GLN B CA 1
ATOM 3114 C C . GLN B 1 16 ? 18.625 -4.137 -5.344 1 98.06 16 GLN B C 1
ATOM 3116 O O . GLN B 1 16 ? 19.328 -5.145 -5.254 1 98.06 16 GLN B O 1
ATOM 3121 N N . ASN B 1 17 ? 17.391 -4.047 -4.887 1 97.31 17 ASN B N 1
ATOM 3122 C CA . ASN B 1 17 ? 16.781 -5.105 -4.098 1 97.31 17 ASN B CA 1
ATOM 3123 C C . ASN B 1 17 ? 16.016 -6.094 -4.984 1 97.31 17 ASN B C 1
ATOM 3125 O O . ASN B 1 17 ? 15.469 -7.082 -4.488 1 97.31 17 ASN B O 1
ATOM 3129 N N . TYR B 1 18 ? 15.953 -5.883 -6.289 1 96.44 18 TYR B N 1
ATOM 3130 C CA . TYR B 1 18 ? 15.281 -6.781 -7.219 1 96.44 18 TYR B CA 1
ATOM 3131 C C . TYR B 1 18 ? 16.281 -7.398 -8.195 1 96.44 18 TYR B C 1
ATOM 3133 O O . TYR B 1 18 ? 17.172 -6.715 -8.695 1 96.44 18 TYR B O 1
ATOM 3141 N N . GLY B 1 19 ? 16.172 -8.719 -8.406 1 94.69 19 GLY B N 1
ATOM 3142 C CA . GLY B 1 19 ? 16.859 -9.375 -9.508 1 94.69 19 GLY B CA 1
ATOM 3143 C C . GLY B 1 19 ? 16.109 -9.305 -10.82 1 94.69 19 GLY B C 1
ATOM 3144 O O . GLY B 1 19 ? 15.266 -10.164 -11.102 1 94.69 19 GLY B O 1
ATOM 3145 N N . ARG B 1 20 ? 16.484 -8.367 -11.656 1 96.12 20 ARG B N 1
ATOM 3146 C CA . ARG B 1 20 ? 15.695 -8.102 -12.859 1 96.12 20 ARG B CA 1
ATOM 3147 C C . ARG B 1 20 ? 16.281 -8.82 -14.07 1 96.12 20 ARG B C 1
ATOM 3149 O O . ARG B 1 20 ? 17.5 -8.953 -14.188 1 96.12 20 ARG B O 1
ATOM 3156 N N . MET B 1 21 ? 15.367 -9.273 -14.906 1 95.31 21 MET B N 1
ATOM 3157 C CA . MET B 1 21 ? 15.789 -9.711 -16.234 1 95.31 21 MET B CA 1
ATOM 3158 C C . MET B 1 21 ? 16.297 -8.539 -17.062 1 95.31 21 MET B C 1
ATOM 3160 O O . MET B 1 21 ? 15.891 -7.395 -16.844 1 95.31 21 MET B O 1
ATOM 3164 N N . ASP B 1 22 ? 17.156 -8.875 -18.016 1 95.44 22 ASP B N 1
ATOM 3165 C CA . ASP B 1 22 ? 17.766 -7.824 -18.828 1 95.44 22 ASP B CA 1
ATOM 3166 C C . ASP B 1 22 ? 16.828 -7.41 -19.969 1 95.44 22 ASP B C 1
ATOM 3168 O O . ASP B 1 22 ? 17.188 -7.539 -21.141 1 95.44 22 ASP B O 1
ATOM 3172 N N . ILE B 1 23 ? 15.703 -6.898 -19.609 1 97.81 23 ILE B N 1
ATOM 3173 C CA . ILE B 1 23 ? 14.719 -6.426 -20.578 1 97.81 23 ILE B CA 1
ATOM 3174 C C . ILE B 1 23 ? 13.977 -5.219 -20.016 1 97.81 23 ILE B C 1
ATOM 3176 O O . ILE B 1 23 ? 13.695 -5.16 -18.812 1 97.81 23 ILE B O 1
ATOM 3180 N N . ALA B 1 24 ? 13.711 -4.254 -20.797 1 98.69 24 ALA B N 1
ATOM 3181 C CA . ALA B 1 24 ? 12.891 -3.096 -20.453 1 98.69 24 ALA B CA 1
ATOM 3182 C C . ALA B 1 24 ? 11.602 -3.072 -21.281 1 98.69 24 ALA B C 1
ATOM 3184 O O . ALA B 1 24 ? 11.648 -3.113 -22.5 1 98.69 24 ALA B O 1
ATOM 3185 N N . LEU B 1 25 ? 10.516 -3.061 -20.578 1 98.81 25 LEU B N 1
ATOM 3186 C CA . LEU B 1 25 ? 9.211 -3.117 -21.234 1 98.81 25 LEU B CA 1
ATOM 3187 C C . LEU B 1 25 ? 8.617 -1.722 -21.391 1 98.81 25 LEU B C 1
ATOM 3189 O O . LEU B 1 25 ? 8.734 -0.894 -20.484 1 98.81 25 LEU B O 1
ATOM 3193 N N . THR B 1 26 ? 7.891 -1.458 -22.516 1 98.5 26 THR B N 1
ATOM 3194 C CA . THR B 1 26 ? 7.453 -0.098 -22.812 1 98.5 26 THR B CA 1
ATOM 3195 C C . THR B 1 26 ? 5.93 -0.021 -22.875 1 98.5 26 THR B C 1
ATOM 3197 O O . THR B 1 26 ? 5.336 0.984 -22.469 1 98.5 26 THR B O 1
ATOM 3200 N N . HIS B 1 27 ? 5.316 -1.001 -23.438 1 98.62 27 HIS B N 1
ATOM 3201 C CA . HIS B 1 27 ? 3.863 -1.033 -23.547 1 98.62 27 HIS B CA 1
ATOM 3202 C C . HIS B 1 27 ? 3.355 -2.459 -23.734 1 98.62 27 HIS B C 1
ATOM 3204 O O . HIS B 1 27 ? 4.148 -3.387 -23.906 1 98.62 27 HIS B O 1
ATOM 3210 N N . GLY B 1 28 ? 2.049 -2.662 -23.5 1 98.62 28 GLY B N 1
ATOM 3211 C CA . GLY B 1 28 ? 1.399 -3.947 -23.703 1 98.62 28 GLY B CA 1
ATOM 3212 C C . GLY B 1 28 ? 0.051 -3.834 -24.391 1 98.62 28 GLY B C 1
ATOM 3213 O O . GLY B 1 28 ? -0.547 -2.758 -24.422 1 98.62 28 GLY B O 1
ATOM 3214 N N . LYS B 1 29 ? -0.407 -4.914 -24.953 1 98.5 29 LYS B N 1
ATOM 3215 C CA . LYS B 1 29 ? -1.714 -5.059 -25.578 1 98.5 29 LYS B CA 1
ATOM 3216 C C . LYS B 1 29 ? -2.223 -6.492 -25.469 1 98.5 29 LYS B C 1
ATOM 3218 O O . LYS B 1 29 ? -1.555 -7.43 -25.922 1 98.5 29 LYS B O 1
ATOM 3223 N N . GLY B 1 30 ? -3.436 -6.574 -24.953 1 98.5 30 GLY B N 1
ATOM 3224 C CA . GLY B 1 30 ? -3.9 -7.934 -24.734 1 98.5 30 GLY B CA 1
ATOM 3225 C C . GLY B 1 30 ? -2.98 -8.734 -23.828 1 98.5 30 GLY B C 1
ATOM 3226 O O . GLY B 1 30 ? -2.646 -8.289 -22.719 1 98.5 30 GLY B O 1
ATOM 3227 N N . ALA B 1 31 ? -2.51 -9.898 -24.312 1 98.88 31 ALA B N 1
ATOM 3228 C CA . ALA B 1 31 ? -1.628 -10.742 -23.516 1 98.88 31 ALA B CA 1
ATOM 3229 C C . ALA B 1 31 ? -0.168 -10.539 -23.906 1 98.88 31 ALA B C 1
ATOM 3231 O O . ALA B 1 31 ? 0.701 -11.328 -23.531 1 98.88 31 ALA B O 1
ATOM 3232 N N . TYR B 1 32 ? 0.117 -9.43 -24.641 1 98.88 32 TYR B N 1
ATOM 3233 C CA . TYR B 1 32 ? 1.459 -9.234 -25.172 1 98.88 32 TYR B CA 1
ATOM 3234 C C . TYR B 1 32 ? 2.121 -8.008 -24.547 1 98.88 32 TYR B C 1
ATOM 3236 O O . TYR B 1 32 ? 1.441 -7.043 -24.188 1 98.88 32 TYR B O 1
ATOM 3244 N N . LEU B 1 33 ? 3.406 -8.055 -24.438 1 98.88 33 LEU B N 1
ATOM 3245 C CA . LEU B 1 33 ? 4.281 -6.969 -24.016 1 98.88 33 LEU B CA 1
ATOM 3246 C C . LEU B 1 33 ? 5.32 -6.656 -25.078 1 98.88 33 LEU B C 1
ATOM 3248 O O . LEU B 1 33 ? 5.656 -7.52 -25.891 1 98.88 33 LEU B O 1
ATOM 3252 N N . TYR B 1 34 ? 5.848 -5.484 -25 1 98.88 34 TYR B N 1
ATOM 3253 C CA . TYR B 1 34 ? 6.848 -5.031 -25.969 1 98.88 34 TYR B CA 1
ATOM 3254 C C . TYR B 1 34 ? 8.016 -4.355 -25.25 1 98.88 34 TYR B C 1
ATOM 3256 O O . TYR B 1 34 ? 7.816 -3.609 -24.297 1 98.88 34 TYR B O 1
ATOM 3264 N N . ASP B 1 35 ? 9.25 -4.621 -25.75 1 98.5 35 ASP B N 1
ATOM 3265 C CA . ASP B 1 35 ? 10.422 -4.031 -25.109 1 98.5 35 ASP B CA 1
ATOM 3266 C C . ASP B 1 35 ? 10.891 -2.793 -25.875 1 98.5 35 ASP B C 1
ATOM 3268 O O . ASP B 1 35 ? 10.219 -2.328 -26.797 1 98.5 35 ASP B O 1
ATOM 3272 N N . THR B 1 36 ? 11.984 -2.201 -25.484 1 98.25 36 THR B N 1
ATOM 3273 C CA . THR B 1 36 ? 12.484 -0.937 -26 1 98.25 36 THR B CA 1
ATOM 3274 C C . THR B 1 36 ? 12.977 -1.102 -27.438 1 98.25 36 THR B C 1
ATOM 3276 O O . THR B 1 36 ? 13.164 -0.114 -28.156 1 98.25 36 THR B O 1
ATOM 3279 N N . GLU B 1 37 ? 13.141 -2.318 -27.906 1 97.69 37 GLU B N 1
ATOM 3280 C CA . GLU B 1 37 ? 13.578 -2.574 -29.266 1 97.69 37 GLU B CA 1
ATOM 3281 C C . GLU B 1 37 ? 12.398 -2.957 -30.156 1 97.69 37 GLU B C 1
ATOM 3283 O O . GLU B 1 37 ? 12.578 -3.252 -31.344 1 97.69 37 GLU B O 1
ATOM 3288 N N . GLY B 1 38 ? 11.258 -3.086 -29.594 1 98.06 38 GLY B N 1
ATOM 3289 C CA . GLY B 1 38 ? 10.055 -3.381 -30.359 1 98.06 38 GLY B CA 1
ATOM 3290 C C . GLY B 1 38 ? 9.742 -4.863 -30.438 1 98.06 38 GLY B C 1
ATOM 3291 O O . GLY B 1 38 ? 8.797 -5.27 -31.109 1 98.06 38 GLY B O 1
ATOM 3292 N N . LYS B 1 39 ? 10.492 -5.695 -29.781 1 98.44 39 LYS B N 1
ATOM 3293 C CA . LYS B 1 39 ? 10.211 -7.129 -29.766 1 98.44 39 LYS B CA 1
ATOM 3294 C C . LYS B 1 39 ? 8.953 -7.43 -28.938 1 98.44 39 LYS B C 1
ATOM 3296 O O . LYS B 1 39 ? 8.742 -6.84 -27.891 1 98.44 39 LYS B O 1
ATOM 3301 N N . GLU B 1 40 ? 8.18 -8.328 -29.5 1 98.69 40 GLU B N 1
ATOM 3302 C CA . GLU B 1 40 ? 6.922 -8.734 -28.891 1 98.69 40 GLU B CA 1
ATOM 3303 C C . GLU B 1 40 ? 7.098 -10.008 -28.062 1 98.69 40 GLU B C 1
ATOM 3305 O O . GLU B 1 40 ? 7.793 -10.93 -28.484 1 98.69 40 GLU B O 1
ATOM 3310 N N . TYR B 1 41 ? 6.457 -10.055 -26.891 1 98.88 41 TYR B N 1
ATOM 3311 C CA . TYR B 1 41 ? 6.484 -11.227 -26.016 1 98.88 41 TYR B CA 1
ATOM 3312 C C . TYR B 1 41 ? 5.074 -11.625 -25.594 1 98.88 41 TYR B C 1
ATOM 3314 O O . TYR B 1 41 ? 4.293 -10.781 -25.141 1 98.88 41 TYR B O 1
ATOM 3322 N N . LEU B 1 42 ? 4.73 -12.883 -25.766 1 98.94 42 LEU B N 1
ATOM 3323 C CA . LEU B 1 42 ? 3.564 -13.391 -25.047 1 98.94 42 LEU B CA 1
ATOM 3324 C C . LEU B 1 42 ? 3.846 -13.492 -23.547 1 98.94 42 LEU B C 1
ATOM 3326 O O . LEU B 1 42 ? 4.781 -14.18 -23.141 1 98.94 42 LEU B O 1
ATOM 3330 N N . ASP B 1 43 ? 3.096 -12.781 -22.797 1 98.88 43 ASP B N 1
ATOM 3331 C CA . ASP B 1 43 ? 3.334 -12.695 -21.359 1 98.88 43 ASP B CA 1
ATOM 3332 C C . ASP B 1 43 ? 2.629 -13.836 -20.609 1 98.88 43 ASP B C 1
ATOM 3334 O O . ASP B 1 43 ? 1.397 -13.891 -20.578 1 98.88 43 ASP B O 1
ATOM 3338 N N . LEU B 1 44 ? 3.365 -14.672 -19.953 1 98.88 44 LEU B N 1
ATOM 3339 C CA . LEU B 1 44 ? 2.789 -15.773 -19.188 1 98.88 44 LEU B CA 1
ATOM 3340 C C . LEU B 1 44 ? 3.111 -15.633 -17.703 1 98.88 44 LEU B C 1
ATOM 3342 O O . LEU B 1 44 ? 3.168 -16.625 -16.969 1 98.88 44 LEU B O 1
ATOM 3346 N N . VAL B 1 45 ? 3.387 -14.391 -17.281 1 98.62 45 VAL B N 1
ATOM 3347 C CA . VAL B 1 45 ? 3.689 -14.062 -15.891 1 98.62 45 VAL B CA 1
ATOM 3348 C C . VAL B 1 45 ? 2.639 -13.094 -15.352 1 98.62 45 VAL B C 1
ATOM 3350 O O . VAL B 1 45 ? 2.328 -13.102 -14.164 1 98.62 45 VAL B O 1
ATOM 3353 N N . SER B 1 46 ? 2.135 -12.164 -16.234 1 98.5 46 SER B N 1
ATOM 3354 C CA . SER B 1 46 ? 1.073 -11.203 -15.961 1 98.5 46 SER B CA 1
ATOM 3355 C C . SER B 1 46 ? 1.416 -10.32 -14.766 1 98.5 46 SER B C 1
ATOM 3357 O O . SER B 1 46 ? 0.581 -10.109 -13.883 1 98.5 46 SER B O 1
ATOM 3359 N N . GLY B 1 47 ? 2.674 -9.891 -14.656 1 98.31 47 GLY B N 1
ATOM 3360 C CA . GLY B 1 47 ? 3.084 -9.062 -13.531 1 98.31 47 GLY B CA 1
ATOM 3361 C C . GLY B 1 47 ? 3.045 -9.805 -12.203 1 98.31 47 GLY B C 1
ATOM 3362 O O . GLY B 1 47 ? 2.824 -9.188 -11.156 1 98.31 47 GLY B O 1
ATOM 3363 N N . ILE B 1 48 ? 3.156 -11.117 -12.211 1 97.94 48 ILE B N 1
ATOM 3364 C CA . ILE B 1 48 ? 2.988 -12.055 -11.109 1 97.94 48 ILE B CA 1
ATOM 3365 C C . ILE B 1 48 ? 1.529 -12.062 -10.656 1 97.94 48 ILE B C 1
ATOM 3367 O O . ILE B 1 48 ? 1.223 -11.727 -9.516 1 97.94 48 ILE B O 1
ATOM 3371 N N . ALA B 1 49 ? 0.673 -12.375 -11.516 1 98.44 49 ALA B N 1
ATOM 3372 C CA . ALA B 1 49 ? -0.75 -12.641 -11.328 1 98.44 49 ALA B CA 1
ATOM 3373 C C . ALA B 1 49 ? -1.536 -11.344 -11.164 1 98.44 49 ALA B C 1
ATOM 3375 O O . ALA B 1 49 ? -2.613 -11.336 -10.562 1 98.44 49 ALA B O 1
ATOM 3376 N N . VAL B 1 50 ? -1.06 -10.219 -11.664 1 98.81 50 VAL B N 1
ATOM 3377 C CA . VAL B 1 50 ? -1.677 -8.922 -11.414 1 98.81 50 VAL B CA 1
ATOM 3378 C C . VAL B 1 50 ? -2.588 -8.547 -12.586 1 98.81 50 VAL B C 1
ATOM 3380 O O . VAL B 1 50 ? -3.707 -8.07 -12.375 1 98.81 50 VAL B O 1
ATOM 3383 N N . ASN B 1 51 ? -2.141 -8.789 -13.812 1 98.69 51 ASN B N 1
ATOM 3384 C CA . ASN B 1 51 ? -2.828 -8.289 -15 1 98.69 51 ASN B CA 1
ATOM 3385 C C . ASN B 1 51 ? -3.855 -9.297 -15.508 1 98.69 51 ASN B C 1
ATOM 3387 O O . ASN B 1 51 ? -3.734 -9.797 -16.625 1 98.69 51 ASN B O 1
ATOM 3391 N N . SER B 1 52 ? -4.902 -9.445 -14.758 1 98.69 52 SER B N 1
ATOM 3392 C CA . SER B 1 52 ? -5.922 -10.453 -15.031 1 98.69 52 SER B CA 1
ATOM 3393 C C . SER B 1 52 ? -6.605 -10.195 -16.375 1 98.69 52 SER B C 1
ATOM 3395 O O . SER B 1 52 ? -6.941 -11.133 -17.094 1 98.69 52 SER B O 1
ATOM 3397 N N . ILE B 1 53 ? -6.75 -8.93 -16.797 1 98.81 53 ILE B N 1
ATOM 3398 C CA . ILE B 1 53 ? -7.504 -8.633 -18 1 98.81 53 ILE B CA 1
ATOM 3399 C C . ILE B 1 53 ? -6.543 -8.258 -19.125 1 98.81 53 ILE B C 1
ATOM 3401 O O . ILE B 1 53 ? -6.961 -7.703 -20.141 1 98.81 53 ILE B O 1
ATOM 3405 N N . GLY B 1 54 ? -5.258 -8.484 -18.922 1 98.69 54 GLY B N 1
ATOM 3406 C CA . GLY B 1 54 ? -4.25 -8.133 -19.906 1 98.69 54 GLY B CA 1
ATOM 3407 C C . GLY B 1 54 ? -3.863 -6.664 -19.875 1 98.69 54 GLY B C 1
ATOM 3408 O O . GLY B 1 54 ? -3.928 -6.027 -18.812 1 98.69 54 GLY B O 1
ATOM 3409 N N . TYR B 1 55 ? -3.354 -6.234 -21 1 98.62 55 TYR B N 1
ATOM 3410 C CA . TYR B 1 55 ? -2.777 -4.895 -21.078 1 98.62 55 TYR B CA 1
ATOM 3411 C C . TYR B 1 55 ? -3.607 -3.992 -21.984 1 98.62 55 TYR B C 1
ATOM 3413 O O . TYR B 1 55 ? -4.043 -4.414 -23.062 1 98.62 55 TYR B O 1
ATOM 3421 N N . ALA B 1 56 ? -3.836 -2.803 -21.453 1 98.19 56 ALA B N 1
ATOM 3422 C CA . ALA B 1 56 ? -4.496 -1.743 -22.219 1 98.19 56 ALA B CA 1
ATOM 3423 C C . ALA B 1 56 ? -5.859 -2.205 -22.734 1 98.19 56 ALA B C 1
ATOM 3425 O O . ALA B 1 56 ? -6.199 -1.983 -23.891 1 98.19 56 ALA B O 1
ATOM 3426 N N . HIS B 1 57 ? -6.555 -2.965 -21.922 1 98.56 57 HIS B N 1
ATOM 3427 C CA . HIS B 1 57 ? -7.902 -3.367 -22.312 1 98.56 57 HIS B CA 1
ATOM 3428 C C . HIS B 1 57 ? -8.781 -2.154 -22.594 1 98.56 57 HIS B C 1
ATOM 3430 O O . HIS B 1 57 ? -8.914 -1.267 -21.75 1 98.56 57 HIS B O 1
ATOM 3436 N N . PRO B 1 58 ? -9.445 -2.074 -23.719 1 98.31 58 PRO B N 1
ATOM 3437 C CA . PRO B 1 58 ? -10.125 -0.842 -24.125 1 98.31 58 PRO B CA 1
ATOM 3438 C C . PRO B 1 58 ? -11.211 -0.406 -23.156 1 98.31 58 PRO B C 1
ATOM 3440 O O . PRO B 1 58 ? -11.359 0.788 -22.875 1 98.31 58 PRO B O 1
ATOM 3443 N N . GLU B 1 59 ? -11.984 -1.306 -22.656 1 98.44 59 GLU B N 1
ATOM 3444 C CA . GLU B 1 59 ? -13.055 -0.96 -21.719 1 98.44 59 GLU B CA 1
ATOM 3445 C C . GLU B 1 59 ? -12.484 -0.438 -20.406 1 98.44 59 GLU B C 1
ATOM 3447 O O . GLU B 1 59 ? -13.047 0.474 -19.797 1 98.44 59 GLU B O 1
ATOM 3452 N N . TRP B 1 60 ? -11.43 -1.031 -19.938 1 98.69 60 TRP B N 1
ATOM 3453 C CA . TRP B 1 60 ? -10.773 -0.555 -18.719 1 98.69 60 TRP B CA 1
ATOM 3454 C C . TRP B 1 60 ? -10.188 0.835 -18.938 1 98.69 60 TRP B C 1
ATOM 3456 O O . TRP B 1 60 ? -10.336 1.718 -18.078 1 98.69 60 TRP B O 1
ATOM 3466 N N . VAL B 1 61 ? -9.484 1.059 -20.062 1 98.56 61 VAL B N 1
ATOM 3467 C CA . VAL B 1 61 ? -8.875 2.346 -20.391 1 98.56 61 VAL B CA 1
ATOM 3468 C C . VAL B 1 61 ? -9.938 3.439 -20.375 1 98.56 61 VAL B C 1
ATOM 3470 O O . VAL B 1 61 ? -9.727 4.512 -19.797 1 98.56 61 VAL B O 1
ATOM 3473 N N . LYS B 1 62 ? -11.055 3.156 -20.922 1 98.56 62 LYS B N 1
ATOM 3474 C CA . LYS B 1 62 ? -12.141 4.129 -20.953 1 98.56 62 LYS B CA 1
ATOM 3475 C C . LYS B 1 62 ? -12.625 4.457 -19.547 1 98.56 62 LYS B C 1
ATOM 3477 O O . LYS B 1 62 ? -12.859 5.625 -19.234 1 98.56 62 LYS B O 1
ATOM 3482 N N . ALA B 1 63 ? -12.789 3.453 -18.719 1 98.5 63 ALA B N 1
ATOM 3483 C CA . ALA B 1 63 ? -13.219 3.658 -17.328 1 98.5 63 ALA B CA 1
ATOM 3484 C C . ALA B 1 63 ? -12.219 4.531 -16.578 1 98.5 63 ALA B C 1
ATOM 3486 O O . ALA B 1 63 ? -12.617 5.402 -15.797 1 98.5 63 ALA B O 1
ATOM 3487 N N . MET B 1 64 ? -10.945 4.285 -16.812 1 98.5 64 MET B N 1
ATOM 3488 C CA . MET B 1 64 ? -9.906 5.035 -16.109 1 98.5 64 MET B CA 1
ATOM 3489 C C . MET B 1 64 ? -9.828 6.469 -16.625 1 98.5 64 MET B C 1
ATOM 3491 O O . MET B 1 64 ? -9.578 7.398 -15.859 1 98.5 64 MET B O 1
ATOM 3495 N N . GLU B 1 65 ? -9.977 6.645 -17.922 1 98.06 65 GLU B N 1
ATOM 3496 C CA . GLU B 1 65 ? -9.992 7.992 -18.484 1 98.06 65 GLU B CA 1
ATOM 3497 C C . GLU B 1 65 ? -11.07 8.852 -17.828 1 98.06 65 GLU B C 1
ATOM 3499 O O . GLU B 1 65 ? -10.82 10.008 -17.484 1 98.06 65 GLU B O 1
ATOM 3504 N N . ASP B 1 66 ? -12.18 8.25 -17.656 1 97.75 66 ASP B N 1
ATOM 3505 C CA . ASP B 1 66 ? -13.289 8.945 -17.016 1 97.75 66 ASP B CA 1
ATOM 3506 C C . ASP B 1 66 ? -12.938 9.312 -15.57 1 97.75 66 ASP B C 1
ATOM 3508 O O . ASP B 1 66 ? -13.156 10.453 -15.141 1 97.75 66 ASP B O 1
ATOM 3512 N N . GLN B 1 67 ? -12.375 8.445 -14.867 1 98.5 67 GLN B N 1
ATOM 3513 C CA . GLN B 1 67 ? -12.156 8.609 -13.43 1 98.5 67 GLN B CA 1
ATOM 3514 C C . GLN B 1 67 ? -11.031 9.609 -13.156 1 98.5 67 GLN B C 1
ATOM 3516 O O . GLN B 1 67 ? -11.125 10.406 -12.227 1 98.5 67 GLN B O 1
ATOM 3521 N N . ILE B 1 68 ? -9.938 9.594 -13.93 1 98.12 68 ILE B N 1
ATOM 3522 C CA . ILE B 1 68 ? -8.766 10.414 -13.656 1 98.12 68 ILE B CA 1
ATOM 3523 C C . ILE B 1 68 ? -9.109 11.891 -13.836 1 98.12 68 ILE B C 1
ATOM 3525 O O . ILE B 1 68 ? -8.461 12.766 -13.25 1 98.12 68 ILE B O 1
ATOM 3529 N N . SER B 1 69 ? -10.109 12.18 -14.594 1 97.06 69 SER B N 1
ATOM 3530 C CA . SER B 1 69 ? -10.508 13.562 -14.859 1 97.06 69 SER B CA 1
ATOM 3531 C C . SER B 1 69 ? -11.523 14.047 -13.828 1 97.06 69 SER B C 1
ATOM 3533 O O . SER B 1 69 ? -11.852 15.234 -13.781 1 97.06 69 SER B O 1
ATOM 3535 N N . LYS B 1 70 ? -11.992 13.133 -12.961 1 97.25 70 LYS B N 1
ATOM 3536 C CA . LYS B 1 70 ? -13.055 13.461 -12.016 1 97.25 70 LYS B CA 1
ATOM 3537 C C . LYS B 1 70 ? -12.516 13.539 -10.594 1 97.25 70 LYS B C 1
ATOM 3539 O O . LYS B 1 70 ? -12.586 14.594 -9.953 1 97.25 70 LYS B O 1
ATOM 3544 N N . LEU B 1 71 ? -12.023 12.445 -10.102 1 97.88 71 LEU B N 1
ATOM 3545 C CA . LEU B 1 71 ? -11.641 12.344 -8.695 1 97.88 71 LEU B CA 1
ATOM 3546 C C . LEU B 1 71 ? -10.758 11.117 -8.461 1 97.88 71 LEU B C 1
ATOM 3548 O O . LEU B 1 71 ? -11.156 9.992 -8.766 1 97.88 71 LEU B O 1
ATOM 3552 N N . ILE B 1 72 ? -9.633 11.398 -7.863 1 98.25 72 ILE B N 1
ATOM 3553 C CA . ILE B 1 72 ? -8.68 10.312 -7.648 1 98.25 72 ILE B CA 1
ATOM 3554 C C . ILE B 1 72 ? -8.688 9.906 -6.176 1 98.25 72 ILE B C 1
ATOM 3556 O O . ILE B 1 72 ? -8.695 8.719 -5.852 1 98.25 72 ILE B O 1
ATOM 3560 N N . HIS B 1 73 ? -8.695 10.898 -5.281 1 98.69 73 HIS B N 1
ATOM 3561 C CA . HIS B 1 73 ? -8.578 10.656 -3.846 1 98.69 73 HIS B CA 1
ATOM 3562 C C . HIS B 1 73 ? -9.203 11.789 -3.043 1 98.69 73 HIS B C 1
ATOM 3564 O O . HIS B 1 73 ? -9.047 12.961 -3.395 1 98.69 73 HIS B O 1
ATOM 3570 N N . VAL B 1 74 ? -9.93 11.43 -1.943 1 98.31 74 VAL B N 1
ATOM 3571 C CA . VAL B 1 74 ? -10.469 12.438 -1.033 1 98.31 74 VAL B CA 1
ATOM 3572 C C . VAL B 1 74 ? -10.305 11.969 0.411 1 98.31 74 VAL B C 1
ATOM 3574 O O . VAL B 1 74 ? -10.68 12.672 1.348 1 98.31 74 VAL B O 1
ATOM 3577 N N . SER B 1 75 ? -9.797 10.797 0.701 1 96.56 75 SER B N 1
ATOM 3578 C CA . SER B 1 75 ? -9.648 10.125 1.984 1 96.56 75 SER B CA 1
ATOM 3579 C C . SER B 1 75 ? -10.914 9.375 2.373 1 96.56 75 SER B C 1
ATOM 3581 O O . SER B 1 75 ? -11.93 9.469 1.68 1 96.56 75 SER B O 1
ATOM 3583 N N . ASN B 1 76 ? -10.844 8.641 3.4 1 97.56 76 ASN B N 1
ATOM 3584 C CA . ASN B 1 76 ? -11.977 7.879 3.91 1 97.56 76 ASN B CA 1
ATOM 3585 C C . ASN B 1 76 ? -12.766 8.672 4.945 1 97.56 76 ASN B C 1
ATOM 3587 O O . ASN B 1 76 ? -13.609 8.117 5.652 1 97.56 76 ASN B O 1
ATOM 3591 N N . LEU B 1 77 ? -12.516 10.016 4.996 1 97.31 77 LEU B N 1
ATOM 3592 C CA . LEU B 1 77 ? -13.32 10.898 5.82 1 97.31 77 LEU B CA 1
ATOM 3593 C C . LEU B 1 77 ? -14.68 11.164 5.168 1 97.31 77 LEU B C 1
ATOM 3595 O O . LEU B 1 77 ? -15.602 11.648 5.82 1 97.31 77 LEU B O 1
ATOM 3599 N N . TYR B 1 78 ? -14.789 10.828 3.871 1 98.31 78 TYR B N 1
ATOM 3600 C CA . TYR B 1 78 ? -15.992 11.109 3.094 1 98.31 78 TYR B CA 1
ATOM 3601 C C . TYR B 1 78 ? -16.453 9.875 2.34 1 98.31 78 TYR B C 1
ATOM 3603 O O . TYR B 1 78 ? -15.719 8.891 2.221 1 98.31 78 TYR B O 1
ATOM 3611 N N . TYR B 1 79 ? -17.734 9.922 1.915 1 98.62 79 TYR B N 1
ATOM 3612 C CA . TYR B 1 79 ? -18.281 8.852 1.088 1 98.62 79 TYR B CA 1
ATOM 3613 C C . TYR B 1 79 ? -17.969 9.094 -0.386 1 98.62 79 TYR B C 1
ATOM 3615 O O . TYR B 1 79 ? -17.953 10.234 -0.842 1 98.62 79 TYR B O 1
ATOM 3623 N N . THR B 1 80 ? -17.75 8.109 -1.122 1 98.75 80 THR B N 1
ATOM 3624 C CA . THR B 1 80 ? -17.672 8.125 -2.578 1 98.75 80 THR B CA 1
ATOM 3625 C C . THR B 1 80 ? -18.469 6.957 -3.168 1 98.75 80 THR B C 1
ATOM 3627 O O . THR B 1 80 ? -18.484 5.863 -2.598 1 98.75 80 THR B O 1
ATOM 3630 N N . ALA B 1 81 ? -19.094 7.156 -4.273 1 98.81 81 ALA B N 1
ATOM 3631 C CA . ALA B 1 81 ? -19.891 6.117 -4.918 1 98.81 81 ALA B CA 1
ATOM 3632 C C . ALA B 1 81 ? -19.016 4.961 -5.387 1 98.81 81 ALA B C 1
ATOM 3634 O O . ALA B 1 81 ? -19.422 3.799 -5.332 1 98.81 81 ALA B O 1
ATOM 3635 N N . GLU B 1 82 ? -17.828 5.289 -5.867 1 98.81 82 GLU B N 1
ATOM 3636 C CA . GLU B 1 82 ? -16.938 4.297 -6.445 1 98.81 82 GLU B CA 1
ATOM 3637 C C . GLU B 1 82 ? -16.594 3.205 -5.438 1 98.81 82 GLU B C 1
ATOM 3639 O O . GLU B 1 82 ? -16.609 2.018 -5.77 1 98.81 82 GLU B O 1
ATOM 3644 N N . GLN B 1 83 ? -16.297 3.578 -4.199 1 98.88 83 GLN B N 1
ATOM 3645 C CA . GLN B 1 83 ? -15.922 2.613 -3.168 1 98.88 83 GLN B CA 1
ATOM 3646 C C . GLN B 1 83 ? -17.094 1.717 -2.807 1 98.88 83 GLN B C 1
ATOM 3648 O O . GLN B 1 83 ? -16.938 0.505 -2.648 1 98.88 83 GLN B O 1
ATOM 3653 N N . ALA B 1 84 ? -18.25 2.322 -2.633 1 98.88 84 ALA B N 1
ATOM 3654 C CA . ALA B 1 84 ? -19.453 1.573 -2.291 1 98.88 84 ALA B CA 1
ATOM 3655 C C . ALA B 1 84 ? -19.812 0.569 -3.385 1 98.88 84 ALA B C 1
ATOM 3657 O O . ALA B 1 84 ? -20.172 -0.573 -3.094 1 98.88 84 ALA B O 1
ATOM 3658 N N . GLU B 1 85 ? -19.703 1.017 -4.617 1 98.88 85 GLU B N 1
ATOM 3659 C CA . GLU B 1 85 ? -19.984 0.15 -5.758 1 98.88 85 GLU B CA 1
ATOM 3660 C C . GLU B 1 85 ? -19.031 -1.042 -5.797 1 98.88 85 GLU B C 1
ATOM 3662 O O . GLU B 1 85 ? -19.438 -2.162 -6.109 1 98.88 85 GLU B O 1
ATOM 3667 N N . LEU B 1 86 ? -17.797 -0.798 -5.508 1 98.94 86 LEU B N 1
ATOM 3668 C CA . LEU B 1 86 ? -16.844 -1.893 -5.477 1 98.94 86 LEU B CA 1
ATOM 3669 C C . LEU B 1 86 ? -17.203 -2.91 -4.402 1 98.94 86 LEU B C 1
ATOM 3671 O O . LEU B 1 86 ? -17.109 -4.117 -4.625 1 98.94 86 LEU B O 1
ATOM 3675 N N . GLY B 1 87 ? -17.562 -2.393 -3.193 1 98.88 87 GLY B N 1
ATOM 3676 C CA . GLY B 1 87 ? -18.031 -3.307 -2.16 1 98.88 87 GLY B CA 1
ATOM 3677 C C . GLY B 1 87 ? -19.156 -4.215 -2.629 1 98.88 87 GLY B C 1
ATOM 3678 O O . GLY B 1 87 ? -19.109 -5.43 -2.406 1 98.88 87 GLY B O 1
ATOM 3679 N N . GLU B 1 88 ? -20.109 -3.658 -3.283 1 98.81 88 GLU B N 1
ATOM 3680 C CA . GLU B 1 88 ? -21.266 -4.406 -3.779 1 98.81 88 GLU B CA 1
ATOM 3681 C C . GLU B 1 88 ? -20.844 -5.422 -4.84 1 98.81 88 GLU B C 1
ATOM 3683 O O . GLU B 1 88 ? -21.266 -6.582 -4.793 1 98.81 88 GLU B O 1
ATOM 3688 N N . LYS B 1 89 ? -20.078 -5.023 -5.777 1 98.69 89 LYS B N 1
ATOM 3689 C CA . LYS B 1 89 ? -19.656 -5.906 -6.855 1 98.69 89 LYS B CA 1
ATOM 3690 C C . LYS B 1 89 ? -18.828 -7.07 -6.316 1 98.69 89 LYS B C 1
ATOM 3692 O O . LYS B 1 89 ? -18.969 -8.203 -6.781 1 98.69 89 LYS B O 1
ATOM 3697 N N . LEU B 1 90 ? -17.953 -6.766 -5.406 1 98.75 90 LEU B N 1
ATOM 3698 C CA . LEU B 1 90 ? -17.141 -7.824 -4.82 1 98.75 90 LEU B CA 1
ATOM 3699 C C . LEU B 1 90 ? -18 -8.828 -4.07 1 98.75 90 LEU B C 1
ATOM 3701 O O . LEU B 1 90 ? -17.781 -10.039 -4.164 1 98.75 90 LEU B O 1
ATOM 3705 N N . ALA B 1 91 ? -18.938 -8.344 -3.352 1 98.75 91 ALA B N 1
ATOM 3706 C CA . ALA B 1 91 ? -19.859 -9.211 -2.617 1 98.75 91 ALA B CA 1
ATOM 3707 C C . ALA B 1 91 ? -20.562 -10.188 -3.557 1 98.75 91 ALA B C 1
ATOM 3709 O O . ALA B 1 91 ? -20.828 -11.336 -3.188 1 98.75 91 ALA B O 1
ATOM 3710 N N . SER B 1 92 ? -20.828 -9.812 -4.727 1 98.31 92 SER B N 1
ATOM 3711 C CA . SER B 1 92 ? -21.609 -10.594 -5.672 1 98.31 92 SER B CA 1
ATOM 3712 C C . SER B 1 92 ? -20.844 -11.82 -6.152 1 98.31 92 SER B C 1
ATOM 3714 O O . SER B 1 92 ? -21.422 -12.758 -6.691 1 98.31 92 SER B O 1
ATOM 3716 N N . VAL B 1 93 ? -19.547 -11.852 -5.93 1 98.56 93 VAL B N 1
ATOM 3717 C CA . VAL B 1 93 ? -18.766 -12.977 -6.43 1 98.56 93 VAL B CA 1
ATOM 3718 C C . VAL B 1 93 ? -18.188 -13.766 -5.262 1 98.56 93 VAL B C 1
ATOM 3720 O O . VAL B 1 93 ? -17.469 -14.742 -5.461 1 98.56 93 VAL B O 1
ATOM 3723 N N . MET B 1 94 ? -18.484 -13.383 -4.074 1 98.69 94 MET B N 1
ATOM 3724 C CA . MET B 1 94 ? -17.938 -14.031 -2.883 1 98.69 94 MET B CA 1
ATOM 3725 C C . MET B 1 94 ? -18.719 -15.305 -2.557 1 98.69 94 MET B C 1
ATOM 3727 O O . MET B 1 94 ? -19.922 -15.375 -2.789 1 98.69 94 MET B O 1
ATOM 3731 N N . PRO B 1 95 ? -18.047 -16.281 -2.027 1 98.25 95 PRO B N 1
ATOM 3732 C CA . PRO B 1 95 ? -18.766 -17.484 -1.569 1 98.25 95 PRO B CA 1
ATOM 3733 C C . PRO B 1 95 ? -19.484 -17.266 -0.237 1 98.25 95 PRO B C 1
ATOM 3735 O O . PRO B 1 95 ? -19.031 -16.453 0.581 1 98.25 95 PRO B O 1
ATOM 3738 N N . GLY B 1 96 ? -20.547 -17.953 -0.055 1 97.31 96 GLY B N 1
ATOM 3739 C CA . GLY B 1 96 ? -21.25 -17.938 1.214 1 97.31 96 GLY B CA 1
ATOM 3740 C C . GLY B 1 96 ? -21.797 -16.562 1.569 1 97.31 96 GLY B C 1
ATOM 3741 O O . GLY B 1 96 ? -22.391 -15.883 0.728 1 97.31 96 GLY B O 1
ATOM 3742 N N . ASP B 1 97 ? -21.562 -16.219 2.855 1 96.88 97 ASP B N 1
ATOM 3743 C CA . ASP B 1 97 ? -22.125 -14.977 3.352 1 96.88 97 ASP B CA 1
ATOM 3744 C C . ASP B 1 97 ? -21.047 -13.906 3.494 1 96.88 97 ASP B C 1
ATOM 3746 O O . ASP B 1 97 ? -21.25 -12.914 4.207 1 96.88 97 ASP B O 1
ATOM 3750 N N . LEU B 1 98 ? -19.922 -14.141 2.865 1 98.62 98 LEU B N 1
ATOM 3751 C CA . LEU B 1 98 ? -18.891 -13.109 2.838 1 98.62 98 LEU B CA 1
ATOM 3752 C C . LEU B 1 98 ? -19.344 -11.906 2.016 1 98.62 98 LEU B C 1
ATOM 3754 O O . LEU B 1 98 ? -19.594 -12.023 0.812 1 98.62 98 LEU B O 1
ATOM 3758 N N . GLN B 1 99 ? -19.422 -10.688 2.691 1 98 99 GLN B N 1
ATOM 3759 C CA . GLN B 1 99 ? -19.984 -9.586 1.929 1 98 99 GLN B CA 1
ATOM 3760 C C . GLN B 1 99 ? -19.406 -8.25 2.367 1 98 99 GLN B C 1
ATOM 3762 O O . GLN B 1 99 ? -19.562 -7.238 1.679 1 98 99 GLN B O 1
ATOM 3767 N N . ARG B 1 100 ? -18.781 -8.164 3.561 1 98.81 100 ARG B N 1
ATOM 3768 C CA . ARG B 1 100 ? -18.203 -6.922 4.062 1 98.81 100 ARG B CA 1
ATOM 3769 C C . ARG B 1 100 ? -16.734 -6.824 3.717 1 98.81 100 ARG B C 1
ATOM 3771 O O . ARG B 1 100 ? -15.938 -7.688 4.098 1 98.81 100 ARG B O 1
ATOM 3778 N N . SER B 1 101 ? -16.406 -5.723 3.074 1 98.94 101 SER B N 1
ATOM 3779 C CA . SER B 1 101 ? -15.016 -5.629 2.625 1 98.94 101 SER B CA 1
ATOM 3780 C C . SER B 1 101 ? -14.328 -4.406 3.217 1 98.94 101 SER B C 1
ATOM 3782 O O . SER B 1 101 ? -14.969 -3.385 3.467 1 98.94 101 SER B O 1
ATOM 3784 N N . LEU B 1 102 ? -13.07 -4.504 3.498 1 98.88 102 LEU B N 1
ATOM 3785 C CA . LEU B 1 102 ? -12.125 -3.428 3.771 1 98.88 102 LEU B CA 1
ATOM 3786 C C . LEU B 1 102 ? -11.039 -3.379 2.705 1 98.88 102 LEU B C 1
ATOM 3788 O O . LEU B 1 102 ? -10.391 -4.391 2.424 1 98.88 102 LEU B O 1
ATOM 3792 N N . PHE B 1 103 ? -10.859 -2.18 2.117 1 98.88 103 PHE B N 1
ATOM 3793 C CA . PHE B 1 103 ? -9.898 -2.041 1.032 1 98.88 103 PHE B CA 1
ATOM 3794 C C . PHE B 1 103 ? -8.586 -1.45 1.544 1 98.88 103 PHE B C 1
ATOM 3796 O O . PHE B 1 103 ? -8.594 -0.539 2.373 1 98.88 103 PHE B O 1
ATOM 3803 N N . VAL B 1 104 ? -7.488 -2.035 1.073 1 98.69 104 VAL B N 1
ATOM 3804 C CA . VAL B 1 104 ? -6.133 -1.623 1.431 1 98.69 104 VAL B CA 1
ATOM 3805 C C . VAL B 1 104 ? -5.266 -1.559 0.177 1 98.69 104 VAL B C 1
ATOM 3807 O O . VAL B 1 104 ? -5.781 -1.524 -0.943 1 98.69 104 VAL B O 1
ATOM 3810 N N . ASN B 1 105 ? -3.906 -1.517 0.32 1 98.5 105 ASN B N 1
ATOM 3811 C CA . ASN B 1 105 ? -3.092 -1.135 -0.83 1 98.5 105 ASN B CA 1
ATOM 3812 C C . ASN B 1 105 ? -2.377 -2.34 -1.435 1 98.5 105 ASN B C 1
ATOM 3814 O O . ASN B 1 105 ? -1.814 -2.248 -2.527 1 98.5 105 ASN B O 1
ATOM 3818 N N . SER B 1 106 ? -2.365 -3.484 -0.745 1 98.5 106 SER B N 1
ATOM 3819 C CA . SER B 1 106 ? -1.587 -4.633 -1.194 1 98.5 106 SER B CA 1
ATOM 3820 C C . SER B 1 106 ? -2.076 -5.922 -0.541 1 98.5 106 SER B C 1
ATOM 3822 O O . SER B 1 106 ? -2.91 -5.887 0.365 1 98.5 106 SER B O 1
ATOM 3824 N N . GLY B 1 107 ? -1.568 -7.023 -1.049 1 98.75 107 GLY B N 1
ATOM 3825 C CA . GLY B 1 107 ? -1.84 -8.297 -0.402 1 98.75 107 GLY B CA 1
ATOM 3826 C C . GLY B 1 107 ? -1.274 -8.383 1.003 1 98.75 107 GLY B C 1
ATOM 3827 O O . GLY B 1 107 ? -1.895 -8.977 1.892 1 98.75 107 GLY B O 1
ATOM 3828 N N . ALA B 1 108 ? -0.073 -7.828 1.197 1 98.75 108 ALA B N 1
ATOM 3829 C CA . ALA B 1 108 ? 0.536 -7.797 2.525 1 98.75 108 ALA B CA 1
ATOM 3830 C C . ALA B 1 108 ? -0.362 -7.07 3.523 1 98.75 108 ALA B C 1
ATOM 3832 O O . ALA B 1 108 ? -0.603 -7.57 4.625 1 98.75 108 ALA B O 1
ATOM 3833 N N . GLU B 1 109 ? -0.874 -5.957 3.143 1 98.62 109 GLU B N 1
ATOM 3834 C CA . GLU B 1 109 ? -1.756 -5.203 4.027 1 98.62 109 GLU B CA 1
ATOM 3835 C C . GLU B 1 109 ? -3.078 -5.934 4.242 1 98.62 109 GLU B C 1
ATOM 3837 O O . GLU B 1 109 ? -3.666 -5.859 5.324 1 98.62 109 GLU B O 1
ATOM 3842 N N . ALA B 1 110 ? -3.549 -6.598 3.211 1 98.88 110 ALA B N 1
ATOM 3843 C CA . ALA B 1 110 ? -4.777 -7.375 3.355 1 98.88 110 ALA B CA 1
ATOM 3844 C C . ALA B 1 110 ? -4.598 -8.5 4.375 1 98.88 110 ALA B C 1
ATOM 3846 O O . ALA B 1 110 ? -5.438 -8.68 5.262 1 98.88 110 ALA B O 1
ATOM 3847 N N . ASN B 1 111 ? -3.506 -9.227 4.246 1 98.94 111 ASN B N 1
ATOM 3848 C CA . ASN B 1 111 ? -3.24 -10.305 5.191 1 98.94 111 ASN B CA 1
ATOM 3849 C C . ASN B 1 111 ? -3.01 -9.773 6.602 1 98.94 111 ASN B C 1
ATOM 3851 O O . ASN B 1 111 ? -3.48 -10.367 7.574 1 98.94 111 ASN B O 1
ATOM 3855 N N . GLU B 1 112 ? -2.342 -8.695 6.73 1 98.31 112 GLU B N 1
ATOM 3856 C CA . GLU B 1 112 ? -2.178 -8.078 8.047 1 98.31 112 GLU B CA 1
ATOM 3857 C C . GLU B 1 112 ? -3.521 -7.66 8.633 1 98.31 112 GLU B C 1
ATOM 3859 O O . GLU B 1 112 ? -3.77 -7.844 9.828 1 98.31 112 GLU B O 1
ATOM 3864 N N . GLY B 1 113 ? -4.285 -7.008 7.766 1 98.31 113 GLY B N 1
ATOM 3865 C CA . GLY B 1 113 ? -5.613 -6.617 8.219 1 98.31 113 GLY B CA 1
ATOM 3866 C C . GLY B 1 113 ? -6.449 -7.789 8.695 1 98.31 113 GLY B C 1
ATOM 3867 O O . GLY B 1 113 ? -7.168 -7.684 9.695 1 98.31 113 GLY B O 1
ATOM 3868 N N . ALA B 1 114 ? -6.359 -8.898 8 1 98.94 114 ALA B N 1
ATOM 3869 C CA . ALA B 1 114 ? -7.094 -10.102 8.383 1 98.94 114 ALA B CA 1
ATOM 3870 C C . ALA B 1 114 ? -6.602 -10.633 9.727 1 98.94 114 ALA B C 1
ATOM 3872 O O . ALA B 1 114 ? -7.402 -11.086 10.555 1 98.94 114 ALA B O 1
ATOM 3873 N N . MET B 1 115 ? -5.305 -10.656 9.938 1 98.88 115 MET B N 1
ATOM 3874 C CA . MET B 1 115 ? -4.758 -11.109 11.211 1 98.88 115 MET B CA 1
ATOM 3875 C C . MET B 1 115 ? -5.176 -10.188 12.352 1 98.88 115 MET B C 1
ATOM 3877 O O . MET B 1 115 ? -5.52 -10.648 13.438 1 98.88 115 MET B O 1
ATOM 3881 N N . LYS B 1 116 ? -5.121 -8.898 12.133 1 98.75 116 LYS B N 1
ATOM 3882 C CA . LYS B 1 116 ? -5.574 -7.93 13.125 1 98.75 116 LYS B CA 1
ATOM 3883 C C . LYS B 1 116 ? -7.051 -8.141 13.461 1 98.75 116 LYS B C 1
ATOM 3885 O O . LYS B 1 116 ? -7.441 -8.078 14.625 1 98.75 116 LYS B O 1
ATOM 3890 N N . LEU B 1 117 ? -7.844 -8.328 12.383 1 98.81 117 LEU B N 1
ATOM 3891 C CA . LEU B 1 117 ? -9.258 -8.648 12.555 1 98.81 117 LEU B CA 1
ATOM 3892 C C . LEU B 1 117 ? -9.43 -9.867 13.453 1 98.81 117 LEU B C 1
ATOM 3894 O O . LEU B 1 117 ? -10.258 -9.852 14.375 1 98.81 117 LEU B O 1
ATOM 3898 N N . ALA B 1 118 ? -8.648 -10.883 13.234 1 98.88 118 ALA B N 1
ATOM 3899 C CA . ALA B 1 118 ? -8.758 -12.141 13.961 1 98.88 118 ALA B CA 1
ATOM 3900 C C . ALA B 1 118 ? -8.391 -11.961 15.43 1 98.88 118 ALA B C 1
ATOM 3902 O O . ALA B 1 118 ? -9.094 -12.445 16.312 1 98.88 118 ALA B O 1
ATOM 3903 N N . VAL B 1 119 ? -7.262 -11.297 15.672 1 98.75 119 VAL B N 1
ATOM 3904 C CA . VAL B 1 119 ? -6.809 -11.078 17.047 1 98.75 119 VAL B CA 1
ATOM 3905 C C . VAL B 1 119 ? -7.855 -10.273 17.812 1 98.75 119 VAL B C 1
ATOM 3907 O O . VAL B 1 119 ? -8.141 -10.57 18.969 1 98.75 119 VAL B O 1
ATOM 3910 N N . ARG B 1 120 ? -8.375 -9.289 17.203 1 98.19 120 ARG B N 1
ATOM 3911 C CA . ARG B 1 120 ? -9.375 -8.453 17.844 1 98.19 120 ARG B CA 1
ATOM 3912 C C . ARG B 1 120 ? -10.672 -9.219 18.078 1 98.19 120 ARG B C 1
ATOM 3914 O O . ARG B 1 120 ? -11.312 -9.078 19.109 1 98.19 120 ARG B O 1
ATOM 3921 N N . TYR B 1 121 ? -11.117 -10.023 17.078 1 98.62 121 TYR B N 1
ATOM 3922 C CA . TYR B 1 121 ? -12.375 -10.758 17.125 1 98.62 121 TYR B CA 1
ATOM 3923 C C . TYR B 1 121 ? -12.32 -11.859 18.188 1 98.62 121 TYR B C 1
ATOM 3925 O O . TYR B 1 121 ? -13.258 -12.023 18.969 1 98.62 121 TYR B O 1
ATOM 3933 N N . THR B 1 122 ? -11.203 -12.594 18.219 1 98.75 122 THR B N 1
ATOM 3934 C CA . THR B 1 122 ? -11.102 -13.781 19.062 1 98.75 122 THR B CA 1
ATOM 3935 C C . THR B 1 122 ? -10.508 -13.422 20.422 1 98.75 122 THR B C 1
ATOM 3937 O O . THR B 1 122 ? -10.625 -14.195 21.391 1 98.75 122 THR B O 1
ATOM 3940 N N . LYS B 1 123 ? -9.82 -12.258 20.516 1 98.44 123 LYS B N 1
ATOM 3941 C CA . LYS B 1 123 ? -9.07 -11.836 21.688 1 98.44 123 LYS B CA 1
ATOM 3942 C C . LYS B 1 123 ? -7.941 -12.82 22 1 98.44 123 LYS B C 1
ATOM 3944 O O . LYS B 1 123 ? -7.586 -13.008 23.172 1 98.44 123 LYS B O 1
ATOM 3949 N N . ARG B 1 124 ? -7.453 -13.516 20.969 1 98.69 124 ARG B N 1
ATOM 3950 C CA . ARG B 1 124 ? -6.355 -14.477 21.062 1 98.69 124 ARG B CA 1
ATOM 3951 C C . ARG B 1 124 ? -5.109 -13.953 20.359 1 98.69 124 ARG B C 1
ATOM 3953 O O . ARG B 1 124 ? -5.156 -12.922 19.672 1 98.69 124 ARG B O 1
ATOM 3960 N N . SER B 1 125 ? -3.924 -14.656 20.5 1 98.38 125 SER B N 1
ATOM 3961 C CA . SER B 1 125 ? -2.678 -13.977 20.156 1 98.38 125 SER B CA 1
ATOM 3962 C C . SER B 1 125 ? -1.871 -14.789 19.141 1 98.38 125 SER B C 1
ATOM 3964 O O . SER B 1 125 ? -0.91 -14.281 18.562 1 98.38 125 SER B O 1
ATOM 3966 N N . LYS B 1 126 ? -2.217 -16.016 18.922 1 98.75 126 LYS B N 1
ATOM 3967 C CA . LYS B 1 126 ? -1.402 -16.906 18.109 1 98.75 126 LYS B CA 1
ATOM 3968 C C . LYS B 1 126 ? -1.935 -16.969 16.672 1 98.75 126 LYS B C 1
ATOM 3970 O O . LYS B 1 126 ? -3.145 -17.062 16.469 1 98.75 126 LYS B O 1
ATOM 3975 N N . ILE B 1 127 ? -1.065 -16.891 15.719 1 98.94 127 ILE B N 1
ATOM 3976 C CA . ILE B 1 127 ? -1.367 -17.047 14.305 1 98.94 127 ILE B CA 1
ATOM 3977 C C . ILE B 1 127 ? -0.639 -18.266 13.758 1 98.94 127 ILE B C 1
ATOM 3979 O O . ILE B 1 127 ? 0.575 -18.406 13.922 1 98.94 127 ILE B O 1
ATOM 3983 N N . ILE B 1 128 ? -1.283 -19.156 13.094 1 98.88 128 ILE B N 1
ATOM 3984 C CA . ILE B 1 128 ? -0.619 -20.297 12.461 1 98.88 128 ILE B CA 1
ATOM 3985 C C . ILE B 1 128 ? -0.717 -20.172 10.945 1 98.88 128 ILE B C 1
ATOM 3987 O O . ILE B 1 128 ? -1.763 -19.797 10.414 1 98.88 128 ILE B O 1
ATOM 3991 N N . SER B 1 129 ? 0.331 -20.406 10.234 1 98.88 129 SER B N 1
ATOM 3992 C CA . SER B 1 129 ? 0.397 -20.422 8.781 1 98.88 129 SER B CA 1
ATOM 3993 C C . SER B 1 129 ? 1.261 -21.578 8.281 1 98.88 129 SER B C 1
ATOM 3995 O O . SER B 1 129 ? 1.845 -22.312 9.078 1 98.88 129 SER B O 1
ATOM 3997 N N . ALA B 1 130 ? 1.303 -21.797 7.012 1 98.88 130 ALA B N 1
ATOM 3998 C CA . ALA B 1 130 ? 1.921 -23 6.457 1 98.88 130 ALA B CA 1
ATOM 3999 C C . ALA B 1 130 ? 3.396 -22.766 6.148 1 98.88 130 ALA B C 1
ATOM 4001 O O . ALA B 1 130 ? 3.775 -21.688 5.68 1 98.88 130 ALA B O 1
ATOM 4002 N N . LEU B 1 131 ? 4.184 -23.828 6.406 1 98.5 131 LEU B N 1
ATOM 4003 C CA . LEU B 1 131 ? 5.543 -23.844 5.867 1 98.5 131 LEU B CA 1
ATOM 4004 C C . LEU B 1 131 ? 5.531 -23.672 4.355 1 98.5 131 LEU B C 1
ATOM 4006 O O . LEU B 1 131 ? 4.66 -24.203 3.668 1 98.5 131 LEU B O 1
ATOM 4010 N N . ASN B 1 132 ? 6.426 -22.812 3.812 1 97.62 132 ASN B N 1
ATOM 4011 C CA . ASN B 1 132 ? 6.602 -22.484 2.4 1 97.62 132 ASN B CA 1
ATOM 4012 C C . ASN B 1 132 ? 5.5 -21.562 1.899 1 97.62 132 ASN B C 1
ATOM 4014 O O . ASN B 1 132 ? 5.41 -21.281 0.702 1 97.62 132 ASN B O 1
ATOM 4018 N N . GLY B 1 133 ? 4.684 -21.109 2.777 1 98.19 133 GLY B N 1
ATOM 4019 C CA . GLY B 1 133 ? 3.684 -20.109 2.41 1 98.19 133 GLY B CA 1
ATOM 4020 C C . GLY B 1 133 ? 4.266 -18.734 2.189 1 98.19 133 GLY B C 1
ATOM 4021 O O . GLY B 1 133 ? 5.387 -18.453 2.613 1 98.19 133 GLY B O 1
ATOM 4022 N N . PHE B 1 134 ? 3.594 -17.906 1.51 1 98.25 134 PHE B N 1
ATOM 4023 C CA . PHE B 1 134 ? 3.938 -16.5 1.277 1 98.25 134 PHE B CA 1
ATOM 4024 C C . PHE B 1 134 ? 2.725 -15.602 1.488 1 98.25 134 PHE B C 1
ATOM 4026 O O . PHE B 1 134 ? 1.726 -15.727 0.777 1 98.25 134 PHE B O 1
ATOM 4033 N N . HIS B 1 135 ? 2.832 -14.648 2.404 1 98.81 135 HIS B N 1
ATOM 4034 C CA . HIS B 1 135 ? 1.683 -13.836 2.777 1 98.81 135 HIS B CA 1
ATOM 4035 C C . HIS B 1 135 ? 2.025 -12.352 2.744 1 98.81 135 HIS B C 1
ATOM 4037 O O . HIS B 1 135 ? 1.212 -11.508 3.137 1 98.81 135 HIS B O 1
ATOM 4043 N N . GLY B 1 136 ? 3.213 -12.016 2.309 1 98.06 136 GLY B N 1
ATOM 4044 C CA . GLY B 1 136 ? 3.615 -10.625 2.186 1 98.06 136 GLY B CA 1
ATOM 4045 C C . GLY B 1 136 ? 4.922 -10.312 2.891 1 98.06 136 GLY B C 1
ATOM 4046 O O . GLY B 1 136 ? 5.559 -11.211 3.449 1 98.06 136 GLY B O 1
ATOM 4047 N N . ARG B 1 137 ? 5.305 -9.039 2.881 1 97.31 137 ARG B N 1
ATOM 4048 C CA . ARG B 1 137 ? 6.629 -8.672 3.377 1 97.31 137 ARG B CA 1
ATOM 4049 C C . ARG B 1 137 ? 6.531 -7.555 4.414 1 97.31 137 ARG B C 1
ATOM 4051 O O . ARG B 1 137 ? 7.555 -7.031 4.863 1 97.31 137 ARG B O 1
ATOM 4058 N N . THR B 1 138 ? 5.336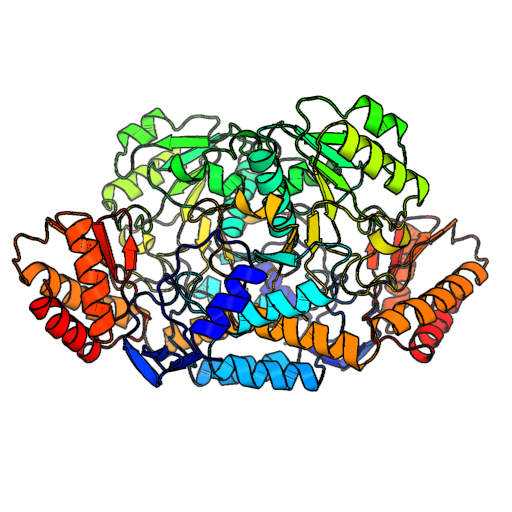 -7.043 4.789 1 98.06 138 THR B N 1
ATOM 4059 C CA . THR B 1 138 ? 5.234 -6.25 6.008 1 98.06 138 THR B CA 1
ATOM 4060 C C . THR B 1 138 ? 5.473 -7.117 7.238 1 98.06 138 THR B C 1
ATOM 4062 O O . THR B 1 138 ? 5.375 -8.344 7.168 1 98.06 138 THR B O 1
ATOM 4065 N N . SER B 1 139 ? 5.734 -6.566 8.32 1 98.38 139 SER B N 1
ATOM 4066 C CA . SER B 1 139 ? 6.293 -7.309 9.445 1 98.38 139 SER B CA 1
ATOM 4067 C C . SER B 1 139 ? 5.363 -8.438 9.875 1 98.38 139 SER B C 1
ATOM 4069 O O . SER B 1 139 ? 5.801 -9.578 10.062 1 98.38 139 SER B O 1
ATOM 4071 N N . ALA B 1 140 ? 4.102 -8.148 10.07 1 98.62 140 ALA B N 1
ATOM 4072 C CA . ALA B 1 140 ? 3.189 -9.211 10.477 1 98.62 140 ALA B CA 1
ATOM 4073 C C . ALA B 1 140 ? 2.996 -10.219 9.344 1 98.62 140 ALA B C 1
ATOM 4075 O O . ALA B 1 140 ? 2.982 -11.43 9.586 1 98.62 140 ALA B O 1
ATOM 4076 N N . SER B 1 141 ? 2.793 -9.734 8.109 1 98.75 141 SER B N 1
ATOM 4077 C CA . SER B 1 141 ? 2.648 -10.656 6.984 1 98.75 141 SER B CA 1
ATOM 4078 C C . SER B 1 141 ? 3.914 -11.484 6.781 1 98.75 141 SER B C 1
ATOM 4080 O O . SER B 1 141 ? 3.842 -12.648 6.391 1 98.75 141 SER B O 1
ATOM 4082 N N . LEU B 1 142 ? 5.043 -10.844 6.992 1 98.62 142 LEU B N 1
ATOM 4083 C CA . LEU B 1 142 ? 6.316 -11.547 6.91 1 98.62 142 LEU B CA 1
ATOM 4084 C C . LEU B 1 142 ? 6.398 -12.648 7.965 1 98.62 142 LEU B C 1
ATOM 4086 O O . LEU B 1 142 ? 6.938 -13.727 7.699 1 98.62 142 LEU B O 1
ATOM 4090 N N . GLY B 1 143 ? 5.934 -12.367 9.148 1 98.69 143 GLY B N 1
ATOM 4091 C CA . GLY B 1 143 ? 5.828 -13.391 10.172 1 98.69 143 GLY B CA 1
ATOM 4092 C C . GLY B 1 143 ? 5.008 -14.594 9.734 1 98.69 143 GLY B C 1
ATOM 4093 O O . GLY B 1 143 ? 5.336 -15.727 10.07 1 98.69 143 GLY B O 1
ATOM 4094 N N . ALA B 1 144 ? 3.99 -14.352 8.961 1 98.81 144 ALA B N 1
ATOM 4095 C CA . ALA B 1 144 ? 3.111 -15.414 8.477 1 98.81 144 ALA B CA 1
ATOM 4096 C C . ALA B 1 144 ? 3.711 -16.109 7.262 1 98.81 144 ALA B C 1
ATOM 4098 O O . ALA B 1 144 ? 3.275 -17.203 6.891 1 98.81 144 ALA B O 1
ATOM 4099 N N . THR B 1 145 ? 4.633 -15.43 6.562 1 98.56 145 THR B N 1
ATOM 4100 C CA . THR B 1 145 ? 5.34 -16.031 5.438 1 98.56 145 THR B CA 1
ATOM 4101 C C . THR B 1 145 ? 6.316 -17.109 5.922 1 98.56 145 THR B C 1
ATOM 4103 O O . THR B 1 145 ? 7.438 -16.797 6.328 1 98.56 145 THR B O 1
ATOM 4106 N N . GLY B 1 146 ? 5.895 -18.344 5.859 1 97.31 146 GLY B N 1
ATOM 4107 C CA . GLY B 1 146 ? 6.625 -19.469 6.449 1 97.31 146 GLY B CA 1
ATOM 4108 C C . GLY B 1 146 ? 7.863 -19.844 5.664 1 97.31 146 GLY B C 1
ATOM 4109 O O . GLY B 1 146 ? 8.055 -21.016 5.324 1 97.31 146 GLY B O 1
ATOM 4110 N N . GLN B 1 147 ? 8.688 -18.906 5.297 1 96 147 GLN B N 1
ATOM 4111 C CA . GLN B 1 147 ? 9.953 -19.062 4.594 1 96 147 GLN B CA 1
ATOM 4112 C C . GLN B 1 147 ? 11.07 -18.281 5.293 1 96 147 GLN B C 1
ATOM 4114 O O . GLN B 1 147 ? 11.18 -17.062 5.133 1 96 147 GLN B O 1
ATOM 4119 N N . THR B 1 148 ? 11.984 -18.906 5.922 1 95.62 148 THR B N 1
ATOM 4120 C CA . THR B 1 148 ? 13.016 -18.328 6.766 1 95.62 148 THR B CA 1
ATOM 4121 C C . THR B 1 148 ? 13.883 -17.359 5.961 1 95.62 148 THR B C 1
ATOM 4123 O O . THR B 1 148 ? 14.352 -16.344 6.492 1 95.62 148 THR B O 1
ATOM 4126 N N . LYS B 1 149 ? 14.078 -17.594 4.691 1 94.06 149 LYS B N 1
ATOM 4127 C CA . LYS B 1 149 ? 14.961 -16.781 3.867 1 94.06 149 LYS B CA 1
ATOM 4128 C C . LYS B 1 149 ? 14.453 -15.344 3.77 1 94.06 149 LYS B C 1
ATOM 4130 O O . LYS B 1 149 ? 15.242 -14.414 3.613 1 94.06 149 LYS B O 1
ATOM 4135 N N . TYR B 1 150 ? 13.203 -15.133 3.9 1 95.62 150 TYR B N 1
ATOM 4136 C CA . TYR B 1 150 ? 12.633 -13.789 3.832 1 95.62 150 TYR B CA 1
ATOM 4137 C C . TYR B 1 150 ? 12.625 -13.133 5.203 1 95.62 150 TYR B C 1
ATOM 4139 O O . TYR B 1 150 ? 12.578 -11.898 5.309 1 95.62 150 TYR B O 1
ATOM 4147 N N . GLN B 1 151 ? 12.609 -13.906 6.234 1 97.19 151 GLN B N 1
ATOM 4148 C CA . GLN B 1 151 ? 12.484 -13.414 7.602 1 97.19 151 GLN B CA 1
ATOM 4149 C C . GLN B 1 151 ? 13.844 -13.016 8.164 1 97.19 151 GLN B C 1
ATOM 4151 O O . GLN B 1 151 ? 13.93 -12.203 9.086 1 97.19 151 GLN B O 1
ATOM 4156 N N . GLU B 1 152 ? 14.859 -13.625 7.555 1 93.56 152 GLU B N 1
ATOM 4157 C CA . GLU B 1 152 ? 16.203 -13.445 8.07 1 93.56 152 GLU B CA 1
ATOM 4158 C C . GLU B 1 152 ? 16.594 -11.969 8.102 1 93.56 152 GLU B C 1
ATOM 4160 O O . GLU B 1 152 ? 16.375 -11.242 7.129 1 93.56 152 GLU B O 1
ATOM 4165 N N . SER B 1 153 ? 17.125 -11.477 9.18 1 93.94 153 SER B N 1
ATOM 4166 C CA . SER B 1 153 ? 17.641 -10.133 9.438 1 93.94 153 SER B CA 1
ATOM 4167 C C . SER B 1 153 ? 16.516 -9.203 9.906 1 93.94 153 SER B C 1
ATOM 4169 O O . SER B 1 153 ? 16.781 -8.102 10.391 1 93.94 153 SER B O 1
ATOM 4171 N N . PHE B 1 154 ? 15.289 -9.602 9.727 1 98.06 154 PHE B N 1
ATOM 4172 C CA . PHE B 1 154 ? 14.188 -8.711 10.086 1 98.06 154 PHE B CA 1
ATOM 4173 C C . PHE B 1 154 ? 13.469 -9.219 11.328 1 98.06 154 PHE B C 1
ATOM 4175 O O . PHE B 1 154 ? 12.43 -8.68 11.711 1 98.06 154 PHE B O 1
ATOM 4182 N N . GLU B 1 155 ? 14.031 -10.234 11.984 1 97.75 155 GLU B N 1
ATOM 4183 C CA . GLU B 1 155 ? 13.438 -10.906 13.133 1 97.75 155 GLU B CA 1
ATOM 4184 C C . GLU B 1 155 ? 13.07 -9.914 14.227 1 97.75 155 GLU B C 1
ATOM 4186 O O . GLU B 1 155 ? 12.031 -10.062 14.875 1 97.75 155 GLU B O 1
ATOM 4191 N N . PRO B 1 156 ? 13.867 -8.859 14.445 1 98.19 156 PRO B N 1
ATOM 4192 C CA . PRO B 1 156 ? 13.555 -7.91 15.516 1 98.19 156 PRO B CA 1
ATOM 4193 C C . PRO B 1 156 ? 12.203 -7.223 15.32 1 98.19 156 PRO B C 1
ATOM 4195 O O . PRO B 1 156 ? 11.594 -6.762 16.281 1 98.19 156 PRO B O 1
ATOM 4198 N N . LEU B 1 157 ? 11.742 -7.184 14.086 1 98.75 157 LEU B N 1
ATOM 4199 C CA . LEU B 1 157 ? 10.516 -6.457 13.773 1 98.75 157 LEU B CA 1
ATOM 4200 C C . LEU B 1 157 ? 9.336 -7.414 13.641 1 98.75 157 LEU B C 1
ATOM 4202 O O . LEU B 1 157 ? 8.211 -6.988 13.375 1 98.75 157 LEU B O 1
ATOM 4206 N N . ILE B 1 158 ? 9.523 -8.68 13.766 1 98.69 158 ILE B N 1
ATOM 4207 C CA . ILE B 1 158 ? 8.492 -9.703 13.672 1 98.69 158 ILE B CA 1
ATOM 4208 C C . ILE B 1 158 ? 8.094 -10.164 15.07 1 98.69 158 ILE B C 1
ATOM 4210 O O . ILE B 1 158 ? 8.953 -10.539 15.875 1 98.69 158 ILE B O 1
ATOM 4214 N N . SER B 1 159 ? 6.824 -10.148 15.406 1 98.5 159 SER B N 1
ATOM 4215 C CA . SER B 1 159 ? 6.363 -10.57 16.719 1 98.5 159 SER B CA 1
ATOM 4216 C C . SER B 1 159 ? 6.523 -12.07 16.922 1 98.5 159 SER B C 1
ATOM 4218 O O . SER B 1 159 ? 6.812 -12.797 15.961 1 98.5 159 SER B O 1
ATOM 4220 N N . ASN B 1 160 ? 6.316 -12.539 18.125 1 97.81 160 ASN B N 1
ATOM 4221 C CA . ASN B 1 160 ? 6.422 -13.961 18.438 1 97.81 160 ASN B CA 1
ATOM 4222 C C . ASN B 1 160 ? 5.078 -14.672 18.297 1 97.81 160 ASN B C 1
ATOM 4224 O O . ASN B 1 160 ? 4.891 -15.766 18.828 1 97.81 160 ASN B O 1
ATOM 4228 N N . ALA B 1 161 ? 4.168 -14.117 17.562 1 98.62 161 ALA B N 1
ATOM 4229 C CA . ALA B 1 161 ? 2.801 -14.617 17.484 1 98.62 161 ALA B CA 1
ATOM 4230 C C . ALA B 1 161 ? 2.709 -15.797 16.516 1 98.62 161 ALA B C 1
ATOM 4232 O O . ALA B 1 161 ? 1.71 -16.516 16.5 1 98.62 161 ALA B O 1
ATOM 4233 N N . PHE B 1 162 ? 3.717 -16.188 15.781 1 98.75 162 PHE B N 1
ATOM 4234 C CA . PHE B 1 162 ? 3.566 -17 14.586 1 98.75 162 PHE B CA 1
ATOM 4235 C C . PHE B 1 162 ? 4.09 -18.406 14.82 1 98.75 162 PHE B C 1
ATOM 4237 O O . PHE B 1 162 ? 5.117 -18.594 15.484 1 98.75 162 PHE B O 1
ATOM 4244 N N . ARG B 1 163 ? 3.348 -19.391 14.391 1 98.69 163 ARG B N 1
ATOM 4245 C CA . ARG B 1 163 ? 3.707 -20.812 14.344 1 98.69 163 ARG B CA 1
ATOM 4246 C C . ARG B 1 163 ? 3.445 -21.391 12.961 1 98.69 163 ARG B C 1
ATOM 4248 O O . ARG B 1 163 ? 2.586 -20.906 12.227 1 98.69 163 ARG B O 1
ATOM 4255 N N . TYR B 1 164 ? 4.156 -22.484 12.617 1 98.75 164 TYR B N 1
ATOM 4256 C CA . TYR B 1 164 ? 4.094 -22.969 11.242 1 98.75 164 TYR B CA 1
ATOM 4257 C C . TYR B 1 164 ? 3.727 -24.438 11.203 1 98.75 164 TYR B C 1
ATOM 4259 O O . TYR B 1 164 ? 4.402 -25.281 11.812 1 98.75 164 TYR B O 1
ATOM 4267 N N . TYR B 1 165 ? 2.707 -24.734 10.461 1 98.81 165 TYR B N 1
ATOM 4268 C CA . TYR B 1 165 ? 2.326 -26.125 10.242 1 98.81 165 TYR B CA 1
ATOM 4269 C C . TYR B 1 165 ? 2.799 -26.609 8.875 1 98.81 165 TYR B C 1
ATOM 4271 O O . TYR B 1 165 ? 3.166 -25.797 8.016 1 98.81 165 TYR B O 1
ATOM 4279 N N . GLU B 1 166 ? 2.783 -27.938 8.625 1 98.75 166 GLU B N 1
ATOM 4280 C CA . GLU B 1 166 ? 3.119 -28.516 7.332 1 98.75 166 GLU B CA 1
ATOM 4281 C C . GLU B 1 166 ? 1.932 -28.469 6.375 1 98.75 166 GLU B C 1
ATOM 4283 O O . GLU B 1 166 ? 0.853 -28.969 6.684 1 98.75 166 GLU B O 1
ATOM 4288 N N . TYR B 1 167 ? 2.162 -27.891 5.273 1 98.62 167 TYR B N 1
ATOM 4289 C CA . TYR B 1 167 ? 1.118 -27.75 4.266 1 98.62 167 TYR B CA 1
ATOM 4290 C C . TYR B 1 167 ? 0.569 -29.109 3.844 1 98.62 167 TYR B C 1
ATOM 4292 O O . TYR B 1 167 ? 1.328 -30.062 3.666 1 98.62 167 TYR B O 1
ATOM 4300 N N . ASP B 1 168 ? -0.783 -29.156 3.742 1 98.56 168 ASP B N 1
ATOM 4301 C CA . ASP B 1 168 ? -1.503 -30.344 3.291 1 98.56 168 ASP B CA 1
ATOM 4302 C C . ASP B 1 168 ? -1.327 -31.5 4.273 1 98.56 168 ASP B C 1
ATOM 4304 O O . ASP B 1 168 ? -1.352 -32.656 3.879 1 98.56 168 ASP B O 1
ATOM 4308 N N . ASN B 1 169 ? -1.038 -31.266 5.512 1 98.81 169 ASN B N 1
ATOM 4309 C CA . ASN B 1 169 ? -0.912 -32.219 6.605 1 98.81 169 ASN B CA 1
ATOM 4310 C C . ASN B 1 169 ? -1.818 -31.859 7.777 1 98.81 169 ASN B C 1
ATOM 4312 O O . ASN B 1 169 ? -1.41 -31.125 8.68 1 98.81 169 ASN B O 1
ATOM 4316 N N . ILE B 1 170 ? -2.945 -32.5 7.809 1 98.69 170 ILE B N 1
ATOM 4317 C CA . ILE B 1 170 ? -3.975 -32.125 8.773 1 98.69 170 ILE B CA 1
ATOM 4318 C C . ILE B 1 170 ? -3.498 -32.438 10.188 1 98.69 170 ILE B C 1
ATOM 4320 O O . ILE B 1 170 ? -3.834 -31.734 11.133 1 98.69 170 ILE B O 1
ATOM 4324 N N . GLU B 1 171 ? -2.697 -33.469 10.383 1 98.69 171 GLU B N 1
ATOM 4325 C CA . GLU B 1 171 ? -2.186 -33.812 11.703 1 98.69 171 GLU B CA 1
ATOM 4326 C C . GLU B 1 171 ? -1.259 -32.75 12.25 1 98.69 171 GLU B C 1
ATOM 4328 O O . GLU B 1 171 ? -1.231 -32.469 13.453 1 98.69 171 GLU B O 1
ATOM 4333 N N . SER B 1 172 ? -0.523 -32.156 11.383 1 98.75 172 SER B N 1
ATOM 4334 C CA . SER B 1 172 ? 0.343 -31.047 11.773 1 98.75 172 SER B CA 1
ATOM 4335 C C . SER B 1 172 ? -0.471 -29.859 12.289 1 98.75 172 SER B C 1
ATOM 4337 O O . SER B 1 172 ? -0.091 -29.234 13.273 1 98.75 172 SER B O 1
ATOM 4339 N N . VAL B 1 173 ? -1.581 -29.594 11.68 1 98.75 173 VAL B N 1
ATOM 4340 C CA . VAL B 1 173 ? -2.477 -28.531 12.125 1 98.75 173 VAL B CA 1
ATOM 4341 C C . VAL B 1 173 ? -3.053 -28.875 13.5 1 98.75 173 VAL B C 1
ATOM 4343 O O . VAL B 1 173 ? -3.062 -28.047 14.406 1 98.75 173 VAL B O 1
ATOM 4346 N N . LYS B 1 174 ? -3.496 -30.094 13.625 1 98.5 174 LYS B N 1
ATOM 4347 C CA . LYS B 1 174 ? -4.086 -30.562 14.875 1 98.5 174 LYS B CA 1
ATOM 4348 C C . LYS B 1 174 ? -3.123 -30.375 16.047 1 98.5 174 LYS B C 1
ATOM 4350 O O . LYS B 1 174 ? -3.543 -30.047 17.156 1 98.5 174 LYS B O 1
ATOM 4355 N N . SER B 1 175 ? -1.94 -30.562 15.789 1 98.25 175 SER B N 1
ATOM 4356 C CA . SER B 1 175 ? -0.929 -30.516 16.844 1 98.25 175 SER B CA 1
ATOM 4357 C C . SER B 1 175 ? -0.622 -29.078 17.25 1 98.25 175 SER B C 1
ATOM 4359 O O . SER B 1 175 ? -0.069 -28.844 18.328 1 98.25 175 SER B O 1
ATOM 4361 N N . MET B 1 176 ? -0.984 -28.125 16.453 1 97.75 176 MET B N 1
ATOM 4362 C CA . MET B 1 176 ? -0.571 -26.75 16.672 1 97.75 176 MET B CA 1
ATOM 4363 C C . MET B 1 176 ? -1.74 -25.906 17.172 1 97.75 176 MET B C 1
ATOM 4365 O O . MET B 1 176 ? -1.556 -24.984 17.969 1 97.75 176 MET B O 1
ATOM 4369 N N . ILE B 1 177 ? -2.924 -26.203 16.703 1 98.38 177 ILE B N 1
ATOM 4370 C CA . ILE B 1 177 ? -4.105 -25.406 16.984 1 98.38 177 ILE B CA 1
ATOM 4371 C C . ILE B 1 177 ? -4.5 -25.578 18.453 1 98.38 177 ILE B C 1
ATOM 4373 O O . ILE B 1 177 ? -4.488 -26.688 18.984 1 98.38 177 ILE B O 1
ATOM 4377 N N . ASP B 1 178 ? -4.719 -24.5 19.172 1 97.88 178 ASP B N 1
ATOM 4378 C CA . ASP B 1 178 ? -5.082 -24.547 20.594 1 97.88 178 ASP B CA 1
ATOM 4379 C C . ASP B 1 178 ? -5.945 -23.344 20.984 1 97.88 178 ASP B C 1
ATOM 4381 O O . ASP B 1 178 ? -6.496 -22.672 20.109 1 97.88 178 ASP B O 1
ATOM 4385 N N . LYS B 1 179 ? -6.109 -23.109 22.281 1 97.88 179 LYS B N 1
ATOM 4386 C CA . LYS B 1 179 ? -7.051 -22.109 22.797 1 97.88 179 LYS B CA 1
ATOM 4387 C C . LYS B 1 179 ? -6.539 -20.688 22.578 1 97.88 179 LYS B C 1
ATOM 4389 O O . LYS B 1 179 ? -7.297 -19.734 22.703 1 97.88 179 LYS B O 1
ATOM 4394 N N . ASP B 1 180 ? -5.25 -20.562 22.234 1 98.5 180 ASP B N 1
ATOM 4395 C CA . ASP B 1 180 ? -4.656 -19.234 22.031 1 98.5 180 ASP B CA 1
ATOM 4396 C C . ASP B 1 180 ? -4.602 -18.875 20.562 1 98.5 180 ASP B C 1
ATOM 4398 O O . ASP B 1 180 ? -4.227 -17.75 20.203 1 98.5 180 ASP B O 1
ATOM 4402 N N . THR B 1 181 ? -5.027 -19.781 19.688 1 98.94 181 THR B N 1
ATOM 4403 C CA . THR B 1 181 ? -4.949 -19.547 18.25 1 98.94 181 THR B CA 1
ATOM 4404 C C . THR B 1 181 ? -6.07 -18.625 17.781 1 98.94 181 THR B C 1
ATOM 4406 O O . THR B 1 181 ? -7.25 -18.938 17.969 1 98.94 181 THR B O 1
ATOM 4409 N N . ALA B 1 182 ? -5.652 -17.516 17.203 1 98.94 182 ALA B N 1
ATOM 4410 C CA . ALA B 1 182 ? -6.617 -16.531 16.703 1 98.94 182 ALA B CA 1
ATOM 4411 C C . ALA B 1 182 ? -7.031 -16.875 15.273 1 98.94 182 ALA B C 1
ATOM 4413 O O . ALA B 1 182 ? -8.211 -16.781 14.922 1 98.94 182 ALA B O 1
ATOM 4414 N N . ALA B 1 183 ? -6.055 -17.266 14.477 1 98.94 183 ALA B N 1
ATOM 4415 C CA . ALA B 1 183 ? -6.32 -17.469 13.055 1 98.94 183 ALA B CA 1
ATOM 4416 C C . ALA B 1 183 ? -5.391 -18.516 12.469 1 98.94 183 ALA B C 1
ATOM 4418 O O . ALA B 1 183 ? -4.273 -18.719 12.953 1 98.94 183 ALA B O 1
ATOM 4419 N N . LEU B 1 184 ? -5.867 -19.203 11.531 1 98.94 184 LEU B N 1
ATOM 4420 C CA . LEU B 1 184 ? -5.094 -20.062 10.633 1 98.94 184 LEU B CA 1
ATOM 4421 C C . LEU B 1 184 ? -5.129 -19.531 9.203 1 98.94 184 LEU B C 1
ATOM 4423 O O . LEU B 1 184 ? -6.207 -19.359 8.633 1 98.94 184 LEU B O 1
ATOM 4427 N N . LEU B 1 185 ? -3.971 -19.234 8.641 1 98.94 185 LEU B N 1
ATOM 4428 C CA . LEU B 1 185 ? -3.852 -18.781 7.258 1 98.94 185 LEU B CA 1
ATOM 4429 C C . LEU B 1 185 ? -3.494 -19.938 6.34 1 98.94 185 LEU B C 1
ATOM 4431 O O . LEU B 1 185 ? -2.637 -20.766 6.672 1 98.94 185 LEU B O 1
ATOM 4435 N N . VAL B 1 186 ? -4.145 -19.938 5.172 1 98.81 186 VAL B N 1
ATOM 4436 C CA . VAL B 1 186 ? -3.84 -21 4.211 1 98.81 186 VAL B CA 1
ATOM 4437 C C . VAL B 1 186 ? -4.074 -20.484 2.791 1 98.81 186 VAL B C 1
ATOM 4439 O O . VAL B 1 186 ? -4.965 -19.672 2.557 1 98.81 186 VAL B O 1
ATOM 4442 N N . GLU B 1 187 ? -3.219 -20.859 1.889 1 98.88 187 GLU B N 1
ATOM 4443 C CA . GLU B 1 187 ? -3.389 -20.641 0.455 1 98.88 187 GLU B CA 1
ATOM 4444 C C . GLU B 1 187 ? -4.035 -21.859 -0.214 1 98.88 187 GLU B C 1
ATOM 4446 O O . GLU B 1 187 ? -3.66 -23 0.057 1 98.88 187 GLU B O 1
ATOM 4451 N N . PRO B 1 188 ? -4.98 -21.578 -1.133 1 98.75 188 PRO B N 1
ATOM 4452 C CA . PRO B 1 188 ? -5.469 -22.734 -1.891 1 98.75 188 PRO B CA 1
ATOM 4453 C C . PRO B 1 188 ? -4.363 -23.438 -2.678 1 98.75 188 PRO B C 1
ATOM 4455 O O . PRO B 1 188 ? -4.352 -24.672 -2.775 1 98.75 188 PRO B O 1
ATOM 4458 N N . ILE B 1 189 ? -3.539 -22.672 -3.303 1 98.75 189 ILE B N 1
ATOM 4459 C CA . ILE B 1 189 ? -2.316 -23.094 -3.982 1 98.75 189 ILE B CA 1
ATOM 4460 C C . ILE B 1 189 ? -1.149 -22.219 -3.514 1 98.75 189 ILE B C 1
ATOM 4462 O O . ILE B 1 189 ? -1.238 -21 -3.518 1 98.75 189 ILE B O 1
ATOM 4466 N N . GLN B 1 190 ? -0.113 -22.875 -2.988 1 98.44 190 GLN B N 1
ATOM 4467 C CA . GLN B 1 190 ? 1.076 -22.094 -2.654 1 98.44 190 GLN B CA 1
ATOM 4468 C C . GLN B 1 190 ? 1.827 -21.672 -3.912 1 98.44 190 GLN B C 1
ATOM 4470 O O . GLN B 1 190 ? 2.699 -22.391 -4.398 1 98.44 190 GLN B O 1
ATOM 4475 N N . GLY B 1 191 ? 1.516 -20.469 -4.395 1 96.81 191 GLY B N 1
ATOM 4476 C CA . GLY B 1 191 ? 2.119 -19.984 -5.625 1 96.81 191 GLY B CA 1
ATOM 4477 C C . GLY B 1 191 ? 3.627 -19.844 -5.535 1 96.81 191 GLY B C 1
ATOM 4478 O O . GLY B 1 191 ? 4.363 -20.453 -6.32 1 96.81 191 GLY B O 1
ATOM 4479 N N . GLU B 1 192 ? 4.07 -19.078 -4.531 1 93.81 192 GLU B N 1
ATOM 4480 C CA . GLU B 1 192 ? 5.496 -18.828 -4.328 1 93.81 192 GLU B CA 1
ATOM 4481 C C . GLU B 1 192 ? 6.207 -20.094 -3.834 1 93.81 192 GLU B C 1
ATOM 4483 O O . GLU B 1 192 ? 7.418 -20.234 -4.004 1 93.81 192 GLU B O 1
ATOM 4488 N N . GLY B 1 193 ? 5.395 -20.969 -3.225 1 95.19 193 GLY B N 1
ATOM 4489 C CA . GLY B 1 193 ? 5.949 -22.203 -2.676 1 95.19 193 GLY B CA 1
ATOM 4490 C C . GLY B 1 193 ? 6.145 -23.281 -3.719 1 95.19 193 GLY B C 1
ATOM 4491 O O . GLY B 1 193 ? 6.465 -24.422 -3.381 1 95.19 193 GLY B O 1
ATOM 4492 N N . GLY B 1 194 ? 5.941 -22.953 -5.031 1 97 194 GLY B N 1
ATOM 4493 C CA . GLY B 1 194 ? 6.168 -23.922 -6.086 1 97 194 GLY B CA 1
ATOM 4494 C C . GLY B 1 194 ? 4.887 -24.438 -6.715 1 97 194 GLY B C 1
ATOM 4495 O O . GLY B 1 194 ? 4.852 -25.547 -7.242 1 97 194 GLY B O 1
ATOM 4496 N N . VAL B 1 195 ? 3.885 -23.688 -6.547 1 98.44 195 VAL B N 1
ATOM 4497 C CA . VAL B 1 195 ? 2.584 -24.016 -7.121 1 98.44 195 VAL B CA 1
ATOM 4498 C C . VAL B 1 195 ? 2.115 -25.375 -6.59 1 98.44 195 VAL B C 1
ATOM 4500 O O . VAL B 1 195 ? 1.76 -26.25 -7.367 1 98.44 195 VAL B O 1
ATOM 4503 N N . VAL B 1 196 ? 2.117 -25.516 -5.301 1 98.31 196 VAL B N 1
ATOM 4504 C CA . VAL B 1 196 ? 1.687 -26.75 -4.648 1 98.31 196 VAL B CA 1
ATOM 4505 C C . VAL B 1 196 ? 0.23 -26.609 -4.211 1 98.31 196 VAL B C 1
ATOM 4507 O O . VAL B 1 196 ? -0.113 -25.719 -3.43 1 98.31 196 VAL B O 1
ATOM 4510 N N . LYS B 1 197 ? -0.587 -27.469 -4.699 1 97 197 LYS B N 1
ATOM 4511 C CA . LYS B 1 197 ? -2.012 -27.469 -4.379 1 97 197 LYS B CA 1
ATOM 4512 C C . LYS B 1 197 ? -2.33 -28.531 -3.318 1 97 197 LYS B C 1
ATOM 4514 O O . LYS B 1 197 ? -1.886 -29.672 -3.416 1 97 197 LYS B O 1
ATOM 4519 N N . ALA B 1 198 ? -3.068 -28.094 -2.326 1 97.31 198 ALA B N 1
ATOM 4520 C CA . ALA B 1 198 ? -3.471 -29.047 -1.294 1 97.31 198 ALA B CA 1
ATOM 4521 C C . ALA B 1 198 ? -4.711 -29.828 -1.724 1 97.31 198 ALA B C 1
ATOM 4523 O O . ALA B 1 198 ? -5.434 -29.406 -2.629 1 97.31 198 ALA B O 1
ATOM 4524 N N . LYS B 1 199 ? -4.898 -31.016 -1.08 1 97.31 199 LYS B N 1
ATOM 4525 C CA . LYS B 1 199 ? -6.07 -31.844 -1.331 1 97.31 199 LYS B CA 1
ATOM 4526 C C . LYS B 1 199 ? -7.328 -31.219 -0.735 1 97.31 199 LYS B C 1
ATOM 4528 O O . LYS B 1 199 ? -7.258 -30.516 0.268 1 97.31 199 LYS B O 1
ATOM 4533 N N . LYS B 1 200 ? -8.414 -31.531 -1.407 1 97.5 200 LYS B N 1
ATOM 4534 C CA . LYS B 1 200 ? -9.703 -31.031 -0.93 1 97.5 200 LYS B CA 1
ATOM 4535 C C . LYS B 1 200 ? -9.953 -31.453 0.517 1 97.5 200 LYS B C 1
ATOM 4537 O O . LYS B 1 200 ? -10.5 -30.688 1.307 1 97.5 200 LYS B O 1
ATOM 4542 N N . GLU B 1 201 ? -9.531 -32.656 0.888 1 98 201 GLU B N 1
ATOM 4543 C CA . GLU B 1 201 ? -9.734 -33.188 2.229 1 98 201 GLU B CA 1
ATOM 4544 C C . GLU B 1 201 ? -8.984 -32.375 3.275 1 98 201 GLU B C 1
ATOM 4546 O O . GLU B 1 201 ? -9.445 -32.25 4.41 1 98 201 GLU B O 1
ATOM 4551 N N . PHE B 1 202 ? -7.867 -31.938 2.934 1 98.69 202 PHE B N 1
ATOM 4552 C CA . PHE B 1 202 ? -7.086 -31.094 3.832 1 98.69 202 PHE B CA 1
ATOM 4553 C C . PHE B 1 202 ? -7.867 -29.844 4.207 1 98.69 202 PHE B C 1
ATOM 4555 O O . PHE B 1 202 ? -7.98 -29.5 5.387 1 98.69 202 PHE B O 1
ATOM 4562 N N . PHE B 1 203 ? -8.492 -29.125 3.203 1 98.81 203 PHE B N 1
ATOM 4563 C CA . PHE B 1 203 ? -9.227 -27.891 3.443 1 98.81 203 PHE B CA 1
ATOM 4564 C C . PHE B 1 203 ? -10.469 -28.156 4.277 1 98.81 203 PHE B C 1
ATOM 4566 O O . PHE B 1 203 ? -10.836 -27.344 5.129 1 98.81 203 PHE B O 1
ATOM 4573 N N . LYS B 1 204 ? -11.133 -29.266 3.98 1 98.56 204 LYS B N 1
ATOM 4574 C CA . LYS B 1 204 ? -12.289 -29.641 4.797 1 98.56 204 LYS B CA 1
ATOM 4575 C C . LYS B 1 204 ? -11.883 -29.875 6.246 1 98.56 204 LYS B C 1
ATOM 4577 O O . LYS B 1 204 ? -12.578 -29.453 7.172 1 98.56 204 LYS B O 1
ATOM 4582 N N . GLY B 1 205 ? -10.758 -30.578 6.402 1 98.75 205 GLY B N 1
ATOM 4583 C CA . GLY B 1 205 ? -10.227 -30.797 7.742 1 98.75 205 GLY B CA 1
ATOM 4584 C C . GLY B 1 205 ? -9.875 -29.516 8.461 1 98.75 205 GLY B C 1
ATOM 4585 O O . GLY B 1 205 ? -10.172 -29.359 9.648 1 98.75 205 GLY B O 1
ATOM 4586 N N . VAL B 1 206 ? -9.219 -28.594 7.793 1 98.81 206 VAL B N 1
ATOM 4587 C CA . VAL B 1 206 ? -8.867 -27.297 8.359 1 98.81 206 VAL B CA 1
ATOM 4588 C C . VAL B 1 206 ? -10.133 -26.547 8.789 1 98.81 206 VAL B C 1
ATOM 4590 O O . VAL B 1 206 ? -10.188 -25.984 9.883 1 98.81 206 VAL B O 1
ATOM 4593 N N . ARG B 1 207 ? -11.148 -26.516 7.887 1 98.69 207 ARG B N 1
ATOM 4594 C CA . ARG B 1 207 ? -12.414 -25.859 8.195 1 98.69 207 ARG B CA 1
ATOM 4595 C C . ARG B 1 207 ? -13.023 -26.422 9.477 1 98.69 207 ARG B C 1
ATOM 4597 O O . ARG B 1 207 ? -13.461 -25.656 10.336 1 98.69 207 ARG B O 1
ATOM 4604 N N . ASP B 1 208 ? -13.047 -27.75 9.547 1 98.62 208 ASP B N 1
ATOM 4605 C CA . ASP B 1 208 ? -13.625 -28.406 10.719 1 98.62 208 ASP B CA 1
ATOM 4606 C C . ASP B 1 208 ? -12.852 -28.031 11.984 1 98.62 208 ASP B C 1
ATOM 4608 O O . ASP B 1 208 ? -13.453 -27.719 13.016 1 98.62 208 ASP B O 1
ATOM 4612 N N . LEU B 1 209 ? -11.547 -28.109 11.961 1 98.75 209 LEU B N 1
ATOM 4613 C CA . LEU B 1 209 ? -10.719 -27.797 13.117 1 98.75 209 LEU B CA 1
ATOM 4614 C C . LEU B 1 209 ? -10.906 -26.359 13.555 1 98.75 209 LEU B C 1
ATOM 4616 O O . LEU B 1 209 ? -10.984 -26.078 14.75 1 98.75 209 LEU B O 1
ATOM 4620 N N . CYS B 1 210 ? -10.93 -25.453 12.586 1 98.81 210 CYS B N 1
ATOM 4621 C CA . CYS B 1 210 ? -11.117 -24.047 12.906 1 98.81 210 CYS B CA 1
ATOM 4622 C C . CYS B 1 210 ? -12.469 -23.828 13.578 1 98.81 210 CYS B C 1
ATOM 4624 O O . CYS B 1 210 ? -12.562 -23.078 14.562 1 98.81 210 CYS B O 1
ATOM 4626 N N . THR B 1 211 ? -13.523 -24.453 13.047 1 98.44 211 THR B N 1
ATOM 4627 C CA . THR B 1 211 ? -14.852 -24.344 13.633 1 98.44 211 THR B CA 1
ATOM 4628 C C . THR B 1 211 ? -14.859 -24.875 15.062 1 98.44 211 THR B C 1
ATOM 4630 O O . THR B 1 211 ? -15.359 -24.219 15.977 1 98.44 211 THR B O 1
ATOM 4633 N N . ASP B 1 212 ? -14.273 -26 15.242 1 98.38 212 ASP B N 1
ATOM 4634 C CA . ASP B 1 212 ? -14.281 -26.672 16.531 1 98.38 212 ASP B CA 1
ATOM 4635 C C . ASP B 1 212 ? -13.539 -25.859 17.578 1 98.38 212 ASP B C 1
ATOM 4637 O O . ASP B 1 212 ? -13.898 -25.875 18.766 1 98.38 212 ASP B O 1
ATOM 4641 N N . HIS B 1 213 ? -12.516 -25.156 17.219 1 98.56 213 HIS B N 1
ATOM 4642 C CA . HIS B 1 213 ? -11.641 -24.484 18.172 1 98.56 213 HIS B CA 1
ATOM 4643 C C . HIS B 1 213 ? -11.938 -23 18.234 1 98.56 213 HIS B C 1
ATOM 4645 O O . HIS B 1 213 ? -11.297 -22.25 18.984 1 98.56 213 HIS B O 1
ATOM 4651 N N . GLY B 1 214 ? -12.883 -22.484 17.438 1 98.56 214 GLY B N 1
ATOM 4652 C CA . GLY B 1 214 ? -13.188 -21.062 17.391 1 98.56 214 GLY B CA 1
ATOM 4653 C C . GLY B 1 214 ? -12.07 -20.234 16.781 1 98.56 214 GLY B C 1
ATOM 4654 O O . GLY B 1 214 ? -11.812 -19.109 17.234 1 98.56 214 GLY B O 1
ATOM 4655 N N . VAL B 1 215 ? -11.32 -20.781 15.883 1 98.88 215 VAL B N 1
ATOM 4656 C CA . VAL B 1 215 ? -10.234 -20.141 15.156 1 98.88 215 VAL B CA 1
ATOM 4657 C C . VAL B 1 215 ? -10.742 -19.609 13.82 1 98.88 215 VAL B C 1
ATOM 4659 O O . VAL B 1 215 ? -11.523 -20.281 13.141 1 98.88 215 VAL B O 1
ATOM 4662 N N . LEU B 1 216 ? -10.391 -18.375 13.422 1 98.94 216 LEU B N 1
ATOM 4663 C CA . LEU B 1 216 ? -10.805 -17.875 12.117 1 98.94 216 LEU B CA 1
ATOM 4664 C C . LEU B 1 216 ? -9.969 -18.5 11.008 1 98.94 216 LEU B C 1
ATOM 4666 O O . LEU B 1 216 ? -8.734 -18.438 11.031 1 98.94 216 LEU B O 1
ATOM 4670 N N . MET B 1 217 ? -10.617 -19.141 10.086 1 98.94 217 MET B N 1
ATOM 4671 C CA . MET B 1 217 ? -9.969 -19.609 8.867 1 98.94 217 MET B CA 1
ATOM 4672 C C . MET B 1 217 ? -9.82 -18.484 7.855 1 98.94 217 MET B C 1
ATOM 4674 O O . MET B 1 217 ? -10.812 -18.016 7.305 1 98.94 217 MET B O 1
ATOM 4678 N N . VAL B 1 218 ? -8.617 -18.062 7.629 1 99 218 VAL B N 1
ATOM 4679 C CA . VAL B 1 218 ? -8.297 -17.016 6.66 1 99 218 VAL B CA 1
ATOM 4680 C C . VAL B 1 218 ? -7.688 -17.641 5.41 1 99 218 VAL B C 1
ATOM 4682 O O . VAL B 1 218 ? -6.617 -18.25 5.469 1 99 218 VAL B O 1
ATOM 4685 N N . VAL B 1 219 ? -8.336 -17.469 4.32 1 98.94 219 VAL B N 1
ATOM 4686 C CA . VAL B 1 219 ? -7.801 -18 3.07 1 98.94 219 VAL B CA 1
ATOM 4687 C C . VAL B 1 219 ? -7.176 -16.859 2.258 1 98.94 219 VAL B C 1
ATOM 4689 O O . VAL B 1 219 ? -7.852 -15.891 1.923 1 98.94 219 VAL B O 1
ATOM 4692 N N . ASP B 1 220 ? -5.902 -17.016 2.016 1 98.94 220 ASP B N 1
ATOM 4693 C CA . ASP B 1 220 ? -5.141 -16.062 1.217 1 98.94 220 ASP B CA 1
ATOM 4694 C C . ASP B 1 220 ? -5.324 -16.328 -0.276 1 98.94 220 ASP B C 1
ATOM 4696 O O . ASP B 1 220 ? -4.719 -17.234 -0.831 1 98.94 220 ASP B O 1
ATOM 4700 N N . GLU B 1 221 ? -6.145 -15.516 -0.89 1 98.94 221 GLU B N 1
ATOM 4701 C CA . GLU B 1 221 ? -6.48 -15.625 -2.307 1 98.94 221 GLU B CA 1
ATOM 4702 C C . GLU B 1 221 ? -5.777 -14.547 -3.127 1 98.94 221 GLU B C 1
ATOM 4704 O O . GLU B 1 221 ? -6.207 -14.219 -4.234 1 98.94 221 GLU B O 1
ATOM 4709 N N . VAL B 1 222 ? -4.691 -13.984 -2.604 1 98.88 222 VAL B N 1
ATOM 4710 C CA . VAL B 1 222 ? -3.984 -12.883 -3.258 1 98.88 222 VAL B CA 1
ATOM 4711 C C . VAL B 1 222 ? -3.543 -13.312 -4.656 1 98.88 222 VAL B C 1
ATOM 4713 O O . VAL B 1 222 ? -3.721 -12.57 -5.625 1 98.88 222 VAL B O 1
ATOM 4716 N N . GLN B 1 223 ? -3.004 -14.492 -4.789 1 98.56 223 GLN B N 1
ATOM 4717 C CA . GLN B 1 223 ? -2.525 -14.93 -6.098 1 98.56 223 GLN B CA 1
ATOM 4718 C C . GLN B 1 223 ? -3.572 -15.781 -6.809 1 98.56 223 GLN B C 1
ATOM 4720 O O . GLN B 1 223 ? -3.703 -15.719 -8.031 1 98.56 223 GLN B O 1
ATOM 4725 N N . THR B 1 224 ? -4.402 -16.547 -6.074 1 98.69 224 THR B N 1
ATOM 4726 C CA . THR B 1 224 ? -5.277 -17.547 -6.664 1 98.69 224 THR B CA 1
ATOM 4727 C C . THR B 1 224 ? -6.664 -16.969 -6.934 1 98.69 224 THR B C 1
ATOM 4729 O O . THR B 1 224 ? -7.449 -17.562 -7.688 1 98.69 224 THR B O 1
ATOM 4732 N N . GLY B 1 225 ? -7.031 -15.875 -6.312 1 98.69 225 GLY B N 1
ATOM 4733 C CA . GLY B 1 225 ? -8.367 -15.32 -6.434 1 98.69 225 GLY B CA 1
ATOM 4734 C C . GLY B 1 225 ? -8.609 -14.617 -7.754 1 98.69 225 GLY B C 1
ATOM 4735 O O . GLY B 1 225 ? -7.773 -14.672 -8.656 1 98.69 225 GLY B O 1
ATOM 4736 N N . ILE B 1 226 ? -9.781 -14.109 -7.883 1 98.81 226 ILE B N 1
ATOM 4737 C CA . ILE B 1 226 ? -10.227 -13.281 -8.992 1 98.81 226 ILE B CA 1
ATOM 4738 C C . ILE B 1 226 ? -10.117 -14.062 -10.297 1 98.81 226 ILE B C 1
ATOM 4740 O O . ILE B 1 226 ? -9.562 -13.57 -11.281 1 98.81 226 ILE B O 1
ATOM 4744 N N . GLY B 1 227 ? -10.445 -15.305 -10.297 1 98.81 227 GLY B N 1
ATOM 4745 C CA . GLY B 1 227 ? -10.672 -16.078 -11.516 1 98.81 227 GLY B CA 1
ATOM 4746 C C . GLY B 1 227 ? -9.492 -16.953 -11.891 1 98.81 227 GLY B C 1
ATOM 4747 O O . GLY B 1 227 ? -9.57 -17.703 -12.859 1 98.81 227 GLY B O 1
ATOM 4748 N N . ARG B 1 228 ? -8.398 -16.922 -11.188 1 98.69 228 ARG B N 1
ATOM 4749 C CA . ARG B 1 228 ? -7.109 -17.516 -11.555 1 98.69 228 ARG B CA 1
ATOM 4750 C C . ARG B 1 228 ? -7.219 -19.016 -11.719 1 98.69 228 ARG B C 1
ATOM 4752 O O . ARG B 1 228 ? -6.633 -19.594 -12.648 1 98.69 228 ARG B O 1
ATOM 4759 N N . THR B 1 229 ? -8.055 -19.719 -10.906 1 98.56 229 THR B N 1
ATOM 4760 C CA . THR B 1 229 ? -8.07 -21.188 -10.852 1 98.56 229 THR B CA 1
ATOM 4761 C C . THR B 1 229 ? -9.227 -21.734 -11.68 1 98.56 229 THR B C 1
ATOM 4763 O O . THR B 1 229 ? -9.461 -22.953 -11.688 1 98.56 229 THR B O 1
ATOM 4766 N N . GLY B 1 230 ? -9.945 -20.859 -12.289 1 98.5 230 GLY B N 1
ATOM 4767 C CA . GLY B 1 230 ? -11.164 -21.266 -12.961 1 98.5 230 GLY B CA 1
ATOM 4768 C C . GLY B 1 230 ? -12.406 -21.109 -12.102 1 98.5 230 GLY B C 1
ATOM 4769 O O . GLY B 1 230 ? -13.516 -21.438 -12.531 1 98.5 230 GLY B O 1
ATOM 4770 N N . LYS B 1 231 ? -12.227 -20.703 -10.922 1 98.56 231 LYS B N 1
ATOM 4771 C CA . LYS B 1 231 ? -13.234 -20.188 -9.992 1 98.56 231 LYS B CA 1
ATOM 4772 C C . LYS B 1 231 ? -12.906 -18.766 -9.562 1 98.56 231 LYS B C 1
ATOM 4774 O O . LYS B 1 231 ? -11.758 -18.328 -9.672 1 98.56 231 LYS B O 1
ATOM 4779 N N . TRP B 1 232 ? -13.898 -18 -9.141 1 98.81 232 TRP B N 1
ATOM 4780 C CA . TRP B 1 232 ? -13.586 -16.672 -8.641 1 98.81 232 TRP B CA 1
ATOM 4781 C C . TRP B 1 232 ? -12.531 -16.734 -7.543 1 98.81 232 TRP B C 1
ATOM 4783 O O . TRP B 1 232 ? -11.617 -15.906 -7.496 1 98.81 232 TRP B O 1
ATOM 4793 N N . PHE B 1 233 ? -12.719 -17.75 -6.688 1 98.88 233 PHE B N 1
ATOM 4794 C CA . PHE B 1 233 ? -11.75 -18 -5.621 1 98.88 233 PHE B CA 1
ATOM 4795 C C . PHE B 1 233 ? -11.391 -19.469 -5.559 1 98.88 233 PHE B C 1
ATOM 4797 O O . PHE B 1 233 ? -12.258 -20.344 -5.691 1 98.88 233 PHE B O 1
ATOM 4804 N N . GLY B 1 234 ? -10.031 -19.719 -5.348 1 98.69 234 GLY B N 1
ATOM 4805 C CA . GLY B 1 234 ? -9.516 -21.078 -5.41 1 98.69 234 GLY B CA 1
ATOM 4806 C C . GLY B 1 234 ? -10.133 -22 -4.379 1 98.69 234 GLY B C 1
ATOM 4807 O O . GLY B 1 234 ? -10.328 -23.188 -4.637 1 98.69 234 GLY B O 1
ATOM 4808 N N . ILE B 1 235 ? -10.492 -21.531 -3.219 1 98.75 235 ILE B N 1
ATOM 4809 C CA . ILE B 1 235 ? -10.992 -22.312 -2.102 1 98.75 235 ILE B CA 1
ATOM 4810 C C . ILE B 1 235 ? -12.32 -22.969 -2.488 1 98.75 235 ILE B C 1
ATOM 4812 O O . ILE B 1 235 ? -12.711 -24 -1.92 1 98.75 235 ILE B O 1
ATOM 4816 N N . GLU B 1 236 ? -13 -22.406 -3.477 1 98.31 236 GLU B N 1
ATOM 4817 C CA . GLU B 1 236 ? -14.305 -22.891 -3.885 1 98.31 236 GLU B CA 1
ATOM 4818 C C . GLU B 1 236 ? -14.211 -24.312 -4.445 1 98.31 236 GLU B C 1
ATOM 4820 O O . GLU B 1 236 ? -15.188 -25.062 -4.426 1 98.31 236 GLU B O 1
ATOM 4825 N N . GLU B 1 237 ? -13.078 -24.641 -4.961 1 96.44 237 GLU B N 1
ATOM 4826 C CA . GLU B 1 237 ? -12.875 -25.969 -5.5 1 96.44 237 GLU B CA 1
ATOM 4827 C C . GLU B 1 237 ? -13.047 -27.031 -4.422 1 96.44 237 GLU B C 1
ATOM 4829 O O . GLU B 1 237 ? -13.391 -28.188 -4.727 1 96.44 237 GLU B O 1
ATOM 4834 N N . SER B 1 238 ? -12.844 -26.672 -3.162 1 97.12 238 SER B N 1
ATOM 4835 C CA . SER B 1 238 ? -12.906 -27.625 -2.057 1 97.12 238 SER B CA 1
ATOM 4836 C C . SER B 1 238 ? -14.305 -27.703 -1.464 1 97.12 238 SER B C 1
ATOM 4838 O O . SER B 1 238 ? -14.594 -28.562 -0.635 1 97.12 238 SER B O 1
ATOM 4840 N N . GLY B 1 239 ? -15.18 -26.734 -1.851 1 96.81 239 GLY B N 1
ATOM 4841 C CA . GLY B 1 239 ? -16.516 -26.656 -1.284 1 96.81 239 GLY B CA 1
ATOM 4842 C C . GLY B 1 239 ? -16.547 -26.047 0.104 1 96.81 239 GLY B C 1
ATOM 4843 O O . GLY B 1 239 ? -17.562 -26.125 0.799 1 96.81 239 GLY B O 1
ATOM 4844 N N . VAL B 1 240 ? -15.477 -25.484 0.505 1 97.75 240 VAL B N 1
ATOM 4845 C CA . VAL B 1 240 ? -15.328 -24.891 1.83 1 97.75 240 VAL B CA 1
ATOM 4846 C C . VAL B 1 240 ? -15.531 -23.375 1.745 1 97.75 240 VAL B C 1
ATOM 4848 O O . VAL B 1 240 ? -15.078 -22.734 0.793 1 97.75 240 VAL B O 1
ATOM 4851 N N . VAL B 1 241 ? -16.312 -22.766 2.666 1 98.69 241 VAL B N 1
ATOM 4852 C CA . VAL B 1 241 ? -16.391 -21.312 2.836 1 98.69 241 VAL B CA 1
ATOM 4853 C C . VAL B 1 241 ? -15.586 -20.891 4.059 1 98.69 241 VAL B C 1
ATOM 4855 O O . VAL B 1 241 ? -15.883 -21.312 5.184 1 98.69 241 VAL B O 1
ATOM 4858 N N . PRO B 1 242 ? -14.547 -20.125 3.895 1 98.88 242 PRO B N 1
ATOM 4859 C CA . PRO B 1 242 ? -13.758 -19.672 5.035 1 98.88 242 PRO B CA 1
ATOM 4860 C C . PRO B 1 242 ? -14.414 -18.516 5.781 1 98.88 242 PRO B C 1
ATOM 4862 O O . PRO B 1 242 ? -15.508 -18.078 5.406 1 98.88 242 PRO B O 1
ATOM 4865 N N . ASP B 1 243 ? -13.773 -18.047 6.879 1 98.94 243 ASP B N 1
ATOM 4866 C CA . ASP B 1 243 ? -14.273 -16.891 7.633 1 98.94 243 ASP B CA 1
ATOM 4867 C C . ASP B 1 243 ? -13.852 -15.586 6.977 1 98.94 243 ASP B C 1
ATOM 4869 O O . ASP B 1 243 ? -14.555 -14.578 7.082 1 98.94 243 ASP B O 1
ATOM 4873 N N . VAL B 1 244 ? -12.711 -15.586 6.363 1 98.94 244 VAL B N 1
ATOM 4874 C CA . VAL B 1 244 ? -12.133 -14.391 5.77 1 98.94 244 VAL B CA 1
ATOM 4875 C C . VAL B 1 244 ? -11.406 -14.758 4.477 1 98.94 244 VAL B C 1
ATOM 4877 O O . VAL B 1 244 ? -10.719 -15.773 4.41 1 98.94 244 VAL B O 1
ATOM 4880 N N . ILE B 1 245 ? -11.562 -13.977 3.475 1 98.94 245 ILE B N 1
ATOM 4881 C CA . ILE B 1 245 ? -10.773 -14.062 2.254 1 98.94 245 ILE B CA 1
ATOM 4882 C C . ILE B 1 245 ? -9.961 -12.781 2.066 1 98.94 245 ILE B C 1
ATOM 4884 O O . ILE B 1 245 ? -10.5 -11.68 2.211 1 98.94 245 ILE B O 1
ATOM 4888 N N . THR B 1 246 ? -8.688 -12.922 1.845 1 98.94 246 THR B N 1
ATOM 4889 C CA . THR B 1 246 ? -7.859 -11.797 1.428 1 98.94 246 THR B CA 1
ATOM 4890 C C . THR B 1 246 ? -7.539 -11.883 -0.062 1 98.94 246 THR B C 1
ATOM 4892 O O . THR B 1 246 ? -7.426 -12.984 -0.616 1 98.94 246 THR B O 1
ATOM 4895 N N . MET B 1 247 ? -7.438 -10.758 -0.724 1 98.94 247 MET B N 1
ATOM 4896 C CA . MET B 1 247 ? -7.176 -10.703 -2.16 1 98.94 247 MET B CA 1
ATOM 4897 C C . MET B 1 247 ? -6.426 -9.43 -2.529 1 98.94 247 MET B C 1
ATOM 4899 O O . MET B 1 247 ? -6.34 -8.5 -1.726 1 98.94 247 MET B O 1
ATOM 4903 N N . ALA B 1 248 ? -5.871 -9.391 -3.633 1 98.81 248 ALA B N 1
ATOM 4904 C CA . ALA B 1 248 ? -5.129 -8.289 -4.227 1 98.81 248 ALA B CA 1
ATOM 4905 C C . ALA B 1 248 ? -4.859 -8.539 -5.707 1 98.81 248 ALA B C 1
ATOM 4907 O O . ALA B 1 248 ? -5.762 -8.922 -6.449 1 98.81 248 ALA B O 1
ATOM 4908 N N . LYS B 1 249 ? -3.729 -8.188 -6.156 1 98.56 249 LYS B N 1
ATOM 4909 C CA . LYS B 1 249 ? -3.17 -8.477 -7.477 1 98.56 249 LYS B CA 1
ATOM 4910 C C . LYS B 1 249 ? -4.242 -8.391 -8.555 1 98.56 249 LYS B C 1
ATOM 4912 O O . LYS B 1 249 ? -4.648 -7.297 -8.953 1 98.56 249 LYS B O 1
ATOM 4917 N N . GLY B 1 250 ? -4.801 -9.484 -8.961 1 98.69 250 GLY B N 1
ATOM 4918 C CA . GLY B 1 250 ? -5.711 -9.594 -10.086 1 98.69 250 GLY B CA 1
ATOM 4919 C C . GLY B 1 250 ? -6.945 -8.719 -9.938 1 98.69 250 GLY B C 1
ATOM 4920 O O . GLY B 1 250 ? -7.688 -8.516 -10.906 1 98.69 250 GLY B O 1
ATOM 4921 N N . LEU B 1 251 ? -7.109 -8.062 -8.867 1 98.69 251 LEU B N 1
ATOM 4922 C CA . LEU B 1 251 ? -8.328 -7.348 -8.516 1 98.69 251 LEU B CA 1
ATOM 4923 C C . LEU B 1 251 ? -8.375 -5.988 -9.203 1 98.69 251 LEU B C 1
ATOM 4925 O O . LEU B 1 251 ? -9.445 -5.512 -9.586 1 98.69 251 LEU B O 1
ATOM 4929 N N . GLY B 1 252 ? -7.219 -5.352 -9.406 1 97.75 252 GLY B N 1
ATOM 4930 C CA . GLY B 1 252 ? -7.254 -3.918 -9.648 1 97.75 252 GLY B CA 1
ATOM 4931 C C . GLY B 1 252 ? -6.797 -3.539 -11.047 1 97.75 252 GLY B C 1
ATOM 4932 O O . GLY B 1 252 ? -6.672 -2.354 -11.359 1 97.75 252 GLY B O 1
ATOM 4933 N N . GLY B 1 253 ? -6.441 -4.543 -11.906 1 96.06 253 GLY B N 1
ATOM 4934 C CA . GLY B 1 253 ? -5.992 -4.23 -13.25 1 96.06 253 GLY B CA 1
ATOM 4935 C C . GLY B 1 253 ? -4.633 -3.557 -13.289 1 96.06 253 GLY B C 1
ATOM 4936 O O . GLY B 1 253 ? -4.305 -2.855 -14.242 1 96.06 253 GLY B O 1
ATOM 4937 N N . GLY B 1 254 ? -3.928 -3.656 -12.281 1 97.5 254 GLY B N 1
ATOM 4938 C CA . GLY B 1 254 ? -2.58 -3.113 -12.25 1 97.5 254 GLY B CA 1
ATOM 4939 C C . GLY B 1 254 ? -2.391 -2.057 -11.18 1 97.5 254 GLY B C 1
ATOM 4940 O O . GLY B 1 254 ? -1.262 -1.766 -10.773 1 97.5 254 GLY B O 1
ATOM 4941 N N . VAL B 1 255 ? -3.447 -1.442 -10.711 1 98.19 255 VAL B N 1
ATOM 4942 C CA . VAL B 1 255 ? -3.342 -0.427 -9.664 1 98.19 255 VAL B CA 1
ATOM 4943 C C . VAL B 1 255 ? -3.135 -1.097 -8.312 1 98.19 255 VAL B C 1
ATOM 4945 O O . VAL B 1 255 ? -3.58 -2.227 -8.094 1 98.19 255 VAL B O 1
ATOM 4948 N N . PRO B 1 256 ? -2.426 -0.439 -7.375 1 98.5 256 PRO B N 1
ATOM 4949 C CA . PRO B 1 256 ? -2.24 -1.024 -6.043 1 98.5 256 PRO B CA 1
ATOM 4950 C C . PRO B 1 256 ? -3.555 -1.193 -5.285 1 98.5 256 PRO B C 1
ATOM 4952 O O . PRO B 1 256 ? -4.297 -0.225 -5.105 1 98.5 256 PRO B O 1
ATOM 4955 N N . ILE B 1 257 ? -3.826 -2.461 -4.863 1 98.69 257 ILE B N 1
ATOM 4956 C CA . ILE B 1 257 ? -5.066 -2.715 -4.137 1 98.69 257 ILE B CA 1
ATOM 4957 C C . ILE B 1 257 ? -4.945 -4.02 -3.352 1 98.69 257 ILE B C 1
ATOM 4959 O O . ILE B 1 257 ? -4.23 -4.938 -3.766 1 98.69 257 ILE B O 1
ATOM 4963 N N . GLY B 1 258 ? -5.527 -4.102 -2.254 1 98.75 258 GLY B N 1
ATOM 4964 C CA . GLY B 1 258 ? -5.863 -5.289 -1.488 1 98.75 258 GLY B CA 1
ATOM 4965 C C . GLY B 1 258 ? -7.23 -5.211 -0.835 1 98.75 258 GLY B C 1
ATOM 4966 O O . GLY B 1 258 ? -7.832 -4.137 -0.764 1 98.75 258 GLY B O 1
ATOM 4967 N N . ALA B 1 259 ? -7.719 -6.324 -0.408 1 98.94 259 ALA B N 1
ATOM 4968 C CA . ALA B 1 259 ? -9.016 -6.336 0.263 1 98.94 259 ALA B CA 1
ATOM 4969 C C . ALA B 1 259 ? -9.117 -7.5 1.244 1 98.94 259 ALA B C 1
ATOM 4971 O O . ALA B 1 259 ? -8.5 -8.547 1.04 1 98.94 259 ALA B O 1
ATOM 4972 N N . ILE B 1 260 ? -9.797 -7.273 2.268 1 98.88 260 ILE B N 1
ATOM 4973 C CA . ILE B 1 260 ? -10.281 -8.266 3.217 1 98.88 260 ILE B CA 1
ATOM 4974 C C . ILE B 1 260 ? -11.797 -8.375 3.121 1 98.88 260 ILE B C 1
ATOM 4976 O O . ILE B 1 260 ? -12.508 -7.367 3.193 1 98.88 260 ILE B O 1
ATOM 4980 N N . THR B 1 261 ? -12.328 -9.5 2.904 1 98.94 261 THR B N 1
ATOM 4981 C CA . THR B 1 261 ? -13.781 -9.68 2.91 1 98.94 261 THR B CA 1
ATOM 4982 C C . THR B 1 261 ? -14.195 -10.734 3.932 1 98.94 261 THR B C 1
ATOM 4984 O O . THR B 1 261 ? -13.578 -11.797 4.016 1 98.94 261 THR B O 1
ATOM 4987 N N . THR B 1 262 ? -15.133 -10.445 4.703 1 98.94 262 THR B N 1
ATOM 4988 C CA . THR B 1 262 ? -15.633 -11.328 5.754 1 98.94 262 THR B CA 1
ATOM 4989 C C . THR B 1 262 ? -17.141 -11.125 5.957 1 98.94 262 THR B C 1
ATOM 4991 O O . THR B 1 262 ? -17.812 -10.578 5.086 1 98.94 262 THR B O 1
ATOM 4994 N N . THR B 1 263 ? -17.703 -11.75 7.008 1 98.81 263 THR B N 1
ATOM 4995 C CA . THR B 1 263 ? -19.125 -11.648 7.32 1 98.81 263 THR B CA 1
ATOM 4996 C C . THR B 1 263 ? -19.422 -10.367 8.102 1 98.81 263 THR B C 1
ATOM 4998 O O . THR B 1 263 ? -18.516 -9.742 8.641 1 98.81 263 THR B O 1
ATOM 5001 N N . LEU B 1 264 ? -20.688 -10.008 8.086 1 98.19 264 LEU B N 1
ATOM 5002 C CA . LEU B 1 264 ? -21.141 -8.867 8.883 1 98.19 264 LEU B CA 1
ATOM 5003 C C . LEU B 1 264 ? -20.719 -9.031 10.344 1 98.19 264 LEU B C 1
ATOM 5005 O O . LEU B 1 264 ? -20.203 -8.102 10.945 1 98.19 264 LEU B O 1
ATOM 5009 N N . GLU B 1 265 ? -20.891 -10.164 10.898 1 98.38 265 GLU B N 1
ATOM 5010 C CA . GLU B 1 265 ? -20.625 -10.406 12.312 1 98.38 265 GLU B CA 1
ATOM 5011 C C . GLU B 1 265 ? -19.156 -10.188 12.648 1 98.38 265 GLU B C 1
ATOM 5013 O O . GLU B 1 265 ? -18.828 -9.484 13.609 1 98.38 265 GLU B O 1
ATOM 5018 N N . ILE B 1 266 ? -18.281 -10.797 11.891 1 98.81 266 ILE B N 1
ATOM 5019 C CA . ILE B 1 266 ? -16.844 -10.703 12.164 1 98.81 266 ILE B CA 1
ATOM 5020 C C . ILE B 1 266 ? -16.375 -9.266 11.953 1 98.81 266 ILE B C 1
ATOM 5022 O O . ILE B 1 266 ? -15.523 -8.773 12.695 1 98.81 266 ILE B O 1
ATOM 5026 N N . SER B 1 267 ? -16.938 -8.562 10.945 1 98.69 267 SER B N 1
ATOM 5027 C CA . SER B 1 267 ? -16.5 -7.223 10.578 1 98.69 267 SER B CA 1
ATOM 5028 C C . SER B 1 267 ? -16.844 -6.211 11.664 1 98.69 267 SER B C 1
ATOM 5030 O O . SER B 1 267 ? -16.234 -5.141 11.742 1 98.69 267 SER B O 1
ATOM 5032 N N . LYS B 1 268 ? -17.75 -6.457 12.586 1 98.31 268 LYS B N 1
ATOM 5033 C CA . LYS B 1 268 ? -18.281 -5.523 13.57 1 98.31 268 LYS B CA 1
ATOM 5034 C C . LYS B 1 268 ? -17.219 -5.102 14.578 1 98.31 268 LYS B C 1
ATOM 5036 O O . LYS B 1 268 ? -17.344 -4.055 15.219 1 98.31 268 LYS B O 1
ATOM 5041 N N . VAL B 1 269 ? -16.188 -5.887 14.672 1 98.25 269 VAL B N 1
ATOM 5042 C CA . VAL B 1 269 ? -15.188 -5.586 15.695 1 98.25 269 VAL B CA 1
ATOM 5043 C C . VAL B 1 269 ? -14.273 -4.465 15.211 1 98.25 269 VAL B C 1
ATOM 5045 O O . VAL B 1 269 ? -13.539 -3.867 16 1 98.25 269 VAL B O 1
ATOM 5048 N N . MET B 1 270 ? -14.289 -4.207 13.938 1 98.06 270 MET B N 1
ATOM 5049 C CA . MET B 1 270 ? -13.539 -3.076 13.398 1 98.06 270 MET B CA 1
ATOM 5050 C C . MET B 1 270 ? -14.383 -1.808 13.406 1 98.06 270 MET B C 1
ATOM 5052 O O . MET B 1 270 ? -15.188 -1.585 12.5 1 98.06 270 MET B O 1
ATOM 5056 N N . THR B 1 271 ? -14.156 -0.92 14.328 1 97.44 271 THR B N 1
ATOM 5057 C CA . THR B 1 271 ? -14.914 0.305 14.539 1 97.44 271 THR B CA 1
ATOM 5058 C C . THR B 1 271 ? -14.094 1.53 14.164 1 97.44 271 THR B C 1
ATOM 5060 O O . THR B 1 271 ? -12.898 1.414 13.867 1 97.44 271 THR B O 1
ATOM 5063 N N . PRO B 1 272 ? -14.695 2.688 14.086 1 95.62 272 PRO B N 1
ATOM 5064 C CA . PRO B 1 272 ? -13.93 3.879 13.703 1 95.62 272 PRO B CA 1
ATOM 5065 C C . PRO B 1 272 ? -12.68 4.074 14.555 1 95.62 272 PRO B C 1
ATOM 5067 O O . PRO B 1 272 ? -12.75 4.031 15.781 1 95.62 272 PRO B O 1
ATOM 5070 N N . GLY B 1 273 ? -11.57 4.203 13.852 1 92.5 273 GLY B N 1
ATOM 5071 C CA . GLY B 1 273 ? -10.305 4.434 14.531 1 92.5 273 GLY B CA 1
ATOM 5072 C C . GLY B 1 273 ? -9.5 3.162 14.734 1 92.5 273 GLY B C 1
ATOM 5073 O O . GLY B 1 273 ? -8.297 3.219 15 1 92.5 273 GLY B O 1
ATOM 5074 N N . THR B 1 274 ? -10.031 1.997 14.578 1 94.88 274 THR B N 1
ATOM 5075 C CA . THR B 1 274 ? -9.367 0.728 14.844 1 94.88 274 THR B CA 1
ATOM 5076 C C . THR B 1 274 ? -8.289 0.452 13.797 1 94.88 274 THR B C 1
ATOM 5078 O O . THR B 1 274 ? -7.219 -0.067 14.117 1 94.88 274 THR B O 1
ATOM 5081 N N . HIS B 1 275 ? -8.648 0.723 12.617 1 95.81 275 HIS B N 1
ATOM 5082 C CA . HIS B 1 275 ? -7.754 0.46 11.5 1 95.81 275 HIS B CA 1
ATOM 5083 C C . HIS B 1 275 ? -8.102 1.335 10.297 1 95.81 275 HIS B C 1
ATOM 5085 O O . HIS B 1 275 ? -9.156 1.975 10.281 1 95.81 275 HIS B O 1
ATOM 5091 N N . GLY B 1 276 ? -7.152 1.447 9.414 1 94.5 276 GLY B N 1
ATOM 5092 C CA . GLY B 1 276 ? -7.363 2.195 8.188 1 94.5 276 GLY B CA 1
ATOM 5093 C C . GLY B 1 276 ? -6.078 2.453 7.418 1 94.5 276 GLY B C 1
ATOM 5094 O O . GLY B 1 276 ? -4.988 2.139 7.898 1 94.5 276 GLY B O 1
ATOM 5095 N N . THR B 1 277 ? -6.223 2.887 6.285 1 97.06 277 THR B N 1
ATOM 5096 C CA . THR B 1 277 ? -5.125 3.305 5.422 1 97.06 277 THR B CA 1
ATOM 5097 C C . THR B 1 277 ? -5.543 4.477 4.539 1 97.06 277 THR B C 1
ATOM 5099 O O . THR B 1 277 ? -6.703 4.574 4.141 1 97.06 277 THR B O 1
ATOM 5102 N N . THR B 1 278 ? -4.621 5.328 4.238 1 97.12 278 THR B N 1
ATOM 5103 C CA . THR B 1 278 ? -4.883 6.582 3.545 1 97.12 278 THR B CA 1
ATOM 5104 C C . THR B 1 278 ? -5.492 6.324 2.17 1 97.12 278 THR B C 1
ATOM 5106 O O . THR B 1 278 ? -6.523 6.902 1.822 1 97.12 278 THR B O 1
ATOM 5109 N N . PHE B 1 279 ? -5.008 5.41 1.438 1 98.06 279 PHE B N 1
ATOM 5110 C CA . PHE B 1 279 ? -5.34 5.258 0.027 1 98.06 279 PHE B CA 1
ATOM 5111 C C . PHE B 1 279 ? -6.422 4.199 -0.163 1 98.06 279 PHE B C 1
ATOM 5113 O O . PHE B 1 279 ? -6.949 4.035 -1.265 1 98.06 279 PHE B O 1
ATOM 5120 N N . GLY B 1 280 ? -6.699 3.41 0.875 1 98 280 GLY B N 1
ATOM 5121 C CA . GLY B 1 280 ? -7.547 2.238 0.729 1 98 280 GLY B CA 1
ATOM 5122 C C . GLY B 1 280 ? -8.922 2.564 0.176 1 98 280 GLY B C 1
ATOM 5123 O O . GLY B 1 280 ? -9.68 3.316 0.79 1 98 280 GLY B O 1
ATOM 5124 N N . GLY B 1 281 ? -9.242 2.043 -0.987 1 98.38 281 GLY B N 1
ATOM 5125 C CA . GLY B 1 281 ? -10.562 2.197 -1.569 1 98.38 281 GLY B CA 1
ATOM 5126 C C . GLY B 1 281 ? -10.797 3.576 -2.156 1 98.38 281 GLY B C 1
ATOM 5127 O O . GLY B 1 281 ? -11.938 4.035 -2.238 1 98.38 281 GLY B O 1
ATOM 5128 N N . ASN B 1 282 ? -9.781 4.301 -2.477 1 98.62 282 ASN B N 1
ATOM 5129 C CA . ASN B 1 282 ? -9.992 5.605 -3.092 1 98.62 282 ASN B CA 1
ATOM 5130 C C . ASN B 1 282 ? -10.727 5.48 -4.426 1 98.62 282 ASN B C 1
ATOM 5132 O O . ASN B 1 282 ? -10.844 4.383 -4.973 1 98.62 282 ASN B O 1
ATOM 5136 N N . PRO B 1 283 ? -11.258 6.543 -4.965 1 98.75 283 PRO B N 1
ATOM 5137 C CA . PRO B 1 283 ? -12.125 6.48 -6.145 1 98.75 283 PRO B CA 1
ATOM 5138 C C . PRO B 1 283 ? -11.43 5.863 -7.355 1 98.75 283 PRO B C 1
ATOM 5140 O O . PRO B 1 283 ? -12.031 5.074 -8.086 1 98.75 283 PRO B O 1
ATOM 5143 N N . LEU B 1 284 ? -10.195 6.129 -7.562 1 98.62 284 LEU B N 1
ATOM 5144 C CA . LEU B 1 284 ? -9.492 5.602 -8.727 1 98.62 284 LEU B CA 1
ATOM 5145 C C . LEU B 1 284 ? -9.359 4.086 -8.648 1 98.62 284 LEU B C 1
ATOM 5147 O O . LEU B 1 284 ? -9.672 3.379 -9.609 1 98.62 284 LEU B O 1
ATOM 5151 N N . VAL B 1 285 ? -8.852 3.607 -7.562 1 98.62 285 VAL B N 1
ATOM 5152 C CA . VAL B 1 285 ? -8.602 2.182 -7.383 1 98.62 285 VAL B CA 1
ATOM 5153 C C . VAL B 1 285 ? -9.93 1.421 -7.398 1 98.62 285 VAL B C 1
ATOM 5155 O O . VAL B 1 285 ? -10.023 0.336 -7.977 1 98.62 285 VAL B O 1
ATOM 5158 N N . SER B 1 286 ? -10.93 2.006 -6.762 1 98.88 286 SER B N 1
ATOM 5159 C CA . SER B 1 286 ? -12.25 1.38 -6.727 1 98.88 286 SER B CA 1
ATOM 5160 C C . SER B 1 286 ? -12.844 1.271 -8.125 1 98.88 286 SER B C 1
ATOM 5162 O O . SER B 1 286 ? -13.398 0.232 -8.492 1 98.88 286 SER B O 1
ATOM 5164 N N . ARG B 1 287 ? -12.742 2.346 -8.891 1 98.88 287 ARG B N 1
ATOM 5165 C CA . ARG B 1 287 ? -13.242 2.332 -10.266 1 98.88 287 ARG B CA 1
ATOM 5166 C C . ARG B 1 287 ? -12.5 1.292 -11.102 1 98.88 287 ARG B C 1
ATOM 5168 O O . ARG B 1 287 ? -13.117 0.6 -11.922 1 98.88 287 ARG B O 1
ATOM 5175 N N . SER B 1 288 ? -11.242 1.226 -10.922 1 98.88 288 SER B N 1
ATOM 5176 C CA . SER B 1 288 ? -10.422 0.247 -11.633 1 98.88 288 SER B CA 1
ATOM 5177 C C . SER B 1 288 ? -10.883 -1.176 -11.344 1 98.88 288 SER B C 1
ATOM 5179 O O . SER B 1 288 ? -11.117 -1.963 -12.258 1 98.88 288 SER B O 1
ATOM 5181 N N . ALA B 1 289 ? -11.008 -1.482 -10.078 1 98.94 289 ALA B N 1
ATOM 5182 C CA . ALA B 1 289 ? -11.406 -2.826 -9.664 1 98.94 289 ALA B CA 1
ATOM 5183 C C . ALA B 1 289 ? -12.812 -3.158 -10.148 1 98.94 289 ALA B C 1
ATOM 5185 O O . ALA B 1 289 ? -13.086 -4.289 -10.547 1 98.94 289 ALA B O 1
ATOM 5186 N N . CYS B 1 290 ? -13.711 -2.174 -10.07 1 98.94 290 CYS B N 1
ATOM 5187 C CA . CYS B 1 290 ? -15.055 -2.379 -10.594 1 98.94 290 CYS B CA 1
ATOM 5188 C C . CYS B 1 290 ? -15.008 -2.768 -12.07 1 98.94 290 CYS B C 1
ATOM 5190 O O . CYS B 1 290 ? -15.688 -3.709 -12.492 1 98.94 290 CYS B O 1
ATOM 5192 N N . ALA B 1 291 ? -14.219 -2.045 -12.828 1 98.88 291 ALA B N 1
ATOM 5193 C CA . ALA B 1 291 ? -14.102 -2.316 -14.258 1 98.88 291 ALA B CA 1
ATOM 5194 C C . ALA B 1 291 ? -13.539 -3.713 -14.508 1 98.88 291 ALA B C 1
ATOM 5196 O O . ALA B 1 291 ? -13.992 -4.414 -15.422 1 98.88 291 ALA B O 1
ATOM 5197 N N . VAL B 1 292 ? -12.609 -4.133 -13.727 1 98.94 292 VAL B N 1
ATOM 5198 C CA . VAL B 1 292 ? -12.016 -5.453 -13.867 1 98.94 292 VAL B CA 1
ATOM 5199 C C . VAL B 1 292 ? -13.078 -6.527 -13.648 1 98.94 292 VAL B C 1
ATOM 5201 O O . VAL B 1 292 ? -13.211 -7.449 -14.453 1 98.94 292 VAL B O 1
ATOM 5204 N N . ILE B 1 293 ? -13.797 -6.422 -12.547 1 98.94 293 ILE B N 1
ATOM 5205 C CA . ILE B 1 293 ? -14.828 -7.406 -12.227 1 98.94 293 ILE B CA 1
ATOM 5206 C C . ILE B 1 293 ? -15.859 -7.465 -13.359 1 98.94 293 ILE B C 1
ATOM 5208 O O . ILE B 1 293 ? -16.25 -8.547 -13.789 1 98.94 293 ILE B O 1
ATOM 5212 N N . ASP B 1 294 ? -16.266 -6.305 -13.859 1 98.88 294 ASP B N 1
ATOM 5213 C CA . ASP B 1 294 ? -17.234 -6.242 -14.945 1 98.88 294 ASP B CA 1
ATOM 5214 C C . ASP B 1 294 ? -16.703 -6.934 -16.203 1 98.88 294 ASP B C 1
ATOM 5216 O O . ASP B 1 294 ? -17.438 -7.68 -16.859 1 98.88 294 ASP B O 1
ATOM 5220 N N . ILE B 1 295 ? -15.492 -6.695 -16.547 1 98.94 295 ILE B N 1
ATOM 5221 C CA . ILE B 1 295 ? -14.875 -7.258 -17.734 1 98.94 295 ILE B CA 1
ATOM 5222 C C . ILE B 1 295 ? -14.766 -8.773 -17.594 1 98.94 295 ILE B C 1
ATOM 5224 O O . ILE B 1 295 ? -15.07 -9.516 -18.531 1 98.94 295 ILE B O 1
ATOM 5228 N N . ILE B 1 296 ? -14.328 -9.258 -16.438 1 98.94 296 ILE B N 1
ATOM 5229 C CA . ILE B 1 296 ? -14.188 -10.688 -16.203 1 98.94 296 ILE B CA 1
ATOM 5230 C C . ILE B 1 296 ? -15.539 -11.375 -16.391 1 98.94 296 ILE B C 1
ATOM 5232 O O . ILE B 1 296 ? -15.617 -12.43 -17.031 1 98.94 296 ILE B O 1
ATOM 5236 N N . LYS B 1 297 ? -16.594 -10.781 -15.828 1 98.81 297 LYS B N 1
ATOM 5237 C CA . LYS B 1 297 ? -17.938 -11.336 -15.961 1 98.81 297 LYS B CA 1
ATOM 5238 C C . LYS B 1 297 ? -18.391 -11.305 -17.422 1 98.81 297 LYS B C 1
ATOM 5240 O O . LYS B 1 297 ? -18.844 -12.32 -17.953 1 98.81 297 LYS B O 1
ATOM 5245 N N . LYS B 1 298 ? -18.25 -10.172 -18.031 1 98.75 298 LYS B N 1
ATOM 5246 C CA . LYS B 1 298 ? -18.766 -9.953 -19.391 1 98.75 298 LYS B CA 1
ATOM 5247 C C . LYS B 1 298 ? -18.078 -10.883 -20.391 1 98.75 298 LYS B C 1
ATOM 5249 O O . LYS B 1 298 ? -18.734 -11.438 -21.266 1 98.75 298 LYS B O 1
ATOM 52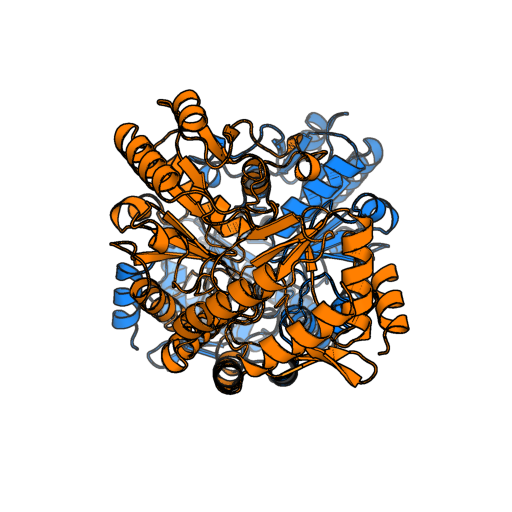54 N N . GLU B 1 299 ? -16.766 -11.07 -20.203 1 98.81 299 GLU B N 1
ATOM 5255 C CA . GLU B 1 299 ? -15.984 -11.836 -21.172 1 98.81 299 GLU B CA 1
ATOM 5256 C C . GLU B 1 299 ? -15.805 -13.281 -20.703 1 98.81 299 GLU B C 1
ATOM 5258 O O . GLU B 1 299 ? -15.086 -14.047 -21.344 1 98.81 299 GLU B O 1
ATOM 5263 N N . LYS B 1 300 ? -16.406 -13.68 -19.641 1 98.81 300 LYS B N 1
ATOM 5264 C CA . LYS B 1 300 ? -16.406 -15.039 -19.094 1 98.81 300 LYS B CA 1
ATOM 5265 C C . LYS B 1 300 ? -14.977 -15.547 -18.938 1 98.81 300 LYS B C 1
ATOM 5267 O O . LYS B 1 300 ? -14.641 -16.641 -19.391 1 98.81 300 LYS B O 1
ATOM 5272 N N . LEU B 1 301 ? -14.195 -14.711 -18.312 1 98.94 301 LEU B N 1
ATOM 5273 C CA . LEU B 1 301 ? -12.766 -15 -18.234 1 98.94 301 LEU B CA 1
ATOM 5274 C C . LEU B 1 301 ? -12.484 -16.078 -17.203 1 98.94 301 LEU B C 1
ATOM 5276 O O . LEU B 1 301 ? -11.492 -16.812 -17.312 1 98.94 301 LEU B O 1
ATOM 5280 N N . VAL B 1 302 ? -13.336 -16.219 -16.172 1 98.88 302 VAL B N 1
ATOM 5281 C CA . VAL B 1 302 ? -13.188 -17.297 -15.203 1 98.88 302 VAL B CA 1
ATOM 5282 C C . VAL B 1 302 ? -13.344 -18.656 -15.906 1 98.88 302 VAL B C 1
ATOM 5284 O O . VAL B 1 302 ? -12.531 -19.562 -15.719 1 98.88 302 VAL B O 1
ATOM 5287 N N . GLU B 1 303 ? -14.359 -18.75 -16.703 1 98.81 303 GLU B N 1
ATOM 5288 C CA . GLU B 1 303 ? -14.594 -19.969 -17.484 1 98.81 303 GLU B CA 1
ATOM 5289 C C . GLU B 1 303 ? -13.445 -20.234 -18.453 1 98.81 303 GLU B C 1
ATOM 5291 O O . GLU B 1 303 ? -13.031 -21.375 -18.625 1 98.81 303 GLU B O 1
ATOM 5296 N N . ASN B 1 304 ? -12.969 -19.188 -19.047 1 98.88 304 ASN B N 1
ATOM 5297 C CA . ASN B 1 304 ? -11.836 -19.328 -19.953 1 98.88 304 ASN B CA 1
ATOM 5298 C C . ASN B 1 304 ? -10.625 -19.922 -19.234 1 98.88 304 ASN B C 1
ATOM 5300 O O . ASN B 1 304 ? -9.984 -20.844 -19.75 1 98.88 304 ASN B O 1
ATOM 5304 N N . ALA B 1 305 ? -10.281 -19.391 -18.078 1 98.88 305 ALA B N 1
ATOM 5305 C CA . ALA B 1 305 ? -9.156 -19.906 -17.312 1 98.88 305 ALA B CA 1
ATOM 5306 C C . ALA B 1 305 ? -9.32 -21.391 -17 1 98.88 305 ALA B C 1
ATOM 5308 O O . ALA B 1 305 ? -8.359 -22.156 -17.062 1 98.88 305 ALA B O 1
ATOM 5309 N N . GLY B 1 306 ? -10.547 -21.766 -16.625 1 98.75 306 GLY B N 1
ATOM 5310 C CA . GLY B 1 306 ? -10.82 -23.156 -16.344 1 98.75 306 GLY B CA 1
ATOM 5311 C C . GLY B 1 306 ? -10.648 -24.047 -17.562 1 98.75 306 GLY B C 1
ATOM 5312 O O . GLY B 1 306 ? -9.992 -25.094 -17.484 1 98.75 306 GLY B O 1
ATOM 5313 N N . LYS B 1 307 ? -11.219 -23.672 -18.672 1 98.75 307 LYS B N 1
ATOM 5314 C CA . LYS B 1 307 ? -11.242 -24.484 -19.875 1 98.75 307 LYS B CA 1
ATOM 5315 C C . LYS B 1 307 ? -9.859 -24.562 -20.516 1 98.75 307 LYS B C 1
ATOM 5317 O O . LYS B 1 307 ? -9.336 -25.672 -20.734 1 98.75 307 LYS B O 1
ATOM 5322 N N . VAL B 1 308 ? -9.266 -23.438 -20.797 1 98.88 308 VAL B N 1
ATOM 5323 C CA . VAL B 1 308 ? -7.969 -23.406 -21.469 1 98.88 308 VAL B CA 1
ATOM 5324 C C . VAL B 1 308 ? -6.898 -23.953 -20.531 1 98.88 308 VAL B C 1
ATOM 5326 O O . VAL B 1 308 ? -5.973 -24.641 -20.969 1 98.88 308 VAL B O 1
ATOM 5329 N N . GLY B 1 309 ? -7.031 -23.641 -19.203 1 98.81 309 GLY B N 1
ATOM 5330 C CA . GLY B 1 309 ? -6.094 -24.172 -18.219 1 98.81 309 GLY B CA 1
ATOM 5331 C C . GLY B 1 309 ? -6.094 -25.688 -18.156 1 98.81 309 GLY B C 1
ATOM 5332 O O . GLY B 1 309 ? -5.035 -26.297 -18.047 1 98.81 309 GLY B O 1
ATOM 5333 N N . LYS B 1 310 ? -7.277 -26.266 -18.188 1 98.5 310 LYS B N 1
ATOM 5334 C CA . LYS B 1 310 ? -7.387 -27.719 -18.172 1 98.5 310 LYS B CA 1
ATOM 5335 C C . LYS B 1 310 ? -6.719 -28.344 -19.391 1 98.5 310 LYS B C 1
ATOM 5337 O O . LYS B 1 310 ? -5.996 -29.328 -19.281 1 98.5 310 LYS B O 1
ATOM 5342 N N . ALA B 1 311 ? -7 -27.781 -20.531 1 98.81 311 ALA B N 1
ATOM 5343 C CA . ALA B 1 311 ? -6.367 -28.266 -21.75 1 98.81 311 ALA B CA 1
ATOM 5344 C C . ALA B 1 311 ? -4.852 -28.094 -21.688 1 98.81 311 ALA B C 1
ATOM 5346 O O . ALA B 1 311 ? -4.109 -28.969 -22.156 1 98.81 311 ALA B O 1
ATOM 5347 N N . TRP B 1 312 ? -4.383 -26.953 -21.188 1 98.81 312 TRP B N 1
ATOM 5348 C CA . TRP B 1 312 ? -2.957 -26.672 -21.062 1 98.81 312 TRP B CA 1
ATOM 5349 C C . TRP B 1 312 ? -2.268 -27.703 -20.172 1 98.81 312 TRP B C 1
ATOM 5351 O O . TRP B 1 312 ? -1.204 -28.219 -20.531 1 98.81 312 TRP B O 1
ATOM 5361 N N . MET B 1 313 ? -2.904 -27.984 -19.047 1 98.19 313 MET B N 1
ATOM 5362 C CA . MET B 1 313 ? -2.385 -28.984 -18.109 1 98.19 313 MET B CA 1
ATOM 5363 C C . MET B 1 313 ? -2.23 -30.328 -18.797 1 98.19 313 MET B C 1
ATOM 5365 O O . MET B 1 313 ? -1.216 -31 -18.609 1 98.19 313 MET B O 1
ATOM 5369 N N . LYS B 1 314 ? -3.232 -30.703 -19.516 1 98.31 314 LYS B N 1
ATOM 5370 C CA . LYS B 1 314 ? -3.193 -31.969 -20.25 1 98.31 314 LYS B CA 1
ATOM 5371 C C . LYS B 1 314 ? -2.031 -32 -21.25 1 98.31 314 LYS B C 1
ATOM 5373 O O . LYS B 1 314 ? -1.29 -32.969 -21.312 1 98.31 314 LYS B O 1
ATOM 5378 N N . ASP B 1 315 ? -1.878 -30.953 -21.984 1 98.75 315 ASP B N 1
ATOM 5379 C CA . ASP B 1 315 ? -0.812 -30.875 -22.984 1 98.75 315 ASP B CA 1
ATOM 5380 C C . ASP B 1 315 ? 0.562 -30.938 -22.312 1 98.75 315 ASP B C 1
ATOM 5382 O O . ASP B 1 315 ? 1.464 -31.609 -22.812 1 98.75 315 ASP B O 1
ATOM 5386 N N . LEU B 1 316 ? 0.729 -30.188 -21.219 1 98.75 316 LEU B N 1
ATOM 5387 C CA . LEU B 1 316 ? 2.004 -30.156 -20.516 1 98.75 316 LEU B CA 1
ATOM 5388 C C . LEU B 1 316 ? 2.344 -31.531 -19.938 1 98.75 316 LEU B C 1
ATOM 5390 O O . LEU B 1 316 ? 3.5 -31.969 -19.984 1 98.75 316 LEU B O 1
ATOM 5394 N N . LYS B 1 317 ? 1.372 -32.25 -19.391 1 97.94 317 LYS B N 1
ATOM 5395 C CA . LYS B 1 317 ? 1.577 -33.594 -18.859 1 97.94 317 LYS B CA 1
ATOM 5396 C C . LYS B 1 317 ? 1.929 -34.562 -19.969 1 97.94 317 LYS B C 1
ATOM 5398 O O . LYS B 1 317 ? 2.629 -35.562 -19.734 1 97.94 317 LYS B O 1
ATOM 5403 N N . GLY B 1 318 ? 1.557 -34.25 -21.156 1 97.94 318 GLY B N 1
ATOM 5404 C CA . GLY B 1 318 ? 1.766 -35.125 -22.312 1 97.94 318 GLY B CA 1
ATOM 5405 C C . GLY B 1 318 ? 3.137 -34.969 -22.938 1 97.94 318 GLY B C 1
ATOM 5406 O O . GLY B 1 318 ? 3.543 -35.781 -23.766 1 97.94 318 GLY B O 1
ATOM 5407 N N . VAL B 1 319 ? 3.895 -33.938 -22.672 1 97 319 VAL B N 1
ATOM 5408 C CA . VAL B 1 319 ? 5.191 -33.688 -23.297 1 97 319 VAL B CA 1
ATOM 5409 C C . VAL B 1 319 ? 6.133 -34.844 -23.047 1 97 319 VAL B C 1
ATOM 5411 O O . VAL B 1 319 ? 6.949 -35.188 -23.891 1 97 319 VAL B O 1
ATOM 5414 N N . GLY B 1 320 ? 6.168 -35.562 -21.891 1 91.75 320 GLY B N 1
ATOM 5415 C CA . GLY B 1 320 ? 6.898 -36.781 -21.594 1 91.75 320 GLY B CA 1
ATOM 5416 C C . GLY B 1 320 ? 8.406 -36.594 -21.531 1 91.75 320 GLY B C 1
ATOM 5417 O O . GLY B 1 320 ? 9.172 -37.531 -21.719 1 91.75 320 GLY B O 1
ATOM 5418 N N . SER B 1 321 ? 8.938 -35.438 -21.438 1 96.62 321 SER B N 1
ATOM 5419 C CA . SER B 1 321 ? 10.367 -35.156 -21.281 1 96.62 321 SER B CA 1
ATOM 5420 C C . SER B 1 321 ? 10.867 -35.625 -19.906 1 96.62 321 SER B C 1
ATOM 5422 O O . SER B 1 321 ? 10.203 -35.375 -18.891 1 96.62 321 SER B O 1
ATOM 5424 N N . PRO B 1 322 ? 12.07 -36.219 -19.828 1 97.25 322 PRO B N 1
ATOM 5425 C CA . PRO B 1 322 ? 12.648 -36.594 -18.531 1 97.25 322 PRO B CA 1
ATOM 5426 C C . PRO B 1 322 ? 13.039 -35.375 -17.688 1 97.25 322 PRO B C 1
ATOM 5428 O O . PRO B 1 322 ? 13.336 -35.5 -16.5 1 97.25 322 PRO B O 1
ATOM 5431 N N . LYS B 1 323 ? 13.039 -34.188 -18.297 1 98.31 323 LYS B N 1
ATOM 5432 C CA . LYS B 1 323 ? 13.398 -32.969 -17.562 1 98.31 323 LYS B CA 1
ATOM 5433 C C . LYS B 1 323 ? 12.219 -32.469 -16.734 1 98.31 323 LYS B C 1
ATOM 5435 O O . LYS B 1 323 ? 12.391 -31.609 -15.867 1 98.31 323 LYS B O 1
ATOM 5440 N N . ILE B 1 324 ? 11.062 -33 -17.016 1 98.56 324 ILE B N 1
ATOM 5441 C CA . ILE B 1 324 ? 9.867 -32.594 -16.281 1 98.56 324 ILE B CA 1
ATOM 5442 C C . ILE B 1 324 ? 9.562 -33.594 -15.18 1 98.56 324 ILE B C 1
ATOM 5444 O O . ILE B 1 324 ? 9.352 -34.781 -15.461 1 98.56 324 ILE B O 1
ATOM 5448 N N . LYS B 1 325 ? 9.508 -33.156 -13.977 1 98.31 325 LYS B N 1
ATOM 5449 C CA . LYS B 1 325 ? 9.266 -34.031 -12.836 1 98.31 325 LYS B CA 1
ATOM 5450 C C . LYS B 1 325 ? 7.781 -34.094 -12.5 1 98.31 325 LYS B C 1
ATOM 5452 O O . LYS B 1 325 ? 7.289 -35.125 -12.031 1 98.31 325 LYS B O 1
ATOM 5457 N N . ASP B 1 326 ? 7.152 -32.969 -12.641 1 98 326 ASP B N 1
ATOM 5458 C CA . ASP B 1 326 ? 5.754 -32.906 -12.234 1 98 326 ASP B CA 1
ATOM 5459 C C . ASP B 1 326 ? 5.059 -31.703 -12.891 1 98 326 ASP B C 1
ATOM 5461 O O . ASP B 1 326 ? 5.715 -30.734 -13.289 1 98 326 ASP B O 1
ATOM 5465 N N . VAL B 1 327 ? 3.854 -31.828 -13.195 1 98.44 327 VAL B N 1
ATOM 5466 C CA . VAL B 1 327 ? 2.979 -30.75 -13.641 1 98.44 327 VAL B CA 1
ATOM 5467 C C . VAL B 1 327 ? 1.759 -30.656 -12.719 1 98.44 327 VAL B C 1
ATOM 5469 O O . VAL B 1 327 ? 1.052 -31.656 -12.523 1 98.44 327 VAL B O 1
ATOM 5472 N N . ARG B 1 328 ? 1.512 -29.453 -12.117 1 98.19 328 ARG B N 1
ATOM 5473 C CA . ARG B 1 328 ? 0.45 -29.297 -11.125 1 98.19 328 ARG B CA 1
ATOM 5474 C C . ARG B 1 328 ? -0.159 -27.891 -11.195 1 98.19 328 ARG B C 1
ATOM 5476 O O . ARG B 1 328 ? 0.378 -27.016 -11.867 1 98.19 328 ARG B O 1
ATOM 5483 N N . GLY B 1 329 ? -1.275 -27.703 -10.453 1 97.88 329 GLY B N 1
ATOM 5484 C CA . GLY B 1 329 ? -1.957 -26.422 -10.406 1 97.88 329 GLY B CA 1
ATOM 5485 C C . GLY B 1 329 ? -3.426 -26.5 -10.773 1 97.88 329 GLY B C 1
ATOM 5486 O O . GLY B 1 329 ? -4.047 -27.562 -10.625 1 97.88 329 GLY B O 1
ATOM 5487 N N . SER B 1 330 ? -3.982 -25.391 -11.117 1 98.19 330 SER B N 1
ATOM 5488 C CA . SER B 1 330 ? -5.383 -25.25 -11.516 1 98.19 330 SER B CA 1
ATOM 5489 C C . SER B 1 330 ? -5.602 -23.984 -12.336 1 98.19 330 SER B C 1
ATOM 5491 O O . SER B 1 330 ? -5.027 -22.938 -12.047 1 98.19 330 SER B O 1
ATOM 5493 N N . GLY B 1 331 ? -6.434 -24.109 -13.422 1 98.62 331 GLY B N 1
ATOM 5494 C CA . GLY B 1 331 ? -6.676 -22.953 -14.266 1 98.62 331 GLY B CA 1
ATOM 5495 C C . GLY B 1 331 ? -5.402 -22.344 -14.828 1 98.62 331 GLY B C 1
ATOM 5496 O O . GLY B 1 331 ? -4.586 -23.047 -15.422 1 98.62 331 GLY B O 1
ATOM 5497 N N . PHE B 1 332 ? -5.254 -21.031 -14.641 1 98.88 332 PHE B N 1
ATOM 5498 C CA . PHE B 1 332 ? -4.113 -20.312 -15.195 1 98.88 332 PHE B CA 1
ATOM 5499 C C . PHE B 1 332 ? -3.072 -20.031 -14.109 1 98.88 332 PHE B C 1
ATOM 5501 O O . PHE B 1 332 ? -2.5 -18.953 -14.047 1 98.88 332 PHE B O 1
ATOM 5508 N N . ILE B 1 333 ? -2.902 -20.984 -13.203 1 98.88 333 ILE B N 1
ATOM 5509 C CA . ILE B 1 333 ? -1.748 -21.094 -12.32 1 98.88 333 ILE B CA 1
ATOM 5510 C C . ILE B 1 333 ? -1.205 -22.516 -12.359 1 98.88 333 ILE B C 1
ATOM 5512 O O . ILE B 1 333 ? -1.761 -23.422 -11.727 1 98.88 333 ILE B O 1
ATOM 5516 N N . ILE B 1 334 ? -0.193 -22.688 -13.172 1 98.81 334 ILE B N 1
ATOM 5517 C CA . ILE B 1 334 ? 0.348 -24.016 -13.469 1 98.81 334 ILE B CA 1
ATOM 5518 C C . ILE B 1 334 ? 1.838 -24.047 -13.141 1 98.81 334 ILE B C 1
ATOM 5520 O O . ILE B 1 334 ? 2.572 -23.109 -13.453 1 98.81 334 ILE B O 1
ATOM 5524 N N . GLY B 1 335 ? 2.232 -25.047 -12.414 1 98.75 335 GLY B N 1
ATOM 5525 C CA . GLY B 1 335 ? 3.637 -25.281 -12.125 1 98.75 335 GLY B CA 1
ATOM 5526 C C . GLY B 1 335 ? 4.199 -26.484 -12.859 1 98.75 335 GLY B C 1
ATOM 5527 O O . GLY B 1 335 ? 3.625 -27.578 -12.805 1 98.75 335 GLY B O 1
ATOM 5528 N N . VAL B 1 336 ? 5.23 -26.312 -13.641 1 98.81 336 VAL B N 1
ATOM 5529 C CA . VAL B 1 336 ? 6.004 -27.391 -14.242 1 98.81 336 VAL B CA 1
ATOM 5530 C C . VAL B 1 336 ? 7.332 -27.547 -13.5 1 98.81 336 VAL B C 1
ATOM 5532 O O . VAL B 1 336 ? 8.242 -26.734 -13.672 1 98.81 336 VAL B O 1
ATOM 5535 N N . GLU B 1 337 ? 7.398 -28.5 -12.688 1 98.69 337 GLU B N 1
ATOM 5536 C CA . GLU B 1 337 ? 8.625 -28.75 -11.93 1 98.69 337 GLU B CA 1
ATOM 5537 C C . GLU B 1 337 ? 9.688 -29.406 -12.805 1 98.69 337 GLU B C 1
ATOM 5539 O O . GLU B 1 337 ? 9.469 -30.484 -13.352 1 98.69 337 GLU B O 1
ATOM 5544 N N . LEU B 1 338 ? 10.766 -28.75 -12.914 1 98.75 338 LEU B N 1
ATOM 5545 C CA . LEU B 1 338 ? 11.875 -29.234 -13.734 1 98.75 338 LEU B CA 1
ATOM 5546 C C . LEU B 1 338 ? 12.906 -29.969 -12.875 1 98.75 338 LEU B C 1
ATOM 5548 O O . LEU B 1 338 ? 12.859 -29.891 -11.648 1 98.75 338 LEU B O 1
ATOM 5552 N N . ASN B 1 339 ? 13.844 -30.625 -13.492 1 98.19 339 ASN B N 1
ATOM 5553 C CA . ASN B 1 339 ? 14.711 -31.562 -12.789 1 98.19 339 ASN B CA 1
ATOM 5554 C C . ASN B 1 339 ? 15.898 -30.859 -12.141 1 98.19 339 ASN B C 1
ATOM 5556 O O . ASN B 1 339 ? 16.594 -31.438 -11.305 1 98.19 339 ASN B O 1
ATOM 5560 N N . SER B 1 340 ? 16.125 -29.609 -12.523 1 98.19 340 SER B N 1
ATOM 5561 C CA . SER B 1 340 ? 17.234 -28.875 -11.914 1 98.19 340 SER B CA 1
ATOM 5562 C C . SER B 1 340 ? 17.062 -27.375 -12.086 1 98.19 340 SER B C 1
ATOM 5564 O O . SER B 1 340 ? 16.312 -26.922 -12.953 1 98.19 340 SER B O 1
ATOM 5566 N N . ASN B 1 341 ? 17.719 -26.656 -11.227 1 97.94 341 ASN B N 1
ATOM 5567 C CA . ASN B 1 341 ? 17.75 -25.203 -11.359 1 97.94 341 ASN B CA 1
ATOM 5568 C C . ASN B 1 341 ? 18.359 -24.781 -12.695 1 97.94 341 ASN B C 1
ATOM 5570 O O . ASN B 1 341 ? 17.938 -23.797 -13.289 1 97.94 341 ASN B O 1
ATOM 5574 N N . GLU B 1 342 ? 19.312 -25.5 -13.133 1 98 342 GLU B N 1
ATOM 5575 C CA . GLU B 1 342 ? 19.969 -25.203 -14.398 1 98 342 GLU B CA 1
ATOM 5576 C C . GLU B 1 342 ? 19 -25.359 -15.57 1 98 342 GLU B C 1
ATOM 5578 O O . GLU B 1 342 ? 18.953 -24.5 -16.453 1 98 342 GLU B O 1
ATOM 5583 N N . THR B 1 343 ? 18.25 -26.453 -15.523 1 98.25 343 THR B N 1
ATOM 5584 C CA . THR B 1 343 ? 17.25 -26.672 -16.562 1 98.25 343 THR B CA 1
ATOM 5585 C C . THR B 1 343 ? 16.234 -25.531 -16.594 1 98.25 343 THR B C 1
ATOM 5587 O O . THR B 1 343 ? 15.883 -25.047 -17.672 1 98.25 343 THR B O 1
ATOM 5590 N N . ALA B 1 344 ? 15.852 -25.141 -15.453 1 98.44 344 ALA B N 1
ATOM 5591 C CA . ALA B 1 344 ? 14.844 -24.078 -15.344 1 98.44 344 ALA B CA 1
ATOM 5592 C C . ALA B 1 344 ? 15.375 -22.766 -15.883 1 98.44 344 ALA B C 1
ATOM 5594 O O . ALA B 1 344 ? 14.68 -22.062 -16.625 1 98.44 344 ALA B O 1
ATOM 5595 N N . SER B 1 345 ? 16.578 -22.406 -15.477 1 97.56 345 SER B N 1
ATOM 5596 C CA . SER B 1 345 ? 17.188 -21.156 -15.922 1 97.56 345 SER B CA 1
ATOM 5597 C C . SER B 1 345 ? 17.375 -21.141 -17.438 1 97.56 345 SER B C 1
ATOM 5599 O O . SER B 1 345 ? 17.141 -20.125 -18.078 1 97.56 345 SER B O 1
ATOM 5601 N N . GLN B 1 346 ? 17.828 -22.234 -17.969 1 98 346 GLN B N 1
ATOM 5602 C CA . GLN B 1 346 ? 18.031 -22.344 -19.422 1 98 346 GLN B CA 1
ATOM 5603 C C . GLN B 1 346 ? 16.703 -22.234 -20.156 1 98 346 GLN B C 1
ATOM 5605 O O . GLN B 1 346 ? 16.625 -21.594 -21.219 1 98 346 GLN B O 1
ATOM 5610 N N . LEU B 1 347 ? 15.742 -22.891 -19.609 1 98.5 347 LEU B N 1
ATOM 5611 C CA . LEU B 1 347 ? 14.422 -22.844 -20.234 1 98.5 347 LEU B CA 1
ATOM 5612 C C . LEU B 1 347 ? 13.898 -21.422 -20.281 1 98.5 347 LEU B C 1
ATOM 5614 O O . LEU B 1 347 ? 13.398 -20.969 -21.312 1 98.5 347 LEU B O 1
ATOM 5618 N N . GLN B 1 348 ? 13.969 -20.719 -19.172 1 98.12 348 GLN B N 1
ATOM 5619 C CA . GLN B 1 348 ? 13.484 -19.328 -19.094 1 98.12 348 GLN B CA 1
ATOM 5620 C C . GLN B 1 348 ? 14.172 -18.453 -20.141 1 98.12 348 GLN B C 1
ATOM 5622 O O . GLN B 1 348 ? 13.508 -17.688 -20.828 1 98.12 348 GLN B O 1
ATOM 5627 N N . ARG B 1 349 ? 15.484 -18.578 -20.281 1 97.62 349 ARG B N 1
ATOM 5628 C CA . ARG B 1 349 ? 16.25 -17.797 -21.234 1 97.62 349 ARG B CA 1
ATOM 5629 C C . ARG B 1 349 ? 15.859 -18.125 -22.656 1 97.62 349 ARG B C 1
ATOM 5631 O O . ARG B 1 349 ? 15.703 -17.219 -23.5 1 97.62 349 ARG B O 1
ATOM 5638 N N . SER B 1 350 ? 15.742 -19.422 -22.906 1 98.56 350 SER B N 1
ATOM 5639 C CA . SER B 1 350 ? 15.398 -19.859 -24.25 1 98.56 350 SER B CA 1
ATOM 5640 C C . SER B 1 350 ? 14.008 -19.391 -24.656 1 98.56 350 SER B C 1
ATOM 5642 O O . SER B 1 350 ? 13.781 -18.984 -25.797 1 98.56 350 SER B O 1
ATOM 5644 N N . MET B 1 351 ? 13.086 -19.5 -23.719 1 98.69 351 MET B N 1
ATOM 5645 C CA . MET B 1 351 ? 11.727 -19.062 -24 1 98.69 351 MET B CA 1
ATOM 5646 C C . MET B 1 351 ? 11.68 -17.562 -24.266 1 98.69 351 MET B C 1
ATOM 5648 O O . MET B 1 351 ? 10.953 -17.094 -25.141 1 98.69 351 MET B O 1
ATOM 5652 N N . LEU B 1 352 ? 12.438 -16.797 -23.453 1 98.38 352 LEU B N 1
ATOM 5653 C CA . LEU B 1 352 ? 12.5 -15.359 -23.672 1 98.38 352 LEU B CA 1
ATOM 5654 C C . LEU B 1 352 ? 13.008 -15.031 -25.062 1 98.38 352 LEU B C 1
ATOM 5656 O O . LEU B 1 352 ? 12.469 -14.141 -25.734 1 98.38 352 LEU B O 1
ATOM 5660 N N . LYS B 1 353 ? 14.047 -15.711 -25.484 1 97.88 353 LYS B N 1
ATOM 5661 C CA . LYS B 1 353 ? 14.602 -15.508 -26.828 1 97.88 353 LYS B CA 1
ATOM 5662 C C . LYS B 1 353 ? 13.555 -15.773 -27.906 1 97.88 353 LYS B C 1
ATOM 5664 O O . LYS B 1 353 ? 13.562 -15.133 -28.953 1 97.88 353 LYS B O 1
ATOM 5669 N N . LYS B 1 354 ? 12.664 -16.656 -27.578 1 98.56 354 LYS B N 1
ATOM 5670 C CA . LYS B 1 354 ? 11.648 -17.047 -28.547 1 98.56 354 LYS B CA 1
ATOM 5671 C C . LYS B 1 354 ? 10.406 -16.172 -28.438 1 98.56 354 LYS B C 1
ATOM 5673 O O . LYS B 1 354 ? 9.445 -16.344 -29.203 1 98.56 354 LYS B O 1
ATOM 5678 N N . GLY B 1 355 ? 10.383 -15.242 -27.516 1 98.62 355 GLY B N 1
ATOM 5679 C CA . GLY B 1 355 ? 9.289 -14.289 -27.438 1 98.62 355 GLY B CA 1
ATOM 5680 C C . GLY B 1 355 ? 8.242 -14.656 -26.406 1 98.62 355 GLY B C 1
ATOM 5681 O O . GLY B 1 355 ? 7.082 -14.266 -26.516 1 98.62 355 GLY B O 1
ATOM 5682 N N . PHE B 1 356 ? 8.609 -15.445 -25.422 1 98.88 356 PHE B N 1
ATOM 5683 C CA . PHE B 1 356 ? 7.711 -15.82 -24.328 1 98.88 356 PHE B CA 1
ATOM 5684 C C . PHE B 1 356 ? 8.297 -15.43 -22.984 1 98.88 356 PHE B C 1
ATOM 5686 O O . PHE B 1 356 ? 9.43 -15.797 -22.656 1 98.88 356 PHE B O 1
ATOM 5693 N N . ILE B 1 357 ? 7.551 -14.664 -22.203 1 98.75 357 ILE B N 1
ATOM 5694 C CA . ILE B 1 357 ? 7.969 -14.305 -20.859 1 98.75 357 ILE B CA 1
ATOM 5695 C C . ILE B 1 357 ? 7.41 -15.32 -19.859 1 98.75 357 ILE B C 1
ATOM 5697 O O . ILE B 1 357 ? 6.191 -15.469 -19.734 1 98.75 357 ILE B O 1
ATOM 5701 N N . VAL B 1 358 ? 8.273 -16.031 -19.203 1 98.44 358 VAL B N 1
ATOM 5702 C CA . VAL B 1 358 ? 7.883 -17 -18.188 1 98.44 358 VAL B CA 1
ATOM 5703 C C . VAL B 1 358 ? 8.656 -16.75 -16.891 1 98.44 358 VAL B C 1
ATOM 5705 O O . VAL B 1 358 ? 9.625 -15.977 -16.891 1 98.44 358 VAL B O 1
ATOM 5708 N N . ASN B 1 359 ? 8.211 -17.312 -15.836 1 96.56 359 ASN B N 1
ATOM 5709 C CA . ASN B 1 359 ? 8.805 -17.094 -14.523 1 96.56 359 ASN B CA 1
ATOM 5710 C C . ASN B 1 359 ? 9.172 -18.422 -13.852 1 96.56 359 ASN B C 1
ATOM 5712 O O . ASN B 1 359 ? 8.453 -19.406 -13.992 1 96.56 359 ASN B O 1
ATOM 5716 N N . ILE B 1 360 ? 10.344 -18.453 -13.203 1 97.06 360 ILE B N 1
ATOM 5717 C CA . ILE B 1 360 ? 10.75 -19.594 -12.398 1 97.06 360 ILE B CA 1
ATOM 5718 C C . ILE B 1 360 ? 10.594 -19.266 -10.914 1 97.06 360 ILE B C 1
ATOM 5720 O O . ILE B 1 360 ? 11.094 -18.25 -10.445 1 97.06 360 ILE B O 1
ATOM 5724 N N . CYS B 1 361 ? 9.883 -20.062 -10.25 1 93.44 361 CYS B N 1
ATOM 5725 C CA . CYS B 1 361 ? 9.766 -19.906 -8.805 1 93.44 361 CYS B CA 1
ATOM 5726 C C . CYS B 1 361 ? 10.336 -21.125 -8.078 1 93.44 361 CYS B C 1
ATOM 5728 O O . CYS B 1 361 ? 10.508 -22.188 -8.672 1 93.44 361 CYS B O 1
ATOM 5730 N N . HIS B 1 362 ? 10.734 -20.922 -6.875 1 91.38 362 HIS B N 1
ATOM 5731 C CA . HIS B 1 362 ? 11.258 -22 -6.035 1 91.38 362 HIS B CA 1
ATOM 5732 C C . HIS B 1 362 ? 12.438 -22.688 -6.703 1 91.38 362 HIS B C 1
ATOM 5734 O O . HIS B 1 362 ? 12.594 -23.906 -6.598 1 91.38 362 HIS B O 1
ATOM 5740 N N . GLY B 1 363 ? 13.148 -22.031 -7.543 1 92.69 363 GLY B N 1
ATOM 5741 C CA . GLY B 1 363 ? 14.406 -22.484 -8.117 1 92.69 363 GLY B CA 1
ATOM 5742 C C . GLY B 1 363 ? 14.227 -23.25 -9.406 1 92.69 363 GLY B C 1
ATOM 5743 O O . GLY B 1 363 ? 14.961 -23.031 -10.375 1 92.69 363 GLY B O 1
ATOM 5744 N N . HIS B 1 364 ? 13.227 -24.188 -9.43 1 97.56 364 HIS B N 1
ATOM 5745 C CA . HIS B 1 364 ? 13.18 -25.078 -10.578 1 97.56 364 HIS B CA 1
ATOM 5746 C C . HIS B 1 364 ? 11.742 -25.312 -11.039 1 97.56 364 HIS B C 1
ATOM 5748 O O . HIS B 1 364 ? 11.469 -26.281 -11.75 1 97.56 364 HIS B O 1
ATOM 5754 N N . VAL B 1 365 ? 10.844 -24.469 -10.602 1 98.56 365 VAL B N 1
ATOM 5755 C CA . VAL B 1 365 ? 9.453 -24.641 -11.023 1 98.56 365 VAL B CA 1
ATOM 5756 C C . VAL B 1 365 ? 9.07 -23.516 -11.992 1 98.56 365 VAL B C 1
ATOM 5758 O O . VAL B 1 365 ? 9.062 -22.344 -11.609 1 98.56 365 VAL B O 1
ATOM 5761 N N . LEU B 1 366 ? 8.812 -23.938 -13.25 1 98.69 366 LEU B N 1
ATOM 5762 C CA . LEU B 1 366 ? 8.188 -23 -14.188 1 98.69 366 LEU B CA 1
ATOM 5763 C C . LEU B 1 366 ? 6.758 -22.688 -13.766 1 98.69 366 LEU B C 1
ATOM 5765 O O . LEU B 1 366 ? 5.91 -23.578 -13.711 1 98.69 366 LEU B O 1
ATOM 5769 N N . ARG B 1 367 ? 6.512 -21.5 -13.344 1 98.56 367 ARG B N 1
ATOM 5770 C CA . ARG B 1 367 ? 5.172 -21.078 -12.961 1 98.56 367 ARG B CA 1
ATOM 5771 C C . ARG B 1 367 ? 4.504 -20.281 -14.078 1 98.56 367 ARG B C 1
ATOM 5773 O O . ARG B 1 367 ? 4.98 -19.219 -14.469 1 98.56 367 ARG B O 1
ATOM 5780 N N . LEU B 1 368 ? 3.475 -20.812 -14.648 1 98.81 368 LEU B N 1
ATOM 5781 C CA . LEU B 1 368 ? 2.686 -20.188 -15.703 1 98.81 368 LEU B CA 1
ATOM 5782 C C . LEU B 1 368 ? 1.437 -19.531 -15.125 1 98.81 368 LEU B C 1
ATOM 5784 O O . LEU B 1 368 ? 0.544 -20.219 -14.625 1 98.81 368 LEU B O 1
ATOM 5788 N N . ILE B 1 369 ? 1.372 -18.219 -15.18 1 98.75 369 ILE B N 1
ATOM 5789 C CA . ILE B 1 369 ? 0.271 -17.438 -14.633 1 98.75 369 ILE B CA 1
ATOM 5790 C C . ILE B 1 369 ? -0.104 -16.312 -15.609 1 98.75 369 ILE B C 1
ATOM 5792 O O . ILE B 1 369 ? -0.024 -15.133 -15.273 1 98.75 369 ILE B O 1
ATOM 5796 N N . PRO B 1 370 ? -0.601 -16.625 -16.797 1 98.88 370 PRO B N 1
ATOM 5797 C CA . PRO B 1 370 ? -0.923 -15.648 -17.828 1 98.88 370 PRO B CA 1
ATOM 5798 C C . PRO B 1 370 ? -2.131 -14.781 -17.469 1 98.88 370 PRO B C 1
ATOM 5800 O O . PRO B 1 370 ? -2.832 -15.078 -16.484 1 98.88 370 PRO B O 1
ATOM 5803 N N . PRO B 1 371 ? -2.357 -13.703 -18.234 1 98.88 371 PRO B N 1
ATOM 5804 C CA . PRO B 1 371 ? -3.662 -13.047 -18.109 1 98.88 371 PRO B CA 1
ATOM 5805 C C . PRO B 1 371 ? -4.828 -14 -18.375 1 98.88 371 PRO B C 1
ATOM 5807 O O . PRO B 1 371 ? -4.695 -14.945 -19.156 1 98.88 371 PRO B O 1
ATOM 5810 N N . LEU B 1 372 ? -5.949 -13.703 -17.781 1 98.94 372 LEU B N 1
ATOM 5811 C CA . LEU B 1 372 ? -7.105 -14.578 -17.906 1 98.94 372 LEU B CA 1
ATOM 5812 C C . LEU B 1 372 ? -7.633 -14.57 -19.344 1 98.94 372 LEU B C 1
ATOM 5814 O O . LEU B 1 372 ? -8.414 -15.445 -19.719 1 98.94 372 LEU B O 1
ATOM 5818 N N . ILE B 1 373 ? -7.168 -13.695 -20.172 1 98.88 373 ILE B N 1
ATOM 5819 C CA . ILE B 1 373 ? -7.676 -13.539 -21.531 1 98.88 373 ILE B CA 1
ATOM 5820 C C . ILE B 1 373 ? -6.891 -14.445 -22.484 1 98.88 373 ILE B C 1
ATOM 5822 O O . ILE B 1 373 ? -7.148 -14.461 -23.688 1 98.88 373 ILE B O 1
ATOM 5826 N N . LEU B 1 374 ? -5.863 -15.164 -21.984 1 98.88 374 LEU B N 1
ATOM 5827 C CA . LEU B 1 374 ? -5.062 -16.031 -22.844 1 98.88 374 LEU B CA 1
ATOM 5828 C C . LEU B 1 374 ? -5.953 -17 -23.609 1 98.88 374 LEU B C 1
ATOM 5830 O O . LEU B 1 374 ? -6.812 -17.672 -23.031 1 98.88 374 LEU B O 1
ATOM 5834 N N . THR B 1 375 ? -5.684 -17.141 -24.891 1 98.81 375 THR B N 1
ATOM 5835 C CA . THR B 1 375 ? -6.52 -17.984 -25.75 1 98.81 375 THR B CA 1
ATOM 5836 C C . THR B 1 375 ? -5.887 -19.359 -25.938 1 98.81 375 THR B C 1
ATOM 5838 O O . THR B 1 375 ? -4.703 -19.547 -25.656 1 98.81 375 THR B O 1
ATOM 5841 N N . SER B 1 376 ? -6.719 -20.266 -26.469 1 98.81 376 SER B N 1
ATOM 5842 C CA . SER B 1 376 ? -6.234 -21.594 -26.812 1 98.81 376 SER B CA 1
ATOM 5843 C C . SER B 1 376 ? -5.121 -21.531 -27.859 1 98.81 376 SER B C 1
ATOM 5845 O O . SER B 1 376 ? -4.164 -22.297 -27.797 1 98.81 376 SER B O 1
ATOM 5847 N N . ARG B 1 377 ? -5.281 -20.641 -28.797 1 98.81 377 ARG B N 1
ATOM 5848 C CA . ARG B 1 377 ? -4.262 -20.484 -29.828 1 98.81 377 ARG B CA 1
ATOM 5849 C C . ARG B 1 377 ? -2.936 -20.031 -29.234 1 98.81 377 ARG B C 1
ATOM 5851 O O . ARG B 1 377 ? -1.876 -20.547 -29.594 1 98.81 377 ARG B O 1
ATOM 5858 N N . GLN B 1 378 ? -2.963 -19.047 -28.375 1 98.88 378 GLN B N 1
ATOM 5859 C CA . GLN B 1 378 ? -1.762 -18.562 -27.703 1 98.88 378 GLN B CA 1
ATOM 5860 C C . GLN B 1 378 ? -1.126 -19.641 -26.844 1 98.88 378 GLN B C 1
ATOM 5862 O O . GLN B 1 378 ? 0.1 -19.766 -26.797 1 98.88 378 GLN B O 1
ATOM 5867 N N . LYS B 1 379 ? -2 -20.359 -26.141 1 98.88 379 LYS B N 1
ATOM 5868 C CA . LYS B 1 379 ? -1.534 -21.531 -25.406 1 98.88 379 LYS B CA 1
ATOM 5869 C C . LYS B 1 379 ? -0.798 -22.5 -26.328 1 98.88 379 LYS B C 1
ATOM 5871 O O . LYS B 1 379 ? 0.269 -23.016 -25.984 1 98.88 379 LYS B O 1
ATOM 5876 N N . ASP B 1 380 ? -1.326 -22.781 -27.531 1 98.81 380 ASP B N 1
ATOM 5877 C CA . ASP B 1 380 ? -0.706 -23.688 -28.484 1 98.81 380 ASP B CA 1
ATOM 5878 C C . ASP B 1 380 ? 0.628 -23.141 -28.984 1 98.81 380 ASP B C 1
ATOM 5880 O O . ASP B 1 380 ? 1.574 -23.906 -29.203 1 98.81 380 ASP B O 1
ATOM 5884 N N . ASP B 1 381 ? 0.688 -21.828 -29.203 1 98.81 381 ASP B N 1
ATOM 5885 C CA . ASP B 1 381 ? 1.948 -21.203 -29.562 1 98.81 381 ASP B CA 1
ATOM 5886 C C . ASP B 1 381 ? 3.02 -21.438 -28.516 1 98.81 381 ASP B C 1
ATOM 5888 O O . ASP B 1 381 ? 4.168 -21.75 -28.844 1 98.81 381 ASP B O 1
ATOM 5892 N N . PHE B 1 382 ? 2.689 -21.281 -27.297 1 98.88 382 PHE B N 1
ATOM 5893 C CA . PHE B 1 382 ? 3.607 -21.578 -26.203 1 98.88 382 PHE B CA 1
ATOM 5894 C C . PHE B 1 382 ? 4.066 -23.031 -26.25 1 98.88 382 PHE B C 1
ATOM 5896 O O . PHE B 1 382 ? 5.258 -23.312 -26.109 1 98.88 382 PHE B O 1
ATOM 5903 N N . MET B 1 383 ? 3.07 -23.938 -26.391 1 98.81 383 MET B N 1
ATOM 5904 C CA . MET B 1 383 ? 3.395 -25.359 -26.359 1 98.81 383 MET B CA 1
ATOM 5905 C C . MET B 1 383 ? 4.395 -25.719 -27.453 1 98.81 383 MET B C 1
ATOM 5907 O O . MET B 1 383 ? 5.289 -26.531 -27.25 1 98.81 383 MET B O 1
ATOM 5911 N N . SER B 1 384 ? 4.203 -25.125 -28.594 1 98.69 384 SER B N 1
ATOM 5912 C CA . SER B 1 384 ? 5.133 -25.375 -29.688 1 98.69 384 SER B CA 1
ATOM 5913 C C . SER B 1 384 ? 6.551 -24.953 -29.328 1 98.69 384 SER B C 1
ATOM 5915 O O . SER B 1 384 ? 7.496 -25.719 -29.5 1 98.69 384 SER B O 1
ATOM 5917 N N . ALA B 1 385 ? 6.684 -23.766 -28.797 1 98.75 385 ALA B N 1
ATOM 5918 C CA . ALA B 1 385 ? 7.992 -23.266 -28.375 1 98.75 385 ALA B CA 1
ATOM 5919 C C . ALA B 1 385 ? 8.555 -24.078 -27.234 1 98.75 385 ALA B C 1
ATOM 5921 O O . ALA B 1 385 ? 9.75 -24.391 -27.203 1 98.75 385 ALA B O 1
ATOM 5922 N N . PHE B 1 386 ? 7.73 -24.391 -26.297 1 98.75 386 PHE B N 1
ATOM 5923 C CA . PHE B 1 386 ? 8.117 -25.156 -25.109 1 98.75 386 PHE B CA 1
ATOM 5924 C C . PHE B 1 386 ? 8.672 -26.516 -25.5 1 98.75 386 PHE B C 1
ATOM 5926 O O . PHE B 1 386 ? 9.711 -26.953 -25 1 98.75 386 PHE B O 1
ATOM 5933 N N . ASN B 1 387 ? 8.016 -27.188 -26.453 1 98.31 387 ASN B N 1
ATOM 5934 C CA . ASN B 1 387 ? 8.445 -28.5 -26.922 1 98.31 387 ASN B CA 1
ATOM 5935 C C . ASN B 1 387 ? 9.805 -28.422 -27.609 1 98.31 387 ASN B C 1
ATOM 5937 O O . ASN B 1 387 ? 10.609 -29.359 -27.484 1 98.31 387 ASN B O 1
ATOM 5941 N N . GLU B 1 388 ? 10.016 -27.391 -28.234 1 97.69 388 GLU B N 1
ATOM 5942 C CA . GLU B 1 388 ? 11.305 -27.203 -28.906 1 97.69 388 GLU B CA 1
ATOM 5943 C C . GLU B 1 388 ? 12.43 -27.016 -27.891 1 97.69 388 GLU B C 1
ATOM 5945 O O . GLU B 1 388 ? 13.547 -27.484 -28.094 1 97.69 388 GLU B O 1
ATOM 5950 N N . VAL B 1 389 ? 12.133 -26.297 -26.844 1 97.56 389 VAL B N 1
ATOM 5951 C CA . VAL B 1 389 ? 13.156 -25.828 -25.906 1 97.56 389 VAL B CA 1
ATOM 5952 C C . VAL B 1 389 ? 13.438 -26.922 -24.875 1 97.56 389 VAL B C 1
ATOM 5954 O O . VAL B 1 389 ? 14.578 -27.094 -24.438 1 97.56 389 VAL B O 1
ATOM 5957 N N . ILE B 1 390 ? 12.492 -27.719 -24.484 1 96.81 390 ILE B N 1
ATOM 5958 C CA . ILE B 1 390 ? 12.617 -28.609 -23.328 1 96.81 390 ILE B CA 1
ATOM 5959 C C . ILE B 1 390 ? 13.367 -29.875 -23.734 1 96.81 390 ILE B C 1
ATOM 5961 O O . ILE B 1 390 ? 13.969 -30.547 -22.891 1 96.81 390 ILE B O 1
#

InterPro domains:
  IPR004636 Acetylornithine/Succinylornithine transaminase family [TIGR00707] (13-390)
  IPR005814 Aminotransferase class-III [PF00202] (17-390)
  IPR005814 Aminotransferase class-III [PIRSF000521] (20-390)
  IPR005814 Aminotransferase class-III [cd00610] (6-390)
  IPR015421 Pyridoxal phosphate-dependent transferase, major domain [G3DSA:3.40.640.10] (57-299)
  IPR015422 Pyridoxal phosphate-dependent transferase, small domain [G3DSA:3.90.1150.10] (25-383)
  IPR015424 Pyridoxal phosphate-dependent transferase [SSF53383] (13-390)
  IPR049704 Aminotransferases class-III pyridoxal-phosphate attachment site [PS00600] (217-254)
  IPR050103 Class-III Pyridoxal-phosphate-dependent Aminotransferase [PTHR11986] (6-390)

Secondary structure (DSSP, 8-state):
--HHHHHHHHHHHB---S---S-BEEEEEBTEEEETT--EEEESSHHHHT-TT-BS-HHHHHHHHHHHTT-S---TTSB-HHHHHHHHHHHTTSSTT--EEEEESSHHHHHHHHHHHHHHHH---EEEEEBT----SSHHHHHHSB-HHHHTT-GGGS-S-EEEEPTT-HHHHHHH--TTEEEEEE-SEETTTTSEEPPHHHHHHHHHHHHHHT-EEEEE-TTTTTTTTSSSSGGGGGT---SEEEE-GGGTTTS--EEEEE-HHHHTT--TTTS--SSTT-HHHHHHHHHHHHHHHHTTHHHHHHHHHHHHHHHHHHS--TTEEEEEEETTEEEEEES-HHHHHHHHHHHHHTTEE-EEETTTEEEE---TT--HHHHHHHHHHHHHH-/--HHHHHHHHHHHB---S---S-BEEEEEBTEEEETT--EEEESSHHHHT-TT-BS-HHHHHHHHHHHTT-S---TTSB-HHHHHHHHHHHTTSSTT--EEEEESSHHHHHHHHHHHHHHHH---EEEEEBT----SSHHHHHHSB-HHHHTT-GGGS-S-EEEEPTT-HHHHHHH--TTEEEEEE-SEETTTTSEEPPHHHHHHHHHHHHHHT-EEEEE-TTTTTTTTSSSSGGGGGT---SEEEE-GGGTTTS--EEEEE-HHHHTT--TTTS--SSTT-HHHHHHHHHHHHHHHHTTHHHHHHHHHHHHHHHHHHS--TTEEEEEEETTEEEEEES-HHHHHHHHHHHHHTTEE-EEETTTEEEE---TT--HHHHHHHHHHHHHH-

Radius of gyration: 25.23 Å; Cα contacts (8 Å, |Δi|>4): 2001; chains: 2; bounding box: 56×75×58 Å

pLDDT: mean 98.21, std 1.13, range [91.38, 99.0]

Foldseek 3Di:
DALVVVVVCCVVPHDPPDDDDSFAWDFWDFQWTATPVGFIFREQCCVPQFQQRTGPDPLLVVLLVVQVVPFFADFPVDDDPLLVLLLQLVQVQAPDQWRDKWKDFAQLVLLVVVLLLLCLLLVAQAEEEEALAQRDLPQASQLRRNDVVSCPPVVVSHDPRYDYFHPLDLVSVVVPDALRARAYEYECFRQLSQRHHHDLVSLVSVLVSCVVNVHFYEYEQANPACLQQLGNGSNVVSVDRGQKYKYFRHQQSPGGMIMIIGHPVSCVSDDPPSDDDGNTSGNSSSSRSSSSSVCCVVVVLSNLLQPLVVVLQVLLVPLPDPQWDDWDHGRQWIKTFGPFLVLQVQLQVQSVVVRYHWDDHPRGITTGRTHSSDHNVNSVVSSVSSSVRD/DALVVVVVCCVVPHDPPDDDDSFAWDFWDFQWTATPVGFIFREQCCVPQFQQRTGPDPLLVVLLVVQVVPFFADFPVDDDPLLVLLLQLVQVQAPDQWRDKWKDFAQLVLLVVVVLLLCLLLVAQAEEEEALAQRDLPQASQLRRNDVVSCPPVVVSHDPRYDYFHPLDLVRVVVPDALRARAYEYECFRQLSQRHHHDLVSLVSVLVSCVVNVHFYEYEQANPACLQQLGNGSNVVSVDRGQKYKYFRHQQSPGGMIMIIGHPVSCVSDDPPSDDDGNTSGNSSSSRSSSSSVCCVVVVLSNLLQPLVVVLQVLLVVLPDPQWDDWDHGRQWIKTFGDFLVLQVQLQVQSVVVRYHWDDHPRGITTGRTHSSDHNVNSVVSSVSSSVRD

Solvent-accessible surface area (backbone atoms only — not comparable to full-atom values): 36710 Å² total; per-residue (Å²): 122,47,55,68,57,34,51,50,39,32,69,64,10,30,53,56,22,55,74,51,51,100,48,28,51,65,35,31,50,47,54,32,36,26,33,66,84,65,52,64,24,46,38,25,29,24,38,74,34,14,21,35,68,33,22,46,37,67,71,49,39,54,54,46,53,56,34,53,57,26,39,38,55,61,36,63,50,42,42,42,56,38,34,25,49,30,25,49,57,52,29,73,64,40,65,81,72,32,32,22,31,45,48,28,49,26,40,26,52,11,43,35,50,49,50,45,50,26,20,54,65,60,71,26,49,28,38,36,20,26,48,44,30,77,37,41,69,47,34,44,12,27,50,44,18,36,37,67,82,60,39,62,69,42,54,50,46,31,32,86,28,56,45,71,28,52,66,70,35,60,68,44,42,62,72,66,63,49,92,46,32,10,30,40,45,45,51,52,48,26,59,71,50,43,28,46,61,55,54,50,66,38,56,52,49,50,52,50,50,22,62,75,57,66,26,40,36,33,35,48,23,32,66,39,21,69,18,29,37,32,32,52,39,43,49,56,80,53,73,54,74,68,54,28,42,24,29,15,41,28,45,21,57,36,49,61,30,13,25,29,35,19,27,67,77,69,40,64,71,40,35,57,67,62,56,75,58,75,55,31,44,25,38,41,50,16,45,38,22,41,44,39,54,49,49,36,62,76,67,42,24,28,57,41,13,31,54,46,20,50,54,48,51,54,53,61,63,62,66,74,52,87,50,52,73,46,72,44,59,42,20,36,38,33,15,41,29,36,75,34,47,64,57,34,54,51,47,44,53,53,37,44,75,73,26,32,42,63,40,72,32,70,65,18,17,40,39,41,21,38,19,35,72,65,44,65,66,57,51,49,55,47,50,56,54,47,66,72,69,106,122,49,56,68,57,35,50,51,39,31,67,65,9,32,51,56,22,55,74,53,51,99,49,27,51,64,35,33,49,49,54,31,37,26,32,68,85,66,53,63,22,46,39,25,28,24,38,75,34,14,22,34,68,34,23,47,38,65,72,50,38,52,54,48,55,57,33,52,58,25,38,36,56,60,37,64,50,41,41,42,59,38,34,23,50,28,25,50,58,53,30,74,65,40,64,81,73,31,31,23,31,45,48,26,50,27,39,26,52,10,41,35,51,49,50,47,50,25,19,54,64,61,71,26,50,29,37,36,19,26,48,44,30,77,38,40,68,47,34,45,13,27,50,44,18,36,38,66,82,60,40,62,69,43,54,49,46,30,32,86,27,57,46,72,29,52,66,72,35,59,68,43,43,62,74,65,64,47,91,47,33,10,31,39,46,44,52,53,49,26,60,72,50,42,27,47,62,55,54,50,65,39,54,51,48,49,53,51,51,22,62,74,57,64,24,41,36,32,37,49,23,32,67,38,21,69,18,30,36,32,32,53,39,42,47,56,80,52,73,53,73,70,54,29,42,22,28,16,39,28,43,22,58,36,47,62,28,12,26,30,35,20,29,66,76,69,40,64,72,40,35,58,69,62,55,76,57,75,57,30,45,25,38,42,51,16,46,37,24,41,43,39,54,51,48,38,63,75,65,43,24,26,56,40,13,31,54,49,21,50,53,48,51,53,53,61,65,62,66,74,51,88,51,53,73,45,71,43,60,42,20,36,39,33,15,40,29,36,74,33,47,66,57,34,53,51,47,44,54,54,36,42,75,73,28,32,43,62,41,71,31,74,63,19,18,41,38,41,20,38,20,35,70,65,45,64,67,57,53,49,53,48,50,55,53,48,65,70,70,106

Sequence (780 aa):
MDLNEIKELNSKYLFQNYGRMDIALTHGKGAYLYDTEGKEYLDLVSGIAVNSIGYAHPEWVKAMEDQISKLIHVSNLYYTAEQAELGEKLASVMPGDLQRSLFVNSGAEANEGAMKLAVRYTKRSKIISALNGFHGRTSASLGATGQTKYQESFEPLISNAFRYYEYDNIESVKSMIDKDTAALLVEPIQGEGGVVKAKKEFFKGVRDLCTDHGVLMVVDEVQTGIGRTGKWFGIEESGVVPDVITMAKGLGGGVPIGAITTTLEISKVMTPGTHGTTFGGNPLVSRSACAVIDIIKKEKLVENAGKVGKAWMKDLKGVGSPKIKDVRGSGFIIGVELNSNETASQLQRSMLKKGFIVNICHGHVLRLIPPLILTSRQKDDFMSAFNEVIMDLNEIKELNSKYLFQNYGRMDIALTHGKGAYLYDTEGKEYLDLVSGIAVNSIGYAHPEWVKAMEDQISKLIHVSNLYYTAEQAELGEKLASVMPGDLQRSLFVNSGAEANEGAMKLAVRYTKRSKIISALNGFHGRTSASLGATGQTKYQESFEPLISNAFRYYEYDNIESVKSMIDKDTAALLVEPIQGEGGVVKAKKEFFKGVRDLCTDHGVLMVVDEVQTGIGRTGKWFGIEESGVVPDVITMAKGLGGGVPIGAITTTLEISKVMTPGTHGTTFGGNPLVSRSACAVIDIIKKEKLVENAGKVGKAWMKDLKGVGSPKIKDVRGSGFIIGVELNSNETASQLQRSMLKKGFIVNICHGHVLRLIPPLILTSRQKDDFMSAFNEVI

Organism: NCBI:txid1577791